Protein 7JLU (pdb70)

Radius of gyration: 33.94 Å; Cα contacts (8 Å, |Δi|>4): 2362; chains: 2; bounding box: 80×89×81 Å

Nearest PDB structures (foldseek):
  7jlu-assembly1_A  TM=1.001E+00  e=0.000E+00  Nicotiana benthamiana
  7jlv-assembly1_A  TM=9.697E-01  e=1.756E-06  Nicotiana benthamiana
  7crb-assembly1_A  TM=5.740E-01  e=4.095E-10  Arabidopsis thaliana
  7sd1-assembly2_B  TM=4.780E-01  e=6.315E-03  Homo sapiens
  6hmv-assembly1_A  TM=2.721E-01  e=1.768E+00  Homo sapiens

Structure (mmCIF, N/CA/C/O backbone):
data_7JLU
#
_entry.id   7JLU
#
_cell.length_a   1.00
_cell.length_b   1.00
_cell.length_c   1.00
_cell.angle_alpha   90.00
_cell.angle_beta   90.00
_cell.angle_gamma   90.00
#
_symmetry.space_group_name_H-M   'P 1'
#
loop_
_entity.id
_entity.type
_entity.pdbx_description
1 polymer 'Disease resistance protein Roq1'
2 polymer XopQ
3 non-polymer 'CALCIUM ION'
#
loop_
_atom_site.group_PDB
_atom_site.id
_atom_site.type_symbol
_atom_site.label_atom_id
_atom_site.label_alt_id
_atom_site.label_comp_id
_atom_site.label_asym_id
_atom_site.label_entity_id
_atom_site.label_seq_id
_atom_site.pdbx_PDB_ins_code
_atom_site.Cartn_x
_atom_site.Cartn_y
_atom_site.Cartn_z
_atom_site.occupancy
_atom_site.B_iso_or_equiv
_atom_site.auth_seq_id
_atom_site.auth_comp_id
_atom_site.auth_asym_id
_atom_site.auth_atom_id
_atom_site.pdbx_PDB_model_num
ATOM 1 N N . ILE A 1 526 ? 210.24000 232.61500 240.44200 1.000 49.05000 526 ILE A N 1
ATOM 2 C CA . ILE A 1 526 ? 210.33700 233.97000 240.96700 1.000 49.05000 526 ILE A CA 1
ATOM 3 C C . ILE A 1 526 ? 209.18400 234.23800 241.92400 1.000 49.05000 526 ILE A C 1
ATOM 4 O O . ILE A 1 526 ? 209.37600 234.83300 242.98400 1.000 49.05000 526 ILE A O 1
ATOM 9 N N . GLU A 1 527 ? 207.98400 233.80800 241.53300 1.000 49.37000 527 GLU A N 1
ATOM 10 C CA . GLU A 1 527 ? 206.77000 233.80800 242.34600 1.000 49.37000 527 GLU A CA 1
ATOM 11 C C . GLU A 1 527 ? 206.24100 235.21600 242.61600 1.000 49.37000 527 GLU A C 1
ATOM 12 O O . GLU A 1 527 ? 205.14600 235.35600 243.17100 1.000 49.37000 527 GLU A O 1
ATOM 18 N N . GLY A 1 528 ? 206.95700 236.26200 242.21300 1.000 46.38000 528 GLY A N 1
ATOM 19 C CA . GLY A 1 528 ? 206.49400 237.61600 242.44000 1.000 46.38000 528 GLY A CA 1
ATOM 20 C C . GLY A 1 528 ? 207.29200 238.65000 241.67600 1.000 46.38000 528 GLY A C 1
ATOM 21 O O . GLY A 1 528 ? 208.52600 238.63400 241.70000 1.000 46.38000 528 GLY A O 1
ATOM 22 N N . LEU A 1 529 ? 206.59900 239.56200 240.99700 1.000 43.37000 529 LEU A N 1
ATOM 23 C CA . LEU A 1 529 ? 207.24900 240.57000 240.16800 1.000 43.37000 529 LEU A CA 1
ATOM 24 C C . LEU A 1 529 ? 206.49100 241.88100 240.29400 1.000 43.37000 529 LEU A C 1
ATOM 25 O O . LEU A 1 529 ? 205.28400 241.92800 240.04100 1.000 43.37000 529 LEU A O 1
ATOM 30 N N . LEU A 1 530 ? 207.19600 242.93900 240.68900 1.000 44.26000 530 LEU A N 1
ATOM 31 C CA . LEU A 1 530 ? 206.62800 244.27900 240.79400 1.000 44.26000 530 LEU A CA 1
ATOM 32 C C . LEU A 1 530 ? 207.53300 245.22500 240.01700 1.000 44.26000 530 LEU A C 1
ATOM 33 O O . LEU A 1 530 ? 208.63100 245.55200 240.47800 1.000 44.26000 530 LEU A O 1
ATOM 38 N N . LEU A 1 531 ? 207.07600 245.66700 238.84900 1.000 45.21000 531 LEU A N 1
ATOM 39 C CA . LEU A 1 531 ? 207.89800 246.49000 237.97000 1.000 45.21000 531 LEU A CA 1
ATOM 40 C C . LEU A 1 531 ? 207.89000 247.93400 238.46000 1.000 45.21000 531 LEU A C 1
ATOM 41 O O . LEU A 1 531 ? 206.83600 248.57700 238.50100 1.000 45.21000 531 LEU A O 1
ATOM 46 N N . THR A 1 532 ? 209.06500 248.44000 238.82200 1.000 58.57000 532 THR A N 1
ATOM 47 C CA . THR A 1 532 ? 209.21000 249.78100 239.36600 1.000 58.57000 532 THR A CA 1
ATOM 48 C C . THR A 1 532 ? 209.36200 250.79100 238.22900 1.000 58.57000 532 THR A C 1
ATOM 49 O O . THR A 1 532 ? 209.09000 250.49700 237.06200 1.000 58.57000 532 THR A O 1
ATOM 53 N N . GLU A 1 533 ? 209.79100 252.00300 238.57200 1.000 62.88000 533 GLU A N 1
ATOM 54 C CA . GLU A 1 533 ? 209.86900 253.07900 237.59600 1.000 62.88000 533 GLU A CA 1
ATOM 55 C C . GLU A 1 533 ? 210.88400 252.74000 236.50700 1.000 62.88000 533 GLU A C 1
ATOM 56 O O . GLU A 1 533 ? 211.91100 252.11100 236.78600 1.000 62.88000 533 GLU A O 1
ATOM 62 N N . PRO A 1 534 ? 210.63100 253.13900 235.25600 1.000 65.59000 534 PRO A N 1
ATOM 63 C CA . PRO A 1 534 ? 211.55800 252.80600 234.16700 1.000 65.59000 534 PRO A CA 1
ATOM 64 C C . PRO A 1 534 ? 212.78800 253.69300 234.09400 1.000 65.59000 534 PRO A C 1
ATOM 65 O O . PRO A 1 534 ? 213.73500 253.34200 233.37700 1.000 65.59000 534 PRO A O 1
ATOM 69 N N . GLU A 1 535 ? 212.81100 254.82000 234.79900 1.000 70.15000 535 GLU A N 1
ATOM 70 C CA . GLU A 1 535 ? 213.94700 255.74100 234.74100 1.000 70.15000 535 GLU A CA 1
ATOM 71 C C . GLU A 1 535 ? 215.05100 255.34300 235.71900 1.000 70.15000 535 GLU A C 1
ATOM 72 O O . GLU A 1 535 ? 215.66800 256.16500 236.38700 1.000 70.15000 535 GLU A O 1
ATOM 78 N N . GLN A 1 536 ? 215.35900 254.04700 235.74400 1.000 70.16000 536 GLN A N 1
ATOM 79 C CA . GLN A 1 536 ? 216.42100 253.53700 236.60500 1.000 70.16000 536 GLN A CA 1
ATOM 80 C C . GLN A 1 536 ? 217.36700 252.56500 235.92400 1.000 70.16000 536 GLN A C 1
ATOM 81 O O . GLN A 1 536 ? 218.44500 252.31200 236.47000 1.000 70.16000 536 GLN A O 1
ATOM 87 N N . PHE A 1 537 ? 217.02400 252.00900 234.76100 1.000 72.48000 537 PHE A N 1
ATOM 88 C CA . PHE A 1 537 ? 217.89700 251.07400 234.05700 1.000 72.48000 537 PHE A CA 1
ATOM 89 C C . PHE A 1 537 ? 218.62800 251.75100 232.90300 1.000 72.48000 537 PHE A C 1
ATOM 90 O O . PHE A 1 537 ? 219.86100 251.80600 232.89300 1.000 72.48000 537 PHE A O 1
ATOM 98 N N . GLU A 1 538 ? 217.87700 252.30000 231.94500 1.000 75.13000 538 GLU A N 1
ATOM 99 C CA . GLU A 1 538 ? 218.41500 252.99700 230.77500 1.000 75.13000 538 GLU A CA 1
ATOM 100 C C . GLU A 1 538 ? 219.20100 252.07400 229.84400 1.000 75.13000 538 GLU A C 1
ATOM 101 O O . GLU A 1 538 ? 220.13100 252.51800 229.16800 1.000 75.13000 538 GLU A O 1
ATOM 107 N N . GLU A 1 539 ? 218.85100 250.78400 229.79100 1.000 71.01000 539 GLU A N 1
ATOM 108 C CA . GLU A 1 539 ? 219.34100 249.90900 228.73100 1.000 71.01000 539 GLU A CA 1
ATOM 109 C C . GLU A 1 539 ? 218.26500 249.04100 228.09700 1.000 71.01000 539 GLU A C 1
ATOM 110 O O . GLU A 1 539 ? 218.52200 248.45500 227.03900 1.000 71.01000 539 GLU A O 1
ATOM 116 N N . GLY A 1 540 ? 217.08100 248.93900 228.69100 1.000 65.63000 540 GLY A N 1
ATOM 117 C CA . GLY A 1 540 ? 216.04300 248.07500 228.17700 1.000 65.63000 540 GLY A CA 1
ATOM 118 C C . GLY A 1 540 ? 215.82400 246.78700 228.93800 1.000 65.63000 540 GLY A C 1
ATOM 119 O O . GLY A 1 540 ? 215.12000 245.90600 228.43200 1.000 65.63000 540 GLY A O 1
ATOM 120 N N . GLU A 1 541 ? 216.41000 246.64100 230.13000 1.000 65.28000 541 GLU A N 1
ATOM 121 C CA . GLU A 1 541 ? 216.15000 245.45200 230.93400 1.000 65.28000 541 GLU A CA 1
ATOM 122 C C . GLU A 1 541 ? 214.67800 245.33900 231.30200 1.000 65.28000 541 GLU A C 1
ATOM 123 O O . GLU A 1 541 ? 214.15500 244.22700 231.43400 1.000 65.28000 541 GLU A O 1
ATOM 129 N N . LEU A 1 542 ? 213.99900 246.47400 231.47000 1.000 58.35000 542 LEU A N 1
ATOM 130 C CA . LEU A 1 542 ? 212.59900 246.45300 231.88100 1.000 58.35000 542 LEU A CA 1
ATOM 131 C C . LEU A 1 542 ? 211.72500 245.76400 230.84200 1.000 58.35000 542 LEU A C 1
ATOM 132 O O . LEU A 1 542 ? 210.83400 244.98200 231.19200 1.000 58.35000 542 LEU A O 1
ATOM 137 N N . GLU A 1 543 ? 211.95600 246.04700 229.56000 1.000 59.66000 543 GLU A N 1
ATOM 138 C CA . GLU A 1 543 ? 211.22700 245.34000 228.51400 1.000 59.66000 543 GLU A CA 1
ATOM 139 C C . GLU A 1 543 ? 211.62200 243.87100 228.45800 1.000 59.66000 543 GLU A C 1
ATOM 140 O O . GLU A 1 543 ? 210.80600 243.02400 228.07900 1.000 59.66000 543 GLU A O 1
ATOM 146 N N . TYR A 1 544 ? 212.86400 243.55400 228.82600 1.000 59.17000 544 TYR A N 1
ATOM 147 C CA . TYR A 1 544 ? 213.33100 242.17300 228.77400 1.000 59.17000 544 TYR A CA 1
ATOM 148 C C . TYR A 1 544 ? 212.61600 241.30000 229.79900 1.000 59.17000 544 TYR A C 1
ATOM 149 O O . TYR A 1 544 ? 212.30000 240.14000 229.51500 1.000 59.17000 544 TYR A O 1
ATOM 158 N N . MET A 1 545 ? 212.35400 241.83800 230.99300 1.000 57.93000 545 MET A N 1
ATOM 159 C CA . MET A 1 545 ? 211.78300 241.02500 232.06400 1.000 57.93000 545 MET A CA 1
ATOM 160 C C . MET A 1 545 ? 210.41000 240.48200 231.68700 1.000 57.93000 545 MET A C 1
ATOM 161 O O . MET A 1 545 ? 210.10800 239.31100 231.94200 1.000 57.93000 545 MET A O 1
ATOM 166 N N . TYR A 1 546 ? 209.56300 241.31200 231.08400 1.000 58.06000 546 TYR A N 1
ATOM 167 C CA . TYR A 1 546 ? 208.23400 240.87500 230.68000 1.000 58.06000 546 TYR A CA 1
ATOM 168 C C . TYR A 1 546 ? 208.18200 240.38100 229.23900 1.000 58.06000 546 TYR A C 1
ATOM 169 O O . TYR A 1 546 ? 207.09600 240.05200 228.75200 1.000 58.06000 546 TYR A O 1
ATOM 178 N N . SER A 1 547 ? 209.32100 240.31100 228.55500 1.000 58.92000 547 SER A N 1
ATOM 179 C CA . SER A 1 547 ? 209.35300 239.76600 227.20800 1.000 58.92000 547 SER A CA 1
ATOM 180 C C . SER A 1 547 ? 209.00200 238.28100 227.22700 1.000 58.92000 547 SER A C 1
ATOM 181 O O . SER A 1 547 ? 209.16200 237.59000 228.23500 1.000 58.92000 547 SER A O 1
ATOM 184 N N . ALA A 1 548 ? 208.52100 237.79300 226.08100 1.000 59.83000 548 ALA A N 1
ATOM 185 C CA . ALA A 1 548 ? 207.99500 236.43300 226.01600 1.000 59.83000 548 ALA A CA 1
ATOM 186 C C . ALA A 1 548 ? 209.06100 235.40000 226.36300 1.000 59.83000 548 ALA A C 1
ATOM 187 O O . ALA A 1 548 ? 208.78300 234.42800 227.07500 1.000 59.83000 548 ALA A O 1
ATOM 189 N N . GLU A 1 549 ? 210.28600 235.59300 225.87200 1.000 59.78000 549 GLU A N 1
ATOM 190 C CA . GLU A 1 549 ? 211.33600 234.60700 226.10600 1.000 59.78000 549 GLU A CA 1
ATOM 191 C C . GLU A 1 549 ? 211.74800 234.54700 227.57100 1.000 59.78000 549 GLU A C 1
ATOM 192 O O . GLU A 1 549 ? 212.25800 233.51700 228.02600 1.000 59.78000 549 GLU A O 1
ATOM 198 N N . ALA A 1 550 ? 211.54500 235.62900 228.32300 1.000 56.83000 550 ALA A N 1
ATOM 199 C CA . ALA A 1 550 ? 211.95600 235.64200 229.72200 1.000 56.83000 550 ALA A CA 1
ATOM 200 C C . ALA A 1 550 ? 211.00300 234.84700 230.60600 1.000 56.83000 550 ALA A C 1
ATOM 201 O O . ALA A 1 550 ? 211.44000 234.19300 231.55800 1.000 56.83000 550 ALA A O 1
ATOM 203 N N . LEU A 1 551 ? 209.70200 234.89500 230.31400 1.000 55.91000 551 LEU A N 1
ATOM 204 C CA . LEU A 1 551 ? 208.71600 234.22800 231.15800 1.000 55.91000 551 LEU A CA 1
ATOM 205 C C . LEU A 1 551 ? 208.74900 232.70900 231.03500 1.000 55.91000 551 LEU A C 1
ATOM 206 O O . LEU A 1 551 ? 208.08700 232.03100 231.82700 1.000 55.91000 551 LEU A O 1
ATOM 211 N N . LYS A 1 552 ? 209.48700 232.15900 230.06700 1.000 58.87000 552 LYS A N 1
ATOM 212 C CA . LYS A 1 552 ? 209.61400 230.70700 229.97100 1.000 58.87000 552 LYS A CA 1
ATOM 213 C C . LYS A 1 552 ? 210.28800 230.13000 231.20800 1.000 58.87000 552 LYS A C 1
ATOM 214 O O . LYS A 1 552 ? 209.87200 229.08700 231.72400 1.000 58.87000 552 LYS A O 1
ATOM 220 N N . LYS A 1 553 ? 211.33200 230.80000 231.70100 1.000 58.03000 553 LYS A N 1
ATOM 221 C CA . LYS A 1 553 ? 212.07300 230.31100 232.85700 1.000 58.03000 553 LYS A CA 1
ATOM 222 C C . LYS A 1 553 ? 211.23900 230.33700 234.13300 1.000 58.03000 553 LYS A C 1
ATOM 223 O O . LYS A 1 553 ? 211.60200 229.67700 235.11300 1.000 58.03000 553 LYS A O 1
ATOM 229 N N . THR A 1 554 ? 210.12500 231.06900 234.13800 1.000 57.65000 554 THR A N 1
ATOM 230 C CA . THR A 1 554 ? 209.33300 231.25800 235.34700 1.000 57.65000 554 THR A CA 1
ATOM 231 C C . THR A 1 554 ? 208.79800 229.93900 235.89000 1.000 57.65000 554 THR A C 1
ATOM 232 O O . THR A 1 554 ? 209.17400 229.51900 236.98900 1.000 57.65000 554 THR A O 1
ATOM 236 N N . ARG A 1 555 ? 207.89500 229.30200 235.13900 1.000 58.42000 555 ARG A N 1
ATOM 237 C CA . ARG A 1 555 ? 207.31300 228.00500 235.47700 1.000 58.42000 555 ARG A CA 1
ATOM 238 C C . ARG A 1 555 ? 206.44100 228.09600 236.72800 1.000 58.42000 555 ARG A C 1
ATOM 239 O O . ARG A 1 555 ? 205.76600 227.12900 237.09600 1.000 58.42000 555 ARG A O 1
ATOM 247 N N . ARG A 1 556 ? 206.42900 229.26000 237.37500 1.000 56.93000 556 ARG A N 1
ATOM 248 C CA . ARG A 1 556 ? 205.57000 229.50600 238.53100 1.000 56.93000 556 ARG A CA 1
ATOM 249 C C . ARG A 1 556 ? 205.49400 231.00800 238.74400 1.000 56.93000 556 ARG A C 1
ATOM 250 O O . ARG A 1 556 ? 206.52100 231.64700 238.99200 1.000 56.93000 556 ARG A O 1
ATOM 258 N N . LEU A 1 557 ? 204.29200 231.56900 238.65000 1.000 47.52000 557 LEU A N 1
ATOM 259 C CA . LEU A 1 557 ? 204.11000 233.00300 238.81600 1.000 47.52000 557 LEU A CA 1
ATOM 260 C C . LEU A 1 557 ? 202.67500 233.26400 239.24800 1.000 47.52000 557 LEU A C 1
ATOM 261 O O . LEU A 1 557 ? 201.74600 232.66600 238.70400 1.000 47.52000 557 LEU A O 1
ATOM 266 N N . ARG A 1 558 ? 202.50200 234.15000 240.22300 1.000 44.69000 558 ARG A N 1
ATOM 267 C CA . ARG A 1 558 ? 201.18100 234.42800 240.77700 1.000 44.69000 558 ARG A CA 1
ATOM 268 C C . ARG A 1 558 ? 200.76000 235.88400 240.66000 1.000 44.69000 558 ARG A C 1
ATOM 269 O O . ARG A 1 558 ? 199.60300 236.16200 240.31800 1.000 44.69000 558 ARG A O 1
ATOM 277 N N . ILE A 1 559 ? 201.66600 236.82100 240.93000 1.000 36.68000 559 ILE A N 1
ATOM 278 C CA . ILE A 1 559 ? 201.36300 238.24700 240.94500 1.000 36.68000 559 ILE A CA 1
ATOM 279 C C . ILE A 1 559 ? 202.16400 238.91800 239.84000 1.000 36.68000 559 ILE A C 1
ATOM 280 O O . ILE A 1 559 ? 203.35500 238.63400 239.67100 1.000 36.68000 559 ILE A O 1
ATOM 285 N N . LEU A 1 560 ? 201.50900 239.79700 239.08400 1.000 33.88000 560 LEU A N 1
ATOM 286 C CA . LEU A 1 560 ? 202.18300 240.60700 238.07200 1.000 33.88000 560 LEU A CA 1
ATOM 287 C C . LEU A 1 560 ? 201.49800 241.96800 238.03700 1.000 33.88000 560 LEU A C 1
ATOM 288 O O . LEU A 1 560 ? 200.34400 242.08100 237.60800 1.000 33.88000 560 LEU A O 1
ATOM 293 N N . VAL A 1 561 ? 202.20800 242.99700 238.48700 1.000 36.80000 561 VAL A N 1
ATOM 294 C CA . VAL A 1 561 ? 201.68600 244.35500 238.53700 1.000 36.80000 561 VAL A CA 1
ATOM 295 C C . VAL A 1 561 ? 202.58200 245.25400 237.69900 1.000 36.80000 561 VAL A C 1
ATOM 296 O O . VAL A 1 561 ? 203.81000 245.11000 237.70800 1.000 36.80000 561 VAL A O 1
ATOM 300 N N . LYS A 1 562 ? 201.96500 246.15900 236.94500 1.000 39.47000 562 LYS A N 1
ATOM 301 C CA . LYS A 1 562 ? 202.69300 247.19400 236.21600 1.000 39.47000 562 LYS A CA 1
ATOM 302 C C . LYS A 1 562 ? 202.13700 248.53700 236.67800 1.000 39.47000 562 LYS A C 1
ATOM 303 O O . LYS A 1 562 ? 201.23200 249.09600 236.05400 1.000 39.47000 562 LYS A O 1
ATOM 309 N N . GLU A 1 563 ? 202.68700 249.05700 237.77400 1.000 46.38000 563 GLU A N 1
ATOM 310 C CA . GLU A 1 563 ? 202.18100 250.28400 238.37600 1.000 46.38000 563 GLU A CA 1
ATOM 311 C C . GLU A 1 563 ? 202.75500 251.54400 237.74400 1.000 46.38000 563 GLU A C 1
ATOM 312 O O . GLU A 1 563 ? 202.34000 252.64600 238.12000 1.000 46.38000 563 GLU A O 1
ATOM 318 N N . TYR A 1 564 ? 203.68200 251.41800 236.80200 1.000 49.40000 564 TYR A N 1
ATOM 319 C CA . TYR A 1 564 ? 204.28800 252.56600 236.14400 1.000 49.40000 564 TYR A CA 1
ATOM 320 C C . TYR A 1 564 ? 203.60400 252.78800 234.80200 1.000 49.40000 564 TYR A C 1
ATOM 321 O O . TYR A 1 564 ? 203.36700 251.83300 234.05500 1.000 49.40000 564 TYR A O 1
ATOM 330 N N . TYR A 1 565 ? 203.25700 254.03800 234.51600 1.000 50.32000 565 TYR A N 1
ATOM 331 C CA . TYR A 1 565 ? 202.74300 254.37600 233.19900 1.000 50.32000 565 TYR A CA 1
ATOM 332 C C . TYR A 1 565 ? 203.88000 254.41000 232.18700 1.000 50.32000 565 TYR A C 1
ATOM 333 O O . TYR A 1 565 ? 205.01300 254.78200 232.50200 1.000 50.32000 565 TYR A O 1
ATOM 342 N N . ASN A 1 566 ? 203.56800 254.01500 230.95800 1.000 51.81000 566 ASN A N 1
ATOM 343 C CA . ASN A 1 566 ? 204.57300 253.99800 229.90500 1.000 51.81000 566 ASN A CA 1
ATOM 344 C C . ASN A 1 566 ? 204.97200 255.42000 229.53300 1.000 51.81000 566 ASN A C 1
ATOM 345 O O . ASN A 1 566 ? 204.11400 256.28700 229.34300 1.000 51.81000 566 ASN A O 1
ATOM 350 N N . ARG A 1 567 ? 206.27800 255.66400 229.43000 1.000 54.71000 567 ARG A N 1
ATOM 351 C CA . ARG A 1 567 ? 206.75100 257.00500 229.11400 1.000 54.71000 567 ARG A CA 1
ATOM 352 C C . ARG A 1 567 ? 206.47000 257.35700 227.66000 1.000 54.71000 567 ARG A C 1
ATOM 353 O O . ARG A 1 567 ? 205.65900 258.24500 227.37800 1.000 54.71000 567 ARG A O 1
ATOM 361 N N . GLY A 1 568 ? 207.13100 256.67400 226.73100 1.000 55.46000 568 GLY A N 1
ATOM 362 C CA . GLY A 1 568 ? 206.88400 256.91100 225.32300 1.000 55.46000 568 GLY A CA 1
ATOM 363 C C . GLY A 1 568 ? 206.80700 255.65700 224.48100 1.000 55.46000 568 GLY A C 1
ATOM 364 O O . GLY A 1 568 ? 206.39800 255.70700 223.31800 1.000 55.46000 568 GLY A O 1
ATOM 365 N N . PHE A 1 569 ? 207.19300 254.52100 225.05600 1.000 59.86000 569 PHE A N 1
ATOM 366 C CA . PHE A 1 569 ? 207.38500 253.30000 224.29000 1.000 59.86000 569 PHE A CA 1
ATOM 367 C C . PHE A 1 569 ? 206.78700 252.11500 225.03200 1.000 59.86000 569 PHE A C 1
ATOM 368 O O . PHE A 1 569 ? 206.65200 252.13000 226.25800 1.000 59.86000 569 PHE A O 1
ATOM 376 N N . ASP A 1 570 ? 206.43100 251.08500 224.26800 1.000 57.57000 570 ASP A N 1
ATOM 377 C CA . ASP A 1 570 ? 205.88300 249.86400 224.83500 1.000 57.57000 570 ASP A CA 1
ATOM 378 C C . ASP A 1 570 ? 206.28100 248.69300 223.95200 1.000 57.57000 570 ASP A C 1
ATOM 379 O O . ASP A 1 570 ? 206.59000 248.85700 222.77000 1.000 57.57000 570 ASP A O 1
ATOM 384 N N . GLU A 1 571 ? 206.27000 247.50300 224.54400 1.000 60.53000 571 GLU A N 1
ATOM 385 C CA . GLU A 1 571 ? 206.50600 246.26600 223.81300 1.000 60.53000 571 GLU A CA 1
ATOM 386 C C . GLU A 1 571 ? 205.31300 245.34700 224.02800 1.000 60.53000 571 GLU A C 1
ATOM 387 O O . GLU A 1 571 ? 204.98900 245.02600 225.18500 1.000 60.53000 571 GLU A O 1
ATOM 393 N N . PRO A 1 572 ? 204.62300 244.91700 222.97300 1.000 60.63000 572 PRO A N 1
ATOM 394 C CA . PRO A 1 572 ? 203.46100 244.04000 223.16300 1.000 60.63000 572 PRO A CA 1
ATOM 395 C C . PRO A 1 572 ? 203.84900 242.73400 223.83800 1.000 60.63000 572 PRO A C 1
ATOM 396 O O . PRO A 1 572 ? 204.91200 242.16700 223.57600 1.000 60.63000 572 PRO A O 1
ATOM 400 N N . VAL A 1 573 ? 202.97000 242.25800 224.71500 1.000 57.94000 573 VAL A N 1
ATOM 401 C CA . VAL A 1 573 ? 203.17400 241.01300 225.44500 1.000 57.94000 573 VAL A CA 1
ATOM 402 C C . VAL A 1 573 ? 202.36200 239.92100 224.76200 1.000 57.94000 573 VAL A C 1
ATOM 403 O O . VAL A 1 573 ? 201.20100 240.13800 224.39400 1.000 57.94000 573 VAL A O 1
ATOM 407 N N . ALA A 1 574 ? 202.97900 238.75300 224.56500 1.000 59.03000 574 ALA A N 1
ATOM 408 C CA . ALA A 1 574 ? 202.36200 237.69800 223.77700 1.000 59.03000 574 ALA A CA 1
ATOM 409 C C . ALA A 1 574 ? 202.37000 236.32200 224.43000 1.000 59.03000 574 ALA A C 1
ATOM 410 O O . ALA A 1 574 ? 201.91400 235.36300 223.79800 1.000 59.03000 574 ALA A O 1
ATOM 412 N N . TYR A 1 575 ? 202.86800 236.18200 225.66000 1.000 57.95000 575 TYR A N 1
ATOM 413 C CA . TYR A 1 575 ? 202.87000 234.88200 226.32600 1.000 57.95000 575 TYR A CA 1
ATOM 414 C C . TYR A 1 575 ? 201.71700 234.75000 227.31600 1.000 57.95000 575 TYR A C 1
ATOM 415 O O . TYR A 1 575 ? 200.84800 233.89200 227.13900 1.000 57.95000 575 TYR A O 1
ATOM 424 N N . LEU A 1 576 ? 201.68300 235.60400 228.34400 1.000 59.92000 576 LEU A N 1
ATOM 425 C CA . LEU A 1 576 ? 200.69900 235.50000 229.41800 1.000 59.92000 576 LEU A CA 1
ATOM 426 C C . LEU A 1 576 ? 200.67700 234.08700 229.99400 1.000 59.92000 576 LEU A C 1
ATOM 427 O O . LEU A 1 576 ? 199.76900 233.30900 229.67900 1.000 59.92000 576 LEU A O 1
ATOM 432 N N . PRO A 1 577 ? 201.66500 233.70800 230.80600 1.000 53.71000 577 PRO A N 1
ATOM 433 C CA . PRO A 1 577 ? 201.70900 232.33400 231.32400 1.000 53.71000 577 PRO A CA 1
ATOM 434 C C . PRO A 1 577 ? 200.45000 231.98500 232.10400 1.000 53.71000 577 PRO A C 1
ATOM 435 O O . PRO A 1 577 ? 199.89300 232.81200 232.82600 1.000 53.71000 577 PRO A O 1
ATOM 439 N N . ASN A 1 578 ? 200.00600 230.73700 231.95200 1.000 51.39000 578 ASN A N 1
ATOM 440 C CA . ASN A 1 578 ? 198.73000 230.30400 232.50800 1.000 51.39000 578 ASN A CA 1
ATOM 441 C C . ASN A 1 578 ? 198.85200 229.91100 233.97400 1.000 51.39000 578 ASN A C 1
ATOM 442 O O . ASN A 1 578 ? 198.48000 228.79600 234.35200 1.000 51.39000 578 ASN A O 1
ATOM 447 N N . SER A 1 579 ? 199.37100 230.81000 234.80900 1.000 44.33000 579 SER A N 1
ATOM 448 C CA . SER A 1 579 ? 199.47700 230.52900 236.23200 1.000 44.33000 579 SER A CA 1
ATOM 449 C C . SER A 1 579 ? 199.16300 231.72000 237.12700 1.000 44.33000 579 SER A C 1
ATOM 450 O O . SER A 1 579 ? 199.25500 231.58200 238.35000 1.000 44.33000 579 SER A O 1
ATOM 453 N N . LEU A 1 580 ? 198.78000 232.86700 236.57200 1.000 40.26000 580 LEU A N 1
ATOM 454 C CA . LEU A 1 580 ? 198.60100 234.06900 237.37300 1.000 40.26000 580 LEU A CA 1
ATOM 455 C C . LEU A 1 580 ? 197.35600 233.97400 238.25100 1.000 40.26000 580 LEU A C 1
ATOM 456 O O . LEU A 1 580 ? 196.44600 233.17800 238.01300 1.000 40.26000 580 LEU A O 1
ATOM 461 N N . LEU A 1 581 ? 197.34100 234.80000 239.29800 1.000 37.67000 581 LEU A N 1
ATOM 462 C CA . LEU A 1 581 ? 196.17800 234.96000 240.16300 1.000 37.67000 581 LEU A CA 1
ATOM 463 C C . LEU A 1 581 ? 195.84400 236.44000 240.31700 1.000 37.67000 581 LEU A C 1
ATOM 464 O O . LEU A 1 581 ? 194.68000 236.81100 240.52400 1.000 37.67000 581 LEU A O 1
ATOM 469 N N . TRP A 1 582 ? 196.86600 237.28900 240.21500 1.000 33.56000 582 TRP A N 1
ATOM 470 C CA . TRP A 1 582 ? 196.74900 238.71100 240.51000 1.000 33.56000 582 TRP A CA 1
ATOM 471 C C . TRP A 1 582 ? 197.44900 239.47100 239.39300 1.000 33.56000 582 TRP A C 1
ATOM 472 O O . TRP A 1 582 ? 198.65200 239.28800 239.18600 1.000 33.56000 582 TRP A O 1
ATOM 483 N N . LEU A 1 583 ? 196.70800 240.30500 238.66100 1.000 31.50000 583 LEU A N 1
ATOM 484 C CA . LEU A 1 583 ? 197.26000 240.93500 237.46300 1.000 31.50000 583 LEU A CA 1
ATOM 485 C C . LEU A 1 583 ? 196.75000 242.36400 237.34100 1.000 31.50000 583 LEU A C 1
ATOM 486 O O . LEU A 1 583 ? 195.53500 242.59300 237.31800 1.000 31.50000 583 LEU A O 1
ATOM 491 N N . GLU A 1 584 ? 197.68000 243.31900 237.25700 1.000 34.43000 584 GLU A N 1
ATOM 492 C CA . GLU A 1 584 ? 197.35200 244.71600 236.98400 1.000 34.43000 584 GLU A CA 1
ATOM 493 C C . GLU A 1 584 ? 198.17800 245.20500 235.80600 1.000 34.43000 584 GLU A C 1
ATOM 494 O O . GLU A 1 584 ? 199.41300 245.17300 235.85700 1.000 34.43000 584 GLU A O 1
ATOM 500 N N . TRP A 1 585 ? 197.50000 245.69400 234.77000 1.000 39.75000 585 TRP A N 1
ATOM 501 C CA . TRP A 1 585 ? 198.16600 246.21800 233.58700 1.000 39.75000 585 TRP A CA 1
ATOM 502 C C . TRP A 1 585 ? 197.67500 247.62400 233.27100 1.000 39.75000 585 TRP A C 1
ATOM 503 O O . TRP A 1 585 ? 196.49900 247.95500 233.46300 1.000 39.75000 585 TRP A O 1
ATOM 514 N N . ARG A 1 586 ? 198.59700 248.42700 232.75500 1.000 41.34000 586 ARG A N 1
ATOM 515 C CA . ARG A 1 586 ? 198.32200 249.79300 232.35600 1.000 41.34000 586 ARG A CA 1
ATOM 516 C C . ARG A 1 586 ? 198.81400 249.96100 230.92700 1.000 41.34000 586 ARG A C 1
ATOM 517 O O . ARG A 1 586 ? 199.88700 249.47000 230.57600 1.000 41.34000 586 ARG A O 1
ATOM 525 N N . ASN A 1 587 ? 198.01200 250.63200 230.10800 1.000 46.24000 587 ASN A N 1
ATOM 526 C CA . ASN A 1 587 ? 198.33600 250.89700 228.70700 1.000 46.24000 587 ASN A CA 1
ATOM 527 C C . ASN A 1 587 ? 198.73000 249.60700 227.98600 1.000 46.24000 587 ASN A C 1
ATOM 528 O O . ASN A 1 587 ? 199.85700 249.43000 227.52300 1.000 46.24000 587 ASN A O 1
ATOM 533 N N . TYR A 1 588 ? 197.76400 248.69900 227.90400 1.000 46.66000 588 TYR A N 1
ATOM 534 C CA . TYR A 1 588 ? 197.99700 247.40400 227.29200 1.000 46.66000 588 TYR A CA 1
ATOM 535 C C . TYR A 1 588 ? 198.16200 247.56600 225.78100 1.000 46.66000 588 TYR A C 1
ATOM 536 O O . TYR A 1 588 ? 197.74500 248.56000 225.18100 1.000 46.66000 588 TYR A O 1
ATOM 545 N N . SER A 1 589 ? 198.78700 246.56700 225.17100 1.000 52.94000 589 SER A N 1
ATOM 546 C CA . SER A 1 589 ? 199.03600 246.53700 223.73700 1.000 52.94000 589 SER A CA 1
ATOM 547 C C . SER A 1 589 ? 197.73500 246.23500 222.99400 1.000 52.94000 589 SER A C 1
ATOM 548 O O . SER A 1 589 ? 196.63100 246.37200 223.52700 1.000 52.94000 589 SER A O 1
ATOM 551 N N . SER A 1 590 ? 197.87100 245.84300 221.72700 1.000 58.54000 590 SER A N 1
ATOM 552 C CA . SER A 1 590 ? 196.76500 245.77600 220.78200 1.000 58.54000 590 SER A CA 1
ATOM 553 C C . SER A 1 590 ? 195.61800 244.90400 221.29800 1.000 58.54000 590 SER A C 1
ATOM 554 O O . SER A 1 590 ? 195.73300 244.17200 222.28500 1.000 58.54000 590 SER A O 1
ATOM 557 N N . ASN A 1 591 ? 194.50700 244.97500 220.56100 1.000 58.76000 591 ASN A N 1
ATOM 558 C CA . ASN A 1 591 ? 193.17200 244.64000 221.04400 1.000 58.76000 591 ASN A CA 1
ATOM 559 C C . ASN A 1 591 ? 193.07800 243.36300 221.87800 1.000 58.76000 591 ASN A C 1
ATOM 560 O O . ASN A 1 591 ? 192.74400 243.41000 223.06700 1.000 58.76000 591 ASN A O 1
ATOM 565 N N . SER A 1 592 ? 193.37300 242.21600 221.28000 1.000 60.05000 592 SER A N 1
ATOM 566 C CA . SER A 1 592 ? 192.98100 240.94800 221.87500 1.000 60.05000 592 SER A CA 1
ATOM 567 C C . SER A 1 592 ? 194.06800 240.37400 222.77500 1.000 60.05000 592 SER A C 1
ATOM 568 O O . SER A 1 592 ? 195.26200 240.62400 222.58800 1.000 60.05000 592 SER A O 1
ATOM 571 N N . PHE A 1 593 ? 193.62900 239.59600 223.76200 1.000 56.93000 593 PHE A N 1
ATOM 572 C CA . PHE A 1 593 ? 194.52800 238.77600 224.55100 1.000 56.93000 593 PHE A CA 1
ATOM 573 C C . PHE A 1 593 ? 195.09700 237.65600 223.68500 1.000 56.93000 593 PHE A C 1
ATOM 574 O O . PHE A 1 593 ? 194.53100 237.31900 222.64200 1.000 56.93000 593 PHE A O 1
ATOM 582 N N . PRO A 1 594 ? 196.22700 237.07300 224.08500 1.000 60.38000 594 PRO A N 1
ATOM 583 C CA . PRO A 1 594 ? 196.72700 235.89100 223.37500 1.000 60.38000 594 PRO A CA 1
ATOM 584 C C . PRO A 1 594 ? 195.69000 234.77700 223.37400 1.000 60.38000 594 PRO A C 1
ATOM 585 O O . PRO A 1 594 ? 195.02800 234.51700 224.38000 1.000 60.38000 594 PRO A O 1
ATOM 589 N N . SER A 1 595 ? 195.55800 234.11500 222.22400 1.000 64.22000 595 SER A N 1
ATOM 590 C CA . SER A 1 595 ? 194.53700 233.08900 222.05200 1.000 64.22000 595 SER A CA 1
ATOM 591 C C . SER A 1 595 ? 194.80100 231.83900 222.87900 1.000 64.22000 595 SER A C 1
ATOM 592 O O . SER A 1 595 ? 193.89900 231.00400 223.00900 1.000 64.22000 595 SER A O 1
ATOM 595 N N . ASN A 1 596 ? 196.00100 231.68500 223.43400 1.000 65.93000 596 ASN A N 1
ATOM 596 C CA . ASN A 1 596 ? 196.34100 230.53600 224.26000 1.000 65.93000 596 ASN A CA 1
ATOM 597 C C . ASN A 1 596 ? 196.29900 230.84900 225.75000 1.000 65.93000 596 ASN A C 1
ATOM 598 O O . ASN A 1 596 ? 196.78900 230.05100 226.55500 1.000 65.93000 596 ASN A O 1
ATOM 603 N N . PHE A 1 597 ? 195.73000 231.98800 226.13600 1.000 61.75000 597 PHE A N 1
ATOM 604 C CA . PHE A 1 597 ? 195.62100 232.36200 227.54400 1.000 61.75000 597 PHE A CA 1
ATOM 605 C C . PHE A 1 597 ? 194.35500 231.74200 228.12100 1.000 61.75000 597 PHE A C 1
ATOM 606 O O . PHE A 1 597 ? 193.26100 232.29600 227.99400 1.000 61.75000 597 PHE A O 1
ATOM 614 N N . GLU A 1 598 ? 194.50800 230.58400 228.76000 1.000 63.23000 598 GLU A N 1
ATOM 615 C CA . GLU A 1 598 ? 193.43600 229.93400 229.51200 1.000 63.23000 598 GLU A CA 1
ATOM 616 C C . GLU A 1 598 ? 193.98300 229.63400 230.89900 1.000 63.23000 598 GLU A C 1
ATOM 617 O O . GLU A 1 598 ? 194.33800 228.48800 231.20600 1.000 63.23000 598 GLU A O 1
ATOM 623 N N . PRO A 1 599 ? 194.07800 230.64900 231.76100 1.000 54.36000 599 PRO A N 1
ATOM 624 C CA . PRO A 1 599 ? 194.66300 230.42500 233.09200 1.000 54.36000 599 PRO A CA 1
ATOM 625 C C . PRO A 1 599 ? 193.90500 229.40900 233.92200 1.000 54.36000 599 PRO A C 1
ATOM 626 O O . PRO A 1 599 ? 194.51400 228.74100 234.76800 1.000 54.36000 599 PRO A O 1
ATOM 630 N N . SER A 1 600 ? 192.58900 229.29700 233.72800 1.000 51.97000 600 SER A N 1
ATOM 631 C CA . SER A 1 600 ? 191.74200 228.34600 234.44200 1.000 51.97000 600 SER A CA 1
ATOM 632 C C . SER A 1 600 ? 191.72700 228.62600 235.94100 1.000 51.97000 600 SER A C 1
ATOM 633 O O . SER A 1 600 ? 191.12000 227.87600 236.71100 1.000 51.97000 600 SER A O 1
ATOM 636 N N . LYS A 1 601 ? 192.38900 229.70300 236.36000 1.000 44.43000 601 LYS A N 1
ATOM 637 C CA . LYS A 1 601 ? 192.41300 230.10400 237.76000 1.000 44.43000 601 LYS A CA 1
ATOM 638 C C . LYS A 1 601 ? 192.90600 231.53900 237.83300 1.000 44.43000 601 LYS A C 1
ATOM 639 O O . LYS A 1 601 ? 193.97800 231.85500 237.31000 1.000 44.43000 601 LYS A O 1
ATOM 645 N N . LEU A 1 602 ? 192.11800 232.40100 238.46900 1.000 39.52000 602 LEU A N 1
ATOM 646 C CA . LEU A 1 602 ? 192.44200 233.81500 238.59400 1.000 39.52000 602 LEU A CA 1
ATOM 647 C C . LEU A 1 602 ? 191.66200 234.37000 239.77500 1.000 39.52000 602 LEU A C 1
ATOM 648 O O . LEU A 1 602 ? 190.70200 233.75700 240.24500 1.000 39.52000 602 LEU A O 1
ATOM 653 N N . VAL A 1 603 ? 192.10300 235.52200 240.27200 1.000 36.69000 603 VAL A N 1
ATOM 654 C CA . VAL A 1 603 ? 191.39500 236.17900 241.36500 1.000 36.69000 603 VAL A CA 1
ATOM 655 C C . VAL A 1 603 ? 191.10800 237.63400 241.01800 1.000 36.69000 603 VAL A C 1
ATOM 656 O O . VAL A 1 603 ? 189.96100 238.09500 241.10700 1.000 36.69000 603 VAL A O 1
ATOM 660 N N . TYR A 1 604 ? 192.14700 238.36800 240.62500 1.000 34.64000 604 TYR A N 1
ATOM 661 C CA . TYR A 1 604 ? 192.07900 239.82300 240.56200 1.000 34.64000 604 TYR A CA 1
ATOM 662 C C . TYR A 1 604 ? 192.63900 240.29700 239.23000 1.000 34.64000 604 TYR A C 1
ATOM 663 O O . TYR A 1 604 ? 193.79400 240.00200 238.90200 1.000 34.64000 604 TYR A O 1
ATOM 672 N N . LEU A 1 605 ? 191.83000 241.03700 238.46900 1.000 30.50000 605 LEU A N 1
ATOM 673 C CA . LEU A 1 605 ? 192.24400 241.55700 237.17100 1.000 30.50000 605 LEU A CA 1
ATOM 674 C C . LEU A 1 605 ? 191.90900 243.04000 237.10500 1.000 30.50000 605 LEU A C 1
ATOM 675 O O . LEU A 1 605 ? 190.74900 243.42700 237.29600 1.000 30.50000 605 LEU A O 1
ATOM 680 N N . THR A 1 606 ? 192.92100 243.86500 236.83300 1.000 31.86000 606 THR A N 1
ATOM 681 C CA . THR A 1 606 ? 192.73700 245.30300 236.67900 1.000 31.86000 606 THR A CA 1
ATOM 682 C C . THR A 1 606 ? 193.41100 245.78300 235.40300 1.000 31.86000 606 THR A C 1
ATOM 683 O O . THR A 1 606 ? 194.58000 245.46700 235.15100 1.000 31.86000 606 THR A O 1
ATOM 687 N N . MET A 1 607 ? 192.67000 246.55000 234.60800 1.000 36.22000 607 MET A N 1
ATOM 688 C CA . MET A 1 607 ? 193.18800 247.14300 233.38200 1.000 36.22000 607 MET A CA 1
ATOM 689 C C . MET A 1 607 ? 192.89200 248.63400 233.38000 1.000 36.22000 607 MET A C 1
ATOM 690 O O . MET A 1 607 ? 191.72500 249.04400 233.45500 1.000 36.22000 607 MET A O 1
ATOM 695 N N . LYS A 1 608 ? 193.94900 249.43800 233.28700 1.000 37.23000 608 LYS A N 1
ATOM 696 C CA . LYS A 1 608 ? 193.82700 250.87700 233.10900 1.000 37.23000 608 LYS A CA 1
ATOM 697 C C . LYS A 1 608 ? 194.15600 251.29800 231.68400 1.000 37.23000 608 LYS A C 1
ATOM 698 O O . LYS A 1 608 ? 194.28800 252.49600 231.41200 1.000 37.23000 608 LYS A O 1
ATOM 704 N N . GLY A 1 609 ? 194.29200 250.33800 230.77100 1.000 41.06000 609 GLY A N 1
ATOM 705 C CA . GLY A 1 609 ? 194.75500 250.60600 229.42800 1.000 41.06000 609 GLY A CA 1
ATOM 706 C C . GLY A 1 609 ? 193.62600 250.83800 228.44500 1.000 41.06000 609 GLY A C 1
ATOM 707 O O . GLY A 1 609 ? 192.44800 250.91100 228.79700 1.000 41.06000 609 GLY A O 1
ATOM 708 N N . SER A 1 610 ? 194.01200 250.95100 227.17700 1.000 46.31000 610 SER A N 1
ATOM 709 C CA . SER A 1 610 ? 193.09200 251.25800 226.09600 1.000 46.31000 610 SER A CA 1
ATOM 710 C C . SER A 1 610 ? 193.32500 250.29600 224.94000 1.000 46.31000 610 SER A C 1
ATOM 711 O O . SER A 1 610 ? 194.37200 249.65100 224.84200 1.000 46.31000 610 SER A O 1
ATOM 714 N N . SER A 1 611 ? 192.32200 250.20800 224.06400 1.000 48.70000 611 SER A N 1
ATOM 715 C CA . SER A 1 611 ? 192.34300 249.33100 222.89300 1.000 48.70000 611 SER A CA 1
ATOM 716 C C . SER A 1 611 ? 192.49900 247.86800 223.31300 1.000 48.70000 611 SER A C 1
ATOM 717 O O . SER A 1 611 ? 193.44200 247.17400 222.93100 1.000 48.70000 611 SER A O 1
ATOM 720 N N . ILE A 1 612 ? 191.54600 247.41600 224.12600 1.000 48.93000 612 ILE A N 1
ATOM 721 C CA . ILE A 1 612 ? 191.52300 246.04600 224.62700 1.000 48.93000 612 ILE A CA 1
ATOM 722 C C . ILE A 1 612 ? 190.21400 245.37100 224.22800 1.000 48.93000 612 ILE A C 1
ATOM 723 O O . ILE A 1 612 ? 189.74700 244.44300 224.90000 1.000 48.93000 612 ILE A O 1
ATOM 728 N N . ILE A 1 613 ? 189.63800 245.80600 223.10300 1.000 50.89000 613 ILE A N 1
ATOM 729 C CA . ILE A 1 613 ? 188.35200 245.27600 222.66100 1.000 50.89000 613 ILE A CA 1
ATOM 730 C C . ILE A 1 613 ? 188.42000 243.76400 222.51600 1.000 50.89000 613 ILE A C 1
ATOM 731 O O . ILE A 1 613 ? 189.45000 243.19900 222.12500 1.000 50.89000 613 ILE A O 1
ATOM 736 N N . GLU A 1 614 ? 187.30700 243.10100 222.83800 1.000 57.94000 614 GLU A N 1
ATOM 737 C CA . GLU A 1 614 ? 187.17500 241.64700 222.74300 1.000 57.94000 614 GLU A CA 1
ATOM 738 C C . GLU A 1 614 ? 188.22900 240.94900 223.60900 1.000 57.94000 614 GLU A C 1
ATOM 739 O O . GLU A 1 614 ? 189.14800 240.28700 223.12200 1.000 57.94000 614 GLU A O 1
ATOM 745 N N . LEU A 1 615 ? 188.07900 241.15900 224.92100 1.000 50.66000 615 LEU A N 1
ATOM 746 C CA . LEU A 1 615 ? 188.93700 240.51700 225.91400 1.000 50.66000 615 LEU A CA 1
ATOM 747 C C . LEU A 1 615 ? 189.14900 239.03800 225.61800 1.000 50.66000 615 LEU A C 1
ATOM 748 O O . LEU A 1 615 ? 190.27300 238.53000 225.68500 1.000 50.66000 615 LEU A O 1
ATOM 753 N N . TRP A 1 616 ? 188.07200 238.33100 225.28900 1.000 51.45000 616 TRP A N 1
ATOM 754 C CA . TRP A 1 616 ? 188.14300 236.91600 224.96800 1.000 51.45000 616 TRP A CA 1
ATOM 755 C C . TRP A 1 616 ? 187.22800 236.62500 223.78800 1.000 51.45000 616 TRP A C 1
ATOM 756 O O . TRP A 1 616 ? 186.30500 237.38600 223.48900 1.000 51.45000 616 TRP A O 1
ATOM 767 N N . ASN A 1 617 ? 187.50400 235.50900 223.11000 1.000 55.87000 617 ASN A N 1
ATOM 768 C CA . ASN A 1 617 ? 186.65600 235.09700 221.99700 1.000 55.87000 617 ASN A CA 1
ATOM 769 C C . ASN A 1 617 ? 185.25400 234.72800 222.46600 1.000 55.87000 617 ASN A C 1
ATOM 770 O O . ASN A 1 617 ? 184.28900 234.88900 221.71100 1.000 55.87000 617 ASN A O 1
ATOM 775 N N . GLY A 1 618 ? 185.12100 234.24100 223.68600 1.000 54.00000 618 GLY A N 1
ATOM 776 C CA . GLY A 1 618 ? 183.82700 233.92400 224.26000 1.000 54.00000 618 GLY A CA 1
ATOM 777 C C . GLY A 1 618 ? 183.84000 232.58200 224.96500 1.000 54.00000 618 GLY A C 1
ATOM 778 O O . GLY A 1 618 ? 184.67500 231.71600 224.70400 1.000 54.00000 618 GLY A O 1
ATOM 779 N N . ALA A 1 619 ? 182.88600 232.41400 225.88500 1.000 53.02000 619 ALA A N 1
ATOM 780 C CA . ALA A 1 619 ? 182.68400 231.16100 226.61600 1.000 53.02000 619 ALA A CA 1
ATOM 781 C C . ALA A 1 619 ? 183.94500 230.72900 227.35900 1.000 53.02000 619 ALA A C 1
ATOM 782 O O . ALA A 1 619 ? 184.28200 229.54500 227.41100 1.000 53.02000 619 ALA A O 1
ATOM 784 N N . LYS A 1 620 ? 184.64900 231.69500 227.94400 1.000 52.97000 620 LYS A N 1
ATOM 785 C CA . LYS A 1 620 ? 185.86700 231.39600 228.68400 1.000 52.97000 620 LYS A CA 1
ATOM 786 C C . LYS A 1 620 ? 185.52300 230.90400 230.08300 1.000 52.97000 620 LYS A C 1
ATOM 787 O O . LYS A 1 620 ? 184.68700 231.49600 230.77300 1.000 52.97000 620 LYS A O 1
ATOM 793 N N . ARG A 1 621 ? 186.17000 229.81800 230.49900 1.000 55.36000 621 ARG A N 1
ATOM 794 C CA . ARG A 1 621 ? 185.89600 229.18800 231.78900 1.000 55.36000 621 ARG A CA 1
ATOM 795 C C . ARG A 1 621 ? 186.86200 229.74900 232.82500 1.000 55.36000 621 ARG A C 1
ATOM 796 O O . ARG A 1 621 ? 188.00600 229.30100 232.93100 1.000 55.36000 621 ARG A O 1
ATOM 804 N N . LEU A 1 622 ? 186.40300 230.73300 233.59200 1.000 49.95000 622 LEU A N 1
ATOM 805 C CA . LEU A 1 622 ? 187.15700 231.28600 234.71100 1.000 49.95000 622 LEU A CA 1
ATOM 806 C C . LEU A 1 622 ? 186.41600 230.91700 235.98900 1.000 49.95000 622 LEU A C 1
ATOM 807 O O . LEU A 1 622 ? 185.30000 231.38900 236.22400 1.000 49.95000 622 LEU A O 1
ATOM 812 N N . ALA A 1 623 ? 187.03800 230.07600 236.81200 1.000 47.32000 623 ALA A N 1
ATOM 813 C CA . ALA A 1 623 ? 186.35800 229.50800 237.96800 1.000 47.32000 623 ALA A CA 1
ATOM 814 C C . ALA A 1 623 ? 186.45800 230.39600 239.20400 1.000 47.32000 623 ALA A C 1
ATOM 815 O O . ALA A 1 623 ? 185.43900 230.71800 239.82200 1.000 47.32000 623 ALA A O 1
ATOM 817 N N . PHE A 1 624 ? 187.67000 230.79600 239.57900 1.000 44.38000 624 PHE A N 1
ATOM 818 C CA . PHE A 1 624 ? 187.89900 231.49600 240.83600 1.000 44.38000 624 PHE A CA 1
ATOM 819 C C . PHE A 1 624 ? 187.90400 233.01300 240.70000 1.000 44.38000 624 PHE A C 1
ATOM 820 O O . PHE A 1 624 ? 188.14400 233.69900 241.69700 1.000 44.38000 624 PHE A O 1
ATOM 828 N N . LEU A 1 625 ? 187.66100 233.55600 239.50900 1.000 39.19000 625 LEU A N 1
ATOM 829 C CA . LEU A 1 625 ? 187.84300 234.98700 239.29900 1.000 39.19000 625 LEU A CA 1
ATOM 830 C C . LEU A 1 625 ? 186.78400 235.77900 240.05700 1.000 39.19000 625 LEU A C 1
ATOM 831 O O . LEU A 1 625 ? 185.58600 235.50500 239.94000 1.000 39.19000 625 LEU A O 1
ATOM 836 N N . THR A 1 626 ? 187.23000 236.76400 240.84000 1.000 36.16000 626 THR A N 1
ATOM 837 C CA . THR A 1 626 ? 186.32600 237.58400 241.63800 1.000 36.16000 626 THR A CA 1
ATOM 838 C C . THR A 1 626 ? 186.31900 239.04200 241.19800 1.000 36.16000 626 THR A C 1
ATOM 839 O O . THR A 1 626 ? 185.25100 239.57100 240.87400 1.000 36.16000 626 THR A O 1
ATOM 843 N N . THR A 1 627 ? 187.46800 239.71300 241.16900 1.000 34.35000 627 THR A N 1
ATOM 844 C CA . THR A 1 627 ? 187.50300 241.16100 241.00000 1.000 34.35000 627 THR A CA 1
ATOM 845 C C . THR A 1 627 ? 187.88100 241.52700 239.57200 1.000 34.35000 627 THR A C 1
ATOM 846 O O . THR A 1 627 ? 188.93400 241.10500 239.07600 1.000 34.35000 627 THR A O 1
ATOM 850 N N . LEU A 1 628 ? 187.03400 242.33100 238.92300 1.000 32.44000 628 LEU A N 1
ATOM 851 C CA . LEU A 1 628 ? 187.26000 242.76000 237.54600 1.000 32.44000 628 LEU A CA 1
ATOM 852 C C . LEU A 1 628 ? 187.11500 244.27600 237.48400 1.000 32.44000 628 LEU A C 1
ATOM 853 O O . LEU A 1 628 ? 186.01700 244.80900 237.69600 1.000 32.44000 628 LEU A O 1
ATOM 858 N N . ASP A 1 629 ? 188.21500 244.97000 237.19000 1.000 37.05000 629 ASP A N 1
ATOM 859 C CA . ASP A 1 629 ? 188.22200 246.42900 237.14900 1.000 37.05000 629 ASP A CA 1
ATOM 860 C C . ASP A 1 629 ? 188.75300 246.85600 235.79000 1.000 37.05000 629 ASP A C 1
ATOM 861 O O . ASP A 1 629 ? 189.86000 246.46500 235.40400 1.000 37.05000 629 ASP A O 1
ATOM 866 N N . LEU A 1 630 ? 187.96900 247.65600 235.06600 1.000 35.28000 630 LEU A N 1
ATOM 867 C CA . LEU A 1 630 ? 188.41100 248.26500 233.81600 1.000 35.28000 630 LEU A CA 1
ATOM 868 C C . LEU A 1 630 ? 188.12200 249.75900 233.89500 1.000 35.28000 630 LEU A C 1
ATOM 869 O O . LEU A 1 630 ? 186.95600 250.18400 233.93000 1.000 35.28000 630 LEU A O 1
ATOM 874 N N . SER A 1 631 ? 189.18600 250.55300 233.93400 1.000 38.27000 631 SER A N 1
ATOM 875 C CA . SER A 1 631 ? 189.06700 251.98500 234.15200 1.000 38.27000 631 SER A CA 1
ATOM 876 C C . SER A 1 631 ? 189.61300 252.73500 232.94700 1.000 38.27000 631 SER A C 1
ATOM 877 O O . SER A 1 631 ? 190.73900 252.47900 232.50800 1.000 38.27000 631 SER A O 1
ATOM 880 N N . TYR A 1 632 ? 188.80500 253.65500 232.42100 1.000 44.86000 632 TYR A N 1
ATOM 881 C CA . TYR A 1 632 ? 189.19100 254.53100 231.31600 1.000 44.86000 632 TYR A CA 1
ATOM 882 C C . TYR A 1 632 ? 189.59500 253.74400 230.07300 1.000 44.86000 632 TYR A C 1
ATOM 883 O O . TYR A 1 632 ? 190.41000 254.20700 229.27300 1.000 44.86000 632 TYR A O 1
ATOM 892 N N . CYS A 1 633 ? 189.03000 252.55300 229.89700 1.000 44.12000 633 CYS A N 1
ATOM 893 C CA . CYS A 1 633 ? 189.15100 251.83200 228.63300 1.000 44.12000 633 CYS A CA 1
ATOM 894 C C . CYS A 1 633 ? 188.29300 252.56100 227.61000 1.000 44.12000 633 CYS A C 1
ATOM 895 O O . CYS A 1 633 ? 187.07100 252.41000 227.58200 1.000 44.12000 633 CYS A O 1
ATOM 898 N N . HIS A 1 634 ? 188.93300 253.36000 226.76300 1.000 46.95000 634 HIS A N 1
ATOM 899 C CA . HIS A 1 634 ? 188.24000 254.37700 225.98600 1.000 46.95000 634 HIS A CA 1
ATOM 900 C C . HIS A 1 634 ? 187.63200 253.85200 224.69300 1.000 46.95000 634 HIS A C 1
ATOM 901 O O . HIS A 1 634 ? 186.99400 254.62600 223.97200 1.000 46.95000 634 HIS A O 1
ATOM 908 N N . LYS A 1 635 ? 187.80900 252.57000 224.37000 1.000 44.14000 635 LYS A N 1
ATOM 909 C CA . LYS A 1 635 ? 187.19700 252.04000 223.15900 1.000 44.14000 635 LYS A CA 1
ATOM 910 C C . LYS A 1 635 ? 186.62300 250.63700 223.32700 1.000 44.14000 635 LYS A C 1
ATOM 911 O O . LYS A 1 635 ? 186.24700 250.02400 222.32200 1.000 44.14000 635 LYS A O 1
ATOM 917 N N . LEU A 1 636 ? 186.52400 250.11900 224.55200 1.000 47.12000 636 LEU A N 1
ATOM 918 C CA . LEU A 1 636 ? 185.94400 248.80100 224.78900 1.000 47.12000 636 LEU A CA 1
ATOM 919 C C . LEU A 1 636 ? 184.52900 248.69000 224.24100 1.000 47.12000 636 LEU A C 1
ATOM 920 O O . LEU A 1 636 ? 183.61200 249.33200 224.76000 1.000 47.12000 636 LEU A O 1
ATOM 925 N N . ILE A 1 637 ? 184.33000 247.85000 223.22600 1.000 49.90000 637 ILE A N 1
ATOM 926 C CA . ILE A 1 637 ? 183.03100 247.78300 222.56700 1.000 49.90000 637 ILE A CA 1
ATOM 927 C C . ILE A 1 637 ? 182.07700 246.76900 223.19500 1.000 49.90000 637 ILE A C 1
ATOM 928 O O . ILE A 1 637 ? 180.85500 246.91600 223.04700 1.000 49.90000 637 ILE A O 1
ATOM 933 N N . GLN A 1 638 ? 182.58600 245.75900 223.89900 1.000 55.30000 638 GLN A N 1
ATOM 934 C CA . GLN A 1 638 ? 181.71100 244.73600 224.45700 1.000 55.30000 638 GLN A CA 1
ATOM 935 C C . GLN A 1 638 ? 182.44600 243.96100 225.54100 1.000 55.30000 638 GLN A C 1
ATOM 936 O O . GLN A 1 638 ? 183.62800 243.64300 225.39300 1.000 55.30000 638 GLN A O 1
ATOM 942 N N . THR A 1 639 ? 181.73300 243.66200 226.62300 1.000 53.51000 639 THR A N 1
ATOM 943 C CA . THR A 1 639 ? 182.24700 242.82300 227.69200 1.000 53.51000 639 THR A CA 1
ATOM 944 C C . THR A 1 639 ? 182.20100 241.35200 227.28300 1.000 53.51000 639 THR A C 1
ATOM 945 O O . THR A 1 639 ? 181.42900 240.96700 226.40100 1.000 53.51000 639 THR A O 1
ATOM 949 N N . PRO A 1 640 ? 183.02500 240.49900 227.91100 1.000 53.15000 640 PRO A N 1
ATOM 950 C CA . PRO A 1 640 ? 182.99700 239.06800 227.57200 1.000 53.15000 640 PRO A CA 1
ATOM 951 C C . PRO A 1 640 ? 181.72400 238.37900 228.03800 1.000 53.15000 640 PRO A C 1
ATOM 952 O O . PRO A 1 640 ? 180.81500 239.02700 228.56400 1.000 53.15000 640 PRO A O 1
ATOM 956 N N . ASP A 1 641 ? 181.64300 237.06600 227.84200 1.000 54.11000 641 ASP A N 1
ATOM 957 C CA . ASP A 1 641 ? 180.47700 236.29700 228.24900 1.000 54.11000 641 ASP A CA 1
ATOM 958 C C . ASP A 1 641 ? 180.61900 235.85500 229.70100 1.000 54.11000 641 ASP A C 1
ATOM 959 O O . ASP A 1 641 ? 181.72200 235.60100 230.19000 1.000 54.11000 641 ASP A O 1
ATOM 964 N N . PHE A 1 642 ? 179.48000 235.76700 230.38900 1.000 51.15000 642 PHE A N 1
ATOM 965 C CA . PHE A 1 642 ? 179.43900 235.41300 231.80300 1.000 51.15000 642 PHE A CA 1
ATOM 966 C C . PHE A 1 642 ? 178.63300 234.13900 232.03700 1.000 51.15000 642 PHE A C 1
ATOM 967 O O . PHE A 1 642 ? 178.01300 233.97700 233.09000 1.000 51.15000 642 PHE A O 1
ATOM 975 N N . ARG A 1 643 ? 178.62800 233.22600 231.06300 1.000 55.99000 643 ARG A N 1
ATOM 976 C CA . ARG A 1 643 ? 177.77700 232.04500 231.17100 1.000 55.99000 643 ARG A CA 1
ATOM 977 C C . ARG A 1 643 ? 178.26200 231.10100 232.26500 1.000 55.99000 643 ARG A C 1
ATOM 978 O O . ARG A 1 643 ? 177.44600 230.44400 232.92000 1.000 55.99000 643 ARG A O 1
ATOM 986 N N . MET A 1 644 ? 179.57400 231.02700 232.48500 1.000 56.34000 644 MET A N 1
ATOM 987 C CA . MET A 1 644 ? 180.15700 230.14900 233.49100 1.000 56.34000 644 MET A CA 1
ATOM 988 C C . MET A 1 644 ? 180.64500 230.92400 234.70500 1.000 56.34000 644 MET A C 1
ATOM 989 O O . MET A 1 644 ? 180.24500 230.62400 235.83200 1.000 56.34000 644 MET A O 1
ATOM 994 N N . ILE A 1 645 ? 181.46500 231.95600 234.48700 1.000 49.50000 645 ILE A N 1
ATOM 995 C CA . ILE A 1 645 ? 182.08800 232.68100 235.58800 1.000 49.50000 645 ILE A CA 1
ATOM 996 C C . ILE A 1 645 ? 181.03300 233.21100 236.54800 1.000 49.50000 645 ILE A C 1
ATOM 997 O O . ILE A 1 645 ? 180.05200 233.84600 236.14200 1.000 49.50000 645 ILE A O 1
ATOM 1002 N N . THR A 1 646 ? 181.22600 232.92900 237.83500 1.000 46.07000 646 THR A N 1
ATOM 1003 C CA . THR A 1 646 ? 180.35300 233.40600 238.90000 1.000 46.07000 646 THR A CA 1
ATOM 1004 C C . THR A 1 646 ? 181.23400 233.91300 240.03600 1.000 46.07000 646 THR A C 1
ATOM 1005 O O . THR A 1 646 ? 182.44700 234.08000 239.87900 1.000 46.07000 646 THR A O 1
ATOM 1009 N N . ASN A 1 647 ? 180.61000 234.16400 241.18900 1.000 42.40000 647 ASN A N 1
ATOM 1010 C CA . ASN A 1 647 ? 181.30000 234.66200 242.38100 1.000 42.40000 647 ASN A CA 1
ATOM 1011 C C . ASN A 1 647 ? 182.00200 235.99000 242.11800 1.000 42.40000 647 ASN A C 1
ATOM 1012 O O . ASN A 1 647 ? 182.97300 236.33600 242.79500 1.000 42.40000 647 ASN A O 1
ATOM 1017 N N . LEU A 1 648 ? 181.51500 236.74800 241.13900 1.000 39.29000 648 LEU A N 1
ATOM 1018 C CA . LEU A 1 648 ? 182.12700 238.01900 240.76900 1.000 39.29000 648 LEU A CA 1
ATOM 1019 C C . LEU A 1 648 ? 181.63400 239.08900 241.73800 1.000 39.29000 648 LEU A C 1
ATOM 1020 O O . LEU A 1 648 ? 180.45300 239.44800 241.73200 1.000 39.29000 648 LEU A O 1
ATOM 1025 N N . GLU A 1 649 ? 182.54400 239.61000 242.55900 1.000 39.96000 649 GLU A N 1
ATOM 1026 C CA . GLU A 1 649 ? 182.18200 240.46100 243.68600 1.000 39.96000 649 GLU A CA 1
ATOM 1027 C C . GLU A 1 649 ? 182.26000 241.95100 243.35800 1.000 39.96000 649 GLU A C 1
ATOM 1028 O O . GLU A 1 649 ? 181.35300 242.71100 243.72400 1.000 39.96000 649 GLU A O 1
ATOM 1034 N N . ARG A 1 650 ? 183.31400 242.38700 242.67300 1.000 39.96000 650 ARG A N 1
ATOM 1035 C CA . ARG A 1 650 ? 183.42000 243.75800 242.18900 1.000 39.96000 650 ARG A CA 1
ATOM 1036 C C . ARG A 1 650 ? 183.53800 243.74900 240.67400 1.000 39.96000 650 ARG A C 1
ATOM 1037 O O . ARG A 1 650 ? 184.43900 243.10500 240.12100 1.000 39.96000 650 ARG A O 1
ATOM 1045 N N . LEU A 1 651 ? 182.63200 244.46500 240.01000 1.000 35.83000 651 LEU A N 1
ATOM 1046 C CA . LEU A 1 651 ? 182.71000 244.73500 238.57900 1.000 35.83000 651 LEU A CA 1
ATOM 1047 C C . LEU A 1 651 ? 182.68900 246.24800 238.40400 1.000 35.83000 651 LEU A C 1
ATOM 1048 O O . LEU A 1 651 ? 181.66600 246.89800 238.66900 1.000 35.83000 651 LEU A O 1
ATOM 1053 N N . ILE A 1 652 ? 183.81500 246.81000 237.97200 1.000 37.36000 652 ILE A N 1
ATOM 1054 C CA . ILE A 1 652 ? 183.97100 248.25600 237.86500 1.000 37.36000 652 ILE A CA 1
ATOM 1055 C C . ILE A 1 652 ? 184.24600 248.60800 236.41200 1.000 37.36000 652 ILE A C 1
ATOM 1056 O O . ILE A 1 652 ? 185.19300 248.08300 235.81300 1.000 37.36000 652 ILE A O 1
ATOM 1061 N N . LEU A 1 653 ? 183.42400 249.49400 235.84600 1.000 40.84000 653 LEU A N 1
ATOM 1062 C CA . LEU A 1 653 ? 183.62900 250.02200 234.50200 1.000 40.84000 653 LEU A CA 1
ATOM 1063 C C . LEU A 1 653 ? 183.56200 251.54100 234.56300 1.000 40.84000 653 LEU A C 1
ATOM 1064 O O . LEU A 1 653 ? 182.51500 252.11500 234.90700 1.000 40.84000 653 LEU A O 1
ATOM 1069 N N . SER A 1 654 ? 184.67400 252.19100 234.23000 1.000 43.89000 654 SER A N 1
ATOM 1070 C CA . SER A 1 654 ? 184.72400 253.64500 234.29300 1.000 43.89000 654 SER A CA 1
ATOM 1071 C C . SER A 1 654 ? 185.19700 254.22600 232.97000 1.000 43.89000 654 SER A C 1
ATOM 1072 O O . SER A 1 654 ? 186.11500 253.69400 232.33900 1.000 43.89000 654 SER A O 1
ATOM 1075 N N . SER A 1 655 ? 184.55400 255.32100 232.55700 1.000 46.04000 655 SER A N 1
ATOM 1076 C CA . SER A 1 655 ? 184.97200 256.10800 231.39600 1.000 46.04000 655 SER A CA 1
ATOM 1077 C C . SER A 1 655 ? 185.02700 255.26800 230.12200 1.000 46.04000 655 SER A C 1
ATOM 1078 O O . SER A 1 655 ? 185.90000 255.45400 229.27200 1.000 46.04000 655 SER A O 1
ATOM 1081 N N . CYS A 1 656 ? 184.08500 254.34100 229.98000 1.000 47.84000 656 CYS A N 1
ATOM 1082 C CA . CYS A 1 656 ? 183.96200 253.55800 228.75300 1.000 47.84000 656 CYS A CA 1
ATOM 1083 C C . CYS A 1 656 ? 183.14600 254.37400 227.76000 1.000 47.84000 656 CYS A C 1
ATOM 1084 O O . CYS A 1 656 ? 181.91700 254.42800 227.84200 1.000 47.84000 656 CYS A O 1
ATOM 1087 N N . ASP A 1 657 ? 183.83400 255.01400 226.81200 1.000 51.61000 657 ASP A N 1
ATOM 1088 C CA . ASP A 1 657 ? 183.18400 255.98600 225.93900 1.000 51.61000 657 ASP A CA 1
ATOM 1089 C C . ASP A 1 657 ? 182.32100 255.34000 224.86300 1.000 51.61000 657 ASP A C 1
ATOM 1090 O O . ASP A 1 657 ? 181.29200 255.91000 224.48400 1.000 51.61000 657 ASP A O 1
ATOM 1095 N N . ALA A 1 658 ? 182.71100 254.17600 224.35000 1.000 47.93000 658 ALA A N 1
ATOM 1096 C CA . ALA A 1 658 ? 181.96000 253.50300 223.29200 1.000 47.93000 658 ALA A CA 1
ATOM 1097 C C . ALA A 1 658 ? 181.54000 252.13100 223.80200 1.000 47.93000 658 ALA A C 1
ATOM 1098 O O . ALA A 1 658 ? 182.18300 251.12300 223.51100 1.000 47.93000 658 ALA A O 1
ATOM 1100 N N . LEU A 1 659 ? 180.43000 252.09500 224.53300 1.000 51.53000 659 LEU A N 1
ATOM 1101 C CA . LEU A 1 659 ? 179.91300 250.85700 225.10600 1.000 51.53000 659 LEU A CA 1
ATOM 1102 C C . LEU A 1 659 ? 178.39600 250.93500 225.10600 1.000 51.53000 659 LEU A C 1
ATOM 1103 O O . LEU A 1 659 ? 177.82200 251.77700 225.80200 1.000 51.53000 659 LEU A O 1
ATOM 1108 N N . VAL A 1 660 ? 177.75000 250.06400 224.33500 1.000 52.36000 660 VAL A N 1
ATOM 1109 C CA . VAL A 1 660 ? 176.31200 250.14200 224.12200 1.000 52.36000 660 VAL A CA 1
ATOM 1110 C C . VAL A 1 660 ? 175.60600 248.85200 224.53800 1.000 52.36000 660 VAL A C 1
ATOM 1111 O O . VAL A 1 660 ? 174.45200 248.63800 224.18300 1.000 52.36000 660 VAL A O 1
ATOM 1115 N N . GLU A 1 661 ? 176.28200 247.98800 225.29200 1.000 56.93000 661 GLU A N 1
ATOM 1116 C CA . GLU A 1 661 ? 175.71100 246.69700 225.64600 1.000 56.93000 661 GLU A CA 1
ATOM 1117 C C . GLU A 1 661 ? 176.49800 246.12600 226.81600 1.000 56.93000 661 GLU A C 1
ATOM 1118 O O . GLU A 1 661 ? 177.71900 246.28300 226.87800 1.000 56.93000 661 GLU A O 1
ATOM 1124 N N . VAL A 1 662 ? 175.79600 245.46900 227.74200 1.000 51.34000 662 VAL A N 1
ATOM 1125 C CA . VAL A 1 662 ? 176.39200 245.02200 228.99300 1.000 51.34000 662 VAL A CA 1
ATOM 1126 C C . VAL A 1 662 ? 176.26400 243.50600 229.17300 1.000 51.34000 662 VAL A C 1
ATOM 1127 O O . VAL A 1 662 ? 176.55700 242.98200 230.24700 1.000 51.34000 662 VAL A O 1
ATOM 1131 N N . HIS A 1 663 ? 175.88800 242.77900 228.11300 1.000 53.18000 663 HIS A N 1
ATOM 1132 C CA . HIS A 1 663 ? 175.79000 241.32000 228.15800 1.000 53.18000 663 HIS A CA 1
ATOM 1133 C C . HIS A 1 663 ? 174.88100 240.84600 229.28700 1.000 53.18000 663 HIS A C 1
ATOM 1134 O O . HIS A 1 663 ? 175.37400 240.41300 230.33700 1.000 53.18000 663 HIS A O 1
ATOM 1141 N N . PRO A 1 664 ? 173.55000 240.91200 229.10700 1.000 54.20000 664 PRO A N 1
ATOM 1142 C CA . PRO A 1 664 ? 172.61300 240.74100 230.23100 1.000 54.20000 664 PRO A CA 1
ATOM 1143 C C . PRO A 1 664 ? 172.82000 239.49200 231.07700 1.000 54.20000 664 PRO A C 1
ATOM 1144 O O . PRO A 1 664 ? 172.17300 239.34100 232.11800 1.000 54.20000 664 PRO A O 1
ATOM 1148 N N . SER A 1 665 ? 173.70800 238.58900 230.65300 1.000 51.46000 665 SER A N 1
ATOM 1149 C CA . SER A 1 665 ? 174.07100 237.46400 231.50500 1.000 51.46000 665 SER A CA 1
ATOM 1150 C C . SER A 1 665 ? 174.75800 237.91900 232.78600 1.000 51.46000 665 SER A C 1
ATOM 1151 O O . SER A 1 665 ? 174.87400 237.12900 233.72900 1.000 51.46000 665 SER A O 1
ATOM 1154 N N . VAL A 1 666 ? 175.22200 239.17100 232.83600 1.000 52.20000 666 VAL A N 1
ATOM 1155 C CA . VAL A 1 666 ? 175.81200 239.71200 234.05600 1.000 52.20000 666 VAL A CA 1
ATOM 1156 C C . VAL A 1 666 ? 174.77500 239.79300 235.16800 1.000 52.20000 666 VAL A C 1
ATOM 1157 O O . VAL A 1 666 ? 175.11200 239.68800 236.35400 1.000 52.20000 666 VAL A O 1
ATOM 1161 N N . GLY A 1 667 ? 173.50200 239.96400 234.81500 1.000 54.74000 667 GLY A N 1
ATOM 1162 C CA . GLY A 1 667 ? 172.46400 240.06500 235.82400 1.000 54.74000 667 GLY A CA 1
ATOM 1163 C C . GLY A 1 667 ? 172.09200 238.75400 236.48200 1.000 54.74000 667 GLY A C 1
ATOM 1164 O O . GLY A 1 667 ? 171.32100 238.76500 237.44700 1.000 54.74000 667 GLY A O 1
ATOM 1165 N N . PHE A 1 668 ? 172.61600 237.63400 235.99100 1.000 52.92000 668 PHE A N 1
ATOM 1166 C CA . PHE A 1 668 ? 172.28400 236.32000 236.52100 1.000 52.92000 668 PHE A CA 1
ATOM 1167 C C . PHE A 1 668 ? 173.23000 235.85700 237.62200 1.000 52.92000 668 PHE A C 1
ATOM 1168 O O . PHE A 1 668 ? 173.03200 234.76600 238.16500 1.000 52.92000 668 PHE A O 1
ATOM 1176 N N . LEU A 1 669 ? 174.24700 236.64500 237.96200 1.000 53.67000 669 LEU A N 1
ATOM 1177 C CA . LEU A 1 669 ? 175.15300 236.26200 239.03700 1.000 53.67000 669 LEU A CA 1
ATOM 1178 C C . LEU A 1 669 ? 174.44500 236.37500 240.38000 1.000 53.67000 669 LEU A C 1
ATOM 1179 O O . LEU A 1 669 ? 173.80900 237.39000 240.67600 1.000 53.67000 669 LEU A O 1
ATOM 1184 N N . LYS A 1 670 ? 174.55900 235.32800 241.19600 1.000 56.03000 670 LYS A N 1
ATOM 1185 C CA . LYS A 1 670 ? 173.87400 235.29000 242.48000 1.000 56.03000 670 LYS A CA 1
ATOM 1186 C C . LYS A 1 670 ? 174.60900 236.05100 243.57500 1.000 56.03000 670 LYS A C 1
ATOM 1187 O O . LYS A 1 670 ? 174.03300 236.26800 244.64600 1.000 56.03000 670 LYS A O 1
ATOM 1193 N N . ASN A 1 671 ? 175.85600 236.46300 243.34000 1.000 53.60000 671 ASN A N 1
ATOM 1194 C CA . ASN A 1 671 ? 176.64500 237.18000 244.34600 1.000 53.60000 671 ASN A CA 1
ATOM 1195 C C . ASN A 1 671 ? 177.39700 238.31100 243.64700 1.000 53.60000 671 ASN A C 1
ATOM 1196 O O . ASN A 1 671 ? 178.50500 238.11500 243.14400 1.000 53.60000 671 ASN A O 1
ATOM 1201 N N . LEU A 1 672 ? 176.78500 239.49300 243.61900 1.000 49.48000 672 LEU A N 1
ATOM 1202 C CA . LEU A 1 672 ? 177.39900 240.69400 243.06900 1.000 49.48000 672 LEU A CA 1
ATOM 1203 C C . LEU A 1 672 ? 177.29100 241.78800 244.11900 1.000 49.48000 672 LEU A C 1
ATOM 1204 O O . LEU A 1 672 ? 176.20100 242.04300 244.64000 1.000 49.48000 672 LEU A O 1
ATOM 1209 N N . ILE A 1 673 ? 178.41100 242.43600 244.42400 1.000 45.25000 673 ILE A N 1
ATOM 1210 C CA . ILE A 1 673 ? 178.51500 243.35000 245.55500 1.000 45.25000 673 ILE A CA 1
ATOM 1211 C C . ILE A 1 673 ? 178.66400 244.79900 245.09800 1.000 45.25000 673 ILE A C 1
ATOM 1212 O O . ILE A 1 673 ? 177.89900 245.67300 245.51700 1.000 45.25000 673 ILE A O 1
ATOM 1217 N N . LEU A 1 674 ? 179.64700 245.07400 244.24000 1.000 45.29000 674 LEU A N 1
ATOM 1218 C CA . LEU A 1 674 ? 179.92800 246.43600 243.78500 1.000 45.29000 674 LEU A CA 1
ATOM 1219 C C . LEU A 1 674 ? 179.84500 246.49600 242.26400 1.000 45.29000 674 LEU A C 1
ATOM 1220 O O . LEU A 1 674 ? 180.78200 246.08700 241.57000 1.000 45.29000 674 LEU A O 1
ATOM 1225 N N . LEU A 1 675 ? 178.74000 247.03400 241.74900 1.000 44.72000 675 LEU A N 1
ATOM 1226 C CA . LEU A 1 675 ? 178.57900 247.30300 240.32400 1.000 44.72000 675 LEU A CA 1
ATOM 1227 C C . LEU A 1 675 ? 178.77200 248.79900 240.09900 1.000 44.72000 675 LEU A C 1
ATOM 1228 O O . LEU A 1 675 ? 177.93200 249.61000 240.51300 1.000 44.72000 675 LEU A O 1
ATOM 1233 N N . ASN A 1 676 ? 179.87300 249.15900 239.44400 1.000 45.17000 676 ASN A N 1
ATOM 1234 C CA . ASN A 1 676 ? 180.21000 250.55300 239.18900 1.000 45.17000 676 ASN A CA 1
ATOM 1235 C C . ASN A 1 676 ? 180.14000 250.82900 237.69500 1.000 45.17000 676 ASN A C 1
ATOM 1236 O O . ASN A 1 676 ? 180.79300 250.13900 236.90700 1.000 45.17000 676 ASN A O 1
ATOM 1241 N N . MET A 1 677 ? 179.37300 251.85200 237.31300 1.000 50.00000 677 MET A N 1
ATOM 1242 C CA . MET A 1 677 ? 179.22300 252.24500 235.91300 1.000 50.00000 677 MET A CA 1
ATOM 1243 C C . MET A 1 677 ? 179.29600 253.77000 235.89700 1.000 50.00000 677 MET A C 1
ATOM 1244 O O . MET A 1 677 ? 178.29500 254.45700 236.16300 1.000 50.00000 677 MET A O 1
ATOM 1249 N N . ASP A 1 678 ? 180.48200 254.29900 235.60800 1.000 51.29000 678 ASP A N 1
ATOM 1250 C CA . ASP A 1 678 ? 180.71200 255.72900 235.76200 1.000 51.29000 678 ASP A CA 1
ATOM 1251 C C . ASP A 1 678 ? 181.11800 256.36700 234.44200 1.000 51.29000 678 ASP A C 1
ATOM 1252 O O . ASP A 1 678 ? 181.93000 255.81200 233.69600 1.000 51.29000 678 ASP A O 1
ATOM 1257 N N . HIS A 1 679 ? 180.54400 257.54300 234.17400 1.000 51.90000 679 HIS A N 1
ATOM 1258 C CA . HIS A 1 679 ? 180.87700 258.35200 232.99900 1.000 51.90000 679 HIS A CA 1
ATOM 1259 C C . HIS A 1 679 ? 180.75400 257.54400 231.71100 1.000 51.90000 679 HIS A C 1
ATOM 1260 O O . HIS A 1 679 ? 181.58100 257.64500 230.80400 1.000 51.90000 679 HIS A O 1
ATOM 1267 N N . CYS A 1 680 ? 179.70200 256.73800 231.63300 1.000 48.94000 680 CYS A N 1
ATOM 1268 C CA . CYS A 1 680 ? 179.44100 255.90300 230.46500 1.000 48.94000 680 CYS A CA 1
ATOM 1269 C C . CYS A 1 680 ? 178.68500 256.74900 229.45000 1.000 48.94000 680 CYS A C 1
ATOM 1270 O O . CYS A 1 680 ? 177.46500 256.90900 229.53900 1.000 48.94000 680 CYS A O 1
ATOM 1273 N N . ILE A 1 681 ? 179.41900 257.30300 228.48500 1.000 51.71000 681 ILE A N 1
ATOM 1274 C CA . ILE A 1 681 ? 178.82700 258.24100 227.53700 1.000 51.71000 681 ILE A CA 1
ATOM 1275 C C . ILE A 1 681 ? 177.81200 257.54100 226.64200 1.000 51.71000 681 ILE A C 1
ATOM 1276 O O . ILE A 1 681 ? 176.71900 258.06300 226.39500 1.000 51.71000 681 ILE A O 1
ATOM 1281 N N . SER A 1 682 ? 178.14900 256.35200 226.14600 1.000 48.59000 682 SER A N 1
ATOM 1282 C CA . SER A 1 682 ? 177.33800 255.67300 225.14600 1.000 48.59000 682 SER A CA 1
ATOM 1283 C C . SER A 1 682 ? 176.50600 254.53100 225.71400 1.000 48.59000 682 SER A C 1
ATOM 1284 O O . SER A 1 682 ? 175.92300 253.76600 224.93900 1.000 48.59000 682 SER A O 1
ATOM 1287 N N . LEU A 1 683 ? 176.43800 254.39000 227.03600 1.000 50.73000 683 LEU A N 1
ATOM 1288 C CA . LEU A 1 683 ? 175.67900 253.29400 227.62600 1.000 50.73000 683 LEU A CA 1
ATOM 1289 C C . LEU A 1 683 ? 174.20100 253.41900 227.27800 1.000 50.73000 683 LEU A C 1
ATOM 1290 O O . LEU A 1 683 ? 173.61000 254.49600 227.40000 1.000 50.73000 683 LEU A O 1
ATOM 1295 N N . GLU A 1 684 ? 173.60500 252.31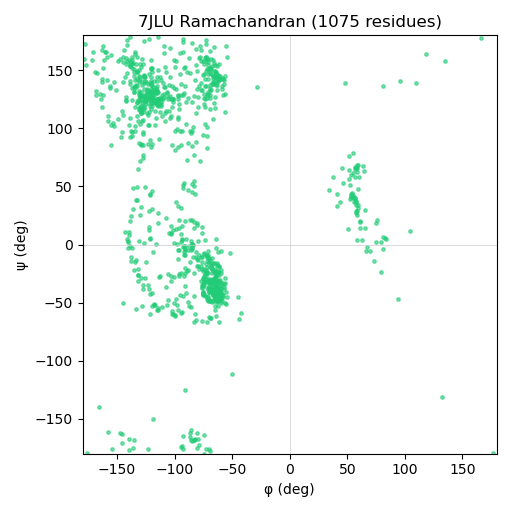100 226.84300 1.000 52.96000 684 GLU A N 1
ATOM 1296 C CA . GLU A 1 684 ? 172.21500 252.30200 226.40600 1.000 52.96000 684 GLU A CA 1
ATOM 1297 C C . GLU A 1 684 ? 171.32800 251.40300 227.25100 1.000 52.96000 684 GLU A C 1
ATOM 1298 O O . GLU A 1 684 ? 170.27700 251.85000 227.72500 1.000 52.96000 684 GLU A O 1
ATOM 1304 N N . ARG A 1 685 ? 171.70700 250.14000 227.44300 1.000 53.59000 685 ARG A N 1
ATOM 1305 C CA . ARG A 1 685 ? 170.86500 249.17000 228.13000 1.000 53.59000 685 ARG A CA 1
ATOM 1306 C C . ARG A 1 685 ? 171.67700 248.37000 229.13700 1.000 53.59000 685 ARG A C 1
ATOM 1307 O O . ARG A 1 685 ? 172.79000 247.92700 228.84000 1.000 53.59000 685 ARG A O 1
ATOM 1315 N N . LEU A 1 686 ? 171.11000 248.18600 230.32800 1.000 53.10000 686 LEU A N 1
ATOM 1316 C CA . LEU A 1 686 ? 171.65700 247.27900 231.32900 1.000 53.10000 686 LEU A CA 1
ATOM 1317 C C . LEU A 1 686 ? 170.99600 245.91700 231.15100 1.000 53.10000 686 LEU A C 1
ATOM 1318 O O . LEU A 1 686 ? 170.12700 245.77000 230.28300 1.000 53.10000 686 LEU A O 1
ATOM 1323 N N . PRO A 1 687 ? 171.37900 244.89600 231.92000 1.000 55.28000 687 PRO A N 1
ATOM 1324 C CA . PRO A 1 687 ? 170.57100 243.67200 231.94900 1.000 55.28000 687 PRO A CA 1
ATOM 1325 C C . PRO A 1 687 ? 169.15300 243.97100 232.41100 1.000 55.28000 687 PRO A C 1
ATOM 1326 O O . PRO A 1 687 ? 168.92700 244.82200 233.27200 1.000 55.28000 687 PRO A O 1
ATOM 1330 N N . ALA A 1 688 ? 168.19000 243.26300 231.81900 1.000 53.94000 688 ALA A N 1
ATOM 1331 C CA . ALA A 1 688 ? 166.79000 243.51300 232.14300 1.000 53.94000 688 ALA A CA 1
ATOM 1332 C C . ALA A 1 688 ? 166.44000 243.05500 233.55300 1.000 53.94000 688 ALA A C 1
ATOM 1333 O O . ALA A 1 688 ? 165.59200 243.67000 234.20900 1.000 53.94000 688 ALA A O 1
ATOM 1335 N N . ILE A 1 689 ? 167.07200 241.98800 234.03600 1.000 55.07000 689 ILE A N 1
ATOM 1336 C CA . ILE A 1 689 ? 166.76700 241.40700 235.33800 1.000 55.07000 689 ILE A CA 1
ATOM 1337 C C . ILE A 1 689 ? 168.04400 241.36400 236.16400 1.000 55.07000 689 ILE A C 1
ATOM 1338 O O . ILE A 1 689 ? 169.09300 240.93300 235.67200 1.000 55.07000 689 ILE A O 1
ATOM 1343 N N . ILE A 1 690 ? 167.95400 241.81000 237.41200 1.000 58.90000 690 ILE A N 1
ATOM 1344 C CA . ILE A 1 690 ? 169.04700 241.71500 238.37100 1.000 58.90000 690 ILE A CA 1
ATOM 1345 C C . ILE A 1 690 ? 168.65600 240.65800 239.39400 1.000 58.90000 690 ILE A C 1
ATOM 1346 O O . ILE A 1 690 ? 167.71200 240.85100 240.17100 1.000 58.90000 690 ILE A O 1
ATOM 1351 N N . GLN A 1 691 ? 169.37800 239.54100 239.39800 1.000 58.04000 691 GLN A N 1
ATOM 1352 C CA . GLN A 1 691 ? 169.06300 238.40600 240.25300 1.000 58.04000 691 GLN A CA 1
ATOM 1353 C C . GLN A 1 691 ? 169.87200 238.38900 241.54300 1.000 58.04000 691 GLN A C 1
ATOM 1354 O O . GLN A 1 691 ? 169.63200 237.52900 242.39600 1.000 58.04000 691 GLN A O 1
ATOM 1360 N N . SER A 1 692 ? 170.81400 239.31500 241.71100 1.000 56.67000 692 SER A N 1
ATOM 1361 C CA . SER A 1 692 ? 171.66000 239.31100 242.89800 1.000 56.67000 692 SER A CA 1
ATOM 1362 C C . SER A 1 692 ? 170.83100 239.54300 244.15400 1.000 56.67000 692 SER A C 1
ATOM 1363 O O . SER A 1 692 ? 169.91200 240.36600 244.17000 1.000 56.67000 692 SER A O 1
ATOM 1366 N N . GLU A 1 693 ? 171.16400 238.80900 245.21300 1.000 58.25000 693 GLU A N 1
ATOM 1367 C CA . GLU A 1 693 ? 170.43800 238.89400 246.47300 1.000 58.25000 693 GLU A CA 1
ATOM 1368 C C . GLU A 1 693 ? 171.08900 239.82300 247.48400 1.000 58.25000 693 GLU A C 1
ATOM 1369 O O . GLU A 1 693 ? 170.38900 240.37500 248.33800 1.000 58.25000 693 GLU A O 1
ATOM 1375 N N . CYS A 1 694 ? 172.40600 240.01000 247.41400 1.000 57.01000 694 CYS A N 1
ATOM 1376 C CA . CYS A 1 694 ? 173.13200 240.89600 248.32400 1.000 57.01000 694 CYS A CA 1
ATOM 1377 C C . CYS A 1 694 ? 173.98400 241.83600 247.47800 1.000 57.01000 694 CYS A C 1
ATOM 1378 O O . CYS A 1 694 ? 175.15700 241.56100 247.21600 1.000 57.01000 694 CYS A O 1
ATOM 1381 N N . LEU A 1 695 ? 173.38700 242.94600 247.05400 1.000 53.21000 695 LEU A N 1
ATOM 1382 C CA . LEU A 1 695 ? 174.06900 243.97700 246.28400 1.000 53.21000 695 LEU A CA 1
ATOM 1383 C C . LEU A 1 695 ? 174.18800 245.21300 247.16400 1.000 53.21000 695 LEU A C 1
ATOM 1384 O O . LEU A 1 695 ? 173.17700 245.73700 247.64200 1.000 53.21000 695 LEU A O 1
ATOM 1389 N N . GLU A 1 696 ? 175.41700 245.67800 247.37100 1.000 53.64000 696 GLU A N 1
ATOM 1390 C CA . GLU A 1 696 ? 175.68600 246.79700 248.26600 1.000 53.64000 696 GLU A CA 1
ATOM 1391 C C . GLU A 1 696 ? 175.83300 248.12500 247.53400 1.000 53.64000 696 GLU A C 1
ATOM 1392 O O . GLU A 1 696 ? 175.17000 249.10400 247.89500 1.000 53.64000 696 GLU A O 1
ATOM 1398 N N . VAL A 1 697 ? 176.68600 248.19100 246.51400 1.000 53.50000 697 VAL A N 1
ATOM 1399 C CA . VAL A 1 697 ? 176.94000 249.43700 245.80200 1.000 53.50000 697 VAL A CA 1
ATOM 1400 C C . VAL A 1 697 ? 176.51700 249.25700 244.35300 1.000 53.50000 697 VAL A C 1
ATOM 1401 O O . VAL A 1 697 ? 177.00300 248.35000 243.66600 1.000 53.50000 697 VAL A O 1
ATOM 1405 N N . LEU A 1 698 ? 175.61100 250.11700 243.89200 1.000 52.49000 698 LEU A N 1
ATOM 1406 C CA . LEU A 1 698 ? 175.18600 250.15100 242.49600 1.000 52.49000 698 LEU A CA 1
ATOM 1407 C C . LEU A 1 698 ? 175.24200 251.60400 242.04700 1.000 52.49000 698 LEU A C 1
ATOM 1408 O O . LEU A 1 698 ? 174.39700 252.41300 242.44400 1.000 52.49000 698 LEU A O 1
ATOM 1413 N N . ASP A 1 699 ? 176.24200 251.94200 241.23700 1.000 55.15000 699 ASP A N 1
ATOM 1414 C CA . ASP A 1 699 ? 176.46700 253.32300 240.83000 1.000 55.15000 699 ASP A CA 1
ATOM 1415 C C . ASP A 1 699 ? 176.25600 253.43500 239.32800 1.000 55.15000 699 ASP A C 1
ATOM 1416 O O . ASP A 1 699 ? 176.89900 252.71800 238.55500 1.000 55.15000 699 ASP A O 1
ATOM 1421 N N . LEU A 1 700 ? 175.36200 254.34000 238.92600 1.000 56.34000 700 LEU A N 1
ATOM 1422 C CA . LEU A 1 700 ? 175.09800 254.68800 237.53200 1.000 56.34000 700 LEU A CA 1
ATOM 1423 C C . LEU A 1 700 ? 175.23400 256.20600 237.45800 1.000 56.34000 700 LEU A C 1
ATOM 1424 O O . LEU A 1 700 ? 174.29100 256.93900 237.79100 1.000 56.34000 700 LEU A O 1
ATOM 1429 N N . ASN A 1 701 ? 176.40400 256.68800 237.04300 1.000 57.37000 701 ASN A N 1
ATOM 1430 C CA . ASN A 1 701 ? 176.68900 258.11500 237.13700 1.000 57.37000 701 ASN A CA 1
ATOM 1431 C C . ASN A 1 701 ? 176.89200 258.73000 235.76200 1.000 57.37000 701 ASN A C 1
ATOM 1432 O O . ASN A 1 701 ? 177.67500 258.21900 234.95500 1.000 57.37000 701 ASN A O 1
ATOM 1437 N N . TYR A 1 702 ? 176.18100 259.83200 235.50900 1.000 55.23000 702 TYR A N 1
ATOM 1438 C CA . TYR A 1 702 ? 176.40100 260.68500 234.34100 1.000 55.23000 702 TYR A CA 1
ATOM 1439 C C . TYR A 1 702 ? 176.23200 259.92300 233.03000 1.000 55.23000 702 TYR A C 1
ATOM 1440 O O . TYR A 1 702 ? 176.89000 260.23000 232.03400 1.000 55.23000 702 TYR A O 1
ATOM 1449 N N . CYS A 1 703 ? 175.35700 258.91800 233.01700 1.000 52.80000 703 CYS A N 1
ATOM 1450 C CA . CYS A 1 703 ? 175.13100 258.15800 231.79200 1.000 52.80000 703 CYS A CA 1
ATOM 1451 C C . CYS A 1 703 ? 174.37200 258.98600 230.76100 1.000 52.80000 703 CYS A C 1
ATOM 1452 O O . CYS A 1 703 ? 174.74100 259.01500 229.58200 1.000 52.80000 703 CYS A O 1
ATOM 1455 N N . PHE A 1 704 ? 173.27900 259.62500 231.18300 1.000 55.12000 704 PHE A N 1
ATOM 1456 C CA . PHE A 1 704 ? 172.45800 260.54200 230.39100 1.000 55.12000 704 PHE A CA 1
ATOM 1457 C C . PHE A 1 704 ? 172.03700 259.97400 229.03800 1.000 55.12000 704 PHE A C 1
ATOM 1458 O O . PHE A 1 704 ? 171.52800 260.70900 228.18600 1.000 55.12000 704 PHE A O 1
ATOM 1466 N N . ASN A 1 705 ? 172.20000 258.66500 228.83900 1.000 52.84000 705 ASN A N 1
ATOM 1467 C CA . ASN A 1 705 ? 171.78400 258.05100 227.58500 1.000 52.84000 705 ASN A CA 1
ATOM 1468 C C . ASN A 1 705 ? 171.11000 256.70400 227.81200 1.000 52.84000 705 ASN A C 1
ATOM 1469 O O . ASN A 1 705 ? 171.03200 255.89500 226.88100 1.000 52.84000 705 ASN A O 1
ATOM 1474 N N . LEU A 1 706 ? 170.62000 256.44800 229.02100 1.000 51.30000 706 LEU A N 1
ATOM 1475 C CA . LEU A 1 706 ? 169.98600 255.18100 229.33400 1.000 51.30000 706 LEU A CA 1
ATOM 1476 C C . LEU A 1 706 ? 168.56300 255.14800 228.78400 1.000 51.30000 706 LEU A C 1
ATOM 1477 O O . LEU A 1 706 ? 168.02000 256.15400 228.32300 1.000 51.30000 706 LEU A O 1
ATOM 1482 N N . LYS A 1 707 ? 167.95500 253.96900 228.84100 1.000 50.96000 707 LYS A N 1
ATOM 1483 C CA . LYS A 1 707 ? 166.59400 253.77600 228.35700 1.000 50.96000 707 LYS A CA 1
ATOM 1484 C C . LYS A 1 707 ? 165.63000 253.29900 229.42900 1.000 50.96000 707 LYS A C 1
ATOM 1485 O O . LYS A 1 707 ? 164.49700 253.78300 229.48600 1.000 50.96000 707 LYS A O 1
ATOM 1491 N N . MET A 1 708 ? 166.04000 252.36300 230.28300 1.000 56.91000 708 MET A N 1
ATOM 1492 C CA . MET A 1 708 ? 165.12300 251.80200 231.26700 1.000 56.91000 708 MET A CA 1
ATOM 1493 C C . MET A 1 708 ? 165.91400 251.23700 232.43600 1.000 56.91000 708 MET A C 1
ATOM 1494 O O . MET A 1 708 ? 166.91300 250.54200 232.23300 1.000 56.91000 708 MET A O 1
ATOM 1499 N N . PHE A 1 709 ? 165.46200 251.53700 233.64800 1.000 57.97000 709 PHE A N 1
ATOM 1500 C CA . PHE A 1 709 ? 166.05200 250.93300 234.83100 1.000 57.97000 709 PHE A CA 1
ATOM 1501 C C . PHE A 1 709 ? 165.63200 249.46800 234.92900 1.000 57.97000 709 PHE A C 1
ATOM 1502 O O . PHE A 1 709 ? 164.46100 249.14100 234.71000 1.000 57.97000 709 PHE A O 1
ATOM 1510 N N . PRO A 1 710 ? 166.55700 248.56500 235.24300 1.000 56.65000 710 PRO A N 1
ATOM 1511 C CA . PRO A 1 710 ? 166.19800 247.14600 235.33700 1.000 56.65000 710 PRO A CA 1
ATOM 1512 C C . PRO A 1 710 ? 165.22400 246.88200 236.47400 1.000 56.65000 710 PRO A C 1
ATOM 1513 O O . PRO A 1 710 ? 165.22500 247.56600 237.50000 1.000 56.65000 710 PRO A O 1
ATOM 1517 N N . GLU A 1 711 ? 164.38600 245.86900 236.27700 1.000 59.41000 711 GLU A N 1
ATOM 1518 C CA . GLU A 1 711 ? 163.40100 245.46000 237.26800 1.000 59.41000 711 GLU A CA 1
ATOM 1519 C C . GLU A 1 711 ? 163.97600 244.33400 238.11600 1.000 59.41000 711 GLU A C 1
ATOM 1520 O O . GLU A 1 711 ? 164.47300 243.33800 237.58100 1.000 59.41000 711 GLU A O 1
ATOM 1526 N N . VAL A 1 712 ? 163.90700 244.49500 239.43100 1.000 60.56000 712 VAL A N 1
ATOM 1527 C CA . VAL A 1 712 ? 164.46500 243.53100 240.36000 1.000 60.56000 712 VAL A CA 1
ATOM 1528 C C . VAL A 1 712 ? 163.34700 242.63600 240.87400 1.000 60.56000 712 VAL A C 1
ATOM 1529 O O . VAL A 1 712 ? 162.16500 242.98700 240.84400 1.000 60.56000 712 VAL A O 1
ATOM 1533 N N . GLU A 1 713 ? 163.72500 241.45000 241.35100 1.000 62.15000 713 GLU A N 1
ATOM 1534 C CA . GLU A 1 713 ? 162.75700 240.45300 241.79700 1.000 62.15000 713 GLU A CA 1
ATOM 1535 C C . GLU A 1 713 ? 162.63600 240.38700 243.31600 1.000 62.15000 713 GLU A C 1
ATOM 1536 O O . GLU A 1 713 ? 161.54200 240.55700 243.86000 1.000 62.15000 713 GLU A O 1
ATOM 1542 N N . ARG A 1 714 ? 163.74200 240.14100 244.01200 1.000 60.11000 714 ARG A N 1
ATOM 1543 C CA . ARG A 1 714 ? 163.70600 239.86500 245.44100 1.000 60.11000 714 ARG A CA 1
ATOM 1544 C C . ARG A 1 714 ? 163.94900 241.14600 246.24000 1.000 60.11000 714 ARG A C 1
ATOM 1545 O O . ARG A 1 714 ? 164.03500 242.24600 245.68800 1.000 60.11000 714 ARG A O 1
ATOM 1553 N N . ASN A 1 715 ? 164.05900 241.00800 247.56000 1.000 61.82000 715 ASN A N 1
ATOM 1554 C CA . ASN A 1 715 ? 164.33000 242.12100 248.46100 1.000 61.82000 715 ASN A CA 1
ATOM 1555 C C . ASN A 1 715 ? 165.82000 242.16500 248.77000 1.000 61.82000 715 ASN A C 1
ATOM 1556 O O . ASN A 1 715 ? 166.39100 241.16900 249.22900 1.000 61.82000 715 ASN A O 1
ATOM 1561 N N . MET A 1 716 ? 166.44500 243.31500 248.52700 1.000 59.49000 716 MET A N 1
ATOM 1562 C CA . MET A 1 716 ? 167.84300 243.52500 248.89800 1.000 59.49000 716 MET A CA 1
ATOM 1563 C C . MET A 1 716 ? 167.88000 244.18900 250.26700 1.000 59.49000 716 MET A C 1
ATOM 1564 O O . MET A 1 716 ? 167.94500 245.41200 250.39000 1.000 59.49000 716 MET A O 1
ATOM 1569 N N . THR A 1 717 ? 167.82700 243.36100 251.31300 1.000 62.43000 717 THR A N 1
ATOM 1570 C CA . THR A 1 717 ? 167.97200 243.87600 252.67000 1.000 62.43000 717 THR A CA 1
ATOM 1571 C C . THR A 1 717 ? 169.35100 244.48700 252.87500 1.000 62.43000 717 THR A C 1
ATOM 1572 O O . THR A 1 717 ? 169.48700 245.53200 253.52100 1.000 62.43000 717 THR A O 1
ATOM 1576 N N . HIS A 1 718 ? 170.38400 243.84700 252.33400 1.000 60.45000 718 HIS A N 1
ATOM 1577 C CA . HIS A 1 718 ? 171.75000 244.36100 252.40400 1.000 60.45000 718 HIS A CA 1
ATOM 1578 C C . HIS A 1 718 ? 171.99800 245.23600 251.18200 1.000 60.45000 718 HIS A C 1
ATOM 1579 O O . HIS A 1 718 ? 172.20700 244.73400 250.07600 1.000 60.45000 718 HIS A O 1
ATOM 1586 N N . LEU A 1 719 ? 171.97100 246.55100 251.38300 1.000 55.70000 719 LEU A N 1
ATOM 1587 C CA . LEU A 1 719 ? 172.33800 247.49500 250.33800 1.000 55.70000 719 LEU A CA 1
ATOM 1588 C C . LEU A 1 719 ? 172.71500 248.80900 251.00300 1.000 55.70000 719 LEU A C 1
ATOM 1589 O O . LEU A 1 719 ? 172.09000 249.21200 251.98700 1.000 55.70000 719 LEU A O 1
ATOM 1594 N N . LYS A 1 720 ? 173.73700 249.46700 250.46200 1.000 55.69000 720 LYS A N 1
ATOM 1595 C CA . LYS A 1 720 ? 174.25900 250.69300 251.04800 1.000 55.69000 720 LYS A CA 1
ATOM 1596 C C . LYS A 1 720 ? 174.12000 251.89600 250.13000 1.000 55.69000 720 LYS A C 1
ATOM 1597 O O . LYS A 1 720 ? 173.58800 252.92900 250.55300 1.000 55.69000 720 LYS A O 1
ATOM 1603 N N . LYS A 1 721 ? 174.58400 251.80500 248.88500 1.000 57.23000 721 LYS A N 1
ATOM 1604 C CA . LYS A 1 721 ? 174.59300 252.95900 247.99700 1.000 57.23000 721 LYS A CA 1
ATOM 1605 C C . LYS A 1 721 ? 173.92500 252.61700 246.67600 1.000 57.23000 721 LYS A C 1
ATOM 1606 O O . LYS A 1 721 ? 174.30500 251.64800 246.01000 1.000 57.23000 721 LYS A O 1
ATOM 1612 N N . LEU A 1 722 ? 172.93100 253.41900 246.30500 1.000 58.16000 722 LEU A N 1
ATOM 1613 C CA . LEU A 1 722 ? 172.32000 253.39400 244.98000 1.000 58.16000 722 LEU A CA 1
ATOM 1614 C C . LEU A 1 722 ? 172.48400 254.80000 244.41600 1.000 58.16000 722 LEU A C 1
ATOM 1615 O O . LEU A 1 722 ? 171.76200 255.72300 244.80700 1.000 58.16000 722 LEU A O 1
ATOM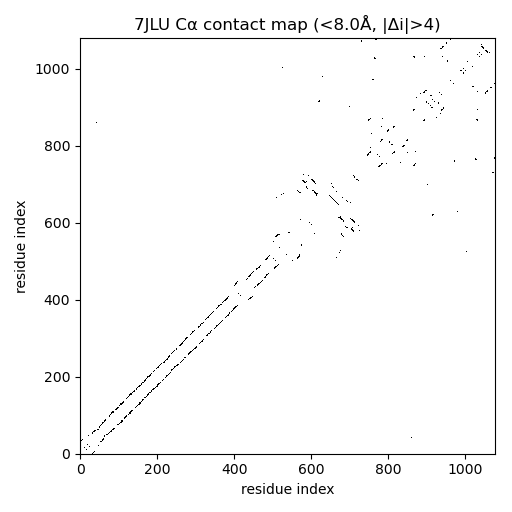 1620 N N . ASP A 1 723 ? 173.43500 254.96800 243.50700 1.000 62.46000 723 ASP A N 1
ATOM 1621 C CA . ASP A 1 723 ? 173.66800 256.25300 242.86800 1.000 62.46000 723 ASP A CA 1
ATOM 1622 C C . ASP A 1 723 ? 173.05100 256.22800 241.48000 1.000 62.46000 723 ASP A C 1
ATOM 1623 O O . ASP A 1 723 ? 173.34500 255.33300 240.68500 1.000 62.46000 723 ASP A O 1
ATOM 1628 N N . LEU A 1 724 ? 172.18900 257.20000 241.20000 1.000 63.06000 724 LEU A N 1
ATOM 1629 C CA . LEU A 1 724 ? 171.56400 257.34200 239.88600 1.000 63.06000 724 LEU A CA 1
ATOM 1630 C C . LEU A 1 724 ? 171.61500 258.82800 239.55400 1.000 63.06000 724 LEU A C 1
ATOM 1631 O O . LEU A 1 724 ? 170.72200 259.58500 239.94600 1.000 63.06000 724 LEU A O 1
ATOM 1636 N N . THR A 1 725 ? 172.66100 259.25300 238.84800 1.000 65.05000 725 THR A N 1
ATOM 1637 C CA . THR A 1 725 ? 172.91000 260.68300 238.69500 1.000 65.05000 725 THR A CA 1
ATOM 1638 C C . THR A 1 725 ? 172.98600 261.06400 237.22500 1.000 65.05000 725 THR A C 1
ATOM 1639 O O . THR A 1 725 ? 173.72600 260.44300 236.45600 1.000 65.05000 725 THR A O 1
ATOM 1643 N N . SER A 1 726 ? 172.22800 262.09600 236.85000 1.000 58.01000 726 SER A N 1
ATOM 1644 C CA . SER A 1 726 ? 172.25200 262.65300 235.49800 1.000 58.01000 726 SER A CA 1
ATOM 1645 C C . SER A 1 726 ? 172.00800 261.57300 234.44900 1.000 58.01000 726 SER A C 1
ATOM 1646 O O . SER A 1 726 ? 172.68900 261.50400 233.42500 1.000 58.01000 726 SER A O 1
ATOM 1649 N N . THR A 1 727 ? 171.02400 260.72100 234.71000 1.000 59.52000 727 THR A N 1
ATOM 1650 C CA . THR A 1 727 ? 170.69500 259.60700 233.83500 1.000 59.52000 727 THR A CA 1
ATOM 1651 C C . THR A 1 727 ? 169.45600 259.93500 233.01400 1.000 59.52000 727 THR A C 1
ATOM 1652 O O . THR A 1 727 ? 168.47500 260.47000 233.53800 1.000 59.52000 727 THR A O 1
ATOM 1656 N N . GLY A 1 728 ? 169.50900 259.61400 231.72500 1.000 57.32000 728 GLY A N 1
ATOM 1657 C CA . GLY A 1 728 ? 168.38900 259.87400 230.84300 1.000 57.32000 728 GLY A CA 1
ATOM 1658 C C . GLY A 1 728 ? 167.34100 258.78200 230.87300 1.000 57.32000 728 GLY A C 1
ATOM 1659 O O . GLY A 1 728 ? 166.94500 258.26400 229.82600 1.000 57.32000 728 GLY A O 1
ATOM 1660 N N . ILE A 1 729 ? 166.87800 258.42900 232.07100 1.000 57.81000 729 ILE A N 1
ATOM 1661 C CA . ILE A 1 729 ? 165.86400 257.39300 232.21000 1.000 57.81000 729 ILE A CA 1
ATOM 1662 C C . ILE A 1 729 ? 164.50800 257.93100 231.76500 1.000 57.81000 729 ILE A C 1
ATOM 1663 O O . ILE A 1 729 ? 164.27900 259.14000 231.68800 1.000 57.81000 729 ILE A O 1
ATOM 1668 N N . ARG A 1 730 ? 163.59600 257.00800 231.46300 1.000 63.40000 730 ARG A N 1
ATOM 1669 C CA . ARG A 1 730 ? 162.24600 257.35100 231.03000 1.000 63.40000 730 ARG A CA 1
ATOM 1670 C C . ARG A 1 730 ? 161.23400 257.27400 232.16700 1.000 63.40000 730 ARG A C 1
ATOM 1671 O O . ARG A 1 730 ? 160.42000 258.18500 232.33100 1.000 63.40000 730 ARG A O 1
ATOM 1679 N N . GLU A 1 731 ? 161.26700 256.19800 232.95100 1.000 64.00000 731 GLU A N 1
ATOM 1680 C CA . GLU A 1 731 ? 160.47600 256.08300 234.16900 1.000 64.00000 731 GLU A CA 1
ATOM 1681 C C . GLU A 1 731 ? 160.96300 254.87000 234.94300 1.000 64.00000 731 GLU A C 1
ATOM 1682 O O . GLU A 1 731 ? 161.43200 253.89300 234.35400 1.000 64.00000 731 GLU A O 1
ATOM 1688 N N . LEU A 1 732 ? 160.86300 254.95000 236.26500 1.000 62.60000 732 LEU A N 1
ATOM 1689 C CA . LEU A 1 732 ? 161.20700 253.80800 237.09300 1.000 62.60000 732 LEU A CA 1
ATOM 1690 C C . LEU A 1 732 ? 160.15300 252.71300 236.93900 1.000 62.60000 732 LEU A C 1
ATOM 1691 O O . LEU A 1 732 ? 158.97000 253.00100 236.74800 1.000 62.60000 732 LEU A O 1
ATOM 1696 N N . PRO A 1 733 ? 160.55900 251.44800 237.01500 1.000 62.17000 733 PRO A N 1
ATOM 1697 C CA . PRO A 1 733 ? 159.57400 250.36000 236.98200 1.000 62.17000 733 PRO A CA 1
ATOM 1698 C C . PRO A 1 733 ? 158.81800 250.24600 238.29500 1.000 62.17000 733 PRO A C 1
ATOM 1699 O O . PRO A 1 733 ? 159.06500 251.01400 239.22900 1.000 62.17000 733 PRO A O 1
ATOM 1703 N N . ALA A 1 734 ? 157.89700 249.29100 238.38100 1.000 61.49000 734 ALA A N 1
ATOM 1704 C CA . ALA A 1 734 ? 157.09700 249.11900 239.58500 1.000 61.49000 734 ALA A CA 1
ATOM 1705 C C . ALA A 1 734 ? 157.79100 248.27300 240.64400 1.000 61.49000 734 ALA A C 1
ATOM 1706 O O . ALA A 1 734 ? 157.20800 248.04700 241.70900 1.000 61.49000 734 ALA A O 1
ATOM 1708 N N . SER A 1 735 ? 159.00900 247.80600 240.38400 1.000 62.20000 735 SER A N 1
ATOM 1709 C CA . SER A 1 735 ? 159.74600 246.96800 241.31900 1.000 62.20000 735 SER A CA 1
ATOM 1710 C C . SER A 1 735 ? 160.60700 247.77300 242.28400 1.000 62.20000 735 SER A C 1
ATOM 1711 O O . SER A 1 735 ? 161.35300 247.18100 243.07000 1.000 62.20000 735 SER A O 1
ATOM 1714 N N . ILE A 1 736 ? 160.52000 249.10400 242.24300 1.000 62.01000 736 ILE A N 1
ATOM 1715 C CA . ILE A 1 736 ? 161.33800 249.95000 243.10500 1.000 62.01000 736 ILE A CA 1
ATOM 1716 C C . ILE A 1 736 ? 160.99200 249.79500 244.57900 1.000 62.01000 736 ILE A C 1
ATOM 1717 O O . ILE A 1 736 ? 161.79300 250.18300 245.43700 1.000 62.01000 736 ILE A O 1
ATOM 1722 N N . GLU A 1 737 ? 159.83400 249.20800 244.89900 1.000 63.56000 737 GLU A N 1
ATOM 1723 C CA . GLU A 1 737 ? 159.46200 249.02000 246.29800 1.000 63.56000 737 GLU A CA 1
ATOM 1724 C C . GLU A 1 737 ? 160.52000 248.23400 247.06000 1.000 63.56000 737 GLU A C 1
ATOM 1725 O O . GLU A 1 737 ? 160.72300 248.46700 248.25700 1.000 63.56000 737 GLU A O 1
ATOM 1731 N N . HIS A 1 738 ? 161.19900 247.30500 246.38700 1.000 61.25000 738 HIS A N 1
ATOM 1732 C CA . HIS A 1 738 ? 162.27300 246.55300 247.02600 1.000 61.25000 738 HIS A CA 1
ATOM 1733 C C . HIS A 1 738 ? 163.38600 247.49400 247.47200 1.000 61.25000 738 HIS A C 1
ATOM 1734 O O . HIS A 1 738 ? 163.84600 247.44700 248.62300 1.000 61.25000 738 HIS A O 1
ATOM 1741 N N . LEU A 1 739 ? 163.77900 248.41000 246.58900 1.000 58.85000 739 LEU A N 1
ATOM 1742 C CA . LEU A 1 739 ? 164.80400 249.39900 246.89000 1.000 58.85000 739 LEU A CA 1
ATOM 1743 C C . LEU A 1 739 ? 164.33900 250.32000 248.01000 1.000 58.85000 739 LEU A C 1
ATOM 1744 O O . LEU A 1 739 ? 165.09000 251.19200 248.45900 1.000 58.85000 739 LEU A O 1
ATOM 1749 N N . SER A 1 740 ? 163.10100 250.12500 248.47200 1.000 58.81000 740 SER A N 1
ATOM 1750 C CA . SER A 1 740 ? 162.62600 250.77400 249.68600 1.000 58.81000 740 SER A CA 1
ATOM 1751 C C . SER A 1 740 ? 163.45500 250.39900 250.90400 1.000 58.81000 740 SER A C 1
ATOM 1752 O O . SER A 1 740 ? 163.22800 250.95800 251.98200 1.000 58.81000 740 SER A O 1
ATOM 1755 N N . SER A 1 741 ? 164.40300 249.46800 250.76600 1.000 58.51000 741 SER A N 1
ATOM 1756 C CA . SER A 1 741 ? 165.37300 249.25500 251.83400 1.000 58.51000 741 SER A CA 1
ATOM 1757 C C . SER A 1 741 ? 166.36900 250.40600 251.96900 1.000 58.51000 741 SER A C 1
ATOM 1758 O O . SER A 1 741 ? 167.18700 250.38200 252.89400 1.000 58.51000 741 SER A O 1
ATOM 1761 N N . LEU A 1 742 ? 166.33000 251.39500 251.07400 1.000 57.53000 742 LEU A N 1
ATOM 1762 C CA . LEU A 1 742 ? 167.23200 252.54100 251.11900 1.000 57.53000 742 LEU A CA 1
ATOM 1763 C C . LEU A 1 742 ? 166.62800 253.75900 251.81000 1.000 57.53000 742 LEU A C 1
ATOM 1764 O O . LEU A 1 742 ? 167.37300 254.59400 252.33300 1.000 57.53000 742 LEU A O 1
ATOM 1769 N N . GLU A 1 743 ? 165.29900 253.87300 251.82800 1.000 61.05000 743 GLU A N 1
ATOM 1770 C CA . GLU A 1 743 ? 164.55800 254.93100 252.51700 1.000 61.05000 743 GLU A CA 1
ATOM 1771 C C . GLU A 1 743 ? 164.91200 256.34800 252.06900 1.000 61.05000 743 GLU A C 1
ATOM 1772 O O . GLU A 1 743 ? 164.38300 257.32000 252.62000 1.000 61.05000 743 GLU A O 1
ATOM 1778 N N . ASN A 1 744 ? 165.77000 256.49600 251.06200 1.000 58.99000 744 ASN A N 1
ATOM 1779 C CA . ASN A 1 744 ? 166.02100 257.81000 250.48900 1.000 58.99000 744 ASN A CA 1
ATOM 1780 C C . ASN A 1 744 ? 166.05900 257.71000 248.97000 1.000 58.99000 744 ASN A C 1
ATOM 1781 O O . ASN A 1 744 ? 166.35800 256.65500 248.40500 1.000 58.99000 744 ASN A O 1
ATOM 1786 N N . LEU A 1 745 ? 165.70100 258.81100 248.31500 1.000 57.66000 745 LEU A N 1
ATOM 1787 C CA . LEU A 1 745 ? 165.68500 258.85700 246.85600 1.000 57.66000 745 LEU A CA 1
ATOM 1788 C C . LEU A 1 745 ? 165.99000 260.28200 246.41900 1.000 57.66000 745 LEU A C 1
ATOM 1789 O O . LEU A 1 745 ? 165.15000 261.17600 246.57000 1.000 57.66000 745 LEU A O 1
ATOM 1794 N N . GLN A 1 746 ? 167.18500 260.48500 245.87500 1.000 57.79000 746 GLN A N 1
ATOM 1795 C CA . GLN A 1 746 ? 167.62000 261.78000 245.37300 1.000 57.79000 746 GLN A CA 1
ATOM 1796 C C . GLN A 1 746 ? 167.73400 261.69800 243.85800 1.000 57.79000 746 GLN A C 1
ATOM 1797 O O . GLN A 1 746 ? 168.43200 260.82500 243.33100 1.000 57.79000 746 GLN A O 1
ATOM 1803 N N . MET A 1 747 ? 167.04500 262.59900 243.16600 1.000 56.52000 747 MET A N 1
ATOM 1804 C CA . MET A 1 747 ? 167.07900 262.67700 241.71300 1.000 56.52000 747 MET A CA 1
ATOM 1805 C C . MET A 1 747 ? 167.47900 264.09100 241.32500 1.000 56.52000 747 MET A C 1
ATOM 1806 O O . MET A 1 747 ? 166.84100 265.05800 241.75500 1.000 56.52000 747 MET A O 1
ATOM 1811 N N . HIS A 1 748 ? 168.53600 264.20900 240.52500 1.000 56.93000 748 HIS A N 1
ATOM 1812 C CA . HIS A 1 748 ? 169.07600 265.50600 240.14700 1.000 56.93000 748 HIS A CA 1
ATOM 1813 C C . HIS A 1 748 ? 169.37200 265.52100 238.65700 1.000 56.93000 748 HIS A C 1
ATOM 1814 O O . HIS A 1 748 ? 170.00100 264.59500 238.13700 1.000 56.93000 748 HIS A O 1
ATOM 1821 N N . SER A 1 749 ? 168.90800 266.56800 237.97800 1.000 56.24000 749 SER A N 1
ATOM 1822 C CA . SER A 1 749 ? 169.19600 266.81800 236.56800 1.000 56.24000 749 SER A CA 1
ATOM 1823 C C . SER A 1 749 ? 168.70100 265.69900 235.65600 1.000 56.24000 749 SER A C 1
ATOM 1824 O O . SER A 1 749 ? 169.17600 265.56600 234.52400 1.000 56.24000 749 SER A O 1
ATOM 1827 N N . CYS A 1 750 ? 167.75400 264.88900 236.11900 1.000 58.40000 750 CYS A N 1
ATOM 1828 C CA . CYS A 1 750 ? 167.14200 263.86900 235.27000 1.000 58.40000 750 CYS A CA 1
ATOM 1829 C C . CYS A 1 750 ? 166.21700 264.56800 234.28400 1.000 58.40000 750 CYS A C 1
ATOM 1830 O O . CYS A 1 750 ? 165.11400 264.99000 234.63700 1.000 58.40000 750 CYS A O 1
ATOM 1833 N N . ASN A 1 751 ? 166.66600 264.69700 233.03600 1.000 58.27000 751 ASN A N 1
ATOM 1834 C CA . ASN A 1 751 ? 166.00500 265.54200 232.04900 1.000 58.27000 751 ASN A CA 1
ATOM 1835 C C . ASN A 1 751 ? 165.26100 264.74100 230.98600 1.000 58.27000 751 ASN A C 1
ATOM 1836 O O . ASN A 1 751 ? 165.01800 265.25500 229.89000 1.000 58.27000 751 ASN A O 1
ATOM 1841 N N . GLN A 1 752 ? 164.89600 263.49500 231.28000 1.000 60.15000 752 GLN A N 1
ATOM 1842 C CA . GLN A 1 752 ? 164.21900 262.68200 230.27900 1.000 60.15000 752 GLN A CA 1
ATOM 1843 C C . GLN A 1 752 ? 162.97500 261.99500 230.82400 1.000 60.15000 752 GLN A C 1
ATOM 1844 O O . GLN A 1 752 ? 162.05100 261.69400 230.06200 1.000 60.15000 752 GLN A O 1
ATOM 1850 N N . LEU A 1 753 ? 162.93200 261.74000 232.12800 1.000 59.60000 753 LEU A N 1
ATOM 1851 C CA . LEU A 1 753 ? 161.80900 261.00200 232.68700 1.000 59.60000 753 LEU A CA 1
ATOM 1852 C C . LEU A 1 753 ? 160.55700 261.86900 232.71100 1.000 59.60000 753 LEU A C 1
ATOM 1853 O O . LEU A 1 753 ? 160.62400 263.09200 232.84700 1.000 59.60000 753 LEU A O 1
ATOM 1858 N N . VAL A 1 754 ? 159.40500 261.22000 232.57200 1.000 61.35000 754 VAL A N 1
ATOM 1859 C CA . VAL A 1 754 ? 158.12900 261.92200 232.56700 1.000 61.35000 754 VAL A CA 1
ATOM 1860 C C . VAL A 1 754 ? 157.14900 261.38900 233.60200 1.000 61.35000 754 VAL A C 1
ATOM 1861 O O . VAL A 1 754 ? 156.15000 262.06700 233.88900 1.000 61.35000 754 VAL A O 1
ATOM 1865 N N . SER A 1 755 ? 157.37800 260.21100 234.17600 1.000 61.96000 755 SER A N 1
ATOM 1866 C CA . SER A 1 755 ? 156.44800 259.65200 235.14400 1.000 61.96000 755 SER A CA 1
ATOM 1867 C C . SER A 1 755 ? 157.21800 258.84100 236.17300 1.000 61.96000 755 SER A C 1
ATOM 1868 O O . SER A 1 755 ? 158.35000 258.41200 235.93600 1.000 61.96000 755 SER A O 1
ATOM 1871 N N . LEU A 1 756 ? 156.58800 258.63800 237.32400 1.000 60.44000 756 LEU A N 1
ATOM 1872 C CA . LEU A 1 756 ? 157.15900 257.85400 238.40400 1.000 60.44000 756 LEU A CA 1
ATOM 1873 C C . LEU A 1 756 ? 156.12600 256.86600 238.92200 1.000 60.44000 756 LEU A C 1
ATOM 1874 O O . LEU A 1 756 ? 154.92400 257.14400 238.89000 1.000 60.44000 756 LEU A O 1
ATOM 1879 N N . PRO A 1 757 ? 156.56300 255.70300 239.39100 1.000 58.55000 757 PRO A N 1
ATOM 1880 C CA . PRO A 1 757 ? 155.62500 254.73500 239.96200 1.000 58.55000 757 PRO A CA 1
ATOM 1881 C C . PRO A 1 757 ? 155.21200 255.12000 241.37300 1.000 58.55000 757 PRO A C 1
ATOM 1882 O O . PRO A 1 757 ? 155.87000 255.90600 242.05500 1.000 58.55000 757 PRO A O 1
ATOM 1886 N N . SER A 1 758 ? 154.09100 254.54000 241.80600 1.000 60.65000 758 SER A N 1
ATOM 1887 C CA . SER A 1 758 ? 153.61500 254.76900 243.16500 1.000 60.65000 758 SER A CA 1
ATOM 1888 C C . SER A 1 758 ? 154.54300 254.16400 244.20800 1.000 60.65000 758 SER A C 1
ATOM 1889 O O . SER A 1 758 ? 154.51200 254.58900 245.36800 1.000 60.65000 758 SER A O 1
ATOM 1892 N N . SER A 1 759 ? 155.37200 253.19300 243.81700 1.000 62.79000 759 SER A N 1
ATOM 1893 C CA . SER A 1 759 ? 156.25900 252.54000 244.77300 1.000 62.79000 759 SER A CA 1
ATOM 1894 C C . SER A 1 759 ? 157.23300 253.52500 245.40500 1.000 62.79000 759 SER A C 1
ATOM 1895 O O . SER A 1 759 ? 157.68400 253.31000 246.53700 1.000 62.79000 759 SER A O 1
ATOM 1898 N N . ILE A 1 760 ? 157.55600 254.61600 244.70400 1.000 60.25000 760 ILE A N 1
ATOM 1899 C CA . ILE A 1 760 ? 158.46000 255.61800 245.25600 1.000 60.25000 760 ILE A CA 1
ATOM 1900 C C . ILE A 1 760 ? 157.89700 256.23000 246.52700 1.000 60.25000 760 ILE A C 1
ATOM 1901 O O . ILE A 1 760 ? 158.64600 256.81300 247.31700 1.000 60.25000 760 ILE A O 1
ATOM 1906 N N . TRP A 1 761 ? 156.58800 256.10700 246.75300 1.000 62.21000 761 TRP A N 1
ATOM 1907 C CA . TRP A 1 761 ? 155.99800 256.63600 247.97300 1.000 62.21000 761 TRP A CA 1
ATOM 1908 C C . TRP A 1 761 ? 156.39500 255.83700 249.20400 1.000 62.21000 761 TRP A C 1
ATOM 1909 O O . TRP A 1 761 ? 156.11400 256.27700 250.32300 1.000 62.21000 761 TRP A O 1
ATOM 1920 N N . ARG A 1 762 ? 157.04300 254.68500 249.02900 1.000 63.46000 762 ARG A N 1
ATOM 1921 C CA . ARG A 1 762 ? 157.54000 253.89000 250.14100 1.000 63.46000 762 ARG A CA 1
ATOM 1922 C C . ARG A 1 762 ? 158.91900 254.34200 250.61200 1.000 63.46000 762 ARG A C 1
ATOM 1923 O O . ARG A 1 762 ? 159.63200 253.56100 251.25100 1.000 63.46000 762 ARG A O 1
ATOM 1931 N N . PHE A 1 763 ? 159.30600 255.57900 250.31400 1.000 60.85000 763 PHE A N 1
ATOM 1932 C CA . PHE A 1 763 ? 160.61200 256.10900 250.67500 1.000 60.85000 763 PHE A CA 1
ATOM 1933 C C . PHE A 1 763 ? 160.45700 257.20100 251.72700 1.000 60.85000 763 PHE A C 1
ATOM 1934 O O . PHE A 1 763 ? 159.51100 257.99200 251.68100 1.000 60.85000 763 PHE A O 1
ATOM 1942 N N . ARG A 1 764 ? 161.39100 257.23300 252.67900 1.000 61.32000 764 ARG A N 1
ATOM 1943 C CA . ARG A 1 764 ? 161.30500 258.16100 253.80200 1.000 61.32000 764 ARG A CA 1
ATOM 1944 C C . ARG A 1 764 ? 161.66300 259.58500 253.37900 1.000 61.32000 764 ARG A C 1
ATOM 1945 O O . ARG A 1 764 ? 161.01800 260.55700 253.80900 1.000 61.32000 764 ARG A O 1
ATOM 1953 N N . ASN A 1 765 ? 162.69300 259.72000 252.54400 1.000 59.35000 765 ASN A N 1
ATOM 1954 C CA . ASN A 1 765 ? 163.13900 261.00500 252.02200 1.000 59.35000 765 ASN A CA 1
ATOM 1955 C C . ASN A 1 765 ? 163.08500 260.98300 250.50200 1.000 59.35000 765 ASN A C 1
ATOM 1956 O O . ASN A 1 765 ? 163.58100 260.04100 249.87500 1.000 59.35000 765 ASN A O 1
ATOM 1961 N N . LEU A 1 766 ? 162.49700 262.02100 249.91000 1.000 57.66000 766 LEU A N 1
ATOM 1962 C CA . LEU A 1 766 ? 162.49200 262.19600 248.46400 1.000 57.66000 766 LEU A CA 1
ATOM 1963 C C . LEU A 1 766 ? 162.91900 263.61700 248.13500 1.000 57.66000 766 LEU A C 1
ATOM 1964 O O . LEU A 1 766 ? 162.36400 264.58100 248.67800 1.000 57.66000 766 LEU A O 1
ATOM 1969 N N . LYS A 1 767 ? 163.89900 263.74300 247.24200 1.000 53.45000 767 LYS A N 1
ATOM 1970 C CA . LYS A 1 767 ? 164.41600 265.04100 246.81200 1.000 53.45000 767 LYS A CA 1
ATOM 1971 C C . LYS A 1 767 ? 164.54800 265.02000 245.29400 1.000 53.45000 767 LYS A C 1
ATOM 1972 O O . LYS A 1 767 ? 165.50600 264.45400 244.76000 1.000 53.45000 767 LYS A O 1
ATOM 1978 N N . ILE A 1 768 ? 163.60100 265.64700 244.60100 1.000 52.22000 768 ILE A N 1
ATOM 1979 C CA . ILE A 1 768 ? 163.59000 265.69700 243.14300 1.000 52.22000 768 ILE A CA 1
ATOM 1980 C C . ILE A 1 768 ? 163.92200 267.11900 242.71500 1.000 52.22000 768 ILE A C 1
ATOM 1981 O O . ILE A 1 768 ? 163.27700 268.07400 243.16500 1.000 52.22000 768 ILE A O 1
ATOM 1986 N N . SER A 1 769 ? 164.92500 267.26200 241.85000 1.000 55.23000 769 SER A N 1
ATOM 1987 C CA . SER A 1 769 ? 165.37500 268.58200 241.43400 1.000 55.23000 769 SER A CA 1
ATOM 1988 C C . SER A 1 769 ? 165.77200 268.57100 239.96700 1.000 55.23000 769 SER A C 1
ATOM 1989 O O . SER A 1 769 ? 166.32500 267.58600 239.47000 1.000 55.23000 769 SER A O 1
ATOM 1992 N N . GLU A 1 770 ? 165.48200 269.68000 239.28500 1.000 60.37000 770 GLU A N 1
ATOM 1993 C CA . GLU A 1 770 ? 165.91700 269.92900 237.91100 1.000 60.37000 770 GLU A CA 1
ATOM 1994 C C . GLU A 1 770 ? 165.41800 268.84300 236.95500 1.000 60.37000 770 GLU A C 1
ATOM 1995 O O . GLU A 1 770 ? 166.19300 268.11000 236.33700 1.000 60.37000 770 GLU A O 1
ATOM 2001 N N . CYS A 1 771 ? 164.09700 268.75400 236.84300 1.000 64.31000 771 CYS A N 1
ATOM 2002 C CA . CYS A 1 771 ? 163.43700 267.91400 235.84600 1.000 64.31000 771 CYS A CA 1
ATOM 2003 C C . CYS A 1 771 ? 162.64800 268.84900 234.93700 1.000 64.31000 771 CYS A C 1
ATOM 2004 O O . CYS A 1 771 ? 161.57500 269.33100 235.31300 1.000 64.31000 771 CYS A O 1
ATOM 2007 N N . GLU A 1 772 ? 163.18400 269.10800 233.74200 1.000 68.70000 772 GLU A N 1
ATOM 2008 C CA . GLU A 1 772 ? 162.57700 270.08700 232.84800 1.000 68.70000 772 GLU A CA 1
ATOM 2009 C C . GLU A 1 772 ? 161.19300 269.66900 232.37100 1.000 68.70000 772 GLU A C 1
ATOM 2010 O O . GLU A 1 772 ? 160.39600 270.53600 231.99700 1.000 68.70000 772 GLU A O 1
ATOM 2016 N N . LYS A 1 773 ? 160.88600 268.37300 232.37600 1.000 62.49000 773 LYS A N 1
ATOM 2017 C CA . LYS A 1 773 ? 159.60300 267.89800 231.86000 1.000 62.49000 773 LYS A CA 1
ATOM 2018 C C . LYS A 1 773 ? 159.15900 266.69300 232.68900 1.000 62.49000 773 LYS A C 1
ATOM 2019 O O . LYS A 1 773 ? 159.59700 265.56600 232.44600 1.000 62.49000 773 LYS A O 1
ATOM 2025 N N . LEU A 1 774 ? 158.29600 266.94200 233.67200 1.000 61.20000 774 LEU A N 1
ATOM 2026 C CA . LEU A 1 774 ? 157.65900 265.87800 234.43400 1.000 61.20000 774 LEU A CA 1
ATOM 2027 C C . LEU A 1 774 ? 156.15400 265.85000 234.19700 1.000 61.20000 774 LEU A C 1
ATOM 2028 O O . LEU A 1 774 ? 155.60500 264.81700 233.80700 1.000 61.20000 774 LEU A O 1
ATOM 2033 N N . GLY A 1 775 ? 155.46900 266.97200 234.41800 1.000 62.48000 775 GLY A N 1
ATOM 2034 C CA . GLY A 1 775 ? 154.06700 267.10200 234.08900 1.000 62.48000 775 GLY A CA 1
ATOM 2035 C C . GLY A 1 775 ? 153.09500 266.48600 235.07100 1.000 62.48000 775 GLY A C 1
ATOM 2036 O O . GLY A 1 775 ? 151.93400 266.91000 235.11300 1.000 62.48000 775 GLY A O 1
ATOM 2037 N N . SER A 1 776 ? 153.51800 265.50400 235.86200 1.000 64.26000 776 SER A N 1
ATOM 2038 C CA . SER A 1 776 ? 152.59900 264.81800 236.76000 1.000 64.26000 776 SER A CA 1
ATOM 2039 C C . SER A 1 776 ? 153.38800 264.14400 237.87100 1.000 64.26000 776 SER A C 1
ATOM 2040 O O . SER A 1 776 ? 154.61000 263.99200 237.79500 1.000 64.26000 776 SER A O 1
ATOM 2043 N N . LEU A 1 777 ? 152.66400 263.74000 238.90900 1.000 61.00000 777 LEU A N 1
ATOM 2044 C CA . LEU A 1 777 ? 153.18800 263.00300 240.04400 1.000 61.00000 777 LEU A CA 1
ATOM 2045 C C . LEU A 1 777 ? 152.35100 261.74600 240.23000 1.000 61.00000 777 LEU A C 1
ATOM 2046 O O . LEU A 1 777 ? 151.14500 261.76200 239.96700 1.000 61.00000 777 LEU A O 1
ATOM 2051 N N . PRO A 1 778 ? 152.96100 260.64000 240.65900 1.000 62.37000 778 PRO A N 1
ATOM 2052 C CA . PRO A 1 778 ? 152.20100 259.39000 240.78700 1.000 62.37000 778 PRO A CA 1
ATOM 2053 C C . PRO A 1 778 ? 151.06000 259.51400 241.78400 1.000 62.37000 778 PRO A C 1
ATOM 2054 O O . PRO A 1 778 ? 151.18900 260.14700 242.83400 1.000 62.37000 778 PRO A O 1
ATOM 2058 N N . GLU A 1 779 ? 149.93500 258.89100 241.44200 1.000 66.77000 779 GLU A N 1
ATOM 2059 C CA . GLU A 1 779 ? 148.79900 258.83400 242.34700 1.000 66.77000 779 GLU A CA 1
ATOM 2060 C C . GLU A 1 779 ? 149.14100 257.98900 243.56900 1.000 66.77000 779 GLU A C 1
ATOM 2061 O O . GLU A 1 779 ? 149.87000 256.99900 243.48400 1.000 66.77000 779 GLU A O 1
ATOM 2067 N N . ILE A 1 780 ? 148.60500 258.39200 244.71400 1.000 67.97000 780 ILE A N 1
ATOM 2068 C CA . ILE A 1 780 ? 148.88800 257.70900 245.97100 1.000 67.97000 780 ILE A CA 1
ATOM 2069 C C . ILE A 1 780 ? 147.93400 256.52700 246.09800 1.000 67.97000 780 ILE A C 1
ATOM 2070 O O . ILE A 1 780 ? 146.71100 256.69500 246.05500 1.000 67.97000 780 ILE A O 1
ATOM 2075 N N . HIS A 1 781 ? 148.49200 255.32800 246.24300 1.000 71.06000 781 HIS A N 1
ATOM 2076 C CA . HIS A 1 781 ? 147.71000 254.10100 246.25000 1.000 71.06000 781 HIS A CA 1
ATOM 2077 C C . HIS A 1 781 ? 147.37700 253.60200 247.65000 1.000 71.06000 781 HIS A C 1
ATOM 2078 O O . HIS A 1 781 ? 146.64800 252.61400 247.78200 1.000 71.06000 781 HIS A O 1
ATOM 2085 N N . GLY A 1 782 ? 147.88600 254.25200 248.69200 1.000 73.11000 782 GLY A N 1
ATOM 2086 C CA . GLY A 1 782 ? 147.64800 253.80500 250.04700 1.000 73.11000 782 GLY A CA 1
ATOM 2087 C C . GLY A 1 782 ? 148.50200 252.64100 250.49500 1.000 73.11000 782 GLY A C 1
ATOM 2088 O O . GLY A 1 782 ? 148.33000 252.16900 251.62600 1.000 73.11000 782 GLY A O 1
ATOM 2089 N N . ASN A 1 783 ? 149.41300 252.15800 249.64700 1.000 73.53000 783 ASN A N 1
ATOM 2090 C CA . ASN A 1 783 ? 150.29400 251.06600 250.04700 1.000 73.53000 783 ASN A CA 1
ATOM 2091 C C . ASN A 1 783 ? 151.37100 251.52600 251.02200 1.000 73.53000 783 ASN A C 1
ATOM 2092 O O . ASN A 1 783 ? 151.80200 250.74700 251.88000 1.000 73.53000 783 ASN A O 1
ATOM 2097 N N . SER A 1 784 ? 151.81500 252.77500 250.90900 1.000 71.77000 784 SER A N 1
ATOM 2098 C CA . SER A 1 784 ? 152.86400 253.32400 251.75500 1.000 71.77000 784 SER A CA 1
ATOM 2099 C C . SER A 1 784 ? 152.26600 254.33400 252.72100 1.000 71.77000 784 SER A C 1
ATOM 2100 O O . SER A 1 784 ? 151.44500 255.16800 252.32600 1.000 71.77000 784 SER A O 1
ATOM 2103 N N . ASN A 1 785 ? 152.67800 254.25500 253.98500 1.000 77.49000 785 ASN A N 1
ATOM 2104 C CA . ASN A 1 785 ? 152.23700 255.19400 255.00700 1.000 77.49000 785 ASN A CA 1
ATOM 2105 C C . ASN A 1 785 ? 153.39700 255.93100 255.66400 1.000 77.49000 785 ASN A C 1
ATOM 2106 O O . ASN A 1 785 ? 153.17300 256.68700 256.61600 1.000 77.49000 785 ASN A O 1
ATOM 2111 N N . CYS A 1 786 ? 154.62600 255.73800 255.18800 1.000 70.04000 786 CYS A N 1
ATOM 2112 C CA . CYS A 1 786 ? 155.80500 256.34900 255.79200 1.000 70.04000 786 CYS A CA 1
ATOM 2113 C C . CYS A 1 786 ? 156.54100 257.19000 254.75600 1.000 70.04000 786 CYS A C 1
ATOM 2114 O O . CYS A 1 786 ? 157.04000 256.66400 253.75600 1.000 70.04000 786 CYS A O 1
ATOM 2117 N N . THR A 1 787 ? 156.56500 258.50400 254.98400 1.000 64.23000 787 THR A N 1
ATOM 2118 C CA . THR A 1 787 ? 157.33700 259.46400 254.20200 1.000 64.23000 787 THR A CA 1
ATOM 2119 C C . THR A 1 787 ? 157.33500 260.79800 254.93400 1.000 64.23000 787 THR A C 1
ATOM 2120 O O . THR A 1 787 ? 156.26600 261.29600 255.29900 1.000 64.23000 787 THR A O 1
ATOM 2124 N N . ARG A 1 788 ? 158.50500 261.39500 255.15600 1.000 65.32000 788 ARG A N 1
ATOM 2125 C CA . ARG A 1 788 ? 158.53700 262.64700 255.90200 1.000 65.32000 788 ARG A CA 1
ATOM 2126 C C . ARG A 1 788 ? 159.25600 263.77000 255.16800 1.000 65.32000 788 ARG A C 1
ATOM 2127 O O . ARG A 1 788 ? 158.93400 264.94700 255.37900 1.000 65.32000 788 ARG A O 1
ATOM 2135 N N . GLU A 1 789 ? 160.22100 263.43900 254.31200 1.000 61.55000 789 GLU A N 1
ATOM 2136 C CA . GLU A 1 789 ? 160.99300 264.45600 253.60900 1.000 61.55000 789 GLU A CA 1
ATOM 2137 C C . GLU A 1 789 ? 160.49100 264.56700 252.17500 1.000 61.55000 789 GLU A C 1
ATOM 2138 O O . GLU A 1 789 ? 160.58800 263.60100 251.41100 1.000 61.55000 789 GLU A O 1
ATOM 2144 N N . LEU A 1 790 ? 159.98200 265.74300 251.79900 1.000 56.31000 790 LEU A N 1
ATOM 2145 C CA . LEU A 1 790 ? 159.58800 266.00600 250.41600 1.000 56.31000 790 LEU A CA 1
ATOM 2146 C C . LEU A 1 790 ? 160.21900 267.31600 249.96500 1.000 56.31000 790 LEU A C 1
ATOM 2147 O O . LEU A 1 790 ? 159.89900 268.38200 250.50400 1.000 56.31000 790 LEU A O 1
ATOM 2152 N N . ILE A 1 791 ? 161.11500 267.23800 248.98200 1.000 51.32000 791 ILE A N 1
ATOM 2153 C CA . ILE A 1 791 ? 161.75200 268.41600 248.40700 1.000 51.32000 791 ILE A CA 1
ATOM 2154 C C . ILE A 1 791 ? 161.56200 268.38000 246.89800 1.000 51.32000 791 ILE A C 1
ATOM 2155 O O . ILE A 1 791 ? 161.89900 267.38200 246.25000 1.000 51.32000 791 ILE A O 1
ATOM 2160 N N . LEU A 1 792 ? 161.03200 269.46800 246.34100 1.000 53.44000 792 LEU A N 1
ATOM 2161 C CA . LEU A 1 792 ? 160.79600 269.57500 244.90700 1.000 53.44000 792 LEU A CA 1
ATOM 2162 C C . LEU A 1 792 ? 161.38900 270.88200 244.40500 1.000 53.44000 792 LEU A C 1
ATOM 2163 O O . LEU A 1 792 ? 161.09200 271.95000 244.95300 1.000 53.44000 792 LEU A O 1
ATOM 2168 N N . LYS A 1 793 ? 162.23400 270.79600 243.37800 1.000 54.54000 793 LYS A N 1
ATOM 2169 C CA . LYS A 1 793 ? 162.88300 271.96900 242.80800 1.000 54.54000 793 LYS A CA 1
ATOM 2170 C C . LYS A 1 793 ? 162.89900 271.87000 241.29000 1.000 54.54000 793 LYS A C 1
ATOM 2171 O O . LYS A 1 793 ? 163.11700 270.79000 240.73700 1.000 54.54000 793 LYS A O 1
ATOM 2177 N N . LEU A 1 794 ? 162.67100 273.00700 240.62800 1.000 61.23000 794 LEU A N 1
ATOM 2178 C CA . LEU A 1 794 ? 162.81700 273.12800 239.17400 1.000 61.23000 794 LEU A CA 1
ATOM 2179 C C . LEU A 1 794 ? 162.01500 272.06100 238.43400 1.000 61.23000 794 LEU A C 1
ATOM 2180 O O . LEU A 1 794 ? 162.49000 271.44800 237.47600 1.000 61.23000 794 LEU A O 1
ATOM 2185 N N . VAL A 1 795 ? 160.78400 271.84200 238.87800 1.000 60.81000 795 VAL A N 1
ATOM 2186 C CA . VAL A 1 795 ? 159.94200 270.78500 238.33700 1.000 60.81000 795 VAL A CA 1
ATOM 2187 C C . VAL A 1 795 ? 158.67300 271.40400 237.77000 1.000 60.81000 795 VAL A C 1
ATOM 2188 O O . VAL A 1 795 ? 158.22400 272.46700 238.21000 1.000 60.81000 795 VAL A O 1
ATOM 2192 N N . SER A 1 796 ? 158.11100 270.74100 236.76300 1.000 62.11000 796 SER A N 1
ATOM 2193 C CA . SER A 1 796 ? 156.84900 271.15400 236.15200 1.000 62.11000 796 SER A CA 1
ATOM 2194 C C . SER A 1 796 ? 155.75200 270.24500 236.69600 1.000 62.11000 796 SER A C 1
ATOM 2195 O O . SER A 1 796 ? 155.40500 269.23000 236.09400 1.000 62.11000 796 SER A O 1
ATOM 2198 N N . ILE A 1 797 ? 155.20600 270.61500 237.85100 1.000 62.53000 797 ILE A N 1
ATOM 2199 C CA . ILE A 1 797 ? 154.12700 269.87300 238.49300 1.000 62.53000 797 ILE A CA 1
ATOM 2200 C C . ILE A 1 797 ? 152.90800 270.78100 238.55500 1.000 62.53000 797 ILE A C 1
ATOM 2201 O O . ILE A 1 797 ? 152.92500 271.80300 239.25200 1.000 62.53000 797 ILE A O 1
ATOM 2206 N N . LYS A 1 798 ? 151.84800 270.40200 237.83900 1.000 66.41000 798 LYS A N 1
ATOM 2207 C CA . LYS A 1 798 ? 150.66100 271.24800 237.76800 1.000 66.41000 798 LYS A CA 1
ATOM 2208 C C . LYS A 1 798 ? 149.93700 271.29100 239.11000 1.000 66.41000 798 LYS A C 1
ATOM 2209 O O . LYS A 1 798 ? 149.83100 272.35000 239.73900 1.000 66.41000 798 LYS A O 1
ATOM 2215 N N . GLU A 1 799 ? 149.43100 270.14700 239.56900 1.000 64.91000 799 GLU A N 1
ATOM 2216 C CA . GLU A 1 799 ? 148.88200 270.02000 240.91100 1.000 64.91000 799 GLU A CA 1
ATOM 2217 C C . GLU A 1 799 ? 149.40400 268.74600 241.56000 1.000 64.91000 799 GLU A C 1
ATOM 2218 O O . GLU A 1 799 ? 149.92300 267.84700 240.89400 1.000 64.91000 799 GLU A O 1
ATOM 2224 N N . LEU A 1 800 ? 149.25700 268.68600 242.88100 1.000 66.37000 800 LEU A N 1
ATOM 2225 C CA . LEU A 1 800 ? 149.55500 267.47500 243.62400 1.000 66.37000 800 LEU A CA 1
ATOM 2226 C C . LEU A 1 800 ? 148.47200 266.42600 243.36900 1.000 66.37000 800 LEU A C 1
ATOM 2227 O O . LEU A 1 800 ? 147.37400 266.75300 242.91300 1.000 66.37000 800 LEU A O 1
ATOM 2232 N N . PRO A 1 801 ? 148.76200 265.14500 243.64700 1.000 67.81000 801 PRO A N 1
ATOM 2233 C CA . PRO A 1 801 ? 147.80400 264.07500 243.31800 1.000 67.81000 801 PRO A CA 1
ATOM 2234 C C . PRO A 1 801 ? 146.47500 264.12700 244.06300 1.000 67.81000 801 PRO A C 1
ATOM 2235 O O . PRO A 1 801 ? 145.65800 263.21300 243.91500 1.000 67.81000 801 PRO A O 1
ATOM 2239 N N . THR A 1 802 ? 146.24900 265.16400 244.86900 1.000 72.80000 802 THR A N 1
ATOM 2240 C CA . THR A 1 802 ? 144.99700 265.40900 245.58400 1.000 72.80000 802 THR A CA 1
ATOM 2241 C C . THR A 1 802 ? 144.63100 264.29500 246.55800 1.000 72.80000 802 THR A C 1
ATOM 2242 O O . THR A 1 802 ? 143.49000 264.24400 247.03000 1.000 72.80000 802 THR A O 1
ATOM 2246 N N . SER A 1 803 ? 145.56200 263.40100 246.87300 1.000 73.06000 803 SER A N 1
ATOM 2247 C CA . SER A 1 803 ? 145.34400 262.33700 247.84400 1.000 73.06000 803 SER A CA 1
ATOM 2248 C C . SER A 1 803 ? 146.52200 262.24600 248.79900 1.000 73.06000 803 SER A C 1
ATOM 2249 O O . SER A 1 803 ? 146.94300 261.15900 249.19900 1.000 73.06000 803 SER A O 1
ATOM 2252 N N . ILE A 1 804 ? 147.07500 263.40100 249.17600 1.000 72.50000 804 ILE A N 1
ATOM 2253 C CA . ILE A 1 804 ? 148.27900 263.42400 249.99500 1.000 72.50000 804 ILE A CA 1
ATOM 2254 C C . ILE A 1 804 ? 147.99600 262.99400 251.42900 1.000 72.50000 804 ILE A C 1
ATOM 2255 O O . ILE A 1 804 ? 148.92200 262.60300 252.14900 1.000 72.50000 804 ILE A O 1
ATOM 2260 N N . GLY A 1 805 ? 146.73400 263.03800 251.85900 1.000 72.77000 805 GLY A N 1
ATOM 2261 C CA . GLY A 1 805 ? 146.42000 262.76200 253.25100 1.000 72.77000 805 GLY A CA 1
ATOM 2262 C C . GLY A 1 805 ? 146.74200 261.34600 253.68500 1.000 72.77000 805 GLY A C 1
ATOM 2263 O O . GLY A 1 805 ? 147.00900 261.10300 254.86500 1.000 72.77000 805 GLY A O 1
ATOM 2264 N N . ASN A 1 806 ? 146.72200 260.39400 252.74900 1.000 76.84000 806 ASN A N 1
ATOM 2265 C CA . ASN A 1 806 ? 146.95600 258.99900 253.10800 1.000 76.84000 806 ASN A CA 1
ATOM 2266 C C . ASN A 1 806 ? 148.36600 258.75300 253.63000 1.000 76.84000 806 ASN A C 1
ATOM 2267 O O . ASN A 1 806 ? 148.57900 257.77800 254.36000 1.000 76.84000 806 ASN A O 1
ATOM 2272 N N . LEU A 1 807 ? 149.33500 259.59900 253.27100 1.000 74.49000 807 LEU A N 1
ATOM 2273 C CA . LEU A 1 807 ? 150.69000 259.42200 253.78900 1.000 74.49000 807 LEU A CA 1
ATOM 2274 C C . LEU A 1 807 ? 150.75100 259.67000 255.29000 1.000 74.49000 807 LEU A C 1
ATOM 2275 O O . LEU A 1 807 ? 151.44600 258.94400 256.01100 1.000 74.49000 807 LEU A O 1
ATOM 2280 N N . THR A 1 808 ? 150.05400 260.70600 255.76900 1.000 75.88000 808 THR A N 1
ATOM 2281 C CA . THR A 1 808 ? 149.88900 261.05500 257.18300 1.000 75.88000 808 THR A CA 1
ATOM 2282 C C . THR A 1 808 ? 151.17000 260.89400 257.99700 1.000 75.88000 808 THR A C 1
ATOM 2283 O O . THR A 1 808 ? 151.12000 260.55400 259.18300 1.000 75.88000 808 THR A O 1
ATOM 2287 N N . SER A 1 809 ? 152.32300 261.14400 257.37500 1.000 68.79000 809 SER A N 1
ATOM 2288 C CA . SER A 1 809 ? 153.59400 261.05100 258.07600 1.000 68.79000 809 SER A CA 1
ATOM 2289 C C . SER A 1 809 ? 154.58900 262.13600 257.68900 1.000 68.79000 809 SER A C 1
ATOM 2290 O O . SER A 1 809 ? 155.73000 262.08900 258.15600 1.000 68.79000 809 SER A O 1
ATOM 2293 N N . LEU A 1 810 ? 154.20400 263.09900 256.85700 1.000 66.56000 810 LEU A N 1
ATOM 2294 C CA . LEU A 1 810 ? 155.13700 264.11800 256.40100 1.000 66.56000 810 LEU A CA 1
ATOM 2295 C C . LEU A 1 810 ? 155.53400 265.04900 257.54100 1.000 66.56000 810 LEU A C 1
ATOM 2296 O O . LEU A 1 810 ? 154.75300 265.32100 258.45700 1.000 66.56000 810 LEU A O 1
ATOM 2301 N N . ASN A 1 811 ? 156.77000 265.52900 257.48000 1.000 66.21000 811 ASN A N 1
ATOM 2302 C CA . ASN A 1 811 ? 157.28700 266.53100 258.40600 1.000 66.21000 811 ASN A CA 1
ATOM 2303 C C . ASN A 1 811 ? 157.78900 267.78200 257.70600 1.000 66.21000 811 ASN A C 1
ATOM 2304 O O . ASN A 1 811 ? 157.58700 268.89500 258.21500 1.000 66.21000 811 ASN A O 1
ATOM 2309 N N . PHE A 1 812 ? 158.43600 267.63200 256.54900 1.000 60.71000 812 PHE A N 1
ATOM 2310 C CA . PHE A 1 812 ? 159.05500 268.74500 255.84100 1.000 60.71000 812 PHE A CA 1
ATOM 2311 C C . PHE A 1 812 ? 158.61200 268.70100 254.38800 1.000 60.71000 812 PHE A C 1
ATOM 2312 O O . PHE A 1 812 ? 158.81100 267.68500 253.70800 1.000 60.71000 812 PHE A O 1
ATOM 2320 N N . LEU A 1 813 ? 158.01100 269.79600 253.91600 1.000 58.75000 813 LEU A N 1
ATOM 2321 C CA . LEU A 1 813 ? 157.57000 269.91700 252.53200 1.000 58.75000 813 LEU A CA 1
ATOM 2322 C C . LEU A 1 813 ? 158.10500 271.22700 251.97400 1.000 58.75000 813 LEU A C 1
ATOM 2323 O O . LEU A 1 813 ? 157.75000 272.30600 252.46700 1.000 58.75000 813 LEU A O 1
ATOM 2328 N N . GLU A 1 814 ? 158.94900 271.13300 250.94800 1.000 60.40000 814 GLU A N 1
ATOM 2329 C CA . GLU A 1 814 ? 159.51300 272.31200 250.30600 1.000 60.40000 814 GLU A CA 1
ATOM 2330 C C . GLU A 1 814 ? 159.26100 272.25000 248.80900 1.000 60.40000 814 GLU A C 1
ATOM 2331 O O . GLU A 1 814 ? 159.57400 271.24500 248.16100 1.000 60.40000 814 GLU A O 1
ATOM 2337 N N . ILE A 1 815 ? 158.69200 273.32500 248.27100 1.000 56.77000 815 ILE A N 1
ATOM 2338 C CA . ILE A 1 815 ? 158.51600 273.51200 246.83700 1.000 56.77000 815 ILE A CA 1
ATOM 2339 C C . ILE A 1 815 ? 159.24700 274.79200 246.46200 1.000 56.77000 815 ILE A C 1
ATOM 2340 O O . ILE A 1 815 ? 158.91100 275.87200 246.96600 1.000 56.77000 815 ILE A O 1
ATOM 2345 N N . CYS A 1 816 ? 160.24300 274.67600 245.58500 1.000 57.73000 816 CYS A N 1
ATOM 2346 C CA . CYS A 1 816 ? 161.14600 275.78500 245.29300 1.000 57.73000 816 CYS A CA 1
ATOM 2347 C C . CYS A 1 816 ? 161.20400 276.02800 243.79100 1.000 57.73000 816 CYS A C 1
ATOM 2348 O O . CYS A 1 816 ? 161.69000 275.17900 243.03800 1.000 57.73000 816 CYS A O 1
ATOM 2351 N N . ASN A 1 817 ? 160.71000 277.19300 243.36900 1.000 60.97000 817 ASN A N 1
ATOM 2352 C CA . ASN A 1 817 ? 160.92300 277.74700 242.03200 1.000 60.97000 817 ASN A CA 1
ATOM 2353 C C . ASN A 1 817 ? 160.40500 276.76700 240.97100 1.000 60.97000 817 ASN A C 1
ATOM 2354 O O . ASN A 1 817 ? 161.15200 276.09700 240.25600 1.000 60.97000 817 ASN A O 1
ATOM 2359 N N . CYS A 1 818 ? 159.08300 276.63700 240.95700 1.000 65.41000 818 CYS A N 1
ATOM 2360 C CA . CYS A 1 818 ? 158.37100 275.92100 239.90800 1.000 65.41000 818 CYS A CA 1
ATOM 2361 C C . CYS A 1 818 ? 157.55600 276.91700 239.09500 1.000 65.41000 818 CYS A C 1
ATOM 2362 O O . CYS A 1 818 ? 156.75900 277.67700 239.65500 1.000 65.41000 818 CYS A O 1
ATOM 2365 N N . LYS A 1 819 ? 157.76200 276.91000 237.77600 1.000 67.77000 819 LYS A N 1
ATOM 2366 C CA . LYS A 1 819 ? 157.14600 277.92200 236.92400 1.000 67.77000 819 LYS A CA 1
ATOM 2367 C C . LYS A 1 819 ? 155.64900 277.70000 236.75500 1.000 67.77000 819 LYS A C 1
ATOM 2368 O O . LYS A 1 819 ? 154.91000 278.65800 236.50700 1.000 67.77000 819 LYS A O 1
ATOM 2374 N N . THR A 1 820 ? 155.18200 276.45700 236.87400 1.000 66.85000 820 THR A N 1
ATOM 2375 C CA . THR A 1 820 ? 153.76900 276.12300 236.68200 1.000 66.85000 820 THR A CA 1
ATOM 2376 C C . THR A 1 820 ? 153.29700 275.31800 237.88900 1.000 66.85000 820 THR A C 1
ATOM 2377 O O . THR A 1 820 ? 153.30300 274.08600 237.86200 1.000 66.85000 820 THR A O 1
ATOM 2381 N N . ILE A 1 821 ? 152.88800 276.01900 238.94400 1.000 65.79000 821 ILE A N 1
ATOM 2382 C CA . ILE A 1 821 ? 152.37700 275.38700 240.15500 1.000 65.79000 821 ILE A CA 1
ATOM 2383 C C . ILE A 1 821 ? 151.04600 276.05600 240.49100 1.000 65.79000 821 ILE A C 1
ATOM 2384 O O . ILE A 1 821 ? 150.67700 276.19700 241.66300 1.000 65.79000 821 ILE A O 1
ATOM 2389 N N . SER A 1 822 ? 150.32400 276.48300 239.44900 1.000 65.76000 822 SER A N 1
ATOM 2390 C CA . SER A 1 822 ? 149.11800 277.29700 239.58300 1.000 65.76000 822 SER A CA 1
ATOM 2391 C C . SER A 1 822 ? 148.19900 276.83900 240.71300 1.000 65.76000 822 SER A C 1
ATOM 2392 O O . SER A 1 822 ? 147.90400 277.60300 241.63800 1.000 65.76000 822 SER A O 1
ATOM 2395 N N . SER A 1 823 ? 147.74100 275.59400 240.65600 1.000 66.23000 823 SER A N 1
ATOM 2396 C CA . SER A 1 823 ? 146.88400 275.03200 241.69100 1.000 66.23000 823 SER A CA 1
ATOM 2397 C C . SER A 1 823 ? 147.70200 274.08500 242.55700 1.000 66.23000 823 SER A C 1
ATOM 2398 O O . SER A 1 823 ? 148.36900 273.18500 242.03700 1.000 66.23000 823 SER A O 1
ATOM 2401 N N . LEU A 1 824 ? 147.65000 274.28700 243.87300 1.000 69.89000 824 LEU A N 1
ATOM 2402 C CA . LEU A 1 824 ? 148.51400 273.51500 244.75800 1.000 69.89000 824 LEU A CA 1
ATOM 2403 C C . LEU A 1 824 ? 147.92200 272.13600 245.04000 1.000 69.89000 824 LEU A C 1
ATOM 2404 O O . LEU A 1 824 ? 148.48400 271.11600 244.62500 1.000 69.89000 824 LEU A O 1
ATOM 2409 N N . SER A 1 825 ? 146.76800 272.08900 245.70900 1.000 76.85000 825 SER A N 1
ATOM 2410 C CA . SER A 1 825 ? 146.07100 270.83500 245.98700 1.000 76.85000 825 SER A CA 1
ATOM 2411 C C . SER A 1 825 ? 144.74700 271.10700 246.68800 1.000 76.85000 825 SER A C 1
ATOM 2412 O O . SER A 1 825 ? 144.39400 272.26500 246.93700 1.000 76.85000 825 SER A O 1
ATOM 2415 N N . SER A 1 826 ? 144.01000 270.04800 247.00800 1.000 81.39000 826 SER A N 1
ATOM 2416 C CA . SER A 1 826 ? 142.77100 270.14600 247.76400 1.000 81.39000 826 SER A CA 1
ATOM 2417 C C . SER A 1 826 ? 142.90500 269.36900 249.06600 1.000 81.39000 826 SER A C 1
ATOM 2418 O O . SER A 1 826 ? 143.40800 268.24000 249.07600 1.000 81.39000 826 SER A O 1
ATOM 2421 N N . SER A 1 827 ? 142.45000 269.98300 250.16000 1.000 78.88000 827 SER A N 1
ATOM 2422 C CA . SER A 1 827 ? 142.47200 269.36400 251.48800 1.000 78.88000 827 SER A CA 1
ATOM 2423 C C . SER A 1 827 ? 143.87800 268.90800 251.87500 1.000 78.88000 827 SER A C 1
ATOM 2424 O O . SER A 1 827 ? 144.07300 267.81600 252.41200 1.000 78.88000 827 SER A O 1
ATOM 2427 N N . ILE A 1 828 ? 144.87200 269.75600 251.59700 1.000 75.46000 828 ILE A N 1
ATOM 2428 C CA . ILE A 1 828 ? 146.23600 269.46800 252.01900 1.000 75.46000 828 ILE A CA 1
ATOM 2429 C C . ILE A 1 828 ? 146.37600 269.57300 253.53100 1.000 75.46000 828 ILE A C 1
ATOM 2430 O O . ILE A 1 828 ? 147.34800 269.07000 254.10200 1.000 75.46000 828 ILE A O 1
ATOM 2435 N N . TRP A 1 829 ? 145.41200 270.19400 254.20200 1.000 76.56000 829 TRP A N 1
ATOM 2436 C CA . TRP A 1 829 ? 145.50500 270.45000 255.63100 1.000 76.56000 829 TRP A CA 1
ATOM 2437 C C . TRP A 1 829 ? 145.13600 269.24000 256.48000 1.000 76.56000 829 TRP A C 1
ATOM 2438 O O . TRP A 1 829 ? 144.83500 269.39800 257.66900 1.000 76.56000 829 TRP A O 1
ATOM 2449 N N . GLY A 1 830 ? 145.14700 268.04200 255.90100 1.000 75.62000 830 GLY A N 1
ATOM 2450 C CA . GLY A 1 830 ? 144.87700 266.83600 256.65600 1.000 75.62000 830 GLY A CA 1
ATOM 2451 C C . GLY A 1 830 ? 146.07600 265.91500 256.75300 1.000 75.62000 830 GLY A C 1
ATOM 2452 O O . GLY A 1 830 ? 145.91900 264.69900 256.89600 1.000 75.62000 830 GLY A O 1
ATOM 2453 N N . LEU A 1 831 ? 147.28200 266.48000 256.68100 1.000 74.41000 831 LEU A N 1
ATOM 2454 C CA . LEU A 1 831 ? 148.51000 265.69600 256.73000 1.000 74.41000 831 LEU A CA 1
ATOM 2455 C C . LEU A 1 831 ? 148.94500 265.35400 258.14500 1.000 74.41000 831 LEU A C 1
ATOM 2456 O O . LEU A 1 831 ? 150.11900 265.02100 258.35000 1.000 74.41000 831 LEU A O 1
ATOM 2461 N N . THR A 1 832 ? 148.03400 265.43400 259.11600 1.000 78.43000 832 THR A N 1
ATOM 2462 C CA . THR A 1 832 ? 148.30500 265.07700 260.50700 1.000 78.43000 832 THR A CA 1
ATOM 2463 C C . THR A 1 832 ? 149.48400 265.89300 261.05000 1.000 78.43000 832 THR A C 1
ATOM 2464 O O . THR A 1 832 ? 150.55900 265.38000 261.36500 1.000 78.43000 832 THR A O 1
ATOM 2468 N N . SER A 1 833 ? 149.24400 267.20300 261.12300 1.000 77.30000 833 SER A N 1
ATOM 2469 C CA . SER A 1 833 ? 150.13500 268.16900 261.76800 1.000 77.30000 833 SER A CA 1
ATOM 2470 C C . SER A 1 833 ? 151.52900 268.16400 261.12800 1.000 77.30000 833 SER A C 1
ATOM 2471 O O . SER A 1 833 ? 152.52600 267.74100 261.71700 1.000 77.30000 833 SER A O 1
ATOM 2474 N N . LEU A 1 834 ? 151.55900 268.63400 259.88200 1.000 71.84000 834 LEU A N 1
ATOM 2475 C CA . LEU A 1 834 ? 152.81600 268.99000 259.23900 1.000 71.84000 834 LEU A CA 1
ATOM 2476 C C . LEU A 1 834 ? 153.58400 269.99500 260.09700 1.000 71.84000 834 LEU A C 1
ATOM 2477 O O . LEU A 1 834 ? 153.02500 270.65400 260.97700 1.000 71.84000 834 LEU A O 1
ATOM 2482 N N . THR A 1 835 ? 154.88500 270.11100 259.83200 1.000 69.34000 835 THR A N 1
ATOM 2483 C CA . THR A 1 835 ? 155.76600 270.95000 260.63600 1.000 69.34000 835 THR A CA 1
ATOM 2484 C C . THR A 1 835 ? 156.40500 272.08200 259.84700 1.000 69.34000 835 THR A C 1
ATOM 2485 O O . THR A 1 835 ? 156.35400 273.24700 260.28200 1.000 69.34000 835 THR A O 1
ATOM 2489 N N . THR A 1 836 ? 157.01800 271.77500 258.70300 1.000 64.19000 836 THR A N 1
ATOM 2490 C CA . THR A 1 836 ? 157.73400 272.76200 257.90300 1.000 64.19000 836 THR A CA 1
ATOM 2491 C C . THR A 1 836 ? 157.09800 272.85100 256.52400 1.000 64.19000 836 THR A C 1
ATOM 2492 O O . THR A 1 836 ? 157.03300 271.84700 255.80300 1.000 64.19000 836 THR A O 1
ATOM 2496 N N . LEU A 1 837 ? 156.65200 274.05300 256.15400 1.000 62.38000 837 LEU A N 1
ATOM 2497 C CA . LEU A 1 837 ? 156.04600 274.30700 254.85400 1.000 62.38000 837 LEU A CA 1
ATOM 2498 C C . LEU A 1 837 ? 156.78700 275.46900 254.20300 1.000 62.38000 837 LEU A C 1
ATOM 2499 O O . LEU A 1 837 ? 156.76600 276.59300 254.72500 1.000 62.38000 837 LEU A O 1
ATOM 2504 N N . LYS A 1 838 ? 157.44100 275.19800 253.07100 1.000 62.08000 838 LYS A N 1
ATOM 2505 C CA . LYS A 1 838 ? 158.22600 276.20600 252.36500 1.000 62.08000 838 LYS A CA 1
ATOM 2506 C C . LYS A 1 838 ? 157.75900 276.29600 250.92100 1.000 62.08000 838 LYS A C 1
ATOM 2507 O O . LYS A 1 838 ? 157.75900 275.29100 250.20300 1.000 62.08000 838 LYS A O 1
ATOM 2513 N N . LEU A 1 839 ? 157.37800 277.50300 250.49600 1.000 61.87000 839 LEU A N 1
ATOM 2514 C CA . LEU A 1 839 ? 156.94500 277.79200 249.12900 1.000 61.87000 839 LEU A CA 1
ATOM 2515 C C . LEU A 1 839 ? 157.77600 278.96700 248.62100 1.000 61.87000 839 LEU A C 1
ATOM 2516 O O . LEU A 1 839 ? 157.56100 280.11100 249.03800 1.000 61.87000 839 LEU A O 1
ATOM 2521 N N . LEU A 1 840 ? 158.71800 278.69600 247.72000 1.000 60.95000 840 LEU A N 1
ATOM 2522 C CA . LEU A 1 840 ? 159.60800 279.72400 247.20100 1.000 60.95000 840 LEU A CA 1
ATOM 2523 C C . LEU A 1 840 ? 159.44300 279.85600 245.69400 1.000 60.95000 840 LEU A C 1
ATOM 2524 O O . LEU A 1 840 ? 159.34000 278.85300 244.98200 1.000 60.95000 840 LEU A O 1
ATOM 2529 N N . ASP A 1 841 ? 159.41800 281.10400 245.22300 1.000 64.17000 841 ASP A N 1
ATOM 2530 C CA . ASP A 1 841 ? 159.35900 281.42000 243.79400 1.000 64.17000 841 ASP A CA 1
ATOM 2531 C C . ASP A 1 841 ? 158.17900 280.73500 243.11300 1.000 64.17000 841 ASP A C 1
ATOM 2532 O O . ASP A 1 841 ? 158.28000 280.24500 241.98700 1.000 64.17000 841 ASP A O 1
ATOM 2537 N N . CYS A 1 842 ? 157.04200 280.70000 243.80600 1.000 65.48000 842 CYS A N 1
ATOM 2538 C CA . CYS A 1 842 ? 155.79900 280.19300 243.22900 1.000 65.48000 842 CYS A CA 1
ATOM 2539 C C . CYS A 1 842 ? 155.16000 281.32800 242.43600 1.000 65.48000 842 CYS A C 1
ATOM 2540 O O . CYS A 1 842 ? 154.20000 281.97400 242.86200 1.000 65.48000 842 CYS A O 1
ATOM 2543 N N . ARG A 1 843 ? 155.71800 281.56700 241.24700 1.000 65.95000 843 ARG A N 1
ATOM 2544 C CA . ARG A 1 843 ? 155.35500 282.74000 240.46000 1.000 65.95000 843 ARG A CA 1
ATOM 2545 C C . ARG A 1 843 ? 153.90600 282.71900 239.99400 1.000 65.95000 843 ARG A C 1
ATOM 2546 O O . ARG A 1 843 ? 153.33800 283.78600 239.73800 1.000 65.95000 843 ARG A O 1
ATOM 2554 N N . LYS A 1 844 ? 153.29300 281.54200 239.87100 1.000 64.04000 844 LYS A N 1
ATOM 2555 C CA . LYS A 1 844 ? 151.93200 281.43900 239.35900 1.000 64.04000 844 LYS A CA 1
ATOM 2556 C C . LYS A 1 844 ? 150.96800 280.78200 240.33900 1.000 64.04000 844 LYS A C 1
ATOM 2557 O O . LYS A 1 844 ? 149.80100 280.57000 239.99100 1.000 64.04000 844 LYS A O 1
ATOM 2563 N N . LEU A 1 845 ? 151.41200 280.46300 241.55200 1.000 62.84000 845 LEU A N 1
ATOM 2564 C CA . LEU A 1 845 ? 150.53800 279.80300 242.51100 1.000 62.84000 845 LEU A CA 1
ATOM 2565 C C . LEU A 1 845 ? 149.52200 280.80800 243.04300 1.000 62.84000 845 LEU A C 1
ATOM 2566 O O . LEU A 1 845 ? 149.89100 281.87100 243.55000 1.000 62.84000 845 LEU A O 1
ATOM 2571 N N . LYS A 1 846 ? 148.24100 280.47200 242.92200 1.000 65.52000 846 LYS A N 1
ATOM 2572 C CA . LYS A 1 846 ? 147.15800 281.40400 243.19900 1.000 65.52000 846 LYS A CA 1
ATOM 2573 C C . LYS A 1 846 ? 146.68300 281.27400 244.64600 1.000 65.52000 846 LYS A C 1
ATOM 2574 O O . LYS A 1 846 ? 147.35900 280.69700 245.50000 1.000 65.52000 846 LYS A O 1
ATOM 2580 N N . ASN A 1 847 ? 145.51200 281.83900 244.93200 1.000 69.66000 847 ASN A N 1
ATOM 2581 C CA . ASN A 1 847 ? 144.98400 281.87600 246.29100 1.000 69.66000 847 ASN A CA 1
ATOM 2582 C C . ASN A 1 847 ? 144.82700 280.47200 246.86600 1.000 69.66000 847 ASN A C 1
ATOM 2583 O O . ASN A 1 847 ? 144.35800 279.55200 246.19100 1.000 69.66000 847 ASN A O 1
ATOM 2588 N N . LEU A 1 848 ? 145.22900 280.31600 248.12700 1.000 69.47000 848 LEU A N 1
ATOM 2589 C CA . LEU A 1 848 ? 145.22400 279.01300 248.77400 1.000 69.47000 848 LEU A CA 1
ATOM 2590 C C . LEU A 1 848 ? 143.79500 278.55700 249.07500 1.000 69.47000 848 LEU A C 1
ATOM 2591 O O . LEU A 1 848 ? 142.90300 279.38100 249.28800 1.000 69.47000 848 LEU A O 1
ATOM 2596 N N . PRO A 1 849 ? 143.55600 277.24100 249.10100 1.000 73.58000 849 PRO A N 1
ATOM 2597 C CA . PRO A 1 849 ? 142.18200 276.75300 249.32600 1.000 73.58000 849 PRO A CA 1
ATOM 2598 C C . PRO A 1 849 ? 141.57200 277.20400 250.64300 1.000 73.58000 849 PRO A C 1
ATOM 2599 O O . PRO A 1 849 ? 140.37200 277.50000 250.69100 1.000 73.58000 849 PRO A O 1
ATOM 2603 N N . GLY A 1 850 ? 142.35400 277.26700 251.70800 1.000 77.03000 850 GLY A N 1
ATOM 2604 C CA . GLY A 1 850 ? 141.83000 277.67100 253.00200 1.000 77.03000 850 GLY A CA 1
ATOM 2605 C C . GLY A 1 850 ? 141.78200 276.50200 253.97100 1.000 77.03000 850 GLY A C 1
ATOM 2606 O O . GLY A 1 850 ? 141.41700 275.37800 253.60600 1.000 77.03000 850 GLY A O 1
ATOM 2607 N N . ILE A 1 851 ? 142.15000 276.77000 255.21700 1.000 78.37000 851 ILE A N 1
ATOM 2608 C CA . ILE A 1 851 ? 142.21900 275.72200 256.23700 1.000 78.37000 851 ILE A CA 1
ATOM 2609 C C . ILE A 1 851 ? 140.80300 275.39300 256.70200 1.000 78.37000 851 ILE A C 1
ATOM 2610 O O . ILE A 1 851 ? 140.02500 276.31800 256.98700 1.000 78.37000 851 ILE A O 1
ATOM 2615 N N . PRO A 1 852 ? 140.42700 274.10700 256.79200 1.000 76.22000 852 PRO A N 1
ATOM 2616 C CA . PRO A 1 852 ? 139.10100 273.71200 257.27800 1.000 76.22000 852 PRO A CA 1
ATOM 2617 C C . PRO A 1 852 ? 138.90200 274.02500 258.75800 1.000 76.22000 852 PRO A C 1
ATOM 2618 O O . PRO A 1 852 ? 137.75700 274.15400 259.19200 1.000 76.22000 852 PRO A O 1
ATOM 2622 N N . LEU A 1 878 ? 145.54000 270.88800 262.06400 1.000 76.38000 878 LEU A N 1
ATOM 2623 C CA . LEU A 1 878 ? 146.97900 270.84900 262.28700 1.000 76.38000 878 LEU A CA 1
ATOM 2624 C C . LEU A 1 878 ? 147.33300 271.57600 263.57800 1.000 76.38000 878 LEU A C 1
ATOM 2625 O O . LEU A 1 878 ? 146.74900 272.61000 263.90000 1.000 76.38000 878 LEU A O 1
ATOM 2630 N N . ASP A 1 879 ? 148.28800 271.02800 264.32500 1.000 78.43000 879 ASP A N 1
ATOM 2631 C CA . ASP A 1 879 ? 148.68500 271.63000 265.58700 1.000 78.43000 879 ASP A CA 1
ATOM 2632 C C . ASP A 1 879 ? 150.18600 271.62100 265.83000 1.000 78.43000 879 ASP A C 1
ATOM 2633 O O . ASP A 1 879 ? 150.62100 272.12200 266.87300 1.000 78.43000 879 ASP A O 1
ATOM 2638 N N . LEU A 1 880 ? 150.98800 271.07300 264.92200 1.000 74.62000 880 LEU A N 1
ATOM 2639 C CA . LEU A 1 880 ? 152.44000 271.05500 265.06000 1.000 74.62000 880 LEU A CA 1
ATOM 2640 C C . LEU A 1 880 ? 153.12100 271.74600 263.88000 1.000 74.62000 880 LEU A C 1
ATOM 2641 O O . LEU A 1 880 ? 154.13400 271.27600 263.36200 1.000 74.62000 880 LEU A O 1
ATOM 2646 N N . LEU A 1 881 ? 152.58400 272.89200 263.46400 1.000 69.93000 881 LEU A N 1
ATOM 2647 C CA . LEU A 1 881 ? 153.17400 273.71100 262.40600 1.000 69.93000 881 LEU A CA 1
ATOM 2648 C C . LEU A 1 881 ? 154.02200 274.82600 263.01800 1.000 69.93000 881 LEU A C 1
ATOM 2649 O O . LEU A 1 881 ? 153.48600 275.79300 263.56400 1.000 69.93000 881 LEU A O 1
ATOM 2654 N N . ARG A 1 882 ? 155.34500 274.70200 262.90300 1.000 70.76000 882 ARG A N 1
ATOM 2655 C CA . ARG A 1 882 ? 156.30600 275.74900 263.25300 1.000 70.76000 882 ARG A CA 1
ATOM 2656 C C . ARG A 1 882 ? 156.66300 276.68800 262.10500 1.000 70.76000 882 ARG A C 1
ATOM 2657 O O . ARG A 1 882 ? 156.76400 277.91200 262.31400 1.000 70.76000 882 ARG A O 1
ATOM 2665 N N . ILE A 1 883 ? 156.86500 276.15400 260.90100 1.000 68.27000 883 ILE A N 1
ATOM 2666 C CA . ILE A 1 883 ? 157.52200 276.89500 259.83200 1.000 68.27000 883 ILE A CA 1
ATOM 2667 C C . ILE A 1 883 ? 156.51700 277.13700 258.71500 1.000 68.27000 883 ILE A C 1
ATOM 2668 O O . ILE A 1 883 ? 156.03700 276.17700 258.09500 1.000 68.27000 883 ILE A O 1
ATOM 2673 N N . ILE A 1 884 ? 156.24500 278.40800 258.41100 1.000 67.39000 884 ILE A N 1
ATOM 2674 C CA . ILE A 1 884 ? 155.51400 278.77600 257.20400 1.000 67.39000 884 ILE A CA 1
ATOM 2675 C C . ILE A 1 884 ? 156.32900 279.84900 256.49500 1.000 67.39000 884 ILE A C 1
ATOM 2676 O O . ILE A 1 884 ? 156.48400 280.96800 257.01000 1.000 67.39000 884 ILE A O 1
ATOM 2681 N N . ASP A 1 885 ? 156.85800 279.50800 255.32200 1.000 68.68000 885 ASP A N 1
ATOM 2682 C CA . ASP A 1 885 ? 157.63100 280.44200 254.51800 1.000 68.68000 885 ASP A CA 1
ATOM 2683 C C . ASP A 1 885 ? 156.99600 280.53800 253.14200 1.000 68.68000 885 ASP A C 1
ATOM 2684 O O . ASP A 1 885 ? 156.79200 279.51400 252.48300 1.000 68.68000 885 ASP A O 1
ATOM 2689 N N . MET A 1 886 ? 156.67600 281.75500 252.71000 1.000 68.32000 886 MET A N 1
ATOM 2690 C CA . MET A 1 886 ? 156.26800 282.00100 251.33600 1.000 68.32000 886 MET A CA 1
ATOM 2691 C C . MET A 1 886 ? 157.06500 283.18500 250.80900 1.000 68.32000 886 MET A C 1
ATOM 2692 O O . MET A 1 886 ? 157.07900 284.25900 251.42200 1.000 68.32000 886 MET A O 1
ATOM 2697 N N . SER A 1 887 ? 157.76300 282.97100 249.69900 1.000 64.12000 887 SER A N 1
ATOM 2698 C CA . SER A 1 887 ? 158.67900 283.96900 249.17200 1.000 64.12000 887 SER A CA 1
ATOM 2699 C C . SER A 1 887 ? 158.48300 284.13400 247.67500 1.000 64.12000 887 SER A C 1
ATOM 2700 O O . SER A 1 887 ? 158.38400 283.14900 246.93800 1.000 64.12000 887 SER A O 1
ATOM 2703 N N . TRP A 1 888 ? 158.43000 285.39200 247.24000 1.000 68.56000 888 TRP A N 1
ATOM 2704 C CA . TRP A 1 888 ? 158.37200 285.75100 245.82400 1.000 68.56000 888 TRP A CA 1
ATOM 2705 C C . TRP A 1 888 ? 157.17800 285.11800 245.11700 1.000 68.56000 888 TRP A C 1
ATOM 2706 O O . TRP A 1 888 ? 157.25600 284.76300 243.93900 1.000 68.56000 888 TRP A O 1
ATOM 2717 N N . CYS A 1 889 ? 156.06400 284.97300 245.82900 1.000 69.19000 889 CYS A N 1
ATOM 2718 C CA . CYS A 1 889 ? 154.81200 284.52000 245.23000 1.000 69.19000 889 CYS A CA 1
ATOM 2719 C C . CYS A 1 889 ? 154.09700 285.75200 244.69300 1.000 69.19000 889 CYS A C 1
ATOM 2720 O O . CYS A 1 889 ? 153.43700 286.47800 245.43800 1.000 69.19000 889 CYS A O 1
ATOM 2723 N N . SER A 1 890 ? 154.24900 286.00500 243.39300 1.000 70.90000 890 SER A N 1
ATOM 2724 C CA . SER A 1 890 ? 153.68600 287.21800 242.81200 1.000 70.90000 890 SER A CA 1
ATOM 2725 C C . SER A 1 890 ? 152.17400 287.11700 242.65000 1.000 70.90000 890 SER A C 1
ATOM 2726 O O . SER A 1 890 ? 151.44800 288.07000 242.95500 1.000 70.90000 890 SER A O 1
ATOM 2729 N N . CYS A 1 891 ? 151.67700 285.97100 242.18500 1.000 71.50000 891 CYS A N 1
ATOM 2730 C CA . CYS A 1 891 ? 150.28100 285.87500 241.77700 1.000 71.50000 891 CYS A CA 1
ATOM 2731 C C . CYS A 1 891 ? 149.30700 285.78300 242.94500 1.000 71.50000 891 CYS A C 1
ATOM 2732 O O . CYS A 1 891 ? 148.10500 285.98500 242.74000 1.000 71.50000 891 CYS A O 1
ATOM 2735 N N . ILE A 1 892 ? 149.78100 285.48600 244.15500 1.000 71.82000 892 ILE A N 1
ATOM 2736 C CA . ILE A 1 892 ? 148.87400 285.35300 245.28900 1.000 71.82000 892 ILE A CA 1
ATOM 2737 C C . ILE A 1 892 ? 148.30000 286.71900 245.63900 1.000 71.82000 892 ILE A C 1
ATOM 2738 O O . ILE A 1 892 ? 149.02200 287.72300 245.68800 1.000 71.82000 892 ILE A O 1
ATOM 2743 N N . SER A 1 893 ? 146.98700 286.76700 245.86400 1.000 75.85000 893 SER A N 1
ATOM 2744 C CA . SER A 1 893 ? 146.29200 288.01600 246.14100 1.000 75.85000 893 SER A CA 1
ATOM 2745 C C . SER A 1 893 ? 145.88600 288.18500 247.59400 1.000 75.85000 893 SER A C 1
ATOM 2746 O O . SER A 1 893 ? 145.73900 289.32100 248.04900 1.000 75.85000 893 SER A O 1
ATOM 2749 N N . SER A 1 894 ? 145.70000 287.09400 248.33200 1.000 78.31000 894 SER A N 1
ATOM 2750 C CA . SER A 1 894 ? 145.29000 287.18400 249.72600 1.000 78.31000 894 SER A CA 1
ATOM 2751 C C . SER A 1 894 ? 145.62700 285.87600 250.42600 1.000 78.31000 894 SER A C 1
ATOM 2752 O O . SER A 1 894 ? 145.91000 284.85800 249.79000 1.000 78.31000 894 SER A O 1
ATOM 2755 N N . LEU A 1 895 ? 145.59300 285.92200 251.75200 1.000 84.55000 895 LEU A N 1
ATOM 2756 C CA . LEU A 1 895 ? 145.78400 284.76500 252.60300 1.000 84.55000 895 LEU A CA 1
ATOM 2757 C C . LEU A 1 895 ? 144.44000 284.30000 253.15600 1.000 84.55000 895 LEU A C 1
ATOM 2758 O O . LEU A 1 895 ? 143.56000 285.12300 253.42400 1.000 84.55000 895 LEU A O 1
ATOM 2763 N N . PRO A 1 896 ? 144.24000 282.99200 253.32000 1.000 87.51000 896 PRO A N 1
ATOM 2764 C CA . PRO A 1 896 ? 142.99800 282.51700 253.94100 1.000 87.51000 896 PRO A CA 1
ATOM 2765 C C . PRO A 1 896 ? 142.85500 283.05700 255.35700 1.000 87.51000 896 PRO A C 1
ATOM 2766 O O . PRO A 1 896 ? 143.83000 283.17300 256.10000 1.000 87.51000 896 PRO A O 1
ATOM 2770 N N . HIS A 1 897 ? 141.62000 283.39700 255.72500 1.000 94.17000 897 HIS A N 1
ATOM 2771 C CA . HIS A 1 897 ? 141.39000 284.01800 257.02400 1.000 94.17000 897 HIS A CA 1
ATOM 2772 C C . HIS A 1 897 ? 141.49500 283.00600 258.15900 1.000 94.17000 897 HIS A C 1
ATOM 2773 O O . HIS A 1 897 ? 142.02000 283.32500 259.23400 1.000 94.17000 897 HIS A O 1
ATOM 2780 N N . ASN A 1 898 ? 141.05900 281.76800 257.91900 1.000 92.59000 898 ASN A N 1
ATOM 2781 C CA . ASN A 1 898 ? 140.88700 280.80800 259.00100 1.000 92.59000 898 ASN A CA 1
ATOM 2782 C C . ASN A 1 898 ? 142.20000 280.48600 259.70700 1.000 92.59000 898 ASN A C 1
ATOM 2783 O O . ASN A 1 898 ? 142.18100 279.80200 260.73700 1.000 92.59000 898 ASN A O 1
ATOM 2788 N N . ILE A 1 899 ? 143.33200 280.98200 259.19800 1.000 89.76000 899 ILE A N 1
ATOM 2789 C CA . ILE A 1 899 ? 144.60300 280.78300 259.88800 1.000 89.76000 899 ILE A CA 1
ATOM 2790 C C . ILE A 1 899 ? 144.57800 281.42400 261.26800 1.000 89.76000 899 ILE A C 1
ATOM 2791 O O . ILE A 1 899 ? 145.33100 281.01400 262.15900 1.000 89.76000 899 ILE A O 1
ATOM 2796 N N . TRP A 1 900 ? 143.72100 282.42800 261.48300 1.000 93.28000 900 TRP A N 1
ATOM 2797 C CA . TRP A 1 900 ? 143.70600 283.00200 262.82400 1.000 93.28000 900 TRP A CA 1
ATOM 2798 C C . TRP A 1 900 ? 143.08700 282.05100 263.84400 1.000 93.28000 900 TRP A C 1
ATOM 2799 O O . TRP A 1 900 ? 143.21300 282.29700 265.04800 1.000 93.28000 900 TRP A O 1
ATOM 2810 N N . MET A 1 901 ? 142.43300 280.97200 263.39500 1.000 92.62000 901 MET A N 1
ATOM 2811 C CA . MET A 1 901 ? 142.19400 279.83300 264.27800 1.000 92.62000 901 MET A CA 1
ATOM 2812 C C . MET A 1 901 ? 143.48600 279.07700 264.56200 1.000 92.62000 901 MET A C 1
ATOM 2813 O O . MET A 1 901 ? 143.74900 278.69300 265.70800 1.000 92.62000 901 MET A O 1
ATOM 2818 N N . LEU A 1 902 ? 144.29500 278.84600 263.53100 1.000 84.38000 902 LEU A N 1
ATOM 2819 C CA . LEU A 1 902 ? 145.52100 278.07600 263.68400 1.000 84.38000 902 LEU A CA 1
ATOM 2820 C C . LEU A 1 902 ? 146.50800 278.82900 264.56900 1.000 84.38000 902 LEU A C 1
ATOM 2821 O O . LEU A 1 902 ? 146.65400 280.05000 264.46500 1.000 84.38000 902 LEU A O 1
ATOM 2826 N N . LYS A 1 903 ? 147.18400 278.09500 265.44700 1.000 77.55000 903 LYS A N 1
ATOM 2827 C CA . LYS A 1 903 ? 148.15000 278.68400 266.36500 1.000 77.55000 903 LYS A CA 1
ATOM 2828 C C . LYS A 1 903 ? 149.28700 277.68900 266.58700 1.000 77.55000 903 LYS A C 1
ATOM 2829 O O . LYS A 1 903 ? 149.38400 276.66900 265.89800 1.000 77.55000 903 LYS A O 1
ATOM 2835 N N . PHE A 1 904 ? 150.15700 277.99800 267.55300 1.000 72.63000 904 PHE A N 1
ATOM 2836 C CA . PHE A 1 904 ? 151.44600 277.31600 267.72300 1.000 72.63000 904 PHE A CA 1
ATOM 2837 C C . PHE A 1 904 ? 152.30300 277.41600 266.46200 1.000 72.63000 904 PHE A C 1
ATOM 2838 O O . PHE A 1 904 ? 153.02900 276.48200 266.11600 1.000 72.63000 904 PHE A O 1
ATOM 2846 N N . LEU A 1 905 ? 152.23400 278.55700 265.77100 1.000 72.59000 905 LEU A N 1
ATOM 2847 C CA . LEU A 1 905 ? 152.96100 278.70100 264.50800 1.000 72.59000 905 LEU A CA 1
ATOM 2848 C C . LEU A 1 905 ? 154.42000 279.10000 264.72700 1.000 72.59000 905 LEU A C 1
ATOM 2849 O O . LEU A 1 905 ? 155.33500 278.32500 264.44700 1.000 72.59000 905 LEU A O 1
ATOM 2854 N N . ARG A 1 906 ? 154.64300 280.30900 265.24000 1.000 73.70000 906 ARG A N 1
ATOM 2855 C CA . ARG A 1 906 ? 155.94100 280.86500 265.63000 1.000 73.70000 906 ARG A CA 1
ATOM 2856 C C . ARG A 1 906 ? 156.87600 281.26300 264.48500 1.000 73.70000 906 ARG A C 1
ATOM 2857 O O . ARG A 1 906 ? 157.80000 282.05500 264.71900 1.000 73.70000 906 ARG A O 1
ATOM 2865 N N . ILE A 1 907 ? 156.62300 280.84100 263.24100 1.000 70.36000 907 ILE A N 1
ATOM 2866 C CA . ILE A 1 907 ? 157.47900 281.28000 262.14000 1.000 70.36000 907 ILE A CA 1
ATOM 2867 C C . ILE A 1 907 ? 156.59800 281.60200 260.94000 1.000 70.36000 907 ILE A C 1
ATOM 2868 O O . ILE A 1 907 ? 156.06300 280.68600 260.30000 1.000 70.36000 907 ILE A O 1
ATOM 2873 N N . LEU A 1 908 ? 156.46900 282.89100 260.61300 1.000 66.44000 908 LEU A N 1
ATOM 2874 C CA . LEU A 1 908 ? 155.67900 283.33500 259.47000 1.000 66.44000 908 LEU A CA 1
ATOM 2875 C C . LEU A 1 908 ? 156.50900 284.29600 258.63000 1.000 66.44000 908 LEU A C 1
ATOM 2876 O O . LEU A 1 908 ? 156.90500 285.36900 259.10900 1.000 66.44000 908 LEU A O 1
ATOM 2881 N N . CYS A 1 909 ? 156.75900 283.92300 257.37500 1.000 68.53000 909 CYS A N 1
ATOM 2882 C CA . CYS A 1 909 ? 157.52000 284.77300 256.46600 1.000 68.53000 909 CYS A CA 1
ATOM 2883 C C . CYS A 1 909 ? 156.72500 285.00800 255.19200 1.000 68.53000 909 CYS A C 1
ATOM 2884 O O . CYS A 1 909 ? 156.37300 284.05100 254.49300 1.000 68.53000 909 CYS A O 1
ATOM 2887 N N . ILE A 1 910 ? 156.44400 286.27600 254.89700 1.000 67.74000 910 ILE A N 1
ATOM 2888 C CA . ILE A 1 910 ? 155.89100 286.70700 253.62100 1.000 67.74000 910 ILE A CA 1
ATOM 2889 C C . ILE A 1 910 ? 156.94100 287.60300 252.97800 1.000 67.74000 910 ILE A C 1
ATOM 2890 O O . ILE A 1 910 ? 157.17900 288.73000 253.43700 1.000 67.74000 910 ILE A O 1
ATOM 2895 N N . SER A 1 911 ? 157.57800 287.11400 251.91900 1.000 69.74000 911 SER A N 1
ATOM 2896 C CA . SER A 1 911 ? 158.71700 287.80200 251.32700 1.000 69.74000 911 SER A CA 1
ATOM 2897 C C . SER A 1 911 ? 158.41900 288.14100 249.87600 1.000 69.74000 911 SER A C 1
ATOM 2898 O O . SER A 1 911 ? 158.13600 287.24800 249.07000 1.000 69.74000 911 SER A O 1
ATOM 2901 N N . TYR A 1 912 ? 158.48500 289.43300 249.55500 1.000 70.95000 912 TYR A N 1
ATOM 2902 C CA . TYR A 1 912 ? 158.44800 289.92100 248.17700 1.000 70.95000 912 TYR A CA 1
ATOM 2903 C C . TYR A 1 912 ? 157.19500 289.45500 247.44100 1.000 70.95000 912 TYR A C 1
ATOM 2904 O O . TYR A 1 912 ? 157.24200 289.08500 246.26700 1.000 70.95000 912 TYR A O 1
ATOM 2913 N N . CYS A 1 913 ? 156.06500 289.47300 248.13900 1.000 73.54000 913 CYS A N 1
ATOM 2914 C CA . CYS A 1 913 ? 154.75900 289.22900 247.53400 1.000 73.54000 913 CYS A CA 1
ATOM 2915 C C . CYS A 1 913 ? 154.13200 290.59000 247.25600 1.000 73.54000 913 CYS A C 1
ATOM 2916 O O . CYS A 1 913 ? 153.57400 291.22500 248.15400 1.000 73.54000 913 CYS A O 1
ATOM 2919 N N . SER A 1 914 ? 154.23200 291.03800 246.00400 1.000 75.94000 914 SER A N 1
ATOM 2920 C CA . SER A 1 914 ? 153.82600 292.39400 245.65600 1.000 75.94000 914 SER A CA 1
ATOM 2921 C C . SER A 1 914 ? 152.31300 292.56200 245.61200 1.000 75.94000 914 SER A C 1
ATOM 2922 O O . SER A 1 914 ? 151.80600 293.64100 245.93700 1.000 75.94000 914 SER A O 1
ATOM 2925 N N . ARG A 1 915 ? 151.57700 291.52100 245.22000 1.000 77.34000 915 ARG A N 1
ATOM 2926 C CA . ARG A 1 915 ? 150.14100 291.61600 244.99600 1.000 77.34000 915 ARG A CA 1
ATOM 2927 C C . ARG A 1 915 ? 149.32700 291.14800 246.19800 1.000 77.34000 915 ARG A C 1
ATOM 2928 O O . ARG A 1 915 ? 148.23200 290.60200 246.03000 1.000 77.34000 915 ARG A O 1
ATOM 2936 N N . LEU A 1 916 ? 149.83800 291.35700 247.40900 1.000 78.03000 916 LEU A N 1
ATOM 2937 C CA . LEU A 1 916 ? 149.13400 291.00800 248.64000 1.000 78.03000 916 LEU A CA 1
ATOM 2938 C C . LEU A 1 916 ? 149.01700 292.26200 249.49700 1.000 78.03000 916 LEU A C 1
ATOM 2939 O O . LEU A 1 916 ? 150.02700 292.78300 249.98000 1.000 78.03000 916 LEU A O 1
ATOM 2944 N N . GLU A 1 917 ? 147.78900 292.74600 249.68400 1.000 82.41000 917 GLU A N 1
ATOM 2945 C CA . GLU A 1 917 ? 147.54900 293.94600 250.48000 1.000 82.41000 917 GLU A CA 1
ATOM 2946 C C . GLU A 1 917 ? 146.75200 293.64700 251.74100 1.000 82.41000 917 GLU A C 1
ATOM 2947 O O . GLU A 1 917 ? 147.21300 293.95700 252.84400 1.000 82.41000 917 GLU A O 1
ATOM 2953 N N . TYR A 1 918 ? 145.56700 293.04900 251.61700 1.000 87.09000 918 TYR A N 1
ATOM 2954 C CA . TYR A 1 918 ? 144.67900 292.85300 252.76100 1.000 87.09000 918 TYR A CA 1
ATOM 2955 C C . TYR A 1 918 ? 145.08500 291.57200 253.48400 1.000 87.09000 918 TYR A C 1
ATOM 2956 O O . TYR A 1 918 ? 144.54700 290.48600 253.25800 1.000 87.09000 918 TYR A O 1
ATOM 2965 N N . LEU A 1 919 ? 146.06800 291.70900 254.36800 1.000 89.18000 919 LEU A N 1
ATOM 2966 C CA . LEU A 1 919 ? 146.47100 290.60100 255.21400 1.000 89.18000 919 LEU A CA 1
ATOM 2967 C C . LEU A 1 919 ? 145.41000 290.36300 256.28700 1.000 89.18000 919 LEU A C 1
ATOM 2968 O O . LEU A 1 919 ? 144.57900 291.23500 256.55100 1.000 89.18000 919 LEU A O 1
ATOM 2973 N N . PRO A 1 920 ? 145.40200 289.18000 256.90400 1.000 89.70000 920 PRO A N 1
ATOM 2974 C CA . PRO A 1 920 ? 144.43800 288.92800 257.98300 1.000 89.70000 920 PRO A CA 1
ATOM 2975 C C . PRO A 1 920 ? 144.57400 289.96000 259.09200 1.000 89.70000 920 PRO A C 1
ATOM 2976 O O . PRO A 1 920 ? 145.67600 290.39100 259.43600 1.000 89.70000 920 PRO A O 1
ATOM 2980 N N . GLU A 1 921 ? 143.43300 290.36400 259.64200 1.000 92.11000 921 GLU A N 1
ATOM 2981 C CA . GLU A 1 921 ? 143.36300 291.47600 260.58200 1.000 92.11000 921 GLU A CA 1
ATOM 2982 C C . GLU A 1 921 ? 143.10900 291.05100 262.01900 1.000 92.11000 921 GLU A C 1
ATOM 2983 O O . GLU A 1 921 ? 143.66600 291.65400 262.94000 1.000 92.11000 921 GLU A O 1
ATOM 2989 N N . ASN A 1 922 ? 142.29600 290.01700 262.24000 1.000 92.64000 922 ASN A N 1
ATOM 2990 C CA . ASN A 1 922 ? 141.90200 289.66500 263.60100 1.000 92.64000 922 ASN A CA 1
ATOM 2991 C C . ASN A 1 922 ? 143.08700 289.13400 264.40000 1.000 92.64000 922 ASN A C 1
ATOM 2992 O O . ASN A 1 922 ? 143.50600 289.74600 265.39000 1.000 92.64000 922 ASN A O 1
ATOM 2997 N N . LEU A 1 923 ? 143.65000 288.00100 263.97400 1.000 91.50000 923 LEU A N 1
ATOM 2998 C CA . LEU A 1 923 ? 144.79900 287.38200 264.64400 1.000 91.50000 923 LEU A CA 1
ATOM 2999 C C . LEU A 1 923 ? 144.52900 287.17200 266.13300 1.000 91.50000 923 LEU A C 1
ATOM 3000 O O . LEU A 1 923 ? 145.39600 287.39000 266.98200 1.000 91.50000 923 LEU A O 1
ATOM 3005 N N . GLY A 1 924 ? 143.31000 286.74200 266.45200 1.000 93.63000 924 GLY A N 1
ATOM 3006 C CA . GLY A 1 924 ? 142.93400 286.54300 267.84200 1.000 93.63000 924 GLY A CA 1
ATOM 3007 C C . GLY A 1 924 ? 143.52200 285.25900 268.40600 1.000 93.63000 924 GLY A C 1
ATOM 3008 O O . GLY A 1 924 ? 143.55400 284.21900 267.74900 1.000 93.63000 924 GLY A O 1
ATOM 3009 N N . HIS A 1 925 ? 143.99700 285.35200 269.65000 1.000 92.77000 925 HIS A N 1
ATOM 3010 C CA . HIS A 1 925 ? 144.58900 284.22600 270.37400 1.000 92.77000 925 HIS A CA 1
ATOM 3011 C C . HIS A 1 925 ? 145.77700 283.63800 269.61300 1.000 92.77000 925 HIS A C 1
ATOM 3012 O O . HIS A 1 925 ? 146.09400 282.45400 269.74400 1.000 92.77000 925 HIS A O 1
ATOM 3019 N N . LEU A 1 926 ? 146.44300 284.45600 268.80500 1.000 85.72000 926 LEU A N 1
ATOM 3020 C CA . LEU A 1 926 ? 147.67200 284.03700 268.13400 1.000 85.72000 926 LEU A CA 1
ATOM 3021 C C . LEU A 1 926 ? 148.89100 284.40700 268.97500 1.000 85.72000 926 LEU A C 1
ATOM 3022 O O . LEU A 1 926 ? 149.83100 285.05600 268.51800 1.000 85.72000 926 LEU A O 1
ATOM 3027 N N . GLU A 1 927 ? 148.86700 283.99300 270.23800 1.000 83.33000 927 GLU A N 1
ATOM 3028 C CA . GLU A 1 927 ? 149.91200 284.35000 271.19600 1.000 83.33000 927 GLU A CA 1
ATOM 3029 C C . GLU A 1 927 ? 151.01500 283.29900 271.24800 1.000 83.33000 927 GLU A C 1
ATOM 3030 O O . GLU A 1 927 ? 151.38600 282.81200 272.31500 1.000 83.33000 927 GLU A O 1
ATOM 3036 N N . HIS A 1 928 ? 151.54400 282.93200 270.08200 1.000 74.80000 928 HIS A N 1
ATOM 3037 C CA . HIS A 1 928 ? 152.71400 282.06900 270.03100 1.000 74.80000 928 HIS A CA 1
ATOM 3038 C C . HIS A 1 928 ? 153.71500 282.46000 268.95500 1.000 74.80000 928 HIS A C 1
ATOM 3039 O O . HIS A 1 928 ? 154.77600 281.83600 268.87700 1.000 74.80000 928 HIS A O 1
ATOM 3046 N N . LEU A 1 929 ? 153.42900 283.47100 268.14100 1.000 71.84000 929 LEU A N 1
ATOM 3047 C CA . LEU A 1 929 ? 154.33500 283.86100 267.07200 1.000 71.84000 929 LEU A CA 1
ATOM 3048 C C . LEU A 1 929 ? 155.63400 284.42700 267.63700 1.000 71.84000 929 LEU A C 1
ATOM 3049 O O . LEU A 1 929 ? 155.65100 285.08100 268.68300 1.000 71.84000 929 LEU A O 1
ATOM 3054 N N . GLU A 1 930 ? 156.73100 284.16000 266.93700 1.000 72.08000 930 GLU A N 1
ATOM 3055 C CA . GLU A 1 930 ? 158.03800 284.67800 267.33000 1.000 72.08000 930 GLU A CA 1
ATOM 3056 C C . GLU A 1 930 ? 158.75800 285.40700 266.20500 1.000 72.08000 930 GLU A C 1
ATOM 3057 O O . GLU A 1 930 ? 159.41900 286.42600 266.46100 1.000 72.08000 930 GLU A O 1
ATOM 3063 N N . GLU A 1 931 ? 158.64900 284.92200 264.96800 1.000 71.88000 931 GLU A N 1
ATOM 3064 C CA . GLU A 1 931 ? 159.29800 285.56400 263.83100 1.000 71.88000 931 GLU A CA 1
ATOM 3065 C C . GLU A 1 931 ? 158.24800 285.93800 262.79700 1.000 71.88000 931 GLU A C 1
ATOM 3066 O O . GLU A 1 931 ? 157.48700 285.07500 262.33800 1.000 71.88000 931 GLU A O 1
ATOM 3072 N N . LEU A 1 932 ? 158.21900 287.21800 262.42500 1.000 68.36000 932 LEU A N 1
ATOM 3073 C CA . LEU A 1 932 ? 157.28800 287.74100 261.43300 1.000 68.36000 932 LEU A CA 1
ATOM 3074 C C . LEU A 1 932 ? 158.07900 288.57000 260.43200 1.000 68.36000 932 LEU A C 1
ATOM 3075 O O . LEU A 1 932 ? 158.66000 289.60600 260.79100 1.000 68.36000 932 LEU A O 1
ATOM 3080 N N . LEU A 1 933 ? 158.10000 288.11700 259.18300 1.000 67.55000 933 LEU A N 1
ATOM 3081 C CA . LEU A 1 933 ? 158.81100 288.81200 258.11900 1.000 67.55000 933 LEU A CA 1
ATOM 3082 C C . LEU A 1 933 ? 157.81900 289.31300 257.08000 1.000 67.55000 933 LEU A C 1
ATOM 3083 O O . LEU A 1 933 ? 156.96900 288.54700 256.61600 1.000 67.55000 933 LEU A O 1
ATOM 3088 N N . ALA A 1 934 ? 157.94100 290.58800 256.70600 1.000 66.89000 934 ALA A N 1
ATOM 3089 C CA . ALA A 1 934 ? 157.12600 291.20300 255.66000 1.000 66.89000 934 ALA A CA 1
ATOM 3090 C C . ALA A 1 934 ? 158.06500 292.00600 254.76400 1.000 66.89000 934 ALA A C 1
ATOM 3091 O O . ALA A 1 934 ? 158.43300 293.14500 255.08400 1.000 66.89000 934 ALA A O 1
ATOM 3093 N N . ASP A 1 935 ? 158.45500 291.40400 253.64200 1.000 69.48000 935 ASP A N 1
ATOM 3094 C CA . ASP A 1 935 ? 159.39800 292.04200 252.73300 1.000 69.48000 935 ASP A CA 1
ATOM 3095 C C . ASP A 1 935 ? 158.73600 292.68100 251.52300 1.000 69.48000 935 ASP A C 1
ATOM 3096 O O . ASP A 1 935 ? 159.27500 293.64800 250.97400 1.000 69.48000 935 ASP A O 1
ATOM 3101 N N . GLY A 1 936 ? 157.58500 292.17100 251.09500 1.000 74.66000 936 GLY A N 1
ATOM 3102 C CA . GLY A 1 936 ? 156.93100 292.69500 249.91800 1.000 74.66000 936 GLY A CA 1
ATOM 3103 C C . GLY A 1 936 ? 156.05800 293.89700 250.20800 1.000 74.66000 936 GLY A C 1
ATOM 3104 O O . GLY A 1 936 ? 155.82900 294.28600 251.35300 1.000 74.66000 936 GLY A O 1
ATOM 3105 N N . THR A 1 937 ? 155.55900 294.49100 249.13000 1.000 81.31000 937 THR A N 1
ATOM 3106 C CA . THR A 1 937 ? 154.69100 295.65600 249.21900 1.000 81.31000 937 THR A CA 1
ATOM 3107 C C . THR A 1 937 ? 153.25600 295.20200 249.47500 1.000 81.31000 937 THR A C 1
ATOM 3108 O O . THR A 1 937 ? 152.99000 294.04000 249.79500 1.000 81.31000 937 THR A O 1
ATOM 3112 N N . GLY A 1 938 ? 152.31600 296.11700 249.33700 1.000 82.02000 938 GLY A N 1
ATOM 3113 C CA . GLY A 1 938 ? 150.90300 295.80800 249.52100 1.000 82.02000 938 GLY A CA 1
ATOM 3114 C C . GLY A 1 938 ? 150.34200 296.05900 250.90200 1.000 82.02000 938 GLY A C 1
ATOM 3115 O O . GLY A 1 938 ? 149.27700 296.65900 251.03900 1.000 82.02000 938 GLY A O 1
ATOM 3116 N N . ILE A 1 939 ? 151.05000 295.61600 251.93800 1.000 84.28000 939 ILE A N 1
ATOM 3117 C CA . ILE A 1 939 ? 150.57600 295.80000 253.30400 1.000 84.28000 939 ILE A CA 1
ATOM 3118 C C . ILE A 1 939 ? 150.93700 297.21100 253.74500 1.000 84.28000 939 ILE A C 1
ATOM 3119 O O . ILE A 1 939 ? 152.00300 297.44300 254.32500 1.000 84.28000 939 ILE A O 1
ATOM 3124 N N . LEU A 1 940 ? 150.04900 298.16500 253.46100 1.000 87.28000 940 LEU A N 1
ATOM 3125 C CA . LEU A 1 940 ? 150.31400 299.55500 253.81400 1.000 87.28000 940 LEU A CA 1
ATOM 3126 C C . LEU A 1 940 ? 150.22100 299.77100 255.31900 1.000 87.28000 940 LEU A C 1
ATOM 3127 O O . LEU A 1 940 ? 151.10400 300.39000 255.92400 1.000 87.28000 940 LEU A O 1
ATOM 3132 N N . ARG A 1 941 ? 149.16200 299.26200 255.94000 1.000 86.67000 941 ARG A N 1
ATOM 3133 C CA . ARG A 1 941 ? 148.90400 299.46800 257.35800 1.000 86.67000 941 ARG A CA 1
ATOM 3134 C C . ARG A 1 941 ? 148.95100 298.13000 258.07700 1.000 86.67000 941 ARG A C 1
ATOM 3135 O O . ARG A 1 941 ? 148.35900 297.15000 257.61100 1.000 86.67000 941 ARG A O 1
ATOM 3143 N N . LEU A 1 942 ? 149.65700 298.09100 259.20000 1.000 88.22000 942 LEU A N 1
ATOM 3144 C CA . LEU A 1 942 ? 149.69400 296.87900 260.00100 1.000 88.22000 942 LEU A CA 1
ATOM 3145 C C . LEU A 1 942 ? 148.29400 296.57100 260.52700 1.000 88.22000 942 LEU A C 1
ATOM 3146 O O . LEU A 1 942 ? 147.53700 297.49300 260.85400 1.000 88.22000 942 LEU A O 1
ATOM 3151 N N . PRO A 1 943 ? 147.91200 295.29800 260.60700 1.000 89.07000 943 PRO A N 1
ATOM 3152 C CA . PRO A 1 943 ? 146.56100 294.96400 261.06800 1.000 89.07000 943 PRO A CA 1
ATOM 3153 C C . PRO A 1 943 ? 146.34000 295.39400 262.50900 1.000 89.07000 943 PRO A C 1
ATOM 3154 O O . PRO A 1 943 ? 147.25800 295.39000 263.33200 1.000 89.07000 943 PRO A O 1
ATOM 3158 N N . SER A 1 944 ? 145.09900 295.76900 262.80600 1.000 92.15000 944 SER A N 1
ATOM 3159 C CA . SER A 1 944 ? 144.74200 296.18500 264.15000 1.000 92.15000 944 SER A CA 1
ATOM 3160 C C . SER A 1 944 ? 144.78500 294.99200 265.10300 1.000 92.15000 944 SER A C 1
ATOM 3161 O O . SER A 1 944 ? 144.86200 293.83000 264.69200 1.000 92.15000 944 SER A O 1
ATOM 3164 N N . SER A 1 945 ? 144.75100 295.30000 266.40000 1.000 92.08000 945 SER A N 1
ATOM 3165 C CA . SER A 1 945 ? 144.81700 294.31200 267.47400 1.000 92.08000 945 SER A CA 1
ATOM 3166 C C . SER A 1 945 ? 146.11300 293.50700 267.44200 1.000 92.08000 945 SER A C 1
ATOM 3167 O O . SER A 1 945 ? 146.18800 292.42400 268.03100 1.000 92.08000 945 SER A O 1
ATOM 3170 N N . VAL A 1 946 ? 147.14100 294.01900 266.76000 1.000 85.73000 946 VAL A N 1
ATOM 3171 C CA . VAL A 1 946 ? 148.43000 293.34100 266.73200 1.000 85.73000 946 VAL A CA 1
ATOM 3172 C C . VAL A 1 946 ? 149.09400 293.36000 268.10100 1.000 85.73000 946 VAL A C 1
ATOM 3173 O O . VAL A 1 946 ? 149.96100 292.52400 268.38000 1.000 85.73000 946 VAL A O 1
ATOM 3177 N N . ALA A 1 947 ? 148.70000 294.29100 268.97200 1.000 87.63000 947 ALA A N 1
ATOM 3178 C CA . ALA A 1 947 ? 149.25400 294.36000 270.31600 1.000 87.63000 947 ALA A CA 1
ATOM 3179 C C . ALA A 1 947 ? 148.81100 293.20300 271.19900 1.000 87.63000 947 ALA A C 1
ATOM 3180 O O . ALA A 1 947 ? 149.36600 293.03500 272.29000 1.000 87.63000 947 ALA A O 1
ATOM 3182 N N . ARG A 1 948 ? 147.82500 292.41400 270.76500 1.000 87.73000 948 ARG A N 1
ATOM 3183 C CA . ARG A 1 948 ? 147.38100 291.28000 271.56900 1.000 87.73000 948 ARG A CA 1
ATOM 3184 C C . ARG A 1 948 ? 148.50100 290.26600 271.75900 1.000 87.73000 948 ARG A C 1
ATOM 3185 O O . ARG A 1 948 ? 148.69900 289.74800 272.86400 1.000 87.73000 948 ARG A O 1
ATOM 3193 N N . LEU A 1 949 ? 149.24500 289.97200 270.69700 1.000 83.66000 949 LEU A N 1
ATOM 3194 C CA . LEU A 1 949 ? 150.37100 289.05900 270.81200 1.000 83.66000 949 LEU A CA 1
ATOM 3195 C C . LEU A 1 949 ? 151.53300 289.74200 271.52500 1.000 83.66000 949 LEU A C 1
ATOM 3196 O O . LEU A 1 949 ? 151.78600 290.93500 271.33700 1.000 83.66000 949 LEU A O 1
ATOM 3201 N N . ASN A 1 950 ? 152.23300 288.97500 272.36400 1.000 79.47000 950 ASN A N 1
ATOM 3202 C CA . ASN A 1 950 ? 153.33800 289.51100 273.14900 1.000 79.47000 950 ASN A CA 1
ATOM 3203 C C . ASN A 1 950 ? 154.52500 288.55300 273.19100 1.000 79.47000 950 ASN A C 1
ATOM 3204 O O . ASN A 1 950 ? 155.33500 288.60100 274.12300 1.000 79.47000 950 ASN A O 1
ATOM 3209 N N . LYS A 1 951 ? 154.64600 287.68300 272.19000 1.000 75.56000 951 LYS A N 1
ATOM 3210 C CA . LYS A 1 951 ? 155.76500 286.75800 272.10100 1.000 75.56000 951 LYS A CA 1
ATOM 3211 C C . LYS A 1 951 ? 156.64300 287.00200 270.88200 1.000 75.56000 951 LYS A C 1
ATOM 3212 O O . LYS A 1 951 ? 157.62400 286.27500 270.69000 1.000 75.56000 951 LYS A O 1
ATOM 3218 N N . LEU A 1 952 ? 156.32100 287.99600 270.05900 1.000 71.34000 952 LEU A N 1
ATOM 3219 C CA . LEU A 1 952 ? 157.11000 288.28000 268.87000 1.000 71.34000 952 LEU A CA 1
ATOM 3220 C C . LEU A 1 952 ? 158.49300 288.78500 269.26200 1.000 71.34000 952 LEU A C 1
ATOM 3221 O O . LEU A 1 952 ? 158.63900 289.59400 270.18100 1.000 71.34000 952 LEU A O 1
ATOM 3226 N N . GLU A 1 953 ? 159.51400 288.30300 268.55300 1.000 71.73000 953 GLU A N 1
ATOM 3227 C CA . GLU A 1 953 ? 160.89300 288.71400 268.77900 1.000 71.73000 953 GLU A CA 1
ATOM 3228 C C . GLU A 1 953 ? 161.57200 289.29400 267.54700 1.000 71.73000 953 GLU A C 1
ATOM 3229 O O . GLU A 1 953 ? 162.40000 290.20800 267.68500 1.000 71.73000 953 GLU A O 1
ATOM 3235 N N . VAL A 1 954 ? 161.25600 288.79400 266.35500 1.000 70.17000 954 VAL A N 1
ATOM 3236 C CA . VAL A 1 954 ? 161.83400 289.30400 265.11700 1.000 70.17000 954 VAL A CA 1
ATOM 3237 C C . VAL A 1 954 ? 160.70800 289.88100 264.27600 1.000 70.17000 954 VAL A C 1
ATOM 3238 O O . VAL A 1 954 ? 159.75200 289.16900 263.94200 1.000 70.17000 954 VAL A O 1
ATOM 3242 N N . LEU A 1 955 ? 160.81400 291.16500 263.93500 1.000 67.13000 955 LEU A N 1
ATOM 3243 C CA . LEU A 1 955 ? 159.82700 291.82500 263.08800 1.000 67.13000 955 LEU A CA 1
ATOM 3244 C C . LEU A 1 955 ? 160.56900 292.54500 261.97500 1.000 67.13000 955 LEU A C 1
ATOM 3245 O O . LEU A 1 955 ? 161.34700 293.47300 262.23900 1.000 67.13000 955 LEU A O 1
ATOM 3250 N N . SER A 1 956 ? 160.32700 292.12000 260.73800 1.000 70.17000 956 SER A N 1
ATOM 3251 C CA . SER A 1 956 ? 160.94400 292.73700 259.57100 1.000 70.17000 956 SER A CA 1
ATOM 3252 C C . SER A 1 956 ? 159.86500 293.38400 258.71700 1.000 70.17000 956 SER A C 1
ATOM 3253 O O . SER A 1 956 ? 158.86200 292.74000 258.39800 1.000 70.17000 956 SER A O 1
ATOM 3256 N N . PHE A 1 957 ? 160.08000 294.64600 258.33500 1.000 70.88000 957 PHE A N 1
ATOM 3257 C CA . PHE A 1 957 ? 159.13100 295.39100 257.50700 1.000 70.88000 957 PHE A CA 1
ATOM 3258 C C . PHE A 1 957 ? 159.93500 296.19900 256.49200 1.000 70.88000 957 PHE A C 1
ATOM 3259 O O . PHE A 1 957 ? 160.51700 297.24100 256.82600 1.000 70.88000 957 PHE A O 1
ATOM 3267 N N . ARG A 1 958 ? 159.96300 295.71900 255.25200 1.000 70.15000 958 ARG A N 1
ATOM 3268 C CA . ARG A 1 958 ? 160.71700 296.37300 254.19200 1.000 70.15000 958 ARG A CA 1
ATOM 3269 C C . ARG A 1 958 ? 159.79900 296.77700 253.04800 1.000 70.15000 958 ARG A C 1
ATOM 3270 O O . ARG A 1 958 ? 158.89700 296.02500 252.66600 1.000 70.15000 958 ARG A O 1
ATOM 3278 N N . LYS A 1 959 ? 160.04100 297.96700 252.50500 1.000 67.89000 959 LYS A N 1
ATOM 3279 C CA . LYS A 1 959 ? 159.34500 298.46800 251.33300 1.000 67.89000 959 LYS A CA 1
ATOM 3280 C C . LYS A 1 959 ? 160.35400 298.76000 250.23100 1.000 67.89000 959 LYS A C 1
ATOM 3281 O O . LYS A 1 959 ? 161.51900 299.06700 250.49800 1.000 67.89000 959 LYS A O 1
ATOM 3287 N N . LYS A 1 960 ? 159.89400 298.66500 248.98900 1.000 68.80000 960 LYS A N 1
ATOM 3288 C CA . LYS A 1 960 ? 160.74000 298.84200 247.81900 1.000 68.80000 960 LYS A CA 1
ATOM 3289 C C . LYS A 1 960 ? 160.43900 300.18700 247.17400 1.000 68.80000 960 LYS A C 1
ATOM 3290 O O . LYS A 1 960 ? 159.27200 300.52300 246.94500 1.000 68.80000 960 LYS A O 1
ATOM 3296 N N . PHE A 1 961 ? 161.48600 300.95000 246.88800 1.000 74.26000 961 PHE A N 1
ATOM 3297 C CA . PHE A 1 961 ? 161.37000 302.26300 246.26900 1.000 74.26000 961 PHE A CA 1
ATOM 3298 C C . PHE A 1 961 ? 162.17400 302.29900 244.97300 1.000 74.26000 961 PHE A C 1
ATOM 3299 O O . PHE A 1 961 ? 162.74500 301.29600 244.53800 1.000 74.26000 961 PHE A O 1
ATOM 3307 N N . ALA A 1 962 ? 162.21200 303.47600 244.35600 1.000 75.22000 962 ALA A N 1
ATOM 3308 C CA . ALA A 1 962 ? 162.94600 303.70200 243.11900 1.000 75.22000 962 ALA A CA 1
ATOM 3309 C C . ALA A 1 962 ? 164.13600 304.60800 243.40100 1.000 75.22000 962 ALA A C 1
ATOM 3310 O O . ALA A 1 962 ? 163.97900 305.67800 244.00000 1.000 75.22000 962 ALA A O 1
ATOM 3312 N N . ILE A 1 963 ? 165.31700 304.18100 242.96900 1.000 75.87000 963 ILE A N 1
ATOM 3313 C CA . ILE A 1 963 ? 166.54400 304.92000 243.24000 1.000 75.87000 963 ILE A CA 1
ATOM 3314 C C . ILE A 1 963 ? 166.71100 306.02400 242.20500 1.000 75.87000 963 ILE A C 1
ATOM 3315 O O . ILE A 1 963 ? 166.65400 305.77600 240.99500 1.000 75.87000 963 ILE A O 1
ATOM 3320 N N . GLY A 1 964 ? 166.91500 307.24900 242.68400 1.000 82.65000 964 GLY A N 1
ATOM 3321 C CA . GLY A 1 964 ? 167.14000 308.38700 241.82800 1.000 82.65000 964 GLY A CA 1
ATOM 3322 C C . GLY A 1 964 ? 167.84800 309.50200 242.57100 1.000 82.65000 964 GLY A C 1
ATOM 3323 O O . GLY A 1 964 ? 168.47600 309.28100 243.61100 1.000 82.65000 964 GLY A O 1
ATOM 3324 N N . PRO A 1 965 ? 167.77400 310.72500 242.04100 1.000 87.01000 965 PRO A N 1
ATOM 3325 C CA . PRO A 1 965 ? 168.37000 311.86500 242.75900 1.000 87.01000 965 PRO A CA 1
ATOM 3326 C C . PRO A 1 965 ? 167.77600 312.07300 244.13900 1.000 87.01000 965 PRO A C 1
ATOM 3327 O O . PRO A 1 965 ? 168.48400 312.51200 245.05400 1.000 87.01000 965 PRO A O 1
ATOM 3331 N N . LYS A 1 966 ? 166.49300 311.77100 244.31300 1.000 88.07000 966 LYS A N 1
ATOM 3332 C CA . LYS A 1 966 ? 165.82700 311.87600 245.60300 1.000 88.07000 966 LYS A CA 1
ATOM 3333 C C . LYS A 1 966 ? 164.72000 310.83600 245.63200 1.000 88.07000 966 LYS A C 1
ATOM 3334 O O . LYS A 1 966 ? 163.95400 310.72500 244.67000 1.000 88.07000 966 LYS A O 1
ATOM 3340 N N . VAL A 1 967 ? 164.63600 310.07500 246.72300 1.000 88.75000 967 VAL A N 1
ATOM 3341 C CA . VAL A 1 967 ? 163.62500 309.03100 246.81000 1.000 88.75000 967 VAL A CA 1
ATOM 3342 C C . VAL A 1 967 ? 162.25600 309.66000 247.03500 1.000 88.75000 967 VAL A C 1
ATOM 3343 O O . VAL A 1 967 ? 162.10300 310.61100 247.81400 1.000 88.75000 967 VAL A O 1
ATOM 3347 N N . GLN A 1 968 ? 161.25800 309.15300 246.31800 1.000 92.29000 968 GLN A N 1
ATOM 3348 C CA . GLN A 1 968 ? 159.88500 309.62200 246.43400 1.000 92.29000 968 GLN A CA 1
ATOM 3349 C C . GLN A 1 968 ? 158.99500 308.45800 246.83700 1.000 92.29000 968 GLN A C 1
ATOM 3350 O O . GLN A 1 968 ? 159.00700 307.40700 246.18800 1.000 92.29000 968 GLN A O 1
ATOM 3356 N N . TYR A 1 969 ? 158.22800 308.65000 247.90400 1.000 92.76000 969 TYR A N 1
ATOM 3357 C CA . TYR A 1 969 ? 157.35500 307.60500 248.40600 1.000 92.76000 969 TYR A CA 1
ATOM 3358 C C . TYR A 1 969 ? 156.10400 307.48200 247.53900 1.000 92.76000 969 TYR A C 1
ATOM 3359 O O . TYR A 1 969 ? 155.79900 308.34100 246.70700 1.000 92.76000 969 TYR A O 1
ATOM 3368 N N . SER A 1 970 ? 155.37300 306.38700 247.74500 1.000 95.61000 970 SER A N 1
ATOM 3369 C CA . SER A 1 970 ? 154.16000 306.12900 246.98200 1.000 95.61000 970 SER A CA 1
ATOM 3370 C C . SER A 1 970 ? 153.05600 307.08000 247.42000 1.000 95.61000 970 SER A C 1
ATOM 3371 O O . SER A 1 970 ? 152.33400 306.80100 248.38500 1.000 95.61000 970 SER A O 1
ATOM 3374 N N . SER A 1 971 ? 152.92800 308.20600 246.71700 1.000 97.32000 971 SER A N 1
ATOM 3375 C CA . SER A 1 971 ? 151.95800 309.24800 247.05400 1.000 97.32000 971 SER A CA 1
ATOM 3376 C C . SER A 1 971 ? 152.08900 309.66000 248.51800 1.000 97.32000 971 SER A C 1
ATOM 3377 O O . SER A 1 971 ? 151.09600 309.91300 249.20500 1.000 97.32000 971 SER A O 1
ATOM 3380 N N . SER A 1 972 ? 153.33400 309.73200 248.99300 1.000 95.62000 972 SER A N 1
ATOM 3381 C CA . SER A 1 972 ? 153.63700 310.03400 250.39100 1.000 95.62000 972 SER A CA 1
ATOM 3382 C C . SER A 1 972 ? 152.86100 309.10700 251.32400 1.000 95.62000 972 SER A C 1
ATOM 3383 O O . SER A 1 972 ? 152.17000 309.54700 252.24700 1.000 95.62000 972 SER A O 1
ATOM 3386 N N . MET A 1 973 ? 152.96400 307.80100 251.05300 1.000 95.26000 973 MET A N 1
ATOM 3387 C CA . MET A 1 973 ? 152.23700 306.77900 251.81000 1.000 95.26000 973 MET A CA 1
ATOM 3388 C C . MET A 1 973 ? 150.73700 307.05500 251.80700 1.000 95.26000 973 MET A C 1
ATOM 3389 O O . MET A 1 973 ? 150.04200 306.80800 252.79400 1.000 95.26000 973 MET A O 1
ATOM 3394 N N . LEU A 1 974 ? 150.23900 307.56600 250.68000 1.000 96.54000 974 LEU A N 1
ATOM 3395 C CA . LEU A 1 974 ? 148.82900 307.92700 250.53500 1.000 96.54000 974 LEU A CA 1
ATOM 3396 C C . LEU A 1 974 ? 148.40300 308.88600 251.64300 1.000 96.54000 974 LEU A C 1
ATOM 3397 O O . LEU A 1 974 ? 147.30200 308.78200 252.18900 1.000 96.54000 974 LEU A O 1
ATOM 3402 N N . ASN A 1 975 ? 149.28100 309.84100 251.95100 1.000 97.44000 975 ASN A N 1
ATOM 3403 C CA . ASN A 1 975 ? 149.15300 310.75300 253.09300 1.000 97.44000 975 ASN A CA 1
ATOM 3404 C C . ASN A 1 975 ? 148.56800 310.03400 254.30800 1.000 97.44000 975 ASN A C 1
ATOM 3405 O O . ASN A 1 975 ? 147.53200 310.40700 254.85900 1.000 97.44000 975 ASN A O 1
ATOM 3410 N N . LEU A 1 976 ? 149.26400 308.97500 254.71400 1.000 97.13000 976 LEU A N 1
ATOM 3411 C CA . LEU A 1 976 ? 148.82700 308.17200 255.84100 1.000 97.13000 976 LEU A CA 1
ATOM 3412 C C . LEU A 1 976 ? 148.94800 308.96400 257.14200 1.000 97.13000 976 LEU A C 1
ATOM 3413 O O . LEU A 1 976 ? 149.84700 309.79500 257.29200 1.000 97.13000 976 LEU A O 1
ATOM 3418 N N . PRO A 1 977 ? 148.05000 308.72800 258.09800 1.000 99.98000 977 PRO A N 1
ATOM 3419 C CA . PRO A 1 977 ? 148.17300 309.39300 259.40200 1.000 99.98000 977 PRO A CA 1
ATOM 3420 C C . PRO A 1 977 ? 149.32700 308.83500 260.21800 1.000 99.98000 977 PRO A C 1
ATOM 3421 O O . PRO A 1 977 ? 149.13100 307.96600 261.07200 1.000 99.98000 977 PRO A O 1
ATOM 3425 N N . ASP A 1 978 ? 150.54100 309.32300 259.94900 1.000 102.30000 978 ASP A N 1
ATOM 3426 C CA . ASP A 1 978 ? 151.72600 308.81500 260.63200 1.000 102.30000 978 ASP A CA 1
ATOM 3427 C C . ASP A 1 978 ? 151.69600 309.07400 262.13300 1.000 102.30000 978 ASP A C 1
ATOM 3428 O O . ASP A 1 978 ? 152.37800 308.36800 262.88400 1.000 102.30000 978 ASP A O 1
ATOM 3433 N N . ASP A 1 979 ? 150.92800 310.06800 262.58400 1.000 103.85000 979 ASP A N 1
ATOM 3434 C CA . ASP A 1 979 ? 150.90900 310.40600 264.00400 1.000 103.85000 979 ASP A CA 1
ATOM 3435 C C . ASP A 1 979 ? 150.34800 309.26500 264.84500 1.000 103.85000 979 ASP A C 1
ATOM 3436 O O . ASP A 1 979 ? 150.86400 308.97200 265.92900 1.000 103.85000 979 ASP A O 1
ATOM 3441 N N . VAL A 1 980 ? 149.28900 308.60600 264.36000 1.000 100.34000 980 VAL A N 1
ATOM 3442 C CA . VAL A 1 980 ? 148.61800 307.57000 265.14400 1.000 100.34000 980 VAL A CA 1
ATOM 3443 C C . VAL A 1 980 ? 149.34600 306.23700 265.12300 1.000 100.34000 980 VAL A C 1
ATOM 3444 O O . VAL A 1 980 ? 148.84400 305.26300 265.70000 1.000 100.34000 980 VAL A O 1
ATOM 3448 N N . PHE A 1 981 ? 150.50800 306.15600 264.47800 1.000 94.93000 981 PHE A N 1
ATOM 3449 C CA . PHE A 1 981 ? 151.26600 304.91000 264.42000 1.000 94.93000 981 PHE A CA 1
ATOM 3450 C C . PHE A 1 981 ? 151.76600 304.55700 265.81600 1.000 94.93000 981 PHE A C 1
ATOM 3451 O O . PHE A 1 981 ? 152.68100 305.20200 266.33800 1.000 94.93000 981 PHE A O 1
ATOM 3459 N N . GLY A 1 982 ? 151.17000 303.53300 266.42000 1.000 91.68000 982 GLY A N 1
ATOM 3460 C CA . GLY A 1 982 ? 151.57900 303.09000 267.73700 1.000 91.68000 982 GLY A CA 1
ATOM 3461 C C . GLY A 1 982 ? 151.51900 301.58500 267.89800 1.000 91.68000 982 GLY A C 1
ATOM 3462 O O . GLY A 1 982 ? 151.63400 301.06800 269.01300 1.000 91.68000 982 GLY A O 1
ATOM 3463 N N . SER A 1 983 ? 151.33200 300.87300 266.78300 1.000 91.85000 983 SER A N 1
ATOM 3464 C CA . SER A 1 983 ? 151.22100 299.41900 266.84100 1.000 91.85000 983 SER A CA 1
ATOM 3465 C C . SER A 1 983 ? 152.50900 298.78300 267.34900 1.000 91.85000 983 SER A C 1
ATOM 3466 O O . SER A 1 983 ? 152.47400 297.88400 268.19700 1.000 91.85000 983 SER A O 1
ATOM 3469 N N . LEU A 1 984 ? 153.65800 299.23700 266.84500 1.000 89.08000 984 LEU A N 1
ATOM 3470 C CA . LEU A 1 984 ? 154.92900 298.69400 267.31300 1.000 89.08000 984 LEU A CA 1
ATOM 3471 C C . LEU A 1 984 ? 155.27500 299.20000 268.70800 1.000 89.08000 984 LEU A C 1
ATOM 3472 O O . LEU A 1 984 ? 156.01400 298.53300 269.44100 1.000 89.08000 984 LEU A O 1
ATOM 3477 N N . GLY A 1 985 ? 154.76000 300.37000 269.08900 1.000 88.38000 985 GLY A N 1
ATOM 3478 C CA . GLY A 1 985 ? 155.00400 300.86800 270.43300 1.000 88.38000 985 GLY A CA 1
ATOM 3479 C C . GLY A 1 985 ? 154.33200 300.02500 271.50000 1.000 88.38000 985 GLY A C 1
ATOM 3480 O O . GLY A 1 985 ? 154.89600 299.80300 272.57500 1.000 88.38000 985 GLY A O 1
ATOM 3481 N N . SER A 1 986 ? 153.12300 299.53800 271.21700 1.000 88.24000 986 SER A N 1
ATOM 3482 C CA . SER A 1 986 ? 152.38100 298.73200 272.18000 1.000 88.24000 986 SER A CA 1
ATOM 3483 C C . SER A 1 986 ? 152.94900 297.32900 272.34300 1.000 88.24000 986 SER A C 1
ATOM 3484 O O . SER A 1 986 ? 152.51600 296.60800 273.24800 1.000 88.24000 986 SER A O 1
ATOM 3487 N N . LEU A 1 987 ? 153.89700 296.92600 271.50100 1.000 82.94000 987 LEU A N 1
ATOM 3488 C CA . LEU A 1 987 ? 154.46500 295.59100 271.58300 1.000 82.94000 987 LEU A CA 1
ATOM 3489 C C . LEU A 1 987 ? 155.38600 295.48000 272.79800 1.000 82.94000 987 LEU A C 1
ATOM 3490 O O . LEU A 1 987 ? 155.52300 296.40600 273.60300 1.000 82.94000 987 LEU A O 1
ATOM 3495 N N . GLY A 1 988 ? 156.02600 294.32300 272.93000 1.000 73.66000 988 GLY A N 1
ATOM 3496 C CA . GLY A 1 988 ? 156.93900 294.09000 274.03100 1.000 73.66000 988 GLY A CA 1
ATOM 3497 C C . GLY A 1 988 ? 157.84000 292.91400 273.74300 1.000 73.66000 988 GLY A C 1
ATOM 3498 O O . GLY A 1 988 ? 157.47100 291.99300 273.00700 1.000 73.66000 988 GLY A O 1
ATOM 3499 N N . SER A 1 989 ? 159.03600 292.94900 274.33200 1.000 70.62000 989 SER A N 1
ATOM 3500 C CA . SER A 1 989 ? 160.03200 291.88700 274.19300 1.000 70.62000 989 SER A CA 1
ATOM 3501 C C . SER A 1 989 ? 160.37200 291.63600 272.72200 1.000 70.62000 989 SER A C 1
ATOM 3502 O O . SER A 1 989 ? 160.23200 290.53000 272.20000 1.000 70.62000 989 SER A O 1
ATOM 3505 N N . VAL A 1 990 ? 160.83400 292.69400 272.06100 1.000 70.04000 990 VAL A N 1
ATOM 3506 C CA . VAL A 1 990 ? 161.23100 292.65000 270.65800 1.000 70.04000 990 VAL A CA 1
ATOM 3507 C C . VAL A 1 990 ? 162.74600 292.77200 270.58900 1.000 70.04000 990 VAL A C 1
ATOM 3508 O O . VAL A 1 990 ? 163.33000 293.67900 271.19400 1.000 70.04000 990 VAL A O 1
ATOM 3512 N N . VAL A 1 991 ? 163.38000 291.86100 269.85900 1.000 71.39000 991 VAL A N 1
ATOM 3513 C CA . VAL A 1 991 ? 164.83500 291.80500 269.76200 1.000 71.39000 991 VAL A CA 1
ATOM 3514 C C . VAL A 1 991 ? 165.33600 292.42700 268.46600 1.000 71.39000 991 VAL A C 1
ATOM 3515 O O . VAL A 1 991 ? 166.23200 293.27700 268.47800 1.000 71.39000 991 VAL A O 1
ATOM 3519 N N . LYS A 1 992 ? 164.76900 292.01300 267.33400 1.000 68.33000 992 LYS A N 1
ATOM 3520 C CA . LYS A 1 992 ? 165.16600 292.53500 266.03200 1.000 68.33000 992 LYS A CA 1
ATOM 3521 C C . LYS A 1 992 ? 163.99600 293.30000 265.43400 1.000 68.33000 992 LYS A C 1
ATOM 3522 O O . LYS A 1 992 ? 162.90400 292.74100 265.27300 1.000 68.33000 992 LYS A O 1
ATOM 3528 N N . LEU A 1 993 ? 164.22300 294.57000 265.10000 1.000 68.43000 993 LEU A N 1
ATOM 3529 C CA . LEU A 1 993 ? 163.18100 295.41900 264.53200 1.000 68.43000 993 LEU A CA 1
ATOM 3530 C C . LEU A 1 993 ? 163.76100 296.12700 263.31400 1.000 68.43000 993 LEU A C 1
ATOM 3531 O O . LEU A 1 993 ? 164.64000 296.99200 263.44600 1.000 68.43000 993 LEU A O 1
ATOM 3536 N N . ASN A 1 994 ? 163.27700 295.75200 262.13200 1.000 71.66000 994 ASN A N 1
ATOM 3537 C CA . ASN A 1 994 ? 163.76700 296.30400 260.87800 1.000 71.66000 994 ASN A CA 1
ATOM 3538 C C . ASN A 1 994 ? 162.64900 297.07600 260.19500 1.000 71.66000 994 ASN A C 1
ATOM 3539 O O . ASN A 1 994 ? 161.57000 296.52400 259.96000 1.000 71.66000 994 ASN A O 1
ATOM 3544 N N . LEU A 1 995 ? 162.91000 298.34300 259.86800 1.000 72.55000 995 LEU A N 1
ATOM 3545 C CA . LEU A 1 995 ? 161.99900 299.16100 259.08100 1.000 72.55000 995 LEU A CA 1
ATOM 3546 C C . LEU A 1 995 ? 162.77900 299.81100 257.95000 1.000 72.55000 995 LEU A C 1
ATOM 3547 O O . LEU A 1 995 ? 163.82200 300.43700 258.18500 1.000 72.55000 995 LEU A O 1
ATOM 3552 N N . SER A 1 996 ? 162.28400 299.66000 256.72700 1.000 75.39000 996 SER A N 1
ATOM 3553 C CA . SER A 1 996 ? 162.93300 300.33900 255.61600 1.000 75.39000 996 SER A CA 1
ATOM 3554 C C . SER A 1 996 ? 161.90000 300.78100 254.59400 1.000 75.39000 996 SER A C 1
ATOM 3555 O O . SER A 1 996 ? 160.96200 300.04000 254.29000 1.000 75.39000 996 SER A O 1
ATOM 3558 N N . GLY A 1 997 ? 162.09400 301.98300 254.05600 1.000 79.22000 997 GLY A N 1
ATOM 3559 C CA . GLY A 1 997 ? 161.22700 302.48900 253.01200 1.000 79.22000 997 GLY A CA 1
ATOM 3560 C C . GLY A 1 997 ? 159.86600 302.94500 253.47800 1.000 79.22000 997 GLY A C 1
ATOM 3561 O O . GLY A 1 997 ? 158.95400 303.07600 252.65800 1.000 79.22000 997 GLY A O 1
ATOM 3562 N N . ASN A 1 998 ? 159.70100 303.19700 254.77200 1.000 85.31000 998 ASN A N 1
ATOM 3563 C CA . ASN A 1 998 ? 158.42700 303.62400 255.33100 1.000 85.31000 998 ASN A CA 1
ATOM 3564 C C . ASN A 1 998 ? 158.45200 305.12800 255.56500 1.000 85.31000 998 ASN A C 1
ATOM 3565 O O . ASN A 1 998 ? 159.35100 305.64200 256.23900 1.000 85.31000 998 ASN A O 1
ATOM 3570 N N . GLY A 1 999 ? 157.47100 305.82700 255.00200 1.000 90.12000 999 GLY A N 1
ATOM 3571 C CA . GLY A 1 999 ? 157.40500 307.27000 255.11300 1.000 90.12000 999 GLY A CA 1
ATOM 3572 C C . GLY A 1 999 ? 156.63600 307.76600 256.31900 1.000 90.12000 999 GLY A C 1
ATOM 3573 O O . GLY A 1 999 ? 155.52100 308.27600 256.18100 1.000 90.12000 999 GLY A O 1
ATOM 3574 N N . PHE A 1 1000 ? 157.21700 307.62500 257.50700 1.000 91.80000 1000 PHE A N 1
ATOM 3575 C CA . PHE A 1 1000 ? 156.60500 308.09600 258.74000 1.000 91.80000 1000 PHE A CA 1
ATOM 3576 C C . PHE A 1 1000 ? 157.46300 309.20100 259.33900 1.000 91.80000 1000 PHE A C 1
ATOM 3577 O O . PHE A 1 1000 ? 158.69200 309.09000 259.38500 1.000 91.80000 1000 PHE A O 1
ATOM 3585 N N . CYS A 1 1001 ? 156.80900 310.26700 259.79600 1.000 95.12000 1001 CYS A N 1
ATOM 3586 C CA . CYS A 1 1001 ? 157.51300 311.40700 260.36900 1.000 95.12000 1001 CYS A CA 1
ATOM 3587 C C . CYS A 1 1001 ? 157.70500 311.27600 261.87500 1.000 95.12000 1001 CYS A C 1
ATOM 3588 O O . CYS A 1 1001 ? 158.74200 311.69000 262.40300 1.000 95.12000 1001 CYS A O 1
ATOM 3591 N N . ASN A 1 1002 ? 156.73400 310.70600 262.57800 1.000 98.00000 1002 ASN A N 1
ATOM 3592 C CA . ASN A 1 1002 ? 156.78400 310.59000 264.02600 1.000 98.00000 1002 ASN A CA 1
ATOM 3593 C C . ASN A 1 1002 ? 157.00000 309.14100 264.44200 1.000 98.00000 1002 ASN A C 1
ATOM 3594 O O . ASN A 1 1002 ? 156.84700 308.20900 263.64800 1.000 98.00000 1002 ASN A O 1
ATOM 3599 N N . LEU A 1 1003 ? 157.36600 308.96800 265.70300 1.000 94.29000 1003 LEU A N 1
ATOM 3600 C CA . LEU A 1 1003 ? 157.61700 307.67500 266.31700 1.000 94.29000 1003 LEU A CA 1
ATOM 3601 C C . LEU A 1 1003 ? 156.80300 307.55700 267.59400 1.000 94.29000 1003 LEU A C 1
ATOM 3602 O O . LEU A 1 1003 ? 156.43200 308.56800 268.20000 1.000 94.29000 1003 LEU A O 1
ATOM 3607 N N . PRO A 1 1004 ? 156.49100 306.33300 268.02300 1.000 91.14000 1004 PRO A N 1
ATOM 3608 C CA . PRO A 1 1004 ? 155.79100 306.16200 269.30000 1.000 91.14000 1004 PRO A CA 1
ATOM 3609 C C . PRO A 1 1004 ? 156.62800 306.67300 270.46200 1.000 91.14000 1004 PRO A C 1
ATOM 3610 O O . PRO A 1 1004 ? 157.85700 306.58300 270.46000 1.000 91.14000 1004 PRO A O 1
ATOM 3614 N N . GLU A 1 1005 ? 155.94200 307.22000 271.46100 1.000 93.48000 1005 GLU A N 1
ATOM 3615 C CA . GLU A 1 1005 ? 156.59300 307.80300 272.62500 1.000 93.48000 1005 GLU A CA 1
ATOM 3616 C C . GLU A 1 1005 ? 156.78700 306.80800 273.76200 1.000 93.48000 1005 GLU A C 1
ATOM 3617 O O . GLU A 1 1005 ? 157.40500 307.15800 274.77200 1.000 93.48000 1005 GLU A O 1
ATOM 3623 N N . THR A 1 1006 ? 156.28400 305.58200 273.62300 1.000 90.86000 1006 THR A N 1
ATOM 3624 C CA . THR A 1 1006 ? 156.40700 304.56000 274.65200 1.000 90.86000 1006 THR A CA 1
ATOM 3625 C C . THR A 1 1006 ? 157.58000 303.61700 274.40000 1.000 90.86000 1006 THR A C 1
ATOM 3626 O O . THR A 1 1006 ? 157.60900 302.51000 274.94800 1.000 90.86000 1006 THR A O 1
ATOM 3630 N N . MET A 1 1007 ? 158.55800 304.04500 273.59500 1.000 85.23000 1007 MET A N 1
ATOM 3631 C CA . MET A 1 1007 ? 159.68700 303.18100 273.26700 1.000 85.23000 1007 MET A CA 1
ATOM 3632 C C . MET A 1 1007 ? 160.50400 302.81900 274.50000 1.000 85.23000 1007 MET A C 1
ATOM 3633 O O . MET A 1 1007 ? 161.17800 301.78200 274.51200 1.000 85.23000 1007 MET A O 1
ATOM 3638 N N . ASN A 1 1008 ? 160.46500 303.65500 275.54100 1.000 87.25000 1008 ASN A N 1
ATOM 3639 C CA . ASN A 1 1008 ? 161.18700 303.33700 276.76900 1.000 87.25000 1008 ASN A CA 1
ATOM 3640 C C . ASN A 1 1008 ? 160.63500 302.07700 277.42300 1.000 87.25000 1008 ASN A C 1
ATOM 3641 O O . ASN A 1 1008 ? 161.39200 301.28300 277.99400 1.000 87.25000 1008 ASN A O 1
ATOM 3646 N N . GLN A 1 1009 ? 159.31600 301.88300 277.35700 1.000 84.98000 1009 GLN A N 1
ATOM 3647 C CA . GLN A 1 1009 ? 158.71400 300.67400 277.91000 1.000 84.98000 1009 GLN A CA 1
ATOM 3648 C C . GLN A 1 1009 ? 159.23200 299.43600 277.18900 1.000 84.98000 1009 GLN A C 1
ATOM 3649 O O . GLN A 1 1009 ? 159.55800 298.42700 277.82700 1.000 84.98000 1009 GLN A O 1
ATOM 3655 N N . LEU A 1 1010 ? 159.33000 299.50000 275.86300 1.000 81.24000 1010 LEU A N 1
ATOM 3656 C CA . LEU A 1 1010 ? 159.87000 298.38600 275.09600 1.000 81.24000 1010 LEU A CA 1
ATOM 3657 C C . LEU A 1 1010 ? 161.32200 298.14500 275.49300 1.000 81.24000 1010 LEU A C 1
ATOM 3658 O O . LEU A 1 1010 ? 162.08600 299.08800 275.71900 1.000 81.24000 1010 LEU A O 1
ATOM 3663 N N . PHE A 1 1011 ? 161.70200 296.87300 275.58100 1.000 77.78000 1011 PHE A N 1
ATOM 3664 C CA . PHE A 1 1011 ? 163.00000 296.48600 276.11000 1.000 77.78000 1011 PHE A CA 1
ATOM 3665 C C . PHE A 1 1011 ? 163.73200 295.59100 275.12000 1.000 77.78000 1011 PHE A C 1
ATOM 3666 O O . PHE A 1 1011 ? 163.19700 295.20500 274.07700 1.000 77.78000 1011 PHE A O 1
ATOM 3674 N N . CYS A 1 1012 ? 164.98100 295.27700 275.47500 1.000 77.05000 1012 CYS A N 1
ATOM 3675 C CA . CYS A 1 1012 ? 165.86600 294.34800 274.77300 1.000 77.05000 1012 CYS A CA 1
ATOM 3676 C C . CYS A 1 1012 ? 165.79700 294.46400 273.25500 1.000 77.05000 1012 CYS A C 1
ATOM 3677 O O . CYS A 1 1012 ? 165.77700 293.44800 272.55400 1.000 77.05000 1012 CYS A O 1
ATOM 3680 N N . LEU A 1 1013 ? 165.77200 295.68900 272.73400 1.000 71.95000 1013 LEU A N 1
ATOM 3681 C CA . LEU A 1 1013 ? 165.74000 295.90600 271.28900 1.000 71.95000 1013 LEU A CA 1
ATOM 3682 C C . LEU A 1 1013 ? 167.19400 295.93900 270.83200 1.000 71.95000 1013 LEU A C 1
ATOM 3683 O O . LEU A 1 1013 ? 167.82400 296.99500 270.75900 1.000 71.95000 1013 LEU A O 1
ATOM 3688 N N . GLU A 1 1014 ? 167.74100 294.75700 270.54000 1.000 75.98000 1014 GLU A N 1
ATOM 3689 C CA . GLU A 1 1014 ? 169.17000 294.64600 270.26000 1.000 75.98000 1014 GLU A CA 1
ATOM 3690 C C . GLU A 1 1014 ? 169.52400 295.17900 268.87500 1.000 75.98000 1014 GLU A C 1
ATOM 3691 O O . GLU A 1 1014 ? 170.53700 295.88000 268.71000 1.000 75.98000 1014 GLU A O 1
ATOM 3697 N N . TYR A 1 1015 ? 168.71300 294.85700 267.86800 1.000 71.63000 1015 TYR A N 1
ATOM 3698 C CA . TYR A 1 1015 ? 168.99400 295.24600 266.49100 1.000 71.63000 1015 TYR A CA 1
ATOM 3699 C C . TYR A 1 1015 ? 167.91300 296.20700 266.02300 1.000 71.63000 1015 TYR A 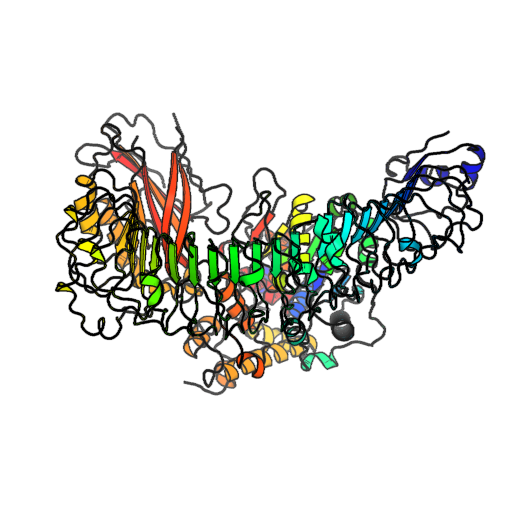C 1
ATOM 3700 O O . TYR A 1 1015 ? 166.72900 295.84800 266.00100 1.000 71.63000 1015 TYR A O 1
ATOM 3709 N N . LEU A 1 1016 ? 168.31700 297.42100 265.64600 1.000 68.59000 1016 LEU A N 1
ATOM 3710 C CA . LEU A 1 1016 ? 167.38200 298.44600 265.19700 1.000 68.59000 1016 LEU A CA 1
ATOM 3711 C C . LEU A 1 1016 ? 167.82900 298.93500 263.82800 1.000 68.59000 1016 LEU A C 1
ATOM 3712 O O . LEU A 1 1016 ? 168.96800 299.39600 263.66900 1.000 68.59000 1016 LEU A O 1
ATOM 3717 N N . ASP A 1 1017 ? 166.93400 298.84500 262.84700 1.000 71.04000 1017 ASP A N 1
ATOM 3718 C CA . ASP A 1 1017 ? 167.23500 299.27800 261.48900 1.000 71.04000 1017 ASP A CA 1
ATOM 3719 C C . ASP A 1 1017 ? 166.16500 300.27200 261.05900 1.000 71.04000 1017 ASP A C 1
ATOM 3720 O O . ASP A 1 1017 ? 164.97400 299.94800 261.09100 1.000 71.04000 1017 ASP A O 1
ATOM 3725 N N . ILE A 1 1018 ? 166.58800 301.47200 260.65000 1.000 71.88000 1018 ILE A N 1
ATOM 3726 C CA . ILE A 1 1018 ? 165.72300 302.43200 259.95900 1.000 71.88000 1018 ILE A CA 1
ATOM 3727 C C . ILE A 1 1018 ? 166.47400 302.82700 258.69000 1.000 71.88000 1018 ILE A C 1
ATOM 3728 O O . ILE A 1 1018 ? 167.32100 303.72500 258.70600 1.000 71.88000 1018 ILE A O 1
ATOM 3733 N N . THR A 1 1019 ? 166.16400 302.16400 257.58000 1.000 79.79000 1019 THR A N 1
ATOM 3734 C CA . THR A 1 1019 ? 166.96000 302.28400 256.36300 1.000 79.79000 1019 THR A CA 1
ATOM 3735 C C . THR A 1 1019 ? 166.17900 303.03400 255.29000 1.000 79.79000 1019 THR A C 1
ATOM 3736 O O . THR A 1 1019 ? 165.06700 302.63100 254.93100 1.000 79.79000 1019 THR A O 1
ATOM 3740 N N . PHE A 1 1020 ? 166.77400 304.11000 254.77000 1.000 78.81000 1020 PHE A N 1
ATOM 3741 C CA . PHE A 1 1020 ? 166.12300 305.03800 253.83900 1.000 78.81000 1020 PHE A CA 1
ATOM 3742 C C . PHE A 1 1020 ? 164.71600 305.40900 254.30600 1.000 78.81000 1020 PHE A C 1
ATOM 3743 O O . PHE A 1 1020 ? 163.70900 305.07400 253.68000 1.000 78.81000 1020 PHE A O 1
ATOM 3751 N N . CYS A 1 1021 ? 164.66200 306.11500 255.43100 1.000 87.37000 1021 CYS A N 1
ATOM 3752 C CA . CYS A 1 1021 ? 163.41900 306.66700 255.96100 1.000 87.37000 1021 CYS A CA 1
ATOM 3753 C C . CYS A 1 1021 ? 163.60500 308.17800 256.06700 1.000 87.37000 1021 CYS A C 1
ATOM 3754 O O . CYS A 1 1021 ? 164.06900 308.69100 257.08800 1.000 87.37000 1021 CYS A O 1
ATOM 3757 N N . GLN A 1 1022 ? 163.25800 308.88800 254.99800 1.000 89.71000 1022 GLN A N 1
ATOM 3758 C CA . GLN A 1 1022 ? 163.33500 310.34000 254.98400 1.000 89.71000 1022 GLN A CA 1
ATOM 3759 C C . GLN A 1 1022 ? 162.04500 310.92100 255.56000 1.000 89.71000 1022 GLN A C 1
ATOM 3760 O O . GLN A 1 1022 ? 161.23000 310.20900 256.15300 1.000 89.71000 1022 GLN A O 1
ATOM 3766 N N . ARG A 1 1023 ? 161.85600 312.23200 255.39700 1.000 92.70000 1023 ARG A N 1
ATOM 3767 C CA . ARG A 1 1023 ? 160.70000 312.94400 255.94100 1.000 92.70000 1023 ARG A CA 1
ATOM 3768 C C . ARG A 1 1023 ? 160.60000 312.77400 257.45400 1.000 92.70000 1023 ARG A C 1
ATOM 3769 O O . ARG A 1 1023 ? 159.50800 312.80500 258.02600 1.000 92.70000 1023 ARG A O 1
ATOM 3777 N N . LEU A 1 1024 ? 161.74300 312.59200 258.11000 1.000 90.74000 1024 LEU A N 1
ATOM 3778 C CA . LEU A 1 1024 ? 161.81400 312.38100 259.54800 1.000 90.74000 1024 LEU A CA 1
ATOM 3779 C C . LEU A 1 1024 ? 162.66100 313.49300 260.15000 1.000 90.74000 1024 LEU A C 1
ATOM 3780 O O . LEU A 1 1024 ? 163.75800 313.77700 259.65800 1.000 90.74000 1024 LEU A O 1
ATOM 3785 N N . GLU A 1 1025 ? 162.15400 314.11900 261.21200 1.000 94.40000 1025 GLU A N 1
ATOM 3786 C CA . GLU A 1 1025 ? 162.83400 315.26700 261.80000 1.000 94.40000 1025 GLU A CA 1
ATOM 3787 C C . GLU A 1 1025 ? 163.78200 314.88600 262.93300 1.000 94.40000 1025 GLU A C 1
ATOM 3788 O O . GLU A 1 1025 ? 164.90900 315.39100 262.98200 1.000 94.40000 1025 GLU A O 1
ATOM 3794 N N . ALA A 1 1026 ? 163.36400 314.01000 263.84500 1.000 92.44000 1026 ALA A N 1
ATOM 3795 C CA . ALA A 1 1026 ? 164.21700 313.63000 264.96300 1.000 92.44000 1026 ALA A CA 1
ATOM 3796 C C . ALA A 1 1026 ? 163.71800 312.32400 265.56000 1.000 92.44000 1026 ALA A C 1
ATOM 3797 O O . ALA A 1 1026 ? 162.55900 311.94100 265.38400 1.000 92.44000 1026 ALA A O 1
ATOM 3799 N N . LEU A 1 1027 ? 164.61600 311.64600 266.27700 1.000 91.85000 1027 LEU A N 1
ATOM 3800 C CA . LEU A 1 1027 ? 164.26700 310.43400 267.00500 1.000 91.85000 1027 LEU A CA 1
ATOM 3801 C C . LEU A 1 1027 ? 163.96300 310.79100 268.44900 1.000 91.85000 1027 LEU A C 1
ATOM 3802 O O . LEU A 1 1027 ? 164.85900 311.28000 269.15600 1.000 91.85000 1027 LEU A O 1
ATOM 3807 N N . PRO A 1 1028 ? 162.73500 310.57500 268.92800 1.000 93.64000 1028 PRO A N 1
ATOM 3808 C CA . PRO A 1 1028 ? 162.35100 311.08300 270.25400 1.000 93.64000 1028 PRO A CA 1
ATOM 3809 C C . PRO A 1 1028 ? 163.11600 310.45800 271.41200 1.000 93.64000 1028 PRO A C 1
ATOM 3810 O O . PRO A 1 1028 ? 163.75000 311.17000 272.19600 1.000 93.64000 1028 PRO A O 1
ATOM 3814 N N . GLU A 1 1029 ? 163.06900 309.13400 271.52800 1.000 86.15000 1029 GLU A N 1
ATOM 3815 C CA . GLU A 1 1029 ? 163.67500 308.44700 272.65800 1.000 86.15000 1029 GLU A CA 1
ATOM 3816 C C . GLU A 1 1029 ? 164.05900 307.04400 272.22000 1.000 86.15000 1029 GLU A C 1
ATOM 3817 O O . GLU A 1 1029 ? 163.31300 306.39100 271.48700 1.000 86.15000 1029 GLU A O 1
ATOM 3823 N N . LEU A 1 1030 ? 165.22300 306.58400 272.67400 1.000 83.19000 1030 LEU A N 1
ATOM 3824 C CA . LEU A 1 1030 ? 165.73300 305.30600 272.21800 1.000 83.19000 1030 LEU A CA 1
ATOM 3825 C C . LEU A 1 1030 ? 165.91100 304.36400 273.40500 1.000 83.19000 1030 LEU A C 1
ATOM 3826 O O . LEU A 1 1030 ? 166.27400 304.80500 274.50000 1.000 83.19000 1030 LEU A O 1
ATOM 3831 N N . PRO A 1 1031 ? 165.65500 303.06600 273.22400 1.000 83.15000 1031 PRO A N 1
ATOM 3832 C CA . PRO A 1 1031 ? 165.82500 302.12800 274.33400 1.000 83.15000 1031 PRO A CA 1
ATOM 3833 C C . PRO A 1 1031 ? 167.28800 301.99500 274.71500 1.000 83.15000 1031 PRO A C 1
ATOM 3834 O O . PRO A 1 1031 ? 168.18500 302.22200 273.88500 1.000 83.15000 1031 PRO A O 1
ATOM 3838 N N . PRO A 1 1032 ? 167.58100 301.64000 275.96600 1.000 83.81000 1032 PRO A N 1
ATOM 3839 C CA . PRO A 1 1032 ? 168.97000 301.61600 276.44000 1.000 83.81000 1032 PRO A CA 1
ATOM 3840 C C . PRO A 1 1032 ? 169.74300 300.34800 276.11100 1.000 83.81000 1032 PRO A C 1
ATOM 3841 O O . PRO A 1 1032 ? 170.80800 300.13600 276.69900 1.000 83.81000 1032 PRO A O 1
ATOM 3845 N N . SER A 1 1033 ? 169.26100 299.49600 275.21000 1.000 77.42000 1033 SER A N 1
ATOM 3846 C CA . SER A 1 1033 ? 169.89600 298.20300 274.96000 1.000 77.42000 1033 SER A CA 1
ATOM 3847 C C . SER A 1 1033 ? 169.99100 297.92100 273.46300 1.000 77.42000 1033 SER A C 1
ATOM 3848 O O . SER A 1 1033 ? 169.63200 296.84400 272.98700 1.000 77.42000 1033 SER A O 1
ATOM 3851 N N . ILE A 1 1034 ? 170.48300 298.89000 272.69900 1.000 73.80000 1034 ILE A N 1
ATOM 3852 C CA . ILE A 1 1034 ? 170.61200 298.75500 271.25200 1.000 73.80000 1034 ILE A CA 1
ATOM 3853 C C . ILE A 1 1034 ? 172.07700 298.50000 270.92500 1.000 73.80000 1034 ILE A C 1
ATOM 3854 O O . ILE A 1 1034 ? 172.91100 299.40500 271.02600 1.000 73.80000 1034 ILE A O 1
ATOM 3859 N N . LYS A 1 1035 ? 172.39300 297.27500 270.50600 1.000 74.93000 1035 LYS A N 1
ATOM 3860 C CA . LYS A 1 1035 ? 173.76700 296.95700 270.13200 1.000 74.93000 1035 LYS A CA 1
ATOM 3861 C C . LYS A 1 1035 ? 174.06800 297.37100 268.69600 1.000 74.93000 1035 LYS A C 1
ATOM 3862 O O . LYS A 1 1035 ? 175.12800 297.96000 268.42300 1.000 74.93000 1035 LYS A O 1
ATOM 3868 N N . GLU A 1 1036 ? 173.15600 297.08300 267.76900 1.000 72.94000 1036 GLU A N 1
ATOM 3869 C CA . GLU A 1 1036 ? 173.35100 297.42300 266.36600 1.000 72.94000 1036 GLU A CA 1
ATOM 3870 C C . GLU A 1 1036 ? 172.32800 298.46700 265.94500 1.000 72.94000 1036 GLU A C 1
ATOM 3871 O O . GLU A 1 1036 ? 171.11800 298.25800 266.11000 1.000 72.94000 1036 GLU A O 1
ATOM 3877 N N . LEU A 1 1037 ? 172.81400 299.58500 265.40200 1.000 67.77000 1037 LEU A N 1
ATOM 3878 C CA . LEU A 1 1037 ? 171.94900 300.66000 264.93400 1.000 67.77000 1037 LEU A CA 1
ATOM 3879 C C . LEU A 1 1037 ? 172.27800 300.98000 263.48500 1.000 67.77000 1037 LEU A C 1
ATOM 3880 O O . LEU A 1 1037 ? 173.44500 301.20700 263.14700 1.000 67.77000 1037 LEU A O 1
ATOM 3885 N N . TYR A 1 1038 ? 171.25400 300.99300 262.63200 1.000 70.56000 1038 TYR A N 1
ATOM 3886 C CA . TYR A 1 1038 ? 171.40600 301.38300 261.23400 1.000 70.56000 1038 TYR A CA 1
ATOM 3887 C C . TYR A 1 1038 ? 170.52400 302.59500 260.97500 1.000 70.56000 1038 TYR A C 1
ATOM 3888 O O . TYR A 1 1038 ? 169.29800 302.51100 261.12000 1.000 70.56000 1038 TYR A O 1
ATOM 3897 N N . VAL A 1 1039 ? 171.14300 303.71600 260.58300 1.000 71.60000 1039 VAL A N 1
ATOM 3898 C CA . VAL A 1 1039 ? 170.45100 304.99500 260.47800 1.000 71.60000 1039 VAL A CA 1
ATOM 3899 C C . VAL A 1 1039 ? 170.89000 305.71500 259.20600 1.000 71.60000 1039 VAL A C 1
ATOM 3900 O O . VAL A 1 1039 ? 171.96100 305.45600 258.65000 1.000 71.60000 1039 VAL A O 1
ATOM 3904 N N . ASP A 1 1040 ? 170.03300 306.62100 258.74000 1.000 80.16000 1040 ASP A N 1
ATOM 3905 C CA . ASP A 1 1040 ? 170.31200 307.43000 257.56300 1.000 80.16000 1040 ASP A CA 1
ATOM 3906 C C . ASP A 1 1040 ? 171.20900 308.60000 257.96100 1.000 80.16000 1040 ASP A C 1
ATOM 3907 O O . ASP A 1 1040 ? 171.21400 309.04400 259.11200 1.000 80.16000 1040 ASP A O 1
ATOM 3912 N N . GLU A 1 1041 ? 171.97500 309.10000 256.98600 1.000 79.10000 1041 GLU A N 1
ATOM 3913 C CA . GLU A 1 1041 ? 172.93400 310.17300 257.23300 1.000 79.10000 1041 GLU A CA 1
ATOM 3914 C C . GLU A 1 1041 ? 172.26700 311.51300 257.52300 1.000 79.10000 1041 GLU A C 1
ATOM 3915 O O . GLU A 1 1041 ? 172.93200 312.41200 258.05000 1.000 79.10000 1041 GLU A O 1
ATOM 3921 N N . HIS A 1 1042 ? 170.97300 311.66000 257.22700 1.000 84.30000 1042 HIS A N 1
ATOM 3922 C CA . HIS A 1 1042 ? 170.31300 312.95000 257.41300 1.000 84.30000 1042 HIS A CA 1
ATOM 3923 C C . HIS A 1 1042 ? 170.41100 313.42300 258.85800 1.000 84.30000 1042 HIS A C 1
ATOM 3924 O O . HIS A 1 1042 ? 170.68100 314.60200 259.11600 1.000 84.30000 1042 HIS A O 1
ATOM 3931 N N . LEU A 1 1043 ? 170.19400 312.52100 259.81600 1.000 85.29000 1043 LEU A N 1
ATOM 3932 C CA . LEU A 1 1043 ? 170.40100 312.80500 261.23600 1.000 85.29000 1043 LEU A CA 1
ATOM 3933 C C . LEU A 1 1043 ? 171.24300 311.66900 261.80800 1.000 85.29000 1043 LEU A C 1
ATOM 3934 O O . LEU A 1 1043 ? 170.70700 310.68800 262.32800 1.000 85.29000 1043 LEU A O 1
ATOM 3939 N N . ALA A 1 1044 ? 172.56400 311.80900 261.71000 1.000 92.10000 1044 ALA A N 1
ATOM 3940 C CA . ALA A 1 1044 ? 173.47600 310.78100 262.19400 1.000 92.10000 1044 ALA A CA 1
ATOM 3941 C C . ALA A 1 1044 ? 174.51300 311.36300 263.14500 1.000 92.10000 1044 ALA A C 1
ATOM 3942 O O . ALA A 1 1044 ? 174.92600 310.70000 264.10100 1.000 92.10000 1044 ALA A O 1
ATOM 3944 N N . LEU A 1 1045 ? 174.94400 312.60000 262.88600 1.000 96.99000 1045 LEU A N 1
ATOM 3945 C CA . LEU A 1 1045 ? 175.97400 313.21000 263.72000 1.000 96.99000 1045 LEU A CA 1
ATOM 3946 C C . LEU A 1 1045 ? 175.47900 313.42100 265.14700 1.000 96.99000 1045 LEU A C 1
ATOM 3947 O O . LEU A 1 1045 ? 176.22200 313.19200 266.10800 1.000 96.99000 1045 LEU A O 1
ATOM 3952 N N . ARG A 1 1046 ? 174.22600 313.85200 265.30500 1.000 96.63000 1046 ARG A N 1
ATOM 3953 C CA . ARG A 1 1046 ? 173.70000 314.12600 266.63800 1.000 96.63000 1046 ARG A CA 1
ATOM 3954 C C . ARG A 1 1046 ? 173.48900 312.84300 267.43300 1.000 96.63000 1046 ARG A C 1
ATOM 3955 O O . ARG A 1 1046 ? 173.79800 312.79000 268.63000 1.000 96.63000 1046 ARG A O 1
ATOM 3963 N N . ILE A 1 1047 ? 172.97700 311.79700 266.78200 1.000 96.75000 1047 ILE A N 1
ATOM 3964 C CA . ILE A 1 1047 ? 172.48100 310.63900 267.51700 1.000 96.75000 1047 ILE A CA 1
ATOM 3965 C C . ILE A 1 1047 ? 173.61800 309.90100 268.21800 1.000 96.75000 1047 ILE A C 1
ATOM 3966 O O . ILE A 1 1047 ? 173.46900 309.46000 269.36400 1.000 96.75000 1047 ILE A O 1
ATOM 3971 N N . MET A 1 1048 ? 174.77600 309.76900 267.56500 1.000 94.64000 1048 MET A N 1
ATOM 3972 C CA . MET A 1 1048 ? 175.84900 308.98200 268.16400 1.000 94.64000 1048 MET A CA 1
ATOM 3973 C C . MET A 1 1048 ? 176.46100 309.70100 269.36200 1.000 94.64000 1048 MET A C 1
ATOM 3974 O O . MET A 1 1048 ? 176.60600 309.11300 270.44000 1.000 94.64000 1048 MET A O 1
ATOM 3979 N N . GLU A 1 1049 ? 176.79100 310.98500 269.21300 1.000 96.36000 1049 GLU A N 1
ATOM 3980 C CA . GLU A 1 1049 ? 177.35500 311.70900 270.34300 1.000 96.36000 1049 GLU A CA 1
ATOM 3981 C C . GLU A 1 1049 ? 176.31900 311.98600 271.42000 1.000 96.36000 1049 GLU A C 1
ATOM 3982 O O . GLU A 1 1049 ? 176.69400 312.34300 272.54200 1.000 96.36000 1049 GLU A O 1
ATOM 3988 N N . ASP A 1 1050 ? 175.03200 311.82700 271.11000 1.000 98.80000 1050 ASP A N 1
ATOM 3989 C CA . ASP A 1 1050 ? 173.98500 312.00500 272.10200 1.000 98.80000 1050 ASP A CA 1
ATOM 3990 C C . ASP A 1 1050 ? 173.62900 310.71900 272.83700 1.000 98.80000 1050 ASP A C 1
ATOM 3991 O O . ASP A 1 1050 ? 173.12500 310.79200 273.96300 1.000 98.80000 1050 ASP A O 1
ATOM 3996 N N . LEU A 1 1051 ? 173.86800 309.55000 272.23800 1.000 94.06000 1051 LEU A N 1
ATOM 3997 C CA . LEU A 1 1051 ? 173.44100 308.29300 272.84300 1.000 94.06000 1051 LEU A CA 1
ATOM 3998 C C . LEU A 1 1051 ? 174.57200 307.37500 273.28500 1.000 94.06000 1051 LEU A C 1
ATOM 3999 O O . LEU A 1 1051 ? 174.37100 306.59600 274.21800 1.000 94.06000 1051 LEU A O 1
ATOM 4004 N N . VAL A 1 1052 ? 175.74800 307.43000 272.65200 1.000 90.75000 1052 VAL A N 1
ATOM 4005 C CA . VAL A 1 1052 ? 176.84100 306.54900 273.06300 1.000 90.75000 1052 VAL A CA 1
ATOM 4006 C C . VAL A 1 1052 ? 177.24000 306.82800 274.50700 1.000 90.75000 1052 VAL A C 1
ATOM 4007 O O . VAL A 1 1052 ? 177.49200 305.90200 275.28700 1.000 90.75000 1052 VAL A O 1
ATOM 4011 N N . ILE A 1 1053 ? 177.29900 308.10600 274.88600 1.000 94.04000 1053 ILE A N 1
ATOM 4012 C CA . ILE A 1 1053 ? 177.64200 308.45600 276.26100 1.000 94.04000 1053 ILE A CA 1
ATOM 4013 C C . ILE A 1 1053 ? 176.56800 307.96200 277.22600 1.000 94.04000 1053 ILE A C 1
ATOM 4014 O O . ILE A 1 1053 ? 176.87200 307.54100 278.34900 1.000 94.04000 1053 ILE A O 1
ATOM 4019 N N . LYS A 1 1054 ? 175.30300 307.99300 276.80700 1.000 90.00000 1054 LYS A N 1
ATOM 4020 C CA . LYS A 1 1054 ? 174.20900 307.54800 277.66200 1.000 90.00000 1054 LYS A CA 1
ATOM 4021 C C . LYS A 1 1054 ? 173.98200 306.04300 277.57400 1.000 90.00000 1054 LYS A C 1
ATOM 4022 O O . LYS A 1 1054 ? 173.96500 305.35700 278.60100 1.000 90.00000 1054 LYS A O 1
ATOM 4028 N N . CYS A 1 1055 ? 173.80300 305.51500 276.36600 1.000 87.97000 1055 CYS A N 1
ATOM 4029 C CA . CYS A 1 1055 ? 173.57000 304.08500 276.20900 1.000 87.97000 1055 CYS A CA 1
ATOM 4030 C C . CYS A 1 1055 ? 174.83700 303.31100 276.54800 1.000 87.97000 1055 CYS A C 1
ATOM 4031 O O . CYS A 1 1055 ? 175.90800 303.57900 275.99600 1.000 87.97000 1055 CYS A O 1
ATOM 4034 N N . LYS A 1 1056 ? 174.71100 302.34500 277.46000 1.000 87.71000 1056 LYS A N 1
ATOM 4035 C CA . LYS A 1 1056 ? 175.87800 301.60300 277.92300 1.000 87.71000 1056 LYS A CA 1
ATOM 4036 C C . LYS A 1 1056 ? 176.36800 300.59300 276.89300 1.000 87.71000 1056 LYS A C 1
ATOM 4037 O O . LYS A 1 1056 ? 177.57900 300.37600 276.77700 1.000 87.71000 1056 LYS A O 1
ATOM 4043 N N . GLU A 1 1057 ? 175.46100 299.97900 276.13800 1.000 81.55000 1057 GLU A N 1
ATOM 4044 C CA . GLU A 1 1057 ? 175.79600 298.93900 275.16700 1.000 81.55000 1057 GLU A CA 1
ATOM 4045 C C . GLU A 1 1057 ? 175.35300 299.41000 273.78600 1.000 81.55000 1057 GLU A C 1
ATOM 4046 O O . GLU A 1 1057 ? 174.24500 299.10300 273.34300 1.000 81.55000 1057 GLU A O 1
ATOM 4052 N N . LEU A 1 1058 ? 176.22200 300.15700 273.11100 1.000 76.20000 1058 LEU A N 1
ATOM 4053 C CA . LEU A 1 1058 ? 176.01100 300.57500 271.72600 1.000 76.20000 1058 LEU A CA 1
ATOM 4054 C C . LEU A 1 1058 ? 177.28900 300.23100 270.97000 1.000 76.20000 1058 LEU A C 1
ATOM 4055 O O . LEU A 1 1058 ? 178.29900 300.93000 271.09100 1.000 76.20000 1058 LEU A O 1
ATOM 4060 N N . ASN A 1 1059 ? 177.24000 299.15100 270.19300 1.000 69.32000 1059 ASN A N 1
ATOM 4061 C CA . ASN A 1 1059 ? 178.44200 298.57300 269.60500 1.000 69.32000 1059 ASN A CA 1
ATOM 4062 C C . ASN A 1 1059 ? 178.70800 299.11400 268.20300 1.000 69.32000 1059 ASN A C 1
ATOM 4063 O O . ASN A 1 1059 ? 179.77400 299.69100 267.94300 1.000 69.32000 1059 ASN A O 1
ATOM 4068 N N . LEU A 1 1060 ? 177.75000 298.93200 267.29200 1.000 67.25000 1060 LEU A N 1
ATOM 4069 C CA . LEU A 1 1060 ? 177.96200 299.24800 265.88600 1.000 67.25000 1060 LEU A CA 1
ATOM 4070 C C . LEU A 1 1060 ? 176.93700 300.27500 265.42800 1.000 67.25000 1060 LEU A C 1
ATOM 4071 O O . LEU A 1 1060 ? 175.73200 300.11600 265.67200 1.000 67.25000 1060 LEU A O 1
ATOM 4076 N N . ILE A 1 1061 ? 177.42700 301.31900 264.76200 1.000 64.20000 1061 ILE A N 1
ATOM 4077 C CA . ILE A 1 1061 ? 176.59200 302.35100 264.15800 1.000 64.20000 1061 ILE A CA 1
ATOM 4078 C C . ILE A 1 1061 ? 176.89200 302.38100 262.66600 1.000 64.20000 1061 ILE A C 1
ATOM 4079 O O . ILE A 1 1061 ? 178.05400 302.52900 262.26100 1.000 64.20000 1061 ILE A O 1
ATOM 4084 N N . ALA A 1 1062 ? 175.85000 302.24400 261.85100 1.000 68.77000 1062 ALA A N 1
ATOM 4085 C CA . ALA A 1 1062 ? 175.97000 302.30100 260.40200 1.000 68.77000 1062 ALA A CA 1
ATOM 4086 C C . ALA A 1 1062 ? 175.21900 303.52100 259.89000 1.000 68.77000 1062 ALA A C 1
ATOM 4087 O O . ALA A 1 1062 ? 174.06400 303.74700 260.26800 1.000 68.77000 1062 ALA A O 1
ATOM 4089 N N . VAL A 1 1063 ? 175.87800 304.30200 259.03700 1.000 69.86000 1063 VAL A N 1
ATOM 4090 C CA . VAL A 1 1063 ? 175.32100 305.53500 258.49200 1.000 69.86000 1063 VAL A CA 1
ATOM 4091 C C . VAL A 1 1063 ? 175.16000 305.35300 256.99000 1.000 69.86000 1063 VAL A C 1
ATOM 4092 O O . VAL A 1 1063 ? 176.12700 305.02000 256.29400 1.000 69.86000 1063 VAL A O 1
ATOM 4096 N N . THR A 1 1064 ? 173.94600 305.57400 256.49100 1.000 73.80000 1064 THR A N 1
ATOM 4097 C CA . THR A 1 1064 ? 173.62800 305.35200 255.08600 1.000 73.80000 1064 THR A CA 1
ATOM 4098 C C . THR A 1 1064 ? 173.17800 306.65600 254.44000 1.000 73.80000 1064 THR A C 1
ATOM 4099 O O . THR A 1 1064 ? 172.34500 307.37500 255.00000 1.000 73.80000 1064 THR A O 1
ATOM 4103 N N . LYS A 1 1065 ? 173.72700 306.95300 253.26300 1.000 76.67000 1065 LYS A N 1
ATOM 4104 C CA . LYS A 1 1065 ? 173.37600 308.14000 252.49500 1.000 76.67000 1065 LYS A CA 1
ATOM 4105 C C . LYS A 1 1065 ? 172.88400 307.72100 251.11700 1.000 76.67000 1065 LYS A C 1
ATOM 4106 O O . LYS A 1 1065 ? 173.52200 306.90100 250.44800 1.000 76.67000 1065 LYS A O 1
ATOM 4112 N N . ILE A 1 1066 ? 171.75100 308.28700 250.69700 1.000 76.42000 1066 ILE A N 1
ATOM 4113 C CA . ILE A 1 1066 ? 171.15200 307.90900 249.42000 1.000 76.42000 1066 ILE A CA 1
ATOM 4114 C C . ILE A 1 1066 ? 171.98500 308.42300 248.24900 1.000 76.42000 1066 ILE A C 1
ATOM 4115 O O . ILE A 1 1066 ? 172.11200 307.74600 247.22200 1.000 76.42000 1066 ILE A O 1
ATOM 4120 N N . GLU A 1 1067 ? 172.55400 309.62600 248.37300 1.000 77.78000 1067 GLU A N 1
ATOM 4121 C CA . GLU A 1 1067 ? 173.31300 310.19900 247.26300 1.000 77.78000 1067 GLU A CA 1
ATOM 4122 C C . GLU A 1 1067 ? 174.51600 309.33500 246.90900 1.000 77.78000 1067 GLU A C 1
ATOM 4123 O O . GLU A 1 1067 ? 174.78000 309.07400 245.72800 1.000 77.78000 1067 GLU A O 1
ATOM 4129 N N . TYR A 1 1068 ? 175.25700 308.87700 247.91600 1.000 73.40000 1068 TYR A N 1
ATOM 4130 C CA . TYR A 1 1068 ? 176.34800 307.95200 247.63900 1.000 73.40000 1068 TYR A CA 1
ATOM 4131 C C . TYR A 1 1068 ? 175.82000 306.63200 247.09900 1.000 73.40000 1068 TYR A C 1
ATOM 4132 O O . TYR A 1 1068 ? 176.51400 305.95200 246.33600 1.000 73.40000 1068 TYR A O 1
ATOM 4141 N N . GLN A 1 1069 ? 174.59600 306.25800 247.47900 1.000 74.51000 1069 GLN A N 1
ATOM 4142 C CA . GLN A 1 1069 ? 173.99800 305.03200 246.96400 1.000 74.51000 1069 GLN A CA 1
ATOM 4143 C C . GLN A 1 1069 ? 173.63800 305.17200 245.49000 1.000 74.51000 1069 GLN A C 1
ATOM 4144 O O . GLN A 1 1069 ? 173.94700 304.29100 244.68000 1.000 74.51000 1069 GLN A O 1
ATOM 4150 N N . ASN A 1 1070 ? 172.98900 306.27800 245.11900 1.000 75.78000 1070 ASN A N 1
ATOM 4151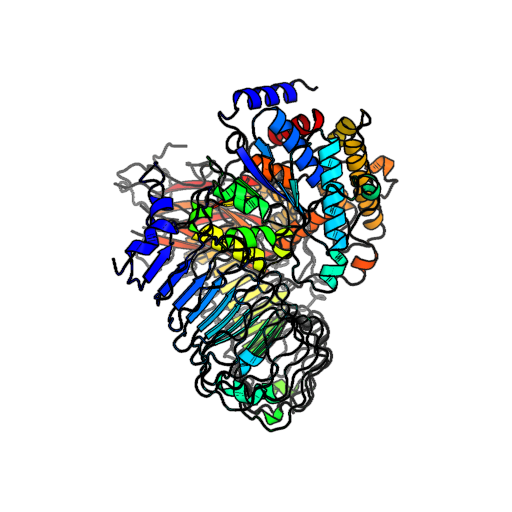 C CA . ASN A 1 1070 ? 172.51900 306.42800 243.74800 1.000 75.78000 1070 ASN A CA 1
ATOM 4152 C C . ASN A 1 1070 ? 173.59000 306.94400 242.79800 1.000 75.78000 1070 ASN A C 1
ATOM 4153 O O . ASN A 1 1070 ? 173.37200 306.92100 241.58200 1.000 75.78000 1070 ASN A O 1
ATOM 4158 N N . PHE A 1 1071 ? 174.73100 307.41400 243.30900 1.000 75.35000 1071 PHE A N 1
ATOM 4159 C CA . PHE A 1 1071 ? 175.80900 307.80400 242.40700 1.000 75.35000 1071 PHE A CA 1
ATOM 4160 C C . PHE A 1 1071 ? 176.40400 306.59500 241.69700 1.000 75.35000 1071 PHE A C 1
ATOM 4161 O O . PHE A 1 1071 ? 176.83000 306.70300 240.54100 1.000 75.35000 1071 PHE A O 1
ATOM 4169 N N . TYR A 1 1072 ? 176.43400 305.44300 242.36200 1.000 72.13000 1072 TYR A N 1
ATOM 4170 C CA . TYR A 1 1072 ? 176.94100 304.19900 241.78600 1.000 72.13000 1072 TYR A CA 1
ATOM 4171 C C . TYR A 1 1072 ? 175.81600 303.31000 241.27800 1.000 72.13000 1072 TYR A C 1
ATOM 4172 O O . TYR A 1 1072 ? 175.87600 302.08400 241.40200 1.000 72.13000 1072 TYR A O 1
ATOM 4181 N N . ARG A 1 1073 ? 174.76800 303.91400 240.71100 1.000 69.66000 1073 ARG A N 1
ATOM 4182 C CA . ARG A 1 1073 ? 173.68600 303.12900 240.12800 1.000 69.66000 1073 ARG A CA 1
ATOM 4183 C C . ARG A 1 1073 ? 174.19900 302.24700 238.99700 1.000 69.66000 1073 ARG A C 1
ATOM 4184 O O . ARG A 1 1073 ? 173.79200 301.08600 238.87100 1.000 69.66000 1073 ARG A O 1
ATOM 4192 N N . TRP A 1 1074 ? 175.09200 302.77700 238.16700 1.000 64.06000 1074 TRP A N 1
ATOM 4193 C CA . TRP A 1 1074 ? 175.76000 301.97000 237.15900 1.000 64.06000 1074 TRP A CA 1
ATOM 4194 C C . TRP A 1 1074 ? 176.91300 301.20000 237.79300 1.000 64.06000 1074 TRP A C 1
ATOM 4195 O O . TRP A 1 1074 ? 177.53700 301.65700 238.75400 1.000 64.06000 1074 TRP A O 1
ATOM 4206 N N . LEU A 1 1075 ? 177.19400 300.01500 237.24400 1.000 67.27000 1075 LEU A N 1
ATOM 4207 C CA . LEU A 1 1075 ? 178.25000 299.18200 237.81400 1.000 67.27000 1075 LEU A CA 1
ATOM 4208 C C . LEU A 1 1075 ? 179.63300 299.71700 237.46900 1.000 67.27000 1075 LEU A C 1
ATOM 4209 O O . LEU A 1 1075 ? 180.57400 299.54800 238.25200 1.000 67.27000 1075 LEU A O 1
ATOM 4214 N N . ASP A 1 1076 ? 179.77800 300.35400 236.30600 1.000 67.61000 1076 ASP A N 1
ATOM 4215 C CA . ASP A 1 1076 ? 181.08500 300.81500 235.85800 1.000 67.61000 1076 ASP A CA 1
ATOM 4216 C C . ASP A 1 1076 ? 181.62400 301.95000 236.71800 1.000 67.61000 1076 ASP A C 1
ATOM 4217 O O . ASP A 1 1076 ? 182.83500 302.19500 236.71200 1.000 67.61000 1076 ASP A O 1
ATOM 4222 N N . SER A 1 1077 ? 180.76000 302.62800 237.47400 1.000 68.60000 1077 SER A N 1
ATOM 4223 C CA . SER A 1 1077 ? 181.16500 303.82700 238.19800 1.000 68.60000 1077 SER A CA 1
ATOM 4224 C C . SER A 1 1077 ? 182.15700 303.54600 239.31900 1.000 68.60000 1077 SER A C 1
ATOM 4225 O O . SER A 1 1077 ? 182.81500 304.48000 239.78900 1.000 68.60000 1077 SER A O 1
ATOM 4228 N N . ILE A 1 1078 ? 182.28100 302.29400 239.76500 1.000 68.82000 1078 ILE A N 1
ATOM 4229 C CA . ILE A 1 1078 ? 183.16700 302.00600 240.88900 1.000 68.82000 1078 ILE A CA 1
ATOM 4230 C C . ILE A 1 1078 ? 184.63000 302.17600 240.49100 1.000 68.82000 1078 ILE A C 1
ATOM 4231 O O . ILE A 1 1078 ? 185.44600 302.65900 241.28400 1.000 68.82000 1078 ILE A O 1
ATOM 4236 N N . TRP A 1 1079 ? 184.99100 301.79500 239.26400 1.000 67.89000 1079 TRP A N 1
ATOM 4237 C CA . TRP A 1 1079 ? 186.38200 301.88000 238.83500 1.000 67.89000 1079 TRP A CA 1
ATOM 4238 C C . TRP A 1 1079 ? 186.64100 302.90100 237.73900 1.000 67.89000 1079 TRP A C 1
ATOM 4239 O O . TRP A 1 1079 ? 187.76300 303.40300 237.64400 1.000 67.89000 1079 TRP A O 1
ATOM 4250 N N . SER A 1 1080 ? 185.64700 303.21600 236.90500 1.000 72.00000 1080 SER A N 1
ATOM 4251 C CA . SER A 1 1080 ? 185.90600 304.04300 235.72900 1.000 72.00000 1080 SER A CA 1
ATOM 4252 C C . SER A 1 1080 ? 186.34700 305.44800 236.12100 1.000 72.00000 1080 SER A C 1
ATOM 4253 O O . SER A 1 1080 ? 187.40100 305.92300 235.68200 1.000 72.00000 1080 SER A O 1
ATOM 4256 N N . ASP A 1 1081 ? 185.56500 306.11900 236.96100 1.000 76.43000 1081 ASP A N 1
ATOM 4257 C CA . ASP A 1 1081 ? 185.87000 307.47800 237.39000 1.000 76.43000 1081 ASP A CA 1
ATOM 4258 C C . ASP A 1 1081 ? 184.90400 307.84800 238.50500 1.000 76.43000 1081 ASP A C 1
ATOM 4259 O O . ASP A 1 1081 ? 183.88600 307.18400 238.71700 1.000 76.43000 1081 ASP A O 1
ATOM 4264 N N . VAL A 1 1082 ? 185.23300 308.92500 239.21200 1.000 78.51000 1082 VAL A N 1
ATOM 4265 C CA . VAL A 1 1082 ? 184.44900 309.37900 240.35300 1.000 78.51000 1082 VAL A CA 1
ATOM 4266 C C . VAL A 1 1082 ? 184.33900 310.89600 240.30500 1.000 78.51000 1082 VAL A C 1
ATOM 4267 O O . VAL A 1 1082 ? 185.31200 311.59100 239.99400 1.000 78.51000 1082 VAL A O 1
ATOM 4271 N N . SER A 1 1083 ? 183.14400 311.40700 240.59300 1.000 84.90000 1083 SER A N 1
ATOM 4272 C CA . SER A 1 1083 ? 182.95000 312.84500 240.73000 1.000 84.90000 1083 SER A CA 1
ATOM 4273 C C . SER A 1 1083 ? 183.55400 313.31200 242.04900 1.000 84.90000 1083 SER A C 1
ATOM 4274 O O . SER A 1 1083 ? 183.11700 312.88900 243.12300 1.000 84.90000 1083 SER A O 1
ATOM 4277 N N . GLU A 1 1084 ? 184.55400 314.19000 241.96000 1.000 86.79000 1084 GLU A N 1
ATOM 4278 C CA . GLU A 1 1084 ? 185.36400 314.54200 243.12400 1.000 86.79000 1084 GLU A CA 1
ATOM 4279 C C . GLU A 1 1084 ? 184.52800 315.22700 244.20400 1.000 86.79000 1084 GLU A C 1
ATOM 4280 O O . GLU A 1 1084 ? 184.57000 314.83800 245.38000 1.000 86.79000 1084 GLU A O 1
ATOM 4286 N N . LEU A 1 1085 ? 183.72500 316.22200 243.81300 1.000 86.32000 1085 LEU A N 1
ATOM 4287 C CA . LEU A 1 1085 ? 183.03600 317.05200 244.79700 1.000 86.32000 1085 LEU A CA 1
ATOM 4288 C C . LEU A 1 1085 ? 182.18600 316.22100 245.74900 1.000 86.32000 1085 LEU A C 1
ATOM 4289 O O . LEU A 1 1085 ? 182.00500 316.60500 246.91200 1.000 86.32000 1085 LEU A O 1
ATOM 4294 N N . LEU A 1 1086 ? 181.68800 315.06900 245.28900 1.000 83.92000 1086 LEU A N 1
ATOM 4295 C CA . LEU A 1 1086 ? 180.81000 314.25500 246.12300 1.000 83.92000 1086 LEU A CA 1
ATOM 4296 C C . LEU A 1 1086 ? 181.49800 313.84200 247.41700 1.000 83.92000 1086 LEU A C 1
ATOM 4297 O O . LEU A 1 1086 ? 180.88700 313.89300 248.49100 1.000 83.92000 1086 LEU A O 1
ATOM 4302 N N . GLU A 1 1087 ? 182.77200 313.44300 247.34400 1.000 83.08000 1087 GLU A N 1
ATOM 4303 C CA . GLU A 1 1087 ? 183.48700 313.11900 248.57700 1.000 83.08000 1087 GLU A CA 1
ATOM 4304 C C . GLU A 1 1087 ? 183.62600 314.33900 249.47600 1.000 83.08000 1087 GLU A C 1
ATOM 4305 O O . GLU A 1 1087 ? 183.48700 314.23000 250.69900 1.000 83.08000 1087 GLU A O 1
ATOM 4311 N N . ASN A 1 1088 ? 183.86800 315.51500 248.89500 1.000 84.40000 1088 ASN A N 1
ATOM 4312 C CA . ASN A 1 1088 ? 183.89700 316.72500 249.70800 1.000 84.40000 1088 ASN A CA 1
ATOM 4313 C C . ASN A 1 1088 ? 182.54700 317.01600 250.34400 1.000 84.40000 1088 ASN A C 1
ATOM 4314 O O . ASN A 1 1088 ? 182.48000 317.78900 251.30600 1.000 84.40000 1088 ASN A O 1
ATOM 4319 N N . SER A 1 1089 ? 181.47100 316.41500 249.83100 1.000 84.39000 1089 SER A N 1
ATOM 4320 C CA . SER A 1 1089 ? 180.17600 316.54200 250.48800 1.000 84.39000 1089 SER A CA 1
ATOM 4321 C C . SER A 1 1089 ? 180.14900 315.79900 251.81700 1.000 84.39000 1089 SER A C 1
ATOM 4322 O O . SER A 1 1089 ? 179.43100 316.20600 252.73800 1.000 84.39000 1089 SER A O 1
ATOM 4325 N N . GLN A 1 1090 ? 180.91700 314.71600 251.93800 1.000 79.56000 1090 GLN A N 1
ATOM 4326 C CA . GLN A 1 1090 ? 180.90600 313.88600 253.13300 1.000 79.56000 1090 GLN A CA 1
ATOM 4327 C C . GLN A 1 1090 ? 182.28200 313.66100 253.74300 1.000 79.56000 1090 GLN A C 1
ATOM 4328 O O . GLN A 1 1090 ? 182.38400 312.94000 254.74200 1.000 79.56000 1090 GLN A O 1
ATOM 4334 N N . LYS A 1 1091 ? 183.34500 314.23200 253.17200 1.000 79.84000 1091 LYS A N 1
ATOM 4335 C CA . LYS A 1 1091 ? 184.67300 313.99300 253.72800 1.000 79.84000 1091 LYS A CA 1
ATOM 4336 C C . LYS A 1 1091 ? 184.85100 314.72100 255.05100 1.000 79.84000 1091 LYS A C 1
ATOM 4337 O O . LYS A 1 1091 ? 185.35900 314.14600 256.02000 1.000 79.84000 1091 LYS A O 1
ATOM 4343 N N . GLN A 1 1092 ? 184.43400 315.98700 255.11300 1.000 81.79000 1092 GLN A N 1
ATOM 4344 C CA . GLN A 1 1092 ? 184.42700 316.69900 256.38200 1.000 81.79000 1092 GLN A CA 1
ATOM 4345 C C . GLN A 1 1092 ? 183.37200 316.15100 257.33100 1.000 81.79000 1092 GLN A C 1
ATOM 4346 O O . GLN A 1 1092 ? 183.46800 316.37600 258.54100 1.000 81.79000 1092 GLN A O 1
ATOM 4352 N N . GLN A 1 1093 ? 182.37700 315.43000 256.80800 1.000 80.73000 1093 GLN A N 1
ATOM 4353 C CA . GLN A 1 1093 ? 181.36800 314.82100 257.66800 1.000 80.73000 1093 GLN A CA 1
ATOM 4354 C C . GLN A 1 1093 ? 181.99600 313.81200 258.61800 1.000 80.73000 1093 GLN A C 1
ATOM 4355 O O . GLN A 1 1093 ? 181.63500 313.75100 259.79900 1.000 80.73000 1093 GLN A O 1
ATOM 4361 N N . LEU A 1 1094 ? 182.93800 313.00900 258.12100 1.000 81.60000 1094 LEU A N 1
ATOM 4362 C CA . LEU A 1 1094 ? 183.61800 312.05200 258.98600 1.000 81.60000 1094 LEU A CA 1
ATOM 4363 C C . LEU A 1 1094 ? 184.55000 312.75400 259.96500 1.000 81.60000 1094 LEU A C 1
ATOM 4364 O O . LEU A 1 1094 ? 184.69600 312.31500 261.11000 1.000 81.60000 1094 LEU A O 1
ATOM 4369 N N . ASP A 1 1095 ? 185.18900 313.84500 259.53500 1.000 83.45000 1095 ASP A N 1
ATOM 4370 C CA . ASP A 1 1095 ? 186.14100 314.53400 260.40200 1.000 83.45000 1095 ASP A CA 1
ATOM 4371 C C . ASP A 1 1095 ? 185.44300 315.16600 261.60100 1.000 83.45000 1095 ASP A C 1
ATOM 4372 O O . ASP A 1 1095 ? 185.89100 315.01500 262.74400 1.000 83.45000 1095 ASP A O 1
ATOM 4377 N N . ASP A 1 1096 ? 184.34200 315.88200 261.36000 1.000 85.37000 1096 ASP A N 1
ATOM 4378 C CA . ASP A 1 1096 ? 183.59500 316.47300 262.46600 1.000 85.37000 1096 ASP A CA 1
ATOM 4379 C C . ASP A 1 1096 ? 182.99500 315.39500 263.35900 1.000 85.37000 1096 ASP A C 1
ATOM 4380 O O . ASP A 1 1096 ? 182.92900 315.55600 264.58400 1.000 85.37000 1096 ASP A O 1
ATOM 4385 N N . MET A 1 1097 ? 182.55100 314.28800 262.76000 1.000 85.52000 1097 MET A N 1
ATOM 4386 C CA . MET A 1 1097 ? 182.02100 313.17800 263.54500 1.000 85.52000 1097 MET A CA 1
ATOM 4387 C C . MET A 1 1097 ? 183.08400 312.60100 264.47100 1.000 85.52000 1097 MET A C 1
ATOM 4388 O O . MET A 1 1097 ? 182.80700 312.30700 265.64000 1.000 85.52000 1097 MET A O 1
ATOM 4393 N N . LEU A 1 1098 ? 184.30700 312.43000 263.96500 1.000 80.87000 1098 LEU A N 1
ATOM 4394 C CA . LEU A 1 1098 ? 185.39800 311.95400 264.80800 1.000 80.87000 1098 LEU A CA 1
ATOM 4395 C C . LEU A 1 1098 ? 185.73200 312.96300 265.89700 1.000 80.87000 1098 LEU A C 1
ATOM 4396 O O . LEU A 1 1098 ? 185.99500 312.58400 267.04400 1.000 80.87000 1098 LEU A O 1
ATOM 4401 N N . GLN A 1 1099 ? 185.73300 314.25200 265.55400 1.000 81.64000 1099 GLN A N 1
ATOM 4402 C CA . GLN A 1 1099 ? 186.01400 315.28000 266.54900 1.000 81.64000 1099 GLN A CA 1
ATOM 4403 C C . GLN A 1 1099 ? 184.96800 315.28600 267.65600 1.000 81.64000 1099 GLN A C 1
ATOM 4404 O O . GLN A 1 1099 ? 185.29000 315.57800 268.81300 1.000 81.64000 1099 GLN A O 1
ATOM 4410 N N . LEU A 1 1100 ? 183.71700 314.96500 267.32600 1.000 82.98000 1100 LEU A N 1
ATOM 4411 C CA . LEU A 1 1100 ? 182.63700 314.92500 268.31000 1.000 82.98000 1100 LEU A CA 1
ATOM 4412 C C . LEU A 1 1100 ? 182.39600 313.47300 268.71500 1.000 82.98000 1100 LEU A C 1
ATOM 4413 O O . LEU A 1 1100 ? 181.48600 312.80200 268.23000 1.000 82.98000 1100 LEU A O 1
ATOM 4418 N N . ILE A 1 1101 ? 183.23300 312.98900 269.62900 1.000 81.05000 1101 ILE A N 1
ATOM 4419 C CA . ILE A 1 1101 ? 183.10100 311.63800 270.17100 1.000 81.05000 1101 ILE A CA 1
ATOM 4420 C C . ILE A 1 1101 ? 183.45000 311.66300 271.65400 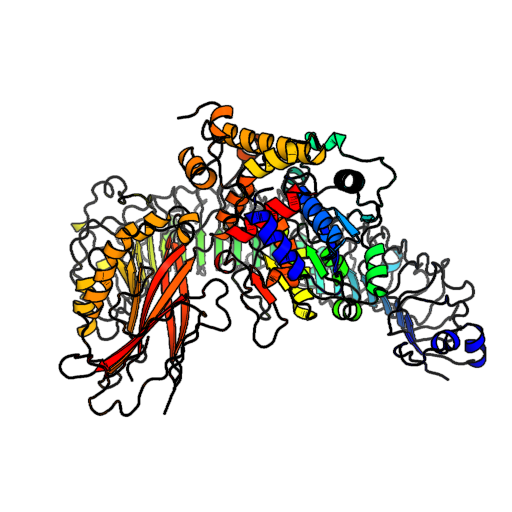1.000 81.05000 1101 ILE A C 1
ATOM 4421 O O . ILE A 1 1101 ? 184.52800 312.14800 272.02700 1.000 81.05000 1101 ILE A O 1
ATOM 4426 N N . PRO A 1 1102 ? 182.58200 311.16300 272.53300 1.000 82.94000 1102 PRO A N 1
ATOM 4427 C CA . PRO A 1 1102 ? 182.95000 311.06700 273.95100 1.000 82.94000 1102 PRO A CA 1
ATOM 4428 C C . PRO A 1 1102 ? 183.93800 309.93000 274.16300 1.000 82.94000 1102 PRO A C 1
ATOM 4429 O O . PRO A 1 1102 ? 183.68700 308.78900 273.76900 1.000 82.94000 1102 PRO A O 1
ATOM 4433 N N . PHE A 1 1103 ? 185.06800 310.24900 274.78600 1.000 73.79000 1103 PHE A N 1
ATOM 4434 C CA . PHE A 1 1103 ? 186.16900 309.30400 274.95200 1.000 73.79000 1103 PHE A CA 1
ATOM 4435 C C . PHE A 1 1103 ? 186.31800 308.98700 276.43800 1.000 73.79000 1103 PHE A C 1
ATOM 4436 O O . PHE A 1 1103 ? 187.04600 309.66500 277.16500 1.000 73.79000 1103 PHE A O 1
ATOM 4444 N N . SER A 1 1104 ? 185.61900 307.94100 276.88200 1.000 75.11000 1104 SER A N 1
ATOM 4445 C CA . SER A 1 1104 ? 185.70700 307.47600 278.26100 1.000 75.11000 1104 SER A CA 1
ATOM 4446 C C . SER A 1 1104 ? 185.80900 305.95900 278.31900 1.000 75.11000 1104 SER A C 1
ATOM 4447 O O . SER A 1 1104 ? 185.34000 305.33700 279.27900 1.000 75.11000 1104 SER A O 1
ATOM 4450 N N . TYR A 1 1105 ? 186.41500 305.34900 277.30500 1.000 75.34000 1105 TYR A N 1
ATOM 4451 C CA . TYR A 1 1105 ? 186.53600 303.90100 277.22200 1.000 75.34000 1105 TYR A CA 1
ATOM 4452 C C . TYR A 1 1105 ? 187.77400 303.37400 277.93300 1.000 75.34000 1105 TYR A C 1
ATOM 4453 O O . TYR A 1 1105 ? 187.99000 302.15900 277.95200 1.000 75.34000 1105 TYR A O 1
ATOM 4462 N N . LEU A 1 1106 ? 188.58900 304.25400 278.51400 1.000 84.52000 1106 LEU A N 1
ATOM 4463 C CA . LEU A 1 1106 ? 189.77300 303.83700 279.25200 1.000 84.52000 1106 LEU A CA 1
ATOM 4464 C C . LEU A 1 1106 ? 189.47000 303.47500 280.69900 1.000 84.52000 1106 LEU A C 1
ATOM 4465 O O . LEU A 1 1106 ? 190.39100 303.10600 281.43600 1.000 84.52000 1106 LEU A O 1
ATOM 4470 N N . SER A 1 1107 ? 188.21500 303.56700 281.12400 1.000 86.07000 1107 SER A N 1
ATOM 4471 C CA . SER A 1 1107 ? 187.83100 303.17200 282.47100 1.000 86.07000 1107 SER A CA 1
ATOM 4472 C C . SER A 1 1107 ? 187.70300 301.65000 282.52400 1.000 86.07000 1107 SER A C 1
ATOM 4473 O O . SER A 1 1107 ? 188.14500 300.93400 281.62100 1.000 86.07000 1107 SER A O 1
ATOM 4476 N N . THR A 1 1108 ? 187.10500 301.13600 283.59600 1.000 90.00000 1108 THR A N 1
ATOM 4477 C CA . THR A 1 1108 ? 186.93400 299.69700 283.73500 1.000 90.00000 1108 THR A CA 1
ATOM 4478 C C . THR A 1 1108 ? 186.07300 299.14900 282.60200 1.000 90.00000 1108 THR A C 1
ATOM 4479 O O . THR A 1 1108 ? 185.27700 299.86600 281.99000 1.000 90.00000 1108 THR A O 1
ATOM 4483 N N . ALA A 1 1109 ? 186.25600 297.86300 282.31000 1.000 85.91000 1109 ALA A N 1
ATOM 4484 C CA . ALA A 1 1109 ? 185.59100 297.24600 281.17000 1.000 85.91000 1109 ALA A CA 1
ATOM 4485 C C . ALA A 1 1109 ? 184.11600 296.98800 281.44800 1.000 85.91000 1109 ALA A C 1
ATOM 4486 O O . ALA A 1 1109 ? 183.76000 295.95500 282.02400 1.000 85.91000 1109 ALA A O 1
ATOM 4488 N N . LYS A 1 1110 ? 183.24900 297.92200 281.04700 1.000 87.49000 1110 LYS A N 1
ATOM 4489 C CA . LYS A 1 1110 ? 181.81500 297.66900 281.12900 1.000 87.49000 1110 LYS A CA 1
ATOM 4490 C C . LYS A 1 1110 ? 181.35800 296.71500 280.03600 1.000 87.49000 1110 LYS A C 1
ATOM 4491 O O . LYS A 1 1110 ? 180.37700 295.98600 280.22100 1.000 87.49000 1110 LYS A O 1
ATOM 4497 N N . ARG A 1 1111 ? 182.05200 296.70900 278.90100 1.000 80.98000 1111 ARG A N 1
ATOM 4498 C CA . ARG A 1 1111 ? 181.66200 295.93700 277.73400 1.000 80.98000 1111 ARG A CA 1
ATOM 4499 C C . ARG A 1 1111 ? 182.85300 295.14200 277.22300 1.000 80.98000 1111 ARG A C 1
ATOM 4500 O O . ARG A 1 1111 ? 184.00800 295.54800 277.38300 1.000 80.98000 1111 ARG A O 1
ATOM 4508 N N . GLU A 1 1112 ? 182.56000 293.99800 276.61300 1.000 83.91000 1112 GLU A N 1
ATOM 4509 C CA . GLU A 1 1112 ? 183.57600 293.16600 275.98500 1.000 83.91000 1112 GLU A CA 1
ATOM 4510 C C . GLU A 1 1112 ? 183.78700 293.50700 274.51700 1.000 83.91000 1112 GLU A C 1
ATOM 4511 O O . GLU A 1 1112 ? 184.65300 292.90600 273.87200 1.000 83.91000 1112 GLU A O 1
ATOM 4517 N N . GLU A 1 1113 ? 183.03600 294.46300 273.98300 1.000 77.39000 1113 GLU A N 1
ATOM 4518 C CA . GLU A 1 1113 ? 183.08700 294.82300 272.57600 1.000 77.39000 1113 GLU A CA 1
ATOM 4519 C C . GLU A 1 1113 ? 183.73100 296.19400 272.40400 1.000 77.39000 1113 GLU A C 1
ATOM 4520 O O . GLU A 1 1113 ? 183.97800 296.92100 273.36900 1.000 77.39000 1113 GLU A O 1
ATOM 4526 N N . VAL A 1 1114 ? 184.00400 296.54000 271.14600 1.000 69.15000 1114 VAL A N 1
ATOM 4527 C CA . VAL A 1 1114 ? 184.71800 297.76700 270.80600 1.000 69.15000 1114 VAL A CA 1
ATOM 4528 C C . VAL A 1 1114 ? 183.77800 298.69000 270.04400 1.000 69.15000 1114 VAL A C 1
ATOM 4529 O O . VAL A 1 1114 ? 182.62400 298.33100 269.78600 1.000 69.15000 1114 VAL A O 1
ATOM 4533 N N . LEU A 1 1115 ? 184.24800 299.88300 269.67600 1.000 64.96000 1115 LEU A N 1
ATOM 4534 C CA . LEU A 1 1115 ? 183.38800 300.84200 268.99100 1.000 64.96000 1115 LEU A CA 1
ATOM 4535 C C . LEU A 1 1115 ? 183.54200 300.68000 267.48400 1.000 64.96000 1115 LEU A C 1
ATOM 4536 O O . LEU A 1 1115 ? 184.66600 300.69600 266.96800 1.000 64.96000 1115 LEU A O 1
ATOM 4541 N N . LYS A 1 1116 ? 182.41600 300.53400 266.77800 1.000 66.44000 1116 LYS A N 1
ATOM 4542 C CA . LYS A 1 1116 ? 182.44300 300.24600 265.35000 1.000 66.44000 1116 LYS A CA 1
ATOM 4543 C C . LYS A 1 1116 ? 181.54400 301.22300 264.60500 1.000 66.44000 1116 LYS A C 1
ATOM 4544 O O . LYS A 1 1116 ? 180.36900 301.38200 264.95700 1.000 66.44000 1116 LYS A O 1
ATOM 4550 N N . ILE A 1 1117 ? 182.09100 301.86700 263.57200 1.000 60.71000 1117 ILE A N 1
ATOM 4551 C CA . ILE A 1 1117 ? 181.36400 302.84700 262.77400 1.000 60.71000 1117 ILE A CA 1
ATOM 4552 C C . ILE A 1 1117 ? 181.55300 302.50900 261.30200 1.000 60.71000 1117 ILE A C 1
ATOM 4553 O O . ILE A 1 1117 ? 182.67900 302.25700 260.85800 1.000 60.71000 1117 ILE A O 1
ATOM 4558 N N . VAL A 1 1118 ? 180.45600 302.49500 260.54800 1.000 63.33000 1118 VAL A N 1
ATOM 4559 C CA . VAL A 1 1118 ? 180.49700 302.26700 259.10700 1.000 63.33000 1118 VAL A CA 1
ATOM 4560 C C . VAL A 1 1118 ? 179.86600 303.46600 258.41500 1.000 63.33000 1118 VAL A C 1
ATOM 4561 O O . VAL A 1 1118 ? 178.76800 303.89500 258.79100 1.000 63.33000 1118 VAL A O 1
ATOM 4565 N N . ILE A 1 1119 ? 180.56000 304.01100 257.41000 1.000 65.67000 1119 ILE A N 1
ATOM 4566 C CA . ILE A 1 1119 ? 180.08600 305.17900 256.67900 1.000 65.67000 1119 ILE A CA 1
ATOM 4567 C C . ILE A 1 1119 ? 180.51800 305.02200 255.22500 1.000 65.67000 1119 ILE A C 1
ATOM 4568 O O . ILE A 1 1119 ? 181.39500 304.22100 254.90100 1.000 65.67000 1119 ILE A O 1
ATOM 4573 N N . HIS A 1 1120 ? 179.87000 305.77000 254.33600 1.000 68.27000 1120 HIS A N 1
ATOM 4574 C CA . HIS A 1 1120 ? 180.28600 305.79400 252.94300 1.000 68.27000 1120 HIS A CA 1
ATOM 4575 C C . HIS A 1 1120 ? 181.58800 306.58500 252.79900 1.000 68.27000 1120 HIS A C 1
ATOM 4576 O O . HIS A 1 1120 ? 182.10800 307.16800 253.75500 1.000 68.27000 1120 HIS A O 1
ATOM 4583 N N . GLY A 1 1121 ? 182.12100 306.60500 251.58500 1.000 70.55000 1121 GLY A N 1
ATOM 4584 C CA . GLY A 1 1121 ? 183.35800 307.30000 251.28800 1.000 70.55000 1121 GLY A CA 1
ATOM 4585 C C . GLY A 1 1121 ? 184.44100 306.35500 250.79600 1.000 70.55000 1121 GLY A C 1
ATOM 4586 O O . GLY A 1 1121 ? 184.36400 305.13600 250.94000 1.000 70.55000 1121 GLY A O 1
ATOM 4587 N N . THR A 1 1122 ? 185.47400 306.96300 250.20300 1.000 73.05000 1122 THR A N 1
ATOM 4588 C CA . THR A 1 1122 ? 186.55000 306.18800 249.59800 1.000 73.05000 1122 THR A CA 1
ATOM 4589 C C . THR A 1 1122 ? 187.93900 306.76800 249.84400 1.000 73.05000 1122 THR A C 1
ATOM 4590 O O . THR A 1 1122 ? 188.90700 306.27800 249.24800 1.000 73.05000 1122 THR A O 1
ATOM 4594 N N . ARG A 1 1123 ? 188.07800 307.78900 250.68700 1.000 74.65000 1123 ARG A N 1
ATOM 4595 C CA . ARG A 1 1123 ? 189.36900 308.41400 250.93800 1.000 74.65000 1123 ARG A CA 1
ATOM 4596 C C . ARG A 1 1123 ? 189.53100 308.66600 252.43000 1.000 74.65000 1123 ARG A C 1
ATOM 4597 O O . ARG A 1 1123 ? 188.55600 308.72300 253.18300 1.000 74.65000 1123 ARG A O 1
ATOM 4605 N N . ILE A 1 1124 ? 190.78200 308.81400 252.84400 1.000 71.63000 1124 ILE A N 1
ATOM 4606 C CA . ILE A 1 1124 ? 191.09900 309.12900 254.24300 1.000 71.63000 1124 ILE A CA 1
ATOM 4607 C C . ILE A 1 1124 ? 190.54000 310.50400 254.58800 1.000 71.63000 1124 ILE A C 1
ATOM 4608 O O . ILE A 1 1124 ? 190.65700 311.43600 253.77300 1.000 71.63000 1124 ILE A O 1
ATOM 4613 N N . PRO A 1 1125 ? 189.93100 310.68700 255.76500 1.000 74.85000 1125 PRO A N 1
ATOM 4614 C CA . PRO A 1 1125 ? 189.39900 312.01000 256.12300 1.000 74.85000 1125 PRO A CA 1
ATOM 4615 C C . PRO A 1 1125 ? 190.47800 312.99800 256.53600 1.000 74.85000 1125 PRO A C 1
ATOM 4616 O O . PRO A 1 1125 ? 190.17000 314.07700 257.05200 1.000 74.85000 1125 PRO A O 1
ATOM 4620 N N . GLU A 1 1126 ? 191.74300 312.62900 256.33700 1.000 76.69000 1126 GLU A N 1
ATOM 4621 C CA . GLU A 1 1126 ? 192.92900 313.45300 256.55300 1.000 76.69000 1126 GLU A CA 1
ATOM 4622 C C . GLU A 1 1126 ? 193.17800 313.78500 258.02000 1.000 76.69000 1126 GLU A C 1
ATOM 4623 O O . GLU A 1 1126 ? 194.18000 314.44100 258.32400 1.000 76.69000 1126 GLU A O 1
ATOM 4629 N N . TRP A 1 1127 ? 192.30900 313.36200 258.93900 1.000 72.99000 1127 TRP A N 1
ATOM 4630 C CA . TRP A 1 1127 ? 192.61100 313.51100 260.35700 1.000 72.99000 1127 TRP A CA 1
ATOM 4631 C C . TRP A 1 1127 ? 193.63700 312.47900 260.80400 1.000 72.99000 1127 TRP A C 1
ATOM 4632 O O . TRP A 1 1127 ? 194.33300 312.68600 261.80400 1.000 72.99000 1127 TRP A O 1
ATOM 4643 N N . PHE A 1 1128 ? 193.74000 311.37400 260.07000 1.000 74.04000 1128 PHE A N 1
ATOM 4644 C CA . PHE A 1 1128 ? 194.77800 310.37900 260.29400 1.000 74.04000 1128 PHE A CA 1
ATOM 4645 C C . PHE A 1 1128 ? 196.10900 310.88100 259.74700 1.000 74.04000 1128 PHE A C 1
ATOM 4646 O O . PHE A 1 1128 ? 196.17900 311.38700 258.62200 1.000 74.04000 1128 PHE A O 1
ATOM 4654 N N . ARG A 1 1129 ? 197.16300 310.74100 260.54500 1.000 72.67000 1129 ARG A N 1
ATOM 4655 C CA . ARG A 1 1129 ? 198.49600 311.20200 260.18400 1.000 72.67000 1129 ARG A CA 1
ATOM 4656 C C . ARG A 1 1129 ? 199.34900 310.11800 259.53900 1.000 72.67000 1129 ARG A C 1
ATOM 4657 O O . ARG A 1 1129 ? 200.52500 310.36600 259.25700 1.000 72.67000 1129 ARG A O 1
ATOM 4665 N N . TRP A 1 1130 ? 198.79600 308.92700 259.30300 1.000 71.31000 1130 TRP A N 1
ATOM 4666 C CA . TRP A 1 1130 ? 199.56100 307.79700 258.76700 1.000 71.31000 1130 TRP A CA 1
ATOM 4667 C C . TRP A 1 1130 ? 198.68600 307.10900 257.71900 1.000 71.31000 1130 TRP A C 1
ATOM 4668 O O . TRP A 1 1130 ? 197.82000 306.29700 258.05500 1.000 71.31000 1130 TRP A O 1
ATOM 4679 N N . GLN A 1 1131 ? 198.91300 307.44300 256.45200 1.000 71.79000 1131 GLN A N 1
ATOM 4680 C CA . GLN A 1 1131 ? 198.14500 306.89900 255.34100 1.000 71.79000 1131 GLN A CA 1
ATOM 4681 C C . GLN A 1 1131 ? 199.00900 305.96100 254.51000 1.000 71.79000 1131 GLN A C 1
ATOM 4682 O O . GLN A 1 1131 ? 200.18200 306.24800 254.24900 1.000 71.79000 1131 GLN A O 1
ATOM 4688 N N . ASP A 1 1132 ? 198.42400 304.84100 254.09200 1.000 71.59000 1132 ASP A N 1
ATOM 4689 C CA . ASP A 1 1132 ? 199.10700 303.85300 253.26600 1.000 71.59000 1132 ASP A CA 1
ATOM 4690 C C . ASP A 1 1132 ? 198.28900 303.66800 251.99500 1.000 71.59000 1132 ASP A C 1
ATOM 4691 O O . ASP A 1 1132 ? 197.09100 303.37600 252.05900 1.000 71.59000 1132 ASP A O 1
ATOM 4696 N N . ARG A 1 1133 ? 198.94100 303.83500 250.84200 1.000 73.47000 1133 ARG A N 1
ATOM 4697 C CA . ARG A 1 1133 ? 198.23400 303.78100 249.56500 1.000 73.47000 1133 ARG A CA 1
ATOM 4698 C C . ARG A 1 1133 ? 197.85900 302.35800 249.16100 1.000 73.47000 1133 ARG A C 1
ATOM 4699 O O . ARG A 1 1133 ? 196.73700 302.11600 248.70400 1.000 73.47000 1133 ARG A O 1
ATOM 4707 N N . SER A 1 1134 ? 198.77400 301.40100 249.32100 1.000 76.60000 1134 SER A N 1
ATOM 4708 C CA . SER A 1 1134 ? 198.66400 300.13800 248.60000 1.000 76.60000 1134 SER A CA 1
ATOM 4709 C C . SER A 1 1134 ? 199.19600 298.99000 249.45200 1.000 76.60000 1134 SER A C 1
ATOM 4710 O O . SER A 1 1134 ? 199.30000 299.08900 250.67600 1.000 76.60000 1134 SER A O 1
ATOM 4713 N N . ALA A 1 1135 ? 199.47400 297.86900 248.78600 1.000 78.95000 1135 ALA A N 1
ATOM 4714 C CA . ALA A 1 1135 ? 200.03700 296.62800 249.32200 1.000 78.95000 1135 ALA A CA 1
ATOM 4715 C C . ALA A 1 1135 ? 199.00500 295.82900 250.11100 1.000 78.95000 1135 ALA A C 1
ATOM 4716 O O . ALA A 1 1135 ? 199.36500 294.78600 250.67200 1.000 78.95000 1135 ALA A O 1
ATOM 4718 N N . THR A 1 1136 ? 197.75400 296.29800 250.19500 1.000 77.69000 1136 THR A N 1
ATOM 4719 C CA . THR A 1 1136 ? 196.63500 295.60500 250.85300 1.000 77.69000 1136 THR A CA 1
ATOM 4720 C C . THR A 1 1136 ? 197.03800 295.00200 252.20000 1.000 77.69000 1136 THR A C 1
ATOM 4721 O O . THR A 1 1136 ? 196.55100 293.94500 252.61000 1.000 77.69000 1136 THR A O 1
ATOM 4725 N N . THR A 1 1137 ? 197.90700 295.70700 252.91900 1.000 73.58000 1137 THR A N 1
ATOM 4726 C CA . THR A 1 1137 ? 198.35400 295.25900 254.23000 1.000 73.58000 1137 THR A CA 1
ATOM 4727 C C . THR A 1 1137 ? 198.80100 296.47100 255.03100 1.000 73.58000 1137 THR A C 1
ATOM 4728 O O . THR A 1 1137 ? 199.05200 297.54600 254.47800 1.000 73.58000 1137 THR A O 1
ATOM 4732 N N . MET A 1 1138 ? 198.89900 296.28300 256.34300 1.000 67.19000 1138 MET A N 1
ATOM 4733 C CA . MET A 1 1138 ? 199.24200 297.36000 257.25600 1.000 67.19000 1138 MET A CA 1
ATOM 4734 C C . MET A 1 1138 ? 200.39600 296.93900 258.15400 1.000 67.19000 1138 MET A C 1
ATOM 4735 O O . MET A 1 1138 ? 200.46600 295.79600 258.61400 1.000 67.19000 1138 MET A O 1
ATOM 4740 N N . SER A 1 1139 ? 201.30200 297.88400 258.40100 1.000 70.56000 1139 SER A N 1
ATOM 4741 C CA . SER A 1 1139 ? 202.44300 297.64500 259.28000 1.000 70.56000 1139 SER A CA 1
ATOM 4742 C C . SER A 1 1139 ? 202.93100 298.99900 259.77600 1.000 70.56000 1139 SER A C 1
ATOM 4743 O O . SER A 1 1139 ? 203.47300 299.78200 258.99100 1.000 70.56000 1139 SER A O 1
ATOM 4746 N N . VAL A 1 1140 ? 202.74200 299.26900 261.06500 1.000 68.14000 1140 VAL A N 1
ATOM 4747 C CA . VAL A 1 1140 ? 203.10800 300.54700 261.66100 1.000 68.14000 1140 VAL A CA 1
ATOM 4748 C C . VAL A 1 1140 ? 204.08100 300.28900 262.80100 1.000 68.14000 1140 VAL A C 1
ATOM 4749 O O . VAL A 1 1140 ? 203.78300 299.51100 263.71300 1.000 68.14000 1140 VAL A O 1
ATOM 4753 N N . ASN A 1 1141 ? 205.24200 300.94400 262.74800 1.000 70.69000 1141 ASN A N 1
ATOM 4754 C CA . ASN A 1 1141 ? 206.25600 300.82300 263.79300 1.000 70.69000 1141 ASN A CA 1
ATOM 4755 C C . ASN A 1 1141 ? 206.06100 302.02200 264.71600 1.000 70.69000 1141 ASN A C 1
ATOM 4756 O O . ASN A 1 1141 ? 206.71000 303.06000 264.59000 1.000 70.69000 1141 ASN A O 1
ATOM 4761 N N . LEU A 1 1142 ? 205.13200 301.86700 265.65300 1.000 72.37000 1142 LEU A N 1
ATOM 4762 C CA . LEU A 1 1142 ? 204.80800 302.94600 266.56700 1.000 72.37000 1142 LEU A CA 1
ATOM 4763 C C . LEU A 1 1142 ? 205.96400 303.19200 267.53400 1.000 72.37000 1142 LEU A C 1
ATOM 4764 O O . LEU A 1 1142 ? 206.72300 302.27300 267.85400 1.000 72.37000 1142 LEU A O 1
ATOM 4769 N N . PRO A 1 1143 ? 206.12600 304.43000 268.01100 1.000 78.40000 1143 PRO A N 1
ATOM 4770 C CA . PRO A 1 1143 ? 207.17100 304.70400 269.00600 1.000 78.40000 1143 PRO A CA 1
ATOM 4771 C C . PRO A 1 1143 ? 206.85400 304.07300 270.35100 1.000 78.40000 1143 PRO A C 1
ATOM 4772 O O . PRO A 1 1143 ? 205.83900 303.38600 270.49900 1.000 78.40000 1143 PRO A O 1
ATOM 4776 N N . GLU A 1 1144 ? 207.70900 304.30200 271.33900 1.000 81.06000 1144 GLU A N 1
ATOM 4777 C CA . GLU A 1 1144 ? 207.58500 303.67200 272.64500 1.000 81.06000 1144 GLU A CA 1
ATOM 4778 C C . GLU A 1 1144 ? 207.48300 304.73800 273.73400 1.000 81.06000 1144 GLU A C 1
ATOM 4779 O O . GLU A 1 1144 ? 207.57300 305.94000 273.47200 1.000 81.06000 1144 GLU A O 1
ATOM 4785 N N . TYR A 1 1145 ? 207.29400 304.27100 274.96700 1.000 84.61000 1145 TYR A N 1
ATOM 4786 C CA . TYR A 1 1145 ? 206.95300 305.11000 276.11700 1.000 84.61000 1145 TYR A CA 1
ATOM 4787 C C . TYR A 1 1145 ? 205.69900 305.93900 275.83600 1.000 84.61000 1145 TYR A C 1
ATOM 4788 O O . TYR A 1 1145 ? 205.72000 307.17100 275.82700 1.000 84.61000 1145 TYR A O 1
ATOM 4797 N N . TRP A 1 1146 ? 204.58900 305.23600 275.60000 1.000 79.60000 1146 TRP A N 1
ATOM 4798 C CA . TRP A 1 1146 ? 203.32700 305.92600 275.36600 1.000 79.60000 1146 TRP A CA 1
ATOM 4799 C C . TRP A 1 1146 ? 202.67700 306.41200 276.65300 1.000 79.60000 1146 TRP A C 1
ATOM 4800 O O . TRP A 1 1146 ? 201.84200 307.32000 276.60500 1.000 79.60000 1146 TRP A O 1
ATOM 4811 N N . TYR A 1 1147 ? 203.04200 305.83500 277.79600 1.000 83.80000 1147 TYR A N 1
ATOM 4812 C CA . TYR A 1 1147 ? 202.32800 306.05100 279.04600 1.000 83.80000 1147 TYR A CA 1
ATOM 4813 C C . TYR A 1 1147 ? 202.80500 307.28400 279.80400 1.000 83.80000 1147 TYR A C 1
ATOM 4814 O O . TYR A 1 1147 ? 202.59800 307.36700 281.02000 1.000 83.80000 1147 TYR A O 1
ATOM 4823 N N . THR A 1 1148 ? 203.44800 308.23500 279.12200 1.000 90.61000 1148 THR A N 1
ATOM 4824 C CA . THR A 1 1148 ? 203.70800 309.52600 279.75200 1.000 90.61000 1148 THR A CA 1
ATOM 4825 C C . THR A 1 1148 ? 202.39900 310.20600 280.12500 1.000 90.61000 1148 THR A C 1
ATOM 4826 O O . THR A 1 1148 ? 202.26500 310.76500 281.22000 1.000 90.61000 1148 THR A O 1
ATOM 4830 N N . GLU A 1 1149 ? 201.42600 310.16500 279.22400 1.000 90.14000 1149 GLU A N 1
ATOM 4831 C CA . GLU A 1 1149 ? 200.04100 310.48700 279.51700 1.000 90.14000 1149 GLU A CA 1
ATOM 4832 C C . GLU A 1 1149 ? 199.20100 309.25600 279.21200 1.000 90.14000 1149 GLU A C 1
ATOM 4833 O O . GLU A 1 1149 ? 199.57100 308.43300 278.36900 1.000 90.14000 1149 GLU A O 1
ATOM 4839 N N . ASN A 1 1150 ? 198.08000 309.11900 279.91800 1.000 88.36000 1150 ASN A N 1
ATOM 4840 C CA . ASN A 1 1150 ? 197.22900 307.95200 279.72900 1.000 88.36000 1150 ASN A CA 1
ATOM 4841 C C . ASN A 1 1150 ? 196.79200 307.84700 278.27400 1.000 88.36000 1150 ASN A C 1
ATOM 4842 O O . ASN A 1 1150 ? 196.29500 308.81200 277.68700 1.000 88.36000 1150 ASN A O 1
ATOM 4847 N N . PHE A 1 1151 ? 196.98600 306.66700 277.69400 1.000 78.65000 1151 PHE A N 1
ATOM 4848 C CA . PHE A 1 1151 ? 196.78100 306.43500 276.27100 1.000 78.65000 1151 PHE A CA 1
ATOM 4849 C C . PHE A 1 1151 ? 195.48200 305.66100 276.08700 1.000 78.65000 1151 PHE A C 1
ATOM 4850 O O . PHE A 1 1151 ? 195.37200 304.51200 276.52700 1.000 78.65000 1151 PHE A O 1
ATOM 4858 N N . LEU A 1 1152 ? 194.50100 306.29700 275.44300 1.000 78.28000 1152 LEU A N 1
ATOM 4859 C CA . LEU A 1 1152 ? 193.15600 305.73200 275.39300 1.000 78.28000 1152 LEU A CA 1
ATOM 4860 C C . LEU A 1 1152 ? 193.10800 304.47800 274.52700 1.000 78.28000 1152 LEU A C 1
ATOM 4861 O O . LEU A 1 1152 ? 192.56900 303.44600 274.94300 1.000 78.28000 1152 LEU A O 1
ATOM 4866 N N . GLY A 1 1153 ? 193.66100 304.54300 273.32300 1.000 73.32000 1153 GLY A N 1
ATOM 4867 C CA . GLY A 1 1153 ? 193.61600 303.39700 272.43900 1.000 73.32000 1153 GLY A CA 1
ATOM 4868 C C . GLY A 1 1153 ? 193.99100 303.77700 271.02400 1.000 73.32000 1153 GLY A C 1
ATOM 4869 O O . GLY A 1 1153 ? 194.24800 304.94300 270.70800 1.000 73.32000 1153 GLY A O 1
ATOM 4870 N N . PHE A 1 1154 ? 194.01400 302.75700 270.17200 1.000 67.47000 1154 PHE A N 1
ATOM 4871 C CA . PHE A 1 1154 ? 194.36800 302.90700 268.76800 1.000 67.47000 1154 PHE A CA 1
ATOM 4872 C C . PHE A 1 1154 ? 193.09700 303.02000 267.93900 1.000 67.47000 1154 PHE A C 1
ATOM 4873 O O . PHE A 1 1154 ? 192.19600 302.18500 268.06100 1.000 67.47000 1154 PHE A O 1
ATOM 4881 N N . ALA A 1 1155 ? 193.02800 304.04700 267.09900 1.000 63.34000 1155 ALA A N 1
ATOM 4882 C CA . ALA A 1 1155 ? 191.91500 304.23400 266.17700 1.000 63.34000 1155 ALA A CA 1
ATOM 4883 C C . ALA A 1 1155 ? 192.35700 303.78200 264.79300 1.000 63.34000 1155 ALA A C 1
ATOM 4884 O O . ALA A 1 1155 ? 193.34800 304.29300 264.26100 1.000 63.34000 1155 ALA A O 1
ATOM 4886 N N . ILE A 1 1156 ? 191.63000 302.83200 264.20800 1.000 58.40000 1156 ILE A N 1
ATOM 4887 C CA . ILE A 1 1156 ? 192.02400 302.23900 262.93800 1.000 58.40000 1156 ILE A CA 1
ATOM 4888 C C . ILE A 1 1156 ? 190.92000 302.47100 261.91700 1.000 58.40000 1156 ILE A C 1
ATOM 4889 O O . ILE A 1 1156 ? 189.72900 302.40800 262.24400 1.000 58.40000 1156 ILE A O 1
ATOM 4894 N N . CYS A 1 1157 ? 191.32200 302.77100 260.68300 1.000 56.36000 1157 CYS A N 1
ATOM 4895 C CA . CYS A 1 1157 ? 190.39800 303.00400 259.58500 1.000 56.36000 1157 CYS A CA 1
ATOM 4896 C C . CYS A 1 1157 ? 190.75700 302.09700 258.41800 1.000 56.36000 1157 CYS A C 1
ATOM 4897 O O . CYS A 1 1157 ? 191.93500 301.82700 258.17100 1.000 56.36000 1157 CYS A O 1
ATOM 4900 N N . CYS A 1 1158 ? 189.73600 301.62600 257.70900 1.000 60.24000 1158 CYS A N 1
ATOM 4901 C CA . CYS A 1 1158 ? 189.91900 300.77800 256.54300 1.000 60.24000 1158 CYS A CA 1
ATOM 4902 C C . CYS A 1 1158 ? 189.00400 301.24300 255.42100 1.000 60.24000 1158 CYS A C 1
ATOM 4903 O O . CYS A 1 1158 ? 187.92600 301.79400 255.66100 1.000 60.24000 1158 CYS A O 1
ATOM 4906 N N . SER A 1 1159 ? 189.44700 301.01600 254.18900 1.000 64.96000 1159 SER A N 1
ATOM 4907 C CA . SER A 1 1159 ? 188.65900 301.30800 252.99900 1.000 64.96000 1159 SER A CA 1
ATOM 4908 C C . SER A 1 1159 ? 188.32000 299.99600 252.31200 1.000 64.96000 1159 SER A C 1
ATOM 4909 O O . SER A 1 1159 ? 189.22400 299.25600 251.90100 1.000 64.96000 1159 SER A O 1
ATOM 4912 N N . CYS A 1 1160 ? 187.02600 299.71800 252.17400 1.000 68.90000 1160 CYS A N 1
ATOM 4913 C CA . CYS A 1 1160 ? 186.58100 298.48100 251.54800 1.000 68.90000 1160 CYS A CA 1
ATOM 4914 C C . CYS A 1 1160 ? 185.38300 298.80600 250.66900 1.000 68.90000 1160 CYS A C 1
ATOM 4915 O O . CYS A 1 1160 ? 185.08900 299.97200 250.39700 1.000 68.90000 1160 CYS A O 1
ATOM 4918 N N . CYS A 1 1161 ? 184.68400 297.76800 250.21900 1.000 68.78000 1161 CYS A N 1
ATOM 4919 C CA . CYS A 1 1161 ? 183.45900 297.96100 249.45600 1.000 68.78000 1161 CYS A CA 1
ATOM 4920 C C . CYS A 1 1161 ? 182.67500 296.65700 249.45800 1.000 68.78000 1161 CYS A C 1
ATOM 4921 O O . CYS A 1 1161 ? 183.23100 295.59500 249.16500 1.000 68.78000 1161 CYS A O 1
ATOM 4924 N N . PHE A 1 1162 ? 181.39900 296.74000 249.82200 1.000 65.04000 1162 PHE A N 1
ATOM 4925 C CA . PHE A 1 1162 ? 180.54500 295.56700 249.91900 1.000 65.04000 1162 PHE A CA 1
ATOM 4926 C C . PHE A 1 1162 ? 179.76100 295.37200 248.62900 1.000 65.04000 1162 PHE A C 1
ATOM 4927 O O . PHE A 1 1162 ? 179.38400 296.33300 247.95600 1.000 65.04000 1162 PHE A O 1
ATOM 4935 N N . TYR A 1 1163 ? 179.51200 294.11000 248.29600 1.000 65.46000 1163 TYR A N 1
ATOM 4936 C CA . TYR A 1 1163 ? 178.86000 293.74300 247.05000 1.000 65.46000 1163 TYR A CA 1
ATOM 4937 C C . TYR A 1 1163 ? 177.48500 293.15600 247.33000 1.000 65.46000 1163 TYR A C 1
ATOM 4938 O O . TYR A 1 1163 ? 177.28700 292.46200 248.33100 1.000 65.46000 1163 TYR A O 1
ATOM 4947 N N . HIS A 1 1164 ? 176.53900 293.44100 246.44200 1.000 68.08000 1164 HIS A N 1
ATOM 4948 C CA . HIS A 1 1164 ? 175.27400 292.72600 246.45600 1.000 68.08000 1164 HIS A CA 1
ATOM 4949 C C . HIS A 1 1164 ? 175.50300 291.27600 246.04400 1.000 68.08000 1164 HIS A C 1
ATOM 4950 O O . HIS A 1 1164 ? 176.43300 290.95900 245.29700 1.000 68.08000 1164 HIS A O 1
ATOM 4957 N N . SER A 1 1165 ? 174.64200 290.38800 246.53900 1.000 67.50000 1165 SER A N 1
ATOM 4958 C CA . SER A 1 1165 ? 174.79800 288.96900 246.24800 1.000 67.50000 1165 SER A CA 1
ATOM 4959 C C . SER A 1 1165 ? 174.55400 288.63400 244.78300 1.000 67.50000 1165 SER A C 1
ATOM 4960 O O . SER A 1 1165 ? 174.85700 287.51200 244.36700 1.000 67.50000 1165 SER A O 1
ATOM 4963 N N . ALA A 1 1166 ? 174.01800 289.56700 243.99800 1.000 65.75000 1166 ALA A N 1
ATOM 4964 C CA . ALA A 1 1166 ? 173.64100 289.30200 242.61700 1.000 65.75000 1166 ALA A CA 1
ATOM 4965 C C . ALA A 1 1166 ? 174.47400 290.09100 241.61300 1.000 65.75000 1166 ALA A C 1
ATOM 4966 O O . ALA A 1 1166 ? 174.06500 290.23000 240.45700 1.000 65.75000 1166 ALA A O 1
ATOM 4968 N N . ARG A 1 1167 ? 175.63700 290.60500 242.02300 1.000 65.80000 1167 ARG A N 1
ATOM 4969 C CA . ARG A 1 1167 ? 176.44400 291.39800 241.10000 1.000 65.80000 1167 ARG A CA 1
ATOM 4970 C C . ARG A 1 1167 ? 176.94700 290.57200 239.92500 1.000 65.80000 1167 ARG A C 1
ATOM 4971 O O . ARG A 1 1167 ? 177.09200 291.10000 238.81700 1.000 65.80000 1167 ARG A O 1
ATOM 4979 N N . SER A 1 1168 ? 177.22500 289.28500 240.14400 1.000 67.55000 1168 SER A N 1
ATOM 4980 C CA . SER A 1 1168 ? 177.73200 288.44700 239.06300 1.000 67.55000 1168 SER A CA 1
ATOM 4981 C C . SER A 1 1168 ? 176.73500 288.36600 237.91500 1.000 67.55000 1168 SER A C 1
ATOM 4982 O O . SER A 1 1168 ? 177.12500 288.37100 236.73900 1.000 67.55000 1168 SER A O 1
ATOM 4985 N N . TYR A 1 1169 ? 175.44100 288.29800 238.23500 1.000 68.65000 1169 TYR A N 1
ATOM 4986 C CA . TYR A 1 1169 ? 174.43400 288.19700 237.18700 1.000 68.65000 1169 TYR A CA 1
ATOM 4987 C C . TYR A 1 1169 ? 174.45100 289.42700 236.29100 1.000 68.65000 1169 TYR A C 1
ATOM 4988 O O . TYR A 1 1169 ? 174.39900 289.30300 235.06500 1.000 68.65000 1169 TYR A O 1
ATOM 4997 N N . ASP A 1 1170 ? 174.52400 290.62400 236.87900 1.000 64.63000 1170 ASP A N 1
ATOM 4998 C CA . ASP A 1 1170 ? 174.46100 291.83700 236.06800 1.000 64.63000 1170 ASP A CA 1
ATOM 4999 C C . ASP A 1 1170 ? 175.68500 291.97800 235.17200 1.000 64.63000 1170 ASP A C 1
ATOM 5000 O O . ASP A 1 1170 ? 175.55800 292.32900 233.99100 1.000 64.63000 1170 ASP A O 1
ATOM 5005 N N . VAL A 1 1171 ? 176.87800 291.71600 235.71000 1.000 63.16000 1171 VAL A N 1
ATOM 5006 C CA . VAL A 1 1171 ? 178.08000 291.85400 234.89600 1.000 63.16000 1171 VAL A CA 1
ATOM 5007 C C . VAL A 1 1171 ? 178.09700 290.80500 233.79200 1.000 63.16000 1171 VAL A C 1
ATOM 5008 O O . VAL A 1 1171 ? 178.46700 291.10000 232.65100 1.000 63.16000 1171 VAL A O 1
ATOM 5012 N N . GLU A 1 1172 ? 177.67000 289.57500 234.09600 1.000 64.50000 1172 GLU A N 1
ATOM 5013 C CA . GLU A 1 1172 ? 177.58800 288.55500 233.05400 1.000 64.50000 1172 GLU A CA 1
ATOM 5014 C C . GLU A 1 1172 ? 176.56700 288.94200 231.98800 1.000 64.50000 1172 GLU A C 1
ATOM 5015 O O . GLU A 1 1172 ? 176.81200 288.76600 230.78700 1.000 64.50000 1172 GLU A O 1
ATOM 5021 N N . PHE A 1 1173 ? 175.42100 289.48000 232.41000 1.000 65.30000 1173 PHE A N 1
ATOM 5022 C CA . PHE A 1 1173 ? 174.37600 289.87900 231.47500 1.000 65.30000 1173 PHE A CA 1
ATOM 5023 C C . PHE A 1 1173 ? 174.87600 290.96000 230.52700 1.000 65.30000 1173 PHE A C 1
ATOM 5024 O O . PHE A 1 1173 ? 174.70900 290.86100 229.30700 1.000 65.30000 1173 PHE A O 1
ATOM 5032 N N . GLU A 1 1174 ? 175.51200 291.99600 231.07000 1.000 61.88000 1174 GLU A N 1
ATOM 5033 C CA . GLU A 1 1174 ? 175.97600 293.08500 230.21700 1.000 61.88000 1174 GLU A CA 1
ATOM 5034 C C . GLU A 1 1174 ? 177.18600 292.68000 229.38100 1.000 61.88000 1174 GLU A C 1
ATOM 5035 O O . GLU A 1 1174 ? 177.35800 293.18000 228.26200 1.000 61.88000 1174 GLU A O 1
ATOM 5041 N N . GLY A 1 1175 ? 178.02000 291.76800 229.88500 1.000 60.03000 1175 GLY A N 1
ATOM 5042 C CA . GLY A 1 1175 ? 179.08600 291.22900 229.05800 1.000 60.03000 1175 GLY A CA 1
ATOM 5043 C C . GLY A 1 1175 ? 178.55500 290.45800 227.86600 1.000 60.03000 1175 GLY A C 1
ATOM 5044 O O . GLY A 1 1175 ? 179.06900 290.58700 226.75300 1.000 60.03000 1175 GLY A O 1
ATOM 5045 N N . SER A 1 1176 ? 177.52100 289.64300 228.08300 1.000 63.93000 1176 SER A N 1
ATOM 5046 C CA . SER A 1 1176 ? 176.85500 288.99800 226.95700 1.000 63.93000 1176 SER A CA 1
ATOM 5047 C C . SER A 1 1176 ? 176.21000 290.02700 226.03900 1.000 63.93000 1176 SER A C 1
ATOM 5048 O O . SER A 1 1176 ? 176.16400 289.83100 224.82000 1.000 63.93000 1176 SER A O 1
ATOM 5051 N N . MET A 1 1177 ? 175.70700 291.12400 226.60900 1.000 63.16000 1177 MET A N 1
ATOM 5052 C CA . MET A 1 1177 ? 175.14200 292.19500 225.79700 1.000 63.16000 1177 MET A CA 1
ATOM 5053 C C . MET A 1 1177 ? 176.19700 292.85600 224.92000 1.000 63.16000 1177 MET A C 1
ATOM 5054 O O . MET A 1 1177 ? 175.86900 293.37700 223.85000 1.000 63.16000 1177 MET A O 1
ATOM 5059 N N . HIS A 1 1178 ? 177.46200 292.84900 225.35400 1.000 57.71000 1178 HIS A N 1
ATOM 5060 C CA . HIS A 1 1178 ? 178.52900 293.42000 224.53600 1.000 57.71000 1178 HIS A CA 1
ATOM 5061 C C . HIS A 1 1178 ? 178.65200 292.73500 223.18200 1.000 57.71000 1178 HIS A C 1
ATOM 5062 O O . HIS A 1 1178 ? 179.15300 293.34800 222.23300 1.000 57.71000 1178 HIS A O 1
ATOM 5069 N N . HIS A 1 1179 ? 178.21400 291.48300 223.07000 1.000 58.87000 1179 HIS A N 1
ATOM 5070 C CA . HIS A 1 1179 ? 178.18700 290.76200 221.80500 1.000 58.87000 1179 HIS A CA 1
ATOM 5071 C C . HIS A 1 1179 ? 176.78000 290.63200 221.24200 1.000 58.87000 1179 HIS A C 1
ATOM 5072 O O . HIS A 1 1179 ? 176.56100 290.90500 220.06000 1.000 58.87000 1179 HIS A O 1
ATOM 5079 N N . TYR A 1 1180 ? 175.81500 290.22300 222.06800 1.000 65.66000 1180 TYR A N 1
ATOM 5080 C CA . TYR A 1 1180 ? 174.39500 290.20100 221.71400 1.000 65.66000 1180 TYR A CA 1
ATOM 5081 C C . TYR A 1 1180 ? 174.14000 289.33600 220.47400 1.000 65.66000 1180 TYR A C 1
ATOM 5082 O O . TYR A 1 1180 ? 173.74500 289.81100 219.40800 1.000 65.66000 1180 TYR A O 1
ATOM 5091 N N . ASN A 1 1181 ? 174.39000 288.04000 220.64600 1.000 70.33000 1181 ASN A N 1
ATOM 5092 C CA . ASN A 1 1181 ? 174.04500 287.04400 219.64200 1.000 70.33000 1181 ASN A CA 1
ATOM 5093 C C . ASN A 1 1181 ? 172.65100 286.45900 219.85100 1.000 70.33000 1181 ASN A C 1
ATOM 5094 O O . ASN A 1 1181 ? 172.36000 285.37300 219.33800 1.000 70.33000 1181 ASN A O 1
ATOM 5099 N N . TYR A 1 1182 ? 171.78600 287.15800 220.58200 1.000 72.15000 1182 TYR A N 1
ATOM 5100 C CA . TYR A 1 1182 ? 170.46300 286.65200 220.92600 1.000 72.15000 1182 TYR A CA 1
ATOM 5101 C C . TYR A 1 1182 ? 169.51600 286.81400 219.73800 1.000 72.15000 1182 TYR A C 1
ATOM 5102 O O . TYR A 1 1182 ? 169.91600 287.18200 218.63000 1.000 72.15000 1182 TYR A O 1
ATOM 5111 N N . ASP A 1 1183 ? 168.23300 286.53900 219.96700 1.000 76.20000 1183 ASP A N 1
ATOM 5112 C CA . ASP A 1 1183 ? 167.21000 286.65600 218.94000 1.000 76.20000 1183 ASP A CA 1
ATOM 5113 C C . ASP A 1 1183 ? 165.97600 287.31700 219.53700 1.000 76.20000 1183 ASP A C 1
ATOM 5114 O O . ASP A 1 1183 ? 165.79800 287.36100 220.75600 1.000 76.20000 1183 ASP A O 1
ATOM 5119 N N . SER A 1 1184 ? 165.12300 287.84000 218.65300 1.000 79.82000 1184 SER A N 1
ATOM 5120 C CA . SER A 1 1184 ? 163.92600 288.54300 219.10400 1.000 79.82000 1184 SER A CA 1
ATOM 5121 C C . SER A 1 1184 ? 162.97600 287.61000 219.84400 1.000 79.82000 1184 SER A C 1
ATOM 5122 O O . SER A 1 1184 ? 162.39100 287.99000 220.86500 1.000 79.82000 1184 SER A O 1
ATOM 5125 N N . SER A 1 1185 ? 162.80500 286.38400 219.34300 1.000 76.93000 1185 SER A N 1
ATOM 5126 C CA . SER A 1 1185 ? 161.90400 285.43300 219.98400 1.000 76.93000 1185 SER A CA 1
ATOM 5127 C C . SER A 1 1185 ? 162.37900 285.02300 221.37000 1.000 76.93000 1185 SER A C 1
ATOM 5128 O O . SER A 1 1185 ? 161.56200 284.58600 222.18600 1.000 76.93000 1185 SER A O 1
ATOM 5131 N N . TYR A 1 1186 ? 163.67700 285.15000 221.65000 1.000 74.42000 1186 TYR A N 1
ATOM 5132 C CA . TYR A 1 1186 ? 164.20400 284.76400 222.95500 1.000 74.42000 1186 TYR A CA 1
ATOM 5133 C C . TYR A 1 1186 ? 163.63000 285.64000 224.06200 1.000 74.42000 1186 TYR A C 1
ATOM 5134 O O . TYR A 1 1186 ? 163.32900 285.15300 225.15700 1.000 74.42000 1186 TYR A O 1
ATOM 5143 N N . TRP A 1 1187 ? 163.47000 286.93600 223.79500 1.000 73.66000 1187 TRP A N 1
ATOM 5144 C CA . TRP A 1 1187 ? 163.09000 287.88400 224.83400 1.000 73.66000 1187 TRP A CA 1
ATOM 5145 C C . TRP A 1 1187 ? 161.60400 287.85900 225.16300 1.000 73.66000 1187 TRP A C 1
ATOM 5146 O O . TRP A 1 1187 ? 161.19500 288.50100 226.13700 1.000 73.66000 1187 TRP A O 1
ATOM 5157 N N . LYS A 1 1188 ? 160.78900 287.14100 224.38800 1.000 79.80000 1188 LYS A N 1
ATOM 5158 C CA . LYS A 1 1188 ? 159.35200 287.13100 224.63300 1.000 79.80000 1188 LYS A CA 1
ATOM 5159 C C . LYS A 1 1188 ? 158.97500 286.35700 225.89000 1.000 79.80000 1188 LYS A C 1
ATOM 5160 O O . LYS A 1 1188 ? 157.90900 286.61200 226.46000 1.000 79.80000 1188 LYS A O 1
ATOM 5166 N N . GLU A 1 1189 ? 159.81600 285.42800 226.33700 1.000 80.01000 1189 GLU A N 1
ATOM 5167 C CA . GLU A 1 1189 ? 159.52600 284.59100 227.49500 1.000 80.01000 1189 GLU A CA 1
ATOM 5168 C C . GLU A 1 1189 ? 160.71800 284.53600 228.44400 1.000 80.01000 1189 GLU A C 1
ATOM 5169 O O . GLU A 1 1189 ? 161.01200 283.50300 229.05400 1.000 80.01000 1189 GLU A O 1
ATOM 5175 N N . TYR A 1 1190 ? 161.40500 285.66200 228.61000 1.000 79.62000 1190 TYR A N 1
ATOM 5176 C CA . TYR A 1 1190 ? 162.54200 285.75900 229.51700 1.000 79.62000 1190 TYR A CA 1
ATOM 5177 C C . TYR A 1 1190 ? 162.06600 286.32000 230.85200 1.000 79.62000 1190 TYR A C 1
ATOM 5178 O O . TYR A 1 1190 ? 161.52500 287.43000 230.90700 1.000 79.62000 1190 TYR A O 1
ATOM 5187 N N . GLU A 1 1191 ? 162.26200 285.55100 231.92100 1.000 83.24000 1191 GLU A N 1
ATOM 5188 C CA . GLU A 1 1191 ? 161.88900 285.95300 233.27000 1.000 83.24000 1191 GLU A CA 1
ATOM 5189 C C . GLU A 1 1191 ? 163.14100 286.31100 234.05800 1.000 83.24000 1191 GLU A C 1
ATOM 5190 O O . GLU A 1 1191 ? 164.08300 285.51500 234.13100 1.000 83.24000 1191 GLU A O 1
ATOM 5196 N N . GLU A 1 1192 ? 163.14200 287.49700 234.64600 1.000 82.21000 1192 GLU A N 1
ATOM 5197 C CA . GLU A 1 1192 ? 164.28500 287.94300 235.43200 1.000 82.21000 1192 GLU A CA 1
ATOM 5198 C C . GLU A 1 1192 ? 164.33400 287.15300 236.73700 1.000 82.21000 1192 GLU A C 1
ATOM 5199 O O . GLU A 1 1192 ? 163.33400 287.10200 237.46200 1.000 82.21000 1192 GLU A O 1
ATOM 5205 N N . PRO A 1 1193 ? 165.46100 286.51600 237.06000 1.000 77.71000 1193 PRO A N 1
ATOM 5206 C CA . PRO A 1 1193 ? 165.53400 285.67100 238.26500 1.000 77.71000 1193 PRO A CA 1
ATOM 5207 C C . PRO A 1 1193 ? 165.38800 286.50200 239.53200 1.000 77.71000 1193 PRO A C 1
ATOM 5208 O O . PRO A 1 1193 ? 166.18100 287.40900 239.78900 1.000 77.71000 1193 PRO A O 1
ATOM 5212 N N . SER A 1 1194 ? 164.38000 286.16100 240.33400 1.000 70.81000 1194 SER A N 1
ATOM 5213 C CA . SER A 1 1194 ? 164.04300 286.94600 241.51400 1.000 70.81000 1194 SER A CA 1
ATOM 5214 C C . SER A 1 1194 ? 165.22400 287.03500 242.47000 1.000 70.81000 1194 SER A C 1
ATOM 5215 O O . SER A 1 1194 ? 165.87600 286.03200 242.77000 1.000 70.81000 1194 SER A O 1
ATOM 5218 N N . TYR A 1 1195 ? 165.49500 288.24700 242.94900 1.000 70.26000 1195 TYR A N 1
ATOM 5219 C CA . TYR A 1 1195 ? 166.60800 288.49800 243.85000 1.000 70.26000 1195 TYR A CA 1
ATOM 5220 C C . TYR A 1 1195 ? 166.13200 289.39900 244.97800 1.000 70.26000 1195 TYR A C 1
ATOM 5221 O O . TYR A 1 1195 ? 165.29500 290.28000 244.76300 1.000 70.26000 1195 TYR A O 1
ATOM 5230 N N . ASP A 1 1196 ? 166.66500 289.17500 246.17500 1.000 71.38000 1196 ASP A N 1
ATOM 5231 C CA . ASP A 1 1196 ? 166.26800 289.97000 247.32900 1.000 71.38000 1196 ASP A CA 1
ATOM 5232 C C . ASP A 1 1196 ? 166.73600 291.41100 247.17500 1.000 71.38000 1196 ASP A C 1
ATOM 5233 O O . ASP A 1 1196 ? 167.85200 291.67500 246.72200 1.000 71.38000 1196 ASP A O 1
ATOM 5238 N N . PHE A 1 1197 ? 165.86900 292.35000 247.55700 1.000 69.94000 1197 PHE A N 1
ATOM 5239 C CA . PHE A 1 1197 ? 166.18000 293.76500 247.41200 1.000 69.94000 1197 PHE A CA 1
ATOM 5240 C C . PHE A 1 1197 ? 167.09100 294.28100 248.52000 1.000 69.94000 1197 PHE A C 1
ATOM 5241 O O . PHE A 1 1197 ? 167.71300 295.33400 248.35000 1.000 69.94000 1197 PHE A O 1
ATOM 5249 N N . TYR A 1 1198 ? 167.19000 293.56700 249.63900 1.000 70.75000 1198 TYR A N 1
ATOM 5250 C CA . TYR A 1 1198 ? 168.07100 293.93500 250.73900 1.000 70.75000 1198 TYR A CA 1
ATOM 5251 C C . TYR A 1 1198 ? 168.99900 292.77800 251.07200 1.000 70.75000 1198 TYR A C 1
ATOM 5252 O O . TYR A 1 1198 ? 168.58200 291.61600 251.07500 1.000 70.75000 1198 TYR A O 1
ATOM 5261 N N . GLU A 1 1199 ? 170.25900 293.10000 251.35700 1.000 70.75000 1199 GLU A N 1
ATOM 5262 C CA . GLU A 1 1199 ? 171.22600 292.11500 251.81500 1.000 70.75000 1199 GLU A CA 1
ATOM 5263 C C . GLU A 1 1199 ? 172.06500 292.71100 252.93500 1.000 70.75000 1199 GLU A C 1
ATOM 5264 O O . GLU A 1 1199 ? 172.22900 293.92800 253.04100 1.000 70.75000 1199 GLU A O 1
ATOM 5270 N N . ARG A 1 1200 ? 172.59600 291.82700 253.77300 1.000 69.91000 1200 ARG A N 1
ATOM 5271 C CA . ARG A 1 1200 ? 173.48500 292.19200 254.86900 1.000 69.91000 1200 ARG A CA 1
ATOM 5272 C C . ARG A 1 1200 ? 174.87800 291.67800 254.52800 1.000 69.91000 1200 ARG A C 1
ATOM 5273 O O . ARG A 1 1200 ? 175.11400 290.46600 254.52600 1.000 69.91000 1200 ARG A O 1
ATOM 5281 N N . ASP A 1 1201 ? 175.79700 292.59300 254.23900 1.000 70.09000 1201 ASP A N 1
ATOM 5282 C CA . ASP A 1 1201 ? 177.16300 292.23600 253.88700 1.000 70.09000 1201 ASP A CA 1
ATOM 5283 C C . ASP A 1 1201 ? 178.09600 292.53400 255.05100 1.000 70.09000 1201 ASP A C 1
ATOM 5284 O O . ASP A 1 1201 ? 177.98800 293.58200 255.69300 1.000 70.09000 1201 ASP A O 1
ATOM 5289 N N . SER A 1 1202 ? 179.01300 291.60800 255.31800 1.000 70.70000 1202 SER A N 1
ATOM 5290 C CA . SER A 1 1202 ? 179.88900 291.69100 256.47600 1.000 70.70000 1202 SER A CA 1
ATOM 5291 C C . SER A 1 1202 ? 181.33200 291.42800 256.07300 1.000 70.70000 1202 SER A C 1
ATOM 5292 O O . SER A 1 1202 ? 181.60700 290.68000 255.13100 1.000 70.70000 1202 SER A O 1
ATOM 5295 N N . ILE A 1 1203 ? 182.25600 292.05900 256.80200 1.000 70.77000 1203 ILE A N 1
ATOM 5296 C CA . ILE A 1 1203 ? 183.68300 291.80800 256.66200 1.000 70.77000 1203 ILE A CA 1
ATOM 5297 C C . ILE A 1 1203 ? 184.24600 291.52800 258.04800 1.000 70.77000 1203 ILE A C 1
ATOM 5298 O O . ILE A 1 1203 ? 183.65500 291.88500 259.06900 1.000 70.77000 1203 ILE A O 1
ATOM 5303 N N . GLU A 1 1204 ? 185.40300 290.87200 258.07500 1.000 74.33000 1204 GLU A N 1
ATOM 5304 C CA . GLU A 1 1204 ? 186.07200 290.51800 259.32000 1.000 74.33000 1204 GLU A CA 1
ATOM 5305 C C . GLU A 1 1204 ? 187.49900 291.04100 259.28300 1.000 74.33000 1204 GLU A C 1
ATOM 5306 O O . GLU A 1 1204 ? 188.19500 290.87800 258.27700 1.000 74.33000 1204 GLU A O 1
ATOM 5312 N N . ILE A 1 1205 ? 187.92800 291.68000 260.37300 1.000 72.10000 1205 ILE A N 1
ATOM 5313 C CA . ILE A 1 1205 ? 189.29200 292.17200 260.50700 1.000 72.10000 1205 ILE A CA 1
ATOM 5314 C C . ILE A 1 1205 ? 189.85100 291.70600 261.84300 1.000 72.10000 1205 ILE A C 1
ATOM 5315 O O . ILE A 1 1205 ? 189.11600 291.43700 262.79500 1.000 72.10000 1205 ILE A O 1
ATOM 5320 N N . THR A 1 1206 ? 191.17700 291.61900 261.90600 1.000 68.98000 1206 THR A N 1
ATOM 5321 C CA . THR A 1 1206 ? 191.87900 291.25600 263.12700 1.000 68.98000 1206 THR A CA 1
ATOM 5322 C C . THR A 1 1206 ? 193.02700 292.22600 263.36400 1.000 68.98000 1206 THR A C 1
ATOM 5323 O O . THR A 1 1206 ? 193.75100 292.58800 262.43200 1.000 68.98000 1206 THR A O 1
ATOM 5327 N N . ALA A 1 1207 ? 193.17700 292.66000 264.61200 1.000 67.58000 1207 ALA A N 1
ATOM 5328 C CA . ALA A 1 1207 ? 194.22800 293.58900 265.00600 1.000 67.58000 1207 ALA A CA 1
ATOM 5329 C C . ALA A 1 1207 ? 195.14900 292.89000 265.99300 1.000 67.58000 1207 ALA A C 1
ATOM 5330 O O . ALA A 1 1207 ? 194.69600 292.42700 267.04600 1.000 67.58000 1207 ALA A O 1
ATOM 5332 N N . LYS A 1 1208 ? 196.43400 292.81800 265.65800 1.000 68.31000 1208 LYS A N 1
ATOM 5333 C CA . LYS A 1 1208 ? 197.40600 292.08600 266.45300 1.000 68.31000 1208 LYS A CA 1
ATOM 5334 C C . LYS A 1 1208 ? 198.58400 292.98400 266.79300 1.000 68.31000 1208 LYS A C 1
ATOM 5335 O O . LYS A 1 1208 ? 198.99400 293.82400 265.98500 1.000 68.31000 1208 LYS A O 1
ATOM 5341 N N . LEU A 1 1209 ? 199.11700 292.80400 267.99700 1.000 60.09000 1209 LEU A N 1
ATOM 5342 C CA . LEU A 1 1209 ? 200.24300 293.59600 268.46900 1.000 60.09000 1209 LEU A CA 1
ATOM 5343 C C . LEU A 1 1209 ? 201.28500 292.67100 269.08700 1.000 60.09000 1209 LEU A C 1
ATOM 5344 O O . LEU A 1 1209 ? 202.48700 292.87600 268.92100 1.000 60.09000 1209 LEU A O 1
ATOM 5349 N N . LEU A 1 1221 ? 197.86100 289.91600 273.07800 1.000 71.43000 1221 LEU A N 1
ATOM 5350 C CA . LEU A 1 1221 ? 196.41100 290.07200 273.07300 1.000 71.43000 1221 LEU A CA 1
ATOM 5351 C C . LEU A 1 1221 ? 195.85800 289.88700 271.66500 1.000 71.43000 1221 LEU A C 1
ATOM 5352 O O . LEU A 1 1221 ? 196.44400 290.36200 270.69300 1.000 71.43000 1221 LEU A O 1
ATOM 5357 N N . LYS A 1 1222 ? 194.73000 289.18900 271.55900 1.000 70.07000 1222 LYS A N 1
ATOM 5358 C CA . LYS A 1 1222 ? 194.07100 288.94600 270.28300 1.000 70.07000 1222 LYS A CA 1
ATOM 5359 C C . LYS A 1 1222 ? 192.68200 289.56600 270.31900 1.000 70.07000 1222 LYS A C 1
ATOM 5360 O O . LYS A 1 1222 ? 191.90400 289.29700 271.24000 1.000 70.07000 1222 LYS A O 1
ATOM 5366 N N . LYS A 1 1223 ? 192.37400 290.39500 269.32400 1.000 69.62000 1223 LYS A N 1
ATOM 5367 C CA . LYS A 1 1223 ? 191.05500 291.00000 269.19300 1.000 69.62000 1223 LYS A CA 1
ATOM 5368 C C . LYS A 1 1223 ? 190.62000 290.94900 267.73700 1.000 69.62000 1223 LYS A C 1
ATOM 5369 O O . LYS A 1 1223 ? 191.33200 291.44000 266.85500 1.000 69.62000 1223 LYS A O 1
ATOM 5375 N N . VAL A 1 1224 ? 189.45800 290.34900 267.49000 1.000 70.18000 1224 VAL A N 1
ATOM 5376 C CA . VAL A 1 1224 ? 188.89300 290.21500 266.15300 1.000 70.18000 1224 VAL A CA 1
ATOM 5377 C C . VAL A 1 1224 ? 187.45100 290.70200 266.19500 1.000 70.18000 1224 VAL A C 1
ATOM 5378 O O . VAL A 1 1224 ? 186.68200 290.29700 267.07400 1.000 70.18000 1224 VAL A O 1
ATOM 5382 N N . CYS A 1 1225 ? 187.08400 291.56500 265.24900 1.000 74.11000 1225 CYS A N 1
ATOM 5383 C CA . CYS A 1 1225 ? 185.73200 292.09900 265.18100 1.000 74.11000 1225 CYS A CA 1
ATOM 5384 C C . CYS A 1 1225 ? 185.29600 292.20500 263.72600 1.000 74.11000 1225 CYS A C 1
ATOM 5385 O O . CYS A 1 1225 ? 186.12000 292.27200 262.81100 1.000 74.11000 1225 CYS A O 1
ATOM 5388 N N . SER A 1 1226 ? 183.98000 292.22600 263.52600 1.000 70.77000 1226 SER A N 1
ATOM 5389 C CA . SER A 1 1226 ? 183.38100 292.16500 262.20200 1.000 70.77000 1226 SER A CA 1
ATOM 5390 C C . SER A 1 1226 ? 182.49300 293.37700 261.95100 1.000 70.77000 1226 SER A C 1
ATOM 5391 O O . SER A 1 1226 ? 181.85400 293.90200 262.86700 1.000 70.77000 1226 SER A O 1
ATOM 5394 N N . PHE A 1 1227 ? 182.45200 293.80500 260.69400 1.000 68.09000 1227 PHE A N 1
ATOM 5395 C CA . PHE A 1 1227 ? 181.66600 294.94700 260.25200 1.000 68.09000 1227 PHE A CA 1
ATOM 5396 C C . PHE A 1 1227 ? 180.41900 294.46800 259.51600 1.000 68.09000 1227 PHE A C 1
ATOM 5397 O O . PHE A 1 1227 ? 180.28300 293.29100 259.18100 1.000 68.09000 1227 PHE A O 1
ATOM 5405 N N . SER A 1 1228 ? 179.50200 295.40000 259.26100 1.000 68.11000 1228 SER A N 1
ATOM 5406 C CA . SER A 1 1228 ? 178.28500 295.07300 258.52800 1.000 68.11000 1228 SER A CA 1
ATOM 5407 C C . SER A 1 1228 ? 177.57900 296.35500 258.11200 1.000 68.11000 1228 SER A C 1
ATOM 5408 O O . SER A 1 1228 ? 177.63100 297.36300 258.82100 1.000 68.11000 1228 SER A O 1
ATOM 5411 N N . MET A 1 1229 ? 176.91600 296.29800 256.95800 1.000 70.30000 1229 MET A N 1
ATOM 5412 C CA . MET A 1 1229 ? 176.09100 297.39900 256.47800 1.000 70.30000 1229 MET A CA 1
ATOM 5413 C C . MET A 1 1229 ? 175.16000 296.86000 255.40000 1.000 70.30000 1229 MET A C 1
ATOM 5414 O O . MET A 1 1229 ? 175.29200 295.71900 254.95300 1.000 70.30000 1229 MET A O 1
ATOM 5419 N N . ASN A 1 1230 ? 174.21200 297.69800 254.98800 1.000 69.43000 1230 ASN A N 1
ATOM 5420 C CA . ASN A 1 1230 ? 173.20100 297.30400 254.01600 1.000 69.43000 1230 ASN A CA 1
ATOM 5421 C C . ASN A 1 1230 ? 173.65100 297.61100 252.59300 1.000 69.43000 1230 ASN A C 1
ATOM 5422 O O . ASN A 1 1230 ? 174.44000 298.52700 252.35000 1.000 69.43000 1230 ASN A O 1
ATOM 5427 N N . VAL A 1 1231 ? 173.13500 296.82700 251.64900 1.000 66.15000 1231 VAL A N 1
ATOM 5428 C CA . VAL A 1 1231 ? 173.42200 296.99600 250.23000 1.000 66.15000 1231 VAL A CA 1
ATOM 5429 C C . VAL A 1 1231 ? 172.12100 296.83700 249.45600 1.000 66.15000 1231 VAL A C 1
ATOM 5430 O O . VAL A 1 1231 ? 171.34100 295.91600 249.71900 1.000 66.15000 1231 VAL A O 1
ATOM 5434 N N . LEU A 1 1232 ? 171.88300 297.73700 248.50500 1.000 67.25000 1232 LEU A N 1
ATOM 5435 C CA . LEU A 1 1232 ? 170.65400 297.71700 247.72800 1.000 67.25000 1232 LEU A CA 1
ATOM 5436 C C . LEU A 1 1232 ? 170.83200 296.91800 246.43800 1.000 67.25000 1232 LEU A C 1
ATOM 5437 O O . LEU A 1 1232 ? 171.94400 296.59400 246.01800 1.000 67.25000 1232 LEU A O 1
ATOM 5442 N N . ARG A 1 1233 ? 169.69900 296.59600 245.81000 1.000 66.49000 1233 ARG A N 1
ATOM 5443 C CA . ARG A 1 1233 ? 169.72400 295.78100 244.60000 1.000 66.49000 1233 ARG A CA 1
ATOM 5444 C C . ARG A 1 1233 ? 170.22700 296.57700 243.40100 1.000 66.49000 1233 ARG A C 1
ATOM 5445 O O . ARG A 1 1233 ? 171.04100 296.07800 242.61700 1.000 66.49000 1233 ARG A O 1
ATOM 5453 N N . ARG A 1 1234 ? 169.74700 297.81300 243.23500 1.000 68.47000 1234 ARG A N 1
ATOM 5454 C CA . ARG A 1 1234 ? 170.17500 298.62700 242.10100 1.000 68.47000 1234 ARG A CA 1
ATOM 5455 C C . ARG A 1 1234 ? 171.66100 298.95600 242.18900 1.000 68.47000 1234 ARG A C 1
ATOM 5456 O O . ARG A 1 1234 ? 172.39700 298.82400 241.20400 1.000 68.47000 1234 ARG A O 1
ATOM 5464 N N . ALA A 1 1235 ? 172.11900 299.38600 243.36300 1.000 67.68000 1235 ALA A N 1
ATOM 5465 C CA . ALA A 1 1235 ? 173.52400 299.72600 243.58400 1.000 67.68000 1235 ALA A CA 1
ATOM 5466 C C . ALA A 1 1235 ? 174.21700 298.50400 244.16900 1.000 67.68000 1235 ALA A C 1
ATOM 5467 O O . ALA A 1 1235 ? 174.15900 298.26000 245.37600 1.000 67.68000 1235 ALA A O 1
ATOM 5469 N N . THR A 1 1236 ? 174.88100 297.73300 243.30700 1.000 67.38000 1236 THR A N 1
ATOM 5470 C CA . THR A 1 1236 ? 175.44900 296.46000 243.73600 1.000 67.38000 1236 THR A CA 1
ATOM 5471 C C . THR A 1 1236 ? 176.62300 296.65900 244.68800 1.000 67.38000 1236 THR A C 1
ATOM 5472 O O . THR A 1 1236 ? 176.68900 296.02300 245.74700 1.000 67.38000 1236 THR A O 1
ATOM 5476 N N . ALA A 1 1237 ? 177.56300 297.53300 244.33200 1.000 68.40000 1237 ALA A N 1
ATOM 5477 C CA . ALA A 1 1237 ? 178.76800 297.72300 245.13100 1.000 68.40000 1237 ALA A CA 1
ATOM 5478 C C . ALA A 1 1237 ? 179.06400 299.20500 245.28900 1.000 68.40000 1237 ALA A C 1
ATOM 5479 O O . ALA A 1 1237 ? 179.06600 299.94800 244.30400 1.000 68.40000 1237 ALA A O 1
ATOM 5481 N N . VAL A 1 1238 ? 179.31500 299.62700 246.52600 1.000 67.62000 1238 VAL A N 1
ATOM 5482 C CA . VAL A 1 1238 ? 179.71100 301.00200 246.82100 1.000 67.62000 1238 VAL A CA 1
ATOM 5483 C C . VAL A 1 1238 ? 180.91900 300.97900 247.75100 1.000 67.62000 1238 VAL A C 1
ATOM 5484 O O . VAL A 1 1238 ? 181.05800 300.04900 248.56000 1.000 67.62000 1238 VAL A O 1
ATOM 5488 N N . PRO A 1 1239 ? 181.81600 301.96000 247.67300 1.000 70.52000 1239 PRO A N 1
ATOM 5489 C CA . PRO A 1 1239 ? 182.96900 301.98100 248.58000 1.000 70.52000 1239 PRO A CA 1
ATOM 5490 C C . PRO A 1 1239 ? 182.60800 302.58200 249.92900 1.000 70.52000 1239 PRO A C 1
ATOM 5491 O O . PRO A 1 1239 ? 181.83800 303.54100 250.02000 1.000 70.52000 1239 PRO A O 1
ATOM 5495 N N . ASN A 1 1240 ? 183.17000 302.00000 250.98800 1.000 68.14000 1240 ASN A N 1
ATOM 5496 C CA . ASN A 1 1240 ? 182.85500 302.39300 252.35300 1.000 68.14000 1240 ASN A CA 1
ATOM 5497 C C . ASN A 1 1240 ? 184.11500 302.58700 253.18600 1.000 68.14000 1240 ASN A C 1
ATOM 5498 O O . ASN A 1 1240 ? 185.10200 301.85000 253.04700 1.000 68.14000 1240 ASN A O 1
ATOM 5503 N N . MET A 1 1241 ? 184.05100 303.59700 254.05400 1.000 66.98000 1241 MET A N 1
ATOM 5504 C CA . MET A 1 1241 ? 185.00500 303.82100 255.12500 1.000 66.98000 1241 MET A CA 1
ATOM 5505 C C . MET A 1 1241 ? 184.51700 303.10000 256.37600 1.000 66.98000 1241 MET A C 1
ATOM 5506 O O . MET A 1 1241 ? 183.32700 303.15000 256.71600 1.000 66.98000 1241 MET A O 1
ATOM 5511 N N . CYS A 1 1242 ? 185.43700 302.42400 257.05900 1.000 59.20000 1242 CYS A N 1
ATOM 5512 C CA . CYS A 1 1242 ? 185.10000 301.64000 258.24000 1.000 59.20000 1242 CYS A CA 1
ATOM 5513 C C . CYS A 1 1242 ? 186.06800 301.98700 259.35800 1.000 59.20000 1242 CYS A C 1
ATOM 5514 O O . CYS A 1 1242 ? 187.27300 301.75600 259.22900 1.000 59.20000 1242 CYS A O 1
ATOM 5517 N N . PHE A 1 1243 ? 185.54500 302.53400 260.45200 1.000 58.94000 1243 PHE A N 1
ATOM 5518 C CA . PHE A 1 1243 ? 186.35200 302.93800 261.59300 1.000 58.94000 1243 PHE A CA 1
ATOM 5519 C C . PHE A 1 1243 ? 186.11100 301.97600 262.74800 1.000 58.94000 1243 PHE A C 1
ATOM 5520 O O . PHE A 1 1243 ? 184.96300 301.61800 263.04000 1.000 58.94000 1243 PHE A O 1
ATOM 5528 N N . ALA A 1 1244 ? 187.19500 301.56700 263.40100 1.000 60.29000 1244 ALA A N 1
ATOM 5529 C CA . ALA A 1 1244 ? 187.13000 300.74700 264.59900 1.000 60.29000 1244 ALA A CA 1
ATOM 5530 C C . ALA A 1 1244 ? 188.00700 301.36700 265.67500 1.000 60.29000 1244 ALA A C 1
ATOM 5531 O O . ALA A 1 1244 ? 189.05900 301.94700 265.37900 1.000 60.29000 1244 ALA A O 1
ATOM 5533 N N . PHE A 1 1245 ? 187.55800 301.26600 266.92300 1.000 64.30000 1245 PHE A N 1
ATOM 5534 C CA . PHE A 1 1245 ? 188.35600 301.70700 268.05900 1.000 64.30000 1245 PHE A CA 1
ATOM 5535 C C . PHE A 1 1245 ? 188.31900 300.61800 269.11900 1.000 64.30000 1245 PHE A C 1
ATOM 5536 O O . PHE A 1 1245 ? 187.23700 300.24200 269.59300 1.000 64.30000 1245 PHE A O 1
ATOM 5544 N N . PHE A 1 1246 ? 189.50600 300.12400 269.48500 1.000 66.91000 1246 PHE A N 1
ATOM 5545 C CA . PHE A 1 1246 ? 189.68000 299.10400 270.51200 1.000 66.91000 1246 PHE A CA 1
ATOM 5546 C C . PHE A 1 1246 ? 190.30200 299.73700 271.74700 1.000 66.91000 1246 PHE A C 1
ATOM 5547 O O . PHE A 1 1246 ? 191.50200 300.05300 271.73100 1.000 66.91000 1246 PHE A O 1
ATOM 5555 N N . PRO A 1 1247 ? 189.55500 299.94300 272.82700 1.000 73.74000 1247 PRO A N 1
ATOM 5556 C CA . PRO A 1 1247 ? 190.17600 300.42800 274.06300 1.000 73.74000 1247 PRO A CA 1
ATOM 5557 C C . PRO A 1 1247 ? 191.13000 299.39400 274.63800 1.000 73.74000 1247 PRO A C 1
ATOM 5558 O O . PRO A 1 1247 ? 190.94300 298.18500 274.48100 1.000 73.74000 1247 PRO A O 1
ATOM 5562 N N . PHE A 1 1248 ? 192.16700 299.88400 275.30900 1.000 73.81000 1248 PHE A N 1
ATOM 5563 C CA . PHE A 1 1248 ? 193.14800 299.00200 275.93100 1.000 73.81000 1248 PHE A CA 1
ATOM 5564 C C . PHE A 1 1248 ? 192.70700 298.58500 277.33100 1.000 73.81000 1248 PHE A C 1
ATOM 5565 O O . PHE A 1 1248 ? 191.66200 299.01500 277.81900 1.000 73.81000 1248 PHE A O 1
ATOM 5573 N N . TYR A 1 1265 ? 207.39700 296.66400 274.00400 1.000 85.03000 1265 TYR A N 1
ATOM 5574 C CA . TYR A 1 1265 ? 207.79000 296.44500 272.61700 1.000 85.03000 1265 TYR A CA 1
ATOM 5575 C C . TYR A 1 1265 ? 206.67200 295.77700 271.82600 1.000 85.03000 1265 TYR A C 1
ATOM 5576 O O . TYR A 1 1265 ? 206.04800 294.82500 272.29500 1.000 85.03000 1265 TYR A O 1
ATOM 5585 N N . GLY A 1 1266 ? 206.42200 296.28100 270.62600 1.000 74.05000 1266 GLY A N 1
ATOM 5586 C CA . GLY A 1 1266 ? 205.41200 295.69300 269.77100 1.000 74.05000 1266 GLY A CA 1
ATOM 5587 C C . GLY A 1 1266 ? 205.33900 296.43400 268.45400 1.000 74.05000 1266 GLY A C 1
ATOM 5588 O O . GLY A 1 1266 ? 205.77100 297.58500 268.33600 1.000 74.05000 1266 GLY A O 1
ATOM 5589 N N . ILE A 1 1267 ? 204.78200 295.74500 267.46300 1.000 68.52000 1267 ILE A N 1
ATOM 5590 C CA . ILE A 1 1267 ? 204.56500 296.29900 266.13200 1.000 68.52000 1267 ILE A CA 1
ATOM 5591 C C . ILE A 1 1267 ? 203.09900 296.09300 265.78300 1.000 68.52000 1267 ILE A C 1
ATOM 5592 O O . ILE A 1 1267 ? 202.62800 294.95100 265.72700 1.000 68.52000 1267 ILE A O 1
ATOM 5597 N N . PHE A 1 1268 ? 202.38100 297.18800 265.54800 1.000 65.90000 1268 PHE A N 1
ATOM 5598 C CA . PHE A 1 1268 ? 200.95800 297.09400 265.25200 1.000 65.90000 1268 PHE A CA 1
ATOM 5599 C C . PHE A 1 1268 ? 200.74700 296.51600 263.85900 1.000 65.90000 1268 PHE A C 1
ATOM 5600 O O . PHE A 1 1268 ? 201.33300 296.99000 262.88100 1.000 65.90000 1268 PHE A O 1
ATOM 5608 N N . GLU A 1 1269 ? 199.91000 295.48400 263.77100 1.000 68.79000 1269 GLU A N 1
ATOM 5609 C CA . GLU A 1 1269 ? 199.60400 294.82600 262.51000 1.000 68.79000 1269 GLU A CA 1
ATOM 5610 C C . GLU A 1 1269 ? 198.10400 294.58800 262.41200 1.000 68.79000 1269 GLU A C 1
ATOM 5611 O O . GLU A 1 1269 ? 197.42400 294.38200 263.42100 1.000 68.79000 1269 GLU A O 1
ATOM 5617 N N . THR A 1 1270 ? 197.59000 294.62300 261.18100 1.000 68.51000 1270 THR A N 1
ATOM 5618 C CA . THR A 1 1270 ? 196.16300 294.40500 260.94700 1.000 68.51000 1270 THR A CA 1
ATOM 5619 C C . THR A 1 1270 ? 195.98800 293.83700 259.54200 1.000 68.51000 1270 THR A C 1
ATOM 5620 O O . THR A 1 1270 ? 196.04900 294.57800 258.55700 1.000 68.51000 1270 THR A O 1
ATOM 5624 N N . CYS A 1 1271 ? 195.76500 292.53100 259.46100 1.000 72.89000 1271 CYS A N 1
ATOM 5625 C CA . CYS A 1 1271 ? 195.37500 291.87900 258.22200 1.000 72.89000 1271 CYS A CA 1
ATOM 5626 C C . CYS A 1 1271 ? 193.87100 291.64000 258.23200 1.000 72.89000 1271 CYS A C 1
ATOM 5627 O O . CYS A 1 1271 ? 193.23100 291.61200 259.28500 1.000 72.89000 1271 CYS A O 1
ATOM 5630 N N . LEU A 1 1272 ? 193.30600 291.46700 257.03800 1.000 74.41000 1272 LEU A N 1
ATOM 5631 C CA . LEU A 1 1272 ? 191.85400 291.33400 256.93800 1.000 74.41000 1272 LEU A CA 1
ATOM 5632 C C . LEU A 1 1272 ? 191.39600 289.94400 257.37100 1.000 74.41000 1272 LEU A C 1
ATOM 5633 O O . LEU A 1 1272 ? 190.73600 289.78900 258.40300 1.000 74.41000 1272 LEU A O 1
ATOM 5638 N N . SER A 1 1273 ? 191.77800 288.91700 256.61000 1.000 77.51000 1273 SER A N 1
ATOM 5639 C CA . SER A 1 1273 ? 191.37100 287.54000 256.86600 1.000 77.51000 1273 SER A CA 1
ATOM 5640 C C . SER A 1 1273 ? 192.03600 286.61500 255.85400 1.000 77.51000 1273 SER A C 1
ATOM 5641 O O . SER A 1 1273 ? 192.38800 287.05600 254.75300 1.000 77.51000 1273 SER A O 1
ATOM 5644 N N . PRO A 1 1274 ? 192.23700 285.33700 256.18400 1.000 78.71000 1274 PRO A N 1
ATOM 5645 C CA . PRO A 1 1274 ? 192.69900 284.39000 255.15600 1.000 78.71000 1274 PRO A CA 1
ATOM 5646 C C . PRO A 1 1274 ? 191.74000 284.26400 253.98600 1.000 78.71000 1274 PRO A C 1
ATOM 5647 O O . PRO A 1 1274 ? 192.18600 284.07800 252.84600 1.000 78.71000 1274 PRO A O 1
ATOM 5651 N N . GLY A 1 1275 ? 190.43500 284.36100 254.23000 1.000 75.92000 1275 GLY A N 1
ATOM 5652 C CA . GLY A 1 1275 ? 189.45400 284.26800 253.16700 1.000 75.92000 1275 GLY A CA 1
ATOM 5653 C C . GLY A 1 1275 ? 189.10000 285.61600 252.57600 1.000 75.92000 1275 GLY A C 1
ATOM 5654 O O . GLY A 1 1275 ? 189.98700 286.35600 252.14100 1.000 75.92000 1275 GLY A O 1
ATOM 5655 N N . ASP A 1 1276 ? 187.80500 285.94600 252.56100 1.000 79.64000 1276 ASP A N 1
ATOM 5656 C CA . ASP A 1 1276 ? 187.30300 287.21500 252.03300 1.000 79.64000 1276 ASP A CA 1
ATOM 5657 C C . ASP A 1 1276 ? 187.73300 287.40100 250.57400 1.000 79.64000 1276 ASP A C 1
ATOM 5658 O O . ASP A 1 1276 ? 188.53800 288.26800 250.22700 1.000 79.64000 1276 ASP A O 1
ATOM 5663 N N . ILE A 1 1277 ? 187.17300 286.53200 249.73000 1.000 75.31000 1277 ILE A N 1
ATOM 5664 C CA . ILE A 1 1277 ? 187.54200 286.50600 248.31700 1.000 75.31000 1277 ILE A CA 1
ATOM 5665 C C . ILE A 1 1277 ? 187.24700 287.85100 247.66100 1.000 75.31000 1277 ILE A C 1
ATOM 5666 O O . ILE A 1 1277 ? 188.07200 288.39500 246.91700 1.000 75.31000 1277 ILE A O 1
ATOM 5671 N N . ARG A 1 1278 ? 186.06800 288.41200 247.93400 1.000 72.08000 1278 ARG A N 1
ATOM 5672 C CA . ARG A 1 1278 ? 185.66200 289.64600 247.27300 1.000 72.08000 1278 ARG A CA 1
ATOM 5673 C C . ARG A 1 1278 ? 186.23600 290.88800 247.94400 1.000 72.08000 1278 ARG A C 1
ATOM 5674 O O . ARG A 1 1278 ? 186.38700 291.92500 247.29000 1.000 72.08000 1278 ARG A O 1
ATOM 5682 N N . HIS A 1 1279 ? 186.56400 290.80600 249.23000 1.000 74.18000 1279 HIS A N 1
ATOM 5683 C CA . HIS A 1 1279 ? 186.90900 291.97300 250.03200 1.000 74.18000 1279 HIS A CA 1
ATOM 5684 C C . HIS A 1 1279 ? 188.41700 292.04800 250.22800 1.000 74.18000 1279 HIS A C 1
ATOM 5685 O O . HIS A 1 1279 ? 189.03600 291.08500 250.69300 1.000 74.18000 1279 HIS A O 1
ATOM 5692 N N . ARG A 1 1280 ? 189.00500 293.18900 249.86900 1.000 70.66000 1280 ARG A N 1
ATOM 5693 C CA . ARG A 1 1280 ? 190.43700 293.40700 250.03900 1.000 70.66000 1280 ARG A CA 1
ATOM 5694 C C . ARG A 1 1280 ? 190.75900 294.58300 250.94800 1.000 70.66000 1280 ARG A C 1
ATOM 5695 O O . ARG A 1 1280 ? 191.51900 294.42400 251.91000 1.000 70.66000 1280 ARG A O 1
ATOM 5703 N N . GLY A 1 1281 ? 190.20800 295.76400 250.67100 1.000 68.70000 1281 GLY A N 1
ATOM 5704 C CA . GLY A 1 1281 ? 190.56500 296.95700 251.41700 1.000 68.70000 1281 GLY A CA 1
ATOM 5705 C C . GLY A 1 1281 ? 191.85900 297.55900 250.90800 1.000 68.70000 1281 GLY A C 1
ATOM 5706 O O . GLY A 1 1281 ? 192.81500 296.82400 250.64500 1.000 68.70000 1281 GLY A O 1
ATOM 5707 N N . LYS A 1 1282 ? 191.91700 298.88400 250.76000 1.000 68.94000 1282 LYS A N 1
ATOM 5708 C CA . LYS A 1 1282 ? 193.08400 299.47300 250.10800 1.000 68.94000 1282 LYS A CA 1
ATOM 5709 C C . LYS A 1 1282 ? 193.70000 300.64700 250.86300 1.000 68.94000 1282 LYS A C 1
ATOM 5710 O O . LYS A 1 1282 ? 194.89700 300.91400 250.71600 1.000 68.94000 1282 LYS A O 1
ATOM 5716 N N . GLN A 1 1283 ? 192.91500 301.35600 251.66700 1.000 68.33000 1283 GLN A N 1
ATOM 5717 C CA . GLN A 1 1283 ? 193.39700 302.52600 252.38900 1.000 68.33000 1283 GLN A CA 1
ATOM 5718 C C . GLN A 1 1283 ? 193.36200 302.26400 253.88800 1.000 68.33000 1283 GLN A C 1
ATOM 5719 O O . GLN A 1 1283 ? 192.46400 301.57800 254.38600 1.000 68.33000 1283 GLN A O 1
ATOM 5725 N N . TRP A 1 1284 ? 194.34500 302.80700 254.60400 1.000 64.28000 1284 TRP A N 1
ATOM 5726 C CA . TRP A 1 1284 ? 194.43800 302.62200 256.04400 1.000 64.28000 1284 TRP A CA 1
ATOM 5727 C C . TRP A 1 1284 ? 194.84300 303.92200 256.72100 1.000 64.28000 1284 TRP A C 1
ATOM 5728 O O . TRP A 1 1284 ? 195.49200 304.78100 256.12000 1.000 64.28000 1284 TRP A O 1
ATOM 5739 N N . GLY A 1 1285 ? 194.44700 304.05200 257.98600 1.000 66.07000 1285 GLY A N 1
ATOM 5740 C CA . GLY A 1 1285 ? 194.83800 305.18700 258.79400 1.000 66.07000 1285 GLY A CA 1
ATOM 5741 C C . GLY A 1 1285 ? 195.09500 304.74400 260.22000 1.000 66.07000 1285 GLY A C 1
ATOM 5742 O O . GLY A 1 1285 ? 194.63400 303.68600 260.65500 1.000 66.07000 1285 GLY A O 1
ATOM 5743 N N . PHE A 1 1286 ? 195.83800 305.57600 260.94900 1.000 66.48000 1286 PHE A N 1
ATOM 5744 C CA . PHE A 1 1286 ? 196.28300 305.19200 262.28400 1.000 66.48000 1286 PHE A CA 1
ATOM 5745 C C . PHE A 1 1286 ? 196.78500 306.39600 263.07200 1.000 66.48000 1286 PHE A C 1
ATOM 5746 O O . PHE A 1 1286 ? 197.61500 307.16500 262.57900 1.000 66.48000 1286 PHE A O 1
ATOM 5754 N N . ASN A 1 1287 ? 196.28300 306.56700 264.29500 1.000 69.40000 1287 ASN A N 1
ATOM 5755 C CA . ASN A 1 1287 ? 196.76900 307.58700 265.21400 1.000 69.40000 1287 ASN A CA 1
ATOM 5756 C C . ASN A 1 1287 ? 196.79500 307.02300 266.62500 1.000 69.40000 1287 ASN A C 1
ATOM 5757 O O . ASN A 1 1287 ? 196.30000 305.92600 266.89300 1.000 69.40000 1287 ASN A O 1
ATOM 5762 N N . LEU A 1 1288 ? 197.38800 307.79400 267.53200 1.000 75.30000 1288 LEU A N 1
ATOM 5763 C CA . LEU A 1 1288 ? 197.33100 307.53300 268.96500 1.000 75.30000 1288 LEU A CA 1
ATOM 5764 C C . LEU A 1 1288 ? 196.57600 308.67400 269.62700 1.000 75.30000 1288 LEU A C 1
ATOM 5765 O O . LEU A 1 1288 ? 196.95600 309.84100 269.48000 1.000 75.30000 1288 LEU A O 1
ATOM 5770 N N . VAL A 1 1289 ? 195.51800 308.34100 270.35300 1.000 78.76000 1289 VAL A N 1
ATOM 5771 C CA . VAL A 1 1289 ? 194.72800 309.32700 271.07800 1.000 78.76000 1289 VAL A CA 1
ATOM 5772 C C . VAL A 1 1289 ? 195.14700 309.30200 272.53900 1.000 78.76000 1289 VAL A C 1
ATOM 5773 O O . VAL A 1 1289 ? 195.62100 308.28300 273.05600 1.000 78.76000 1289 VAL A O 1
ATOM 5777 N N . TYR A 1 1290 ? 194.98100 310.43800 273.21400 1.000 83.93000 1290 TYR A N 1
ATOM 5778 C CA . TYR A 1 1290 ? 195.53600 310.62300 274.54600 1.000 83.93000 1290 TYR A CA 1
ATOM 5779 C C . TYR A 1 1290 ? 194.53100 311.35000 275.43000 1.000 83.93000 1290 TYR A C 1
ATOM 5780 O O . TYR A 1 1290 ? 193.43400 311.71900 274.99800 1.000 83.93000 1290 TYR A O 1
ATOM 5789 N N . LYS A 1 1291 ? 194.92600 311.55100 276.68600 1.000 89.61000 1291 LYS A N 1
ATOM 5790 C CA . LYS A 1 1291 ? 194.15300 312.28800 277.67800 1.000 89.61000 1291 LYS A CA 1
ATOM 5791 C C . LYS A 1 1291 ? 194.33700 313.78900 277.50200 1.000 89.61000 1291 LYS A C 1
ATOM 5792 O O . LYS A 1 1291 ? 194.77100 314.24300 276.43900 1.000 89.61000 1291 LYS A O 1
ATOM 5798 N N . ASP A 1 1292 ? 193.99200 314.56000 278.53600 1.000 93.46000 1292 ASP A N 1
ATOM 5799 C CA . ASP A 1 1292 ? 193.99200 316.02300 278.49700 1.000 93.46000 1292 ASP A CA 1
ATOM 5800 C C . ASP A 1 1292 ? 192.97500 316.53300 277.47100 1.000 93.46000 1292 ASP A C 1
ATOM 5801 O O . ASP A 1 1292 ? 193.30700 317.12800 276.44300 1.000 93.46000 1292 ASP A O 1
ATOM 5806 N N . GLU A 1 1293 ? 191.70900 316.28400 277.81200 1.000 98.39000 1293 GLU A N 1
ATOM 5807 C CA . GLU A 1 1293 ? 190.54900 316.62100 276.98200 1.000 98.39000 1293 GLU A CA 1
ATOM 5808 C C . GLU A 1 1293 ? 190.75700 316.20400 275.52800 1.000 98.39000 1293 GLU A C 1
ATOM 5809 O O . GLU A 1 1293 ? 190.59200 316.99500 274.59600 1.000 98.39000 1293 GLU A O 1
ATOM 5815 N N . THR A 1 1294 ? 191.11200 314.93300 275.34600 1.000 95.92000 1294 THR A N 1
ATOM 5816 C CA . THR A 1 1294 ? 191.25500 314.30600 274.03200 1.000 95.92000 1294 THR A CA 1
ATOM 5817 C C . THR A 1 1294 ? 192.16100 315.14600 273.12800 1.000 95.92000 1294 THR A C 1
ATOM 5818 O O . THR A 1 1294 ? 191.78600 315.58100 272.03800 1.000 95.92000 1294 THR A O 1
ATOM 5822 N N . GLY A 1 1295 ? 193.37300 315.39500 273.62700 1.000 93.06000 1295 GLY A N 1
ATOM 5823 C CA . GLY A 1 1295 ? 194.31300 316.20800 272.87400 1.000 93.06000 1295 GLY A CA 1
ATOM 5824 C C . GLY A 1 1295 ? 194.73000 315.55800 271.56900 1.000 93.06000 1295 GLY A C 1
ATOM 5825 O O . GLY A 1 1295 ? 194.74400 316.20100 270.51600 1.000 93.06000 1295 GLY A O 1
ATOM 5826 N N . GLY A 1 1296 ? 195.07000 314.27300 271.61900 1.000 89.46000 1296 GLY A N 1
ATOM 5827 C CA . GLY A 1 1296 ? 195.51700 313.58000 270.42800 1.000 89.46000 1296 GLY A CA 1
ATOM 5828 C C . GLY A 1 1296 ? 196.82100 314.08400 269.85600 1.000 89.46000 1296 GLY A C 1
ATOM 5829 O O . GLY A 1 1296 ? 197.15700 313.75200 268.71700 1.000 89.46000 1296 GLY A O 1
ATOM 5830 N N . SER A 1 1297 ? 197.57200 314.88000 270.62000 1.000 91.87000 1297 SER A N 1
ATOM 5831 C CA . SER A 1 1297 ? 198.83800 315.44900 270.15800 1.000 91.87000 1297 SER A CA 1
ATOM 5832 C C . SER A 1 1297 ? 199.92500 314.37600 270.22900 1.000 91.87000 1297 SER A C 1
ATOM 5833 O O . SER A 1 1297 ? 200.83000 314.39800 271.06600 1.000 91.87000 1297 SER A O 1
ATOM 5836 N N . VAL A 1 1298 ? 199.81800 313.41900 269.31800 1.000 86.65000 1298 VAL A N 1
ATOM 5837 C CA . VAL A 1 1298 ? 200.73300 312.28600 269.28900 1.000 86.65000 1298 VAL A CA 1
ATOM 5838 C C . VAL A 1 1298 ? 202.05000 312.71200 268.65500 1.000 86.65000 1298 VAL A C 1
ATOM 5839 O O . VAL A 1 1298 ? 202.07600 313.42800 267.64700 1.000 86.65000 1298 VAL A O 1
ATOM 5843 N N . THR A 1 1299 ? 203.15700 312.28300 269.26300 1.000 88.19000 1299 THR A N 1
ATOM 5844 C CA . THR A 1 1299 ? 204.48500 312.56400 268.73300 1.000 88.19000 1299 THR A CA 1
ATOM 5845 C C . THR A 1 1299 ? 204.87400 311.55800 267.65100 1.000 88.19000 1299 THR A C 1
ATOM 5846 O O . THR A 1 1299 ? 205.98000 311.00800 267.65400 1.000 88.19000 1299 THR A O 1
ATOM 5850 N N . HIS A 1 1300 ? 203.98600 311.36200 266.68100 1.000 85.16000 1300 HIS A N 1
ATOM 5851 C CA . HIS A 1 1300 ? 204.18700 310.41100 265.59600 1.000 85.16000 1300 HIS A CA 1
ATOM 5852 C C . HIS A 1 1300 ? 204.35800 311.19800 264.30300 1.000 85.16000 1300 HIS A C 1
ATOM 5853 O O . HIS A 1 1300 ? 203.46300 311.95500 263.91100 1.000 85.16000 1300 HIS A O 1
ATOM 5860 N N . GLU A 1 1301 ? 205.50400 311.02000 263.64600 1.000 87.82000 1301 GLU A N 1
ATOM 5861 C CA . GLU A 1 1301 ? 205.80100 311.67600 262.37000 1.000 87.82000 1301 GLU A CA 1
ATOM 5862 C C . GLU A 1 1301 ? 206.21700 310.59800 261.37400 1.000 87.82000 1301 GLU A C 1
ATOM 5863 O O . GLU A 1 1301 ? 207.40900 310.33500 261.19500 1.000 87.82000 1301 GLU A O 1
ATOM 5869 N N . MET A 1 1302 ? 205.23200 309.98400 260.72100 1.000 83.99000 1302 MET A N 1
ATOM 5870 C CA . MET A 1 1302 ? 205.47800 309.03000 259.64900 1.000 83.99000 1302 MET A CA 1
ATOM 5871 C C . MET A 1 1302 ? 204.38700 309.17700 258.60000 1.000 83.99000 1302 MET A C 1
ATOM 5872 O O . MET A 1 1302 ? 203.28500 309.65300 258.88300 1.000 83.99000 1302 MET A O 1
ATOM 5877 N N . LEU A 1 1303 ? 204.70700 308.75700 257.38000 1.000 81.59000 1303 LEU A N 1
ATOM 5878 C CA . LEU A 1 1303 ? 203.75500 308.80500 256.27500 1.000 81.59000 1303 LEU A CA 1
ATOM 5879 C C . LEU A 1 1303 ? 204.21700 307.90500 255.13400 1.000 81.59000 1303 LEU A C 1
ATOM 5880 O O . LEU A 1 1303 ? 203.40300 307.28900 254.44800 1.000 81.59000 1303 LEU A O 1
ATOM 5885 N N . LEU B 2 102 ? 201.97000 300.54400 213.72600 1.000 63.18000 89 LEU B N 1
ATOM 5886 C CA . LEU B 2 102 ? 202.43400 301.64000 212.88300 1.000 63.18000 89 LEU B CA 1
ATOM 5887 C C . LEU B 2 102 ? 202.74200 302.86700 213.73500 1.000 63.18000 89 LEU B C 1
ATOM 5888 O O . LEU B 2 102 ? 203.69700 303.59800 213.47000 1.000 63.18000 89 LEU B O 1
ATOM 5893 N N . THR B 2 103 ? 201.92200 303.08300 214.75600 1.000 68.67000 90 THR B N 1
ATOM 5894 C CA . THR B 2 103 ? 202.14200 304.19000 215.67300 1.000 68.67000 90 THR B CA 1
ATOM 5895 C C . THR B 2 103 ? 203.42600 303.94900 216.46800 1.000 68.67000 90 THR B C 1
ATOM 5896 O O . THR B 2 103 ? 203.73700 302.80500 216.80900 1.000 68.67000 90 THR B O 1
ATOM 5900 N N . PRO B 2 104 ? 204.21400 304.99400 216.74300 1.000 66.34000 91 PRO B N 1
ATOM 5901 C CA . PRO B 2 104 ? 205.48000 304.77400 217.46600 1.000 66.34000 91 PRO B CA 1
ATOM 5902 C C . PRO B 2 104 ? 205.32600 304.08900 218.81600 1.000 66.34000 91 PRO B C 1
ATOM 5903 O O . PRO B 2 104 ? 206.18200 303.27200 219.18100 1.000 66.34000 91 PRO B O 1
ATOM 5907 N N . THR B 2 105 ? 204.26600 304.38700 219.57300 1.000 65.42000 92 THR B N 1
ATOM 5908 C CA . THR B 2 105 ? 204.15400 303.81600 220.91400 1.000 65.42000 92 THR B CA 1
ATOM 5909 C C . THR B 2 105 ? 203.88500 302.31400 220.86500 1.000 65.42000 92 THR B C 1
ATOM 5910 O O . THR B 2 105 ? 204.40500 301.56000 221.69800 1.000 65.42000 92 THR B O 1
ATOM 5914 N N . GLU B 2 106 ? 203.08200 301.85600 219.90000 1.000 64.55000 93 GLU B N 1
ATOM 5915 C CA . GLU B 2 106 ? 202.83400 300.42300 219.78700 1.000 64.55000 93 GLU B CA 1
ATOM 5916 C C . GLU B 2 106 ? 204.09800 299.67900 219.36800 1.000 64.55000 93 GLU B C 1
ATOM 5917 O O . GLU B 2 106 ? 204.37400 298.58500 219.87200 1.000 64.55000 93 GLU B O 1
ATOM 5923 N N . THR B 2 107 ? 204.89900 300.27100 218.47900 1.000 64.54000 94 THR B N 1
ATOM 5924 C CA . THR B 2 107 ? 206.17800 299.66000 218.12800 1.000 64.54000 94 THR B CA 1
ATOM 5925 C C . THR B 2 107 ? 207.11400 299.62300 219.32900 1.000 64.54000 94 THR B C 1
ATOM 5926 O O . THR B 2 107 ? 207.83800 298.64100 219.53300 1.000 64.54000 94 THR B O 1
ATOM 5930 N N . ALA B 2 108 ? 207.11500 300.68700 220.13400 1.000 65.30000 95 ALA B N 1
ATOM 5931 C CA . ALA B 2 108 ? 207.96700 300.71400 221.31700 1.000 65.30000 95 ALA B CA 1
ATOM 5932 C C . ALA B 2 108 ? 207.56600 299.63300 222.31300 1.000 65.30000 95 ALA B C 1
ATOM 5933 O O . ALA B 2 108 ? 208.42500 298.92900 222.85900 1.000 65.30000 95 ALA B O 1
ATOM 5935 N N . VAL B 2 109 ? 206.26500 299.47600 222.56300 1.000 62.74000 96 VAL B N 1
ATOM 5936 C CA . VAL B 2 109 ? 205.85600 298.45800 223.52500 1.000 62.74000 96 VAL B CA 1
ATOM 5937 C C . VAL B 2 109 ? 206.08200 297.06400 222.94900 1.000 62.74000 96 VAL B C 1
ATOM 5938 O O . VAL B 2 109 ? 206.39400 296.12200 223.68900 1.000 62.74000 96 VAL B O 1
ATOM 5942 N N . LEU B 2 110 ? 205.96500 296.90800 221.62700 1.000 63.60000 97 LEU B N 1
ATOM 5943 C CA . LEU B 2 110 ? 206.25200 295.61600 221.01500 1.000 63.60000 97 LEU B CA 1
ATOM 5944 C C . LEU B 2 110 ? 207.72700 295.25500 221.14300 1.000 63.60000 97 LEU B C 1
ATOM 5945 O O . LEU B 2 110 ? 208.06600 294.09900 221.41700 1.000 63.60000 97 LEU B O 1
ATOM 5950 N N . ARG B 2 111 ? 208.62600 296.22500 220.95200 1.000 66.19000 98 ARG B N 1
ATOM 5951 C CA . ARG B 2 111 ? 210.04200 295.92000 221.13700 1.000 66.19000 98 ARG B CA 1
ATOM 5952 C C . ARG B 2 111 ? 210.37300 295.70100 222.60800 1.000 66.19000 98 ARG B C 1
ATOM 5953 O O . ARG B 2 111 ? 211.28400 294.93000 222.92900 1.000 66.19000 98 ARG B O 1
ATOM 5961 N N . GLU B 2 112 ? 209.63900 296.34900 223.51600 1.000 66.87000 99 GLU B N 1
ATOM 5962 C CA . GLU B 2 112 ? 209.79100 296.03900 224.93500 1.000 66.87000 99 GLU B CA 1
ATOM 5963 C C . GLU B 2 112 ? 209.42200 294.58500 225.20500 1.000 66.87000 99 GLU B C 1
ATOM 5964 O O . GLU B 2 112 ? 210.13600 293.86500 225.91600 1.000 66.87000 99 GLU B O 1
ATOM 5970 N N . LEU B 2 113 ? 208.30900 294.13100 224.62600 1.000 62.05000 100 LEU B N 1
ATOM 5971 C CA . LEU B 2 113 ? 207.92300 292.73100 224.76800 1.000 62.05000 100 LEU B CA 1
ATOM 5972 C C . LEU B 2 113 ? 208.96600 291.81200 224.14500 1.000 62.05000 100 LEU B C 1
ATOM 5973 O O . LEU B 2 113 ? 209.23200 290.72100 224.66400 1.000 62.05000 100 LEU B O 1
ATOM 5978 N N . ARG B 2 114 ? 209.56000 292.23500 223.02700 1.000 62.13000 101 ARG B N 1
ATOM 5979 C CA . ARG B 2 114 ? 210.67500 291.49400 222.44200 1.000 62.13000 101 ARG B CA 1
ATOM 5980 C C . ARG B 2 114 ? 211.80400 291.31800 223.44800 1.000 62.13000 101 ARG B C 1
ATOM 5981 O O . ARG B 2 114 ? 212.30100 290.20600 223.65600 1.000 62.13000 101 ARG B O 1
ATOM 5989 N N . LEU B 2 115 ? 212.22400 292.41500 224.08100 1.000 62.92000 102 LEU B N 1
ATOM 5990 C CA . LEU B 2 115 ? 213.27400 292.33100 225.09100 1.000 62.92000 102 LEU B CA 1
ATOM 5991 C C . LEU B 2 115 ? 212.85700 291.47900 226.28100 1.000 62.92000 102 LEU B C 1
ATOM 5992 O O . LEU B 2 115 ? 213.72400 290.93300 226.97100 1.000 62.92000 102 LEU B O 1
ATOM 5997 N N . HIS B 2 116 ? 211.55400 291.34600 226.53500 1.000 63.11000 103 HIS B N 1
ATOM 5998 C CA . HIS B 2 116 ? 211.06200 290.53400 227.64200 1.000 63.11000 103 HIS B CA 1
ATOM 5999 C C . HIS B 2 116 ? 210.70000 289.11200 227.22000 1.000 63.11000 103 HIS B C 1
ATOM 6000 O O . HIS B 2 116 ? 209.79000 288.50900 227.80400 1.000 63.11000 103 HIS B O 1
ATOM 6007 N N . ARG B 2 117 ? 211.38900 288.55700 226.22400 1.000 66.30000 104 ARG B N 1
ATOM 6008 C CA . ARG B 2 117 ? 211.04600 287.24500 225.70200 1.000 66.30000 104 ARG B CA 1
ATOM 6009 C C . ARG B 2 117 ? 211.46600 286.13600 226.66700 1.000 66.30000 104 ARG B C 1
ATOM 6010 O O . ARG B 2 117 ? 212.37000 286.31700 227.48600 1.000 66.30000 104 ARG B O 1
ATOM 6018 N N . PRO B 2 118 ? 210.80800 284.98100 226.59700 1.000 67.60000 105 PRO B N 1
ATOM 6019 C CA . PRO B 2 118 ? 211.23400 283.82900 227.39300 1.000 67.60000 105 PRO B CA 1
ATOM 6020 C C . PRO B 2 118 ? 212.27800 283.01500 226.65000 1.000 67.60000 105 PRO B C 1
ATOM 6021 O O . PRO B 2 118 ? 212.39900 283.12100 225.42000 1.000 67.60000 105 PRO B O 1
ATOM 6025 N N . PRO B 2 119 ? 213.05200 282.18500 227.35900 1.000 70.72000 106 PRO B N 1
ATOM 6026 C CA . PRO B 2 119 ? 214.11900 281.42500 226.69200 1.000 70.72000 106 PRO B CA 1
ATOM 6027 C C . PRO B 2 119 ? 213.61100 280.23600 225.88900 1.000 70.72000 106 PRO B C 1
ATOM 6028 O O . PRO B 2 119 ? 214.14700 279.93800 224.81700 1.000 70.72000 106 PRO B O 1
ATOM 6032 N N . LEU B 2 120 ? 212.58800 279.54800 226.39100 1.000 67.08000 107 LEU B N 1
ATOM 6033 C CA . LEU B 2 120 ? 212.04500 278.37100 225.73100 1.000 67.08000 107 LEU B CA 1
ATOM 6034 C C . LEU B 2 120 ? 210.57300 278.58600 225.40600 1.000 67.08000 107 LEU B C 1
ATOM 6035 O O . LEU B 2 120 ? 209.81600 279.06000 226.26500 1.000 67.08000 107 LEU B O 1
ATOM 6040 N N . PRO B 2 121 ? 210.13000 278.25900 224.19200 1.000 61.91000 108 PRO B N 1
ATOM 6041 C CA . PRO B 2 121 ? 208.70400 278.38400 223.87000 1.000 61.91000 108 PRO B CA 1
ATOM 6042 C C . PRO B 2 121 ? 207.86000 277.44800 224.71900 1.000 61.91000 108 PRO B C 1
ATOM 6043 O O . PRO B 2 121 ? 208.29500 276.36200 225.11000 1.000 61.91000 108 PRO B O 1
ATOM 6047 N N . LEU B 2 122 ? 206.63700 277.88300 225.00400 1.000 58.20000 109 LEU B N 1
ATOM 6048 C CA . LEU B 2 122 ? 205.69100 277.11800 225.80400 1.000 58.20000 109 LEU B CA 1
ATOM 6049 C C . LEU B 2 122 ? 204.62100 276.52400 224.89900 1.000 58.20000 109 LEU B C 1
ATOM 6050 O O . LEU B 2 122 ? 203.96500 277.25300 224.14800 1.000 58.20000 109 LEU B O 1
ATOM 6055 N N . ASP B 2 123 ? 204.44900 275.20800 224.97300 1.000 56.43000 110 ASP B N 1
ATOM 6056 C CA . ASP B 2 123 ? 203.40300 274.52300 224.22600 1.000 56.43000 110 ASP B CA 1
ATOM 6057 C C . ASP B 2 123 ? 202.12300 274.50900 225.05000 1.000 56.43000 110 ASP B C 1
ATOM 6058 O O . ASP B 2 123 ? 202.12600 274.07100 226.20500 1.000 56.43000 110 ASP B O 1
ATOM 6063 N N . THR B 2 124 ? 201.03400 274.98900 224.45700 1.000 54.19000 111 THR B N 1
ATOM 6064 C CA . THR B 2 124 ? 199.77200 275.15000 225.16000 1.000 54.19000 111 THR B CA 1
ATOM 6065 C C . THR B 2 124 ? 198.68300 274.30800 224.50900 1.000 54.19000 111 THR B C 1
ATOM 6066 O O . THR B 2 124 ? 198.69100 274.07800 223.29600 1.000 54.19000 111 THR B O 1
ATOM 6070 N N . LEU B 2 125 ? 197.74600 273.85300 225.33600 1.000 51.43000 112 LEU B N 1
ATOM 6071 C CA . LEU B 2 125 ? 196.56400 273.12900 224.88700 1.000 51.43000 112 LEU B CA 1
ATOM 6072 C C . LEU B 2 125 ? 195.35600 274.04700 225.01000 1.000 51.43000 112 LEU B C 1
ATOM 6073 O O . LEU B 2 125 ? 195.14000 274.65500 226.06300 1.000 51.43000 112 LEU B O 1
ATOM 6078 N N . LEU B 2 126 ? 194.57400 274.14200 223.93900 1.000 49.73000 113 LEU B N 1
ATOM 6079 C CA . LEU B 2 126 ? 193.53600 275.15400 223.81300 1.000 49.73000 113 LEU B CA 1
ATOM 6080 C C . LEU B 2 126 ? 192.18100 274.50400 223.57200 1.000 49.73000 113 LEU B C 1
ATOM 6081 O O . LEU B 2 126 ? 192.06900 273.54600 222.80100 1.000 49.73000 113 LEU B O 1
ATOM 6086 N N . PHE B 2 127 ? 191.15400 275.03200 224.23600 1.000 49.72000 114 PHE B N 1
ATOM 6087 C CA . PHE B 2 127 ? 189.77600 274.58100 224.06800 1.000 49.72000 114 PHE B CA 1
ATOM 6088 C C . PHE B 2 127 ? 188.91400 275.79300 223.75300 1.000 49.72000 114 PHE B C 1
ATOM 6089 O O . PHE B 2 127 ? 188.80300 276.70600 224.57800 1.000 49.72000 114 PHE B O 1
ATOM 6097 N N . THR B 2 128 ? 188.30100 275.80300 222.57200 1.000 49.77000 115 THR B N 1
ATOM 6098 C CA . THR B 2 128 ? 187.55900 276.95800 222.09000 1.000 49.77000 115 THR B CA 1
ATOM 6099 C C . THR B 2 128 ? 186.22000 276.53100 221.50600 1.000 49.77000 115 THR B C 1
ATOM 6100 O O . THR B 2 128 ? 185.97400 275.35300 221.23700 1.000 49.77000 115 THR B O 1
ATOM 6104 N N . ASP B 2 129 ? 185.35100 277.52100 221.31100 1.000 51.00000 116 ASP B N 1
ATOM 6105 C CA . ASP B 2 129 ? 184.05800 277.34800 220.65000 1.000 51.00000 116 ASP B CA 1
ATOM 6106 C C . ASP B 2 129 ? 183.91700 278.41300 219.56700 1.000 51.00000 116 ASP B C 1
ATOM 6107 O O . ASP B 2 129 ? 183.12300 279.35200 219.69000 1.000 51.00000 116 ASP B O 1
ATOM 6112 N N . PRO B 2 130 ? 184.66700 278.28200 218.47600 1.000 51.35000 117 PRO B N 1
ATOM 6113 C CA . PRO B 2 130 ? 184.74800 279.36700 217.49100 1.000 51.35000 117 PRO B CA 1
ATOM 6114 C C . PRO B 2 130 ? 183.42200 279.61300 216.78700 1.000 51.35000 117 PRO B C 1
ATOM 6115 O O . PRO B 2 130 ? 182.46000 278.85000 216.89200 1.000 51.35000 117 PRO B O 1
ATOM 6119 N N . ASN B 2 131 ? 183.40300 280.71800 216.04700 1.000 52.66000 118 ASN B N 1
ATOM 6120 C CA . ASN B 2 131 ? 182.25200 281.19200 215.28300 1.000 52.66000 118 ASN B CA 1
ATOM 6121 C C . ASN B 2 131 ? 181.03500 281.28200 216.21100 1.000 52.66000 118 ASN B C 1
ATOM 6122 O O . ASN B 2 131 ? 180.02900 280.58500 216.07300 1.000 52.66000 118 ASN B O 1
ATOM 6127 N N . LYS B 2 132 ? 181.20300 282.10200 217.24300 1.000 54.70000 119 LYS B N 1
ATOM 6128 C CA . LYS B 2 132 ? 180.09400 282.59400 218.05200 1.000 54.70000 119 LYS B CA 1
ATOM 6129 C C . LYS B 2 132 ? 180.22500 284.06400 218.40100 1.000 54.70000 119 LYS B C 1
ATOM 6130 O O . LYS B 2 132 ? 179.23800 284.66900 218.83200 1.000 54.70000 119 LYS B O 1
ATOM 6136 N N . ASP B 2 133 ? 181.39800 284.65700 218.21600 1.000 55.92000 120 ASP B N 1
ATOM 6137 C CA . ASP B 2 133 ? 181.69600 286.04100 218.54900 1.000 55.92000 120 ASP B CA 1
ATOM 6138 C C . ASP B 2 133 ? 183.08300 286.36400 217.99700 1.000 55.92000 120 ASP B C 1
ATOM 6139 O O . ASP B 2 133 ? 183.87500 285.45100 217.74900 1.000 55.92000 120 ASP B O 1
ATOM 6144 N N . PRO B 2 134 ? 183.39900 287.64600 217.79900 1.000 54.10000 121 PRO B N 1
ATOM 6145 C CA . PRO B 2 134 ? 184.68000 287.99400 217.16500 1.000 54.10000 121 PRO B CA 1
ATOM 6146 C C . PRO B 2 134 ? 185.87900 287.85400 218.08900 1.000 54.10000 121 PRO B C 1
ATOM 6147 O O . PRO B 2 134 ? 186.96100 288.36400 217.78500 1.000 54.10000 121 PRO B O 1
ATOM 6151 N N . ASP B 2 135 ? 185.70400 287.17000 219.21700 1.000 53.26000 122 ASP B N 1
ATOM 6152 C CA . ASP B 2 135 ? 186.72900 287.13000 220.25200 1.000 53.26000 122 ASP B CA 1
ATOM 6153 C C . ASP B 2 135 ? 187.71600 285.98500 220.02000 1.000 53.26000 122 ASP B C 1
ATOM 6154 O O . ASP B 2 135 ? 188.93500 286.19400 220.05800 1.000 53.26000 122 ASP B O 1
ATOM 6159 N N . ASP B 2 136 ? 187.21100 284.77100 219.78000 1.000 51.13000 123 ASP B N 1
ATOM 6160 C CA . ASP B 2 136 ? 188.10100 283.62400 219.62500 1.000 51.13000 123 ASP B CA 1
ATOM 6161 C C . ASP B 2 136 ? 188.99900 283.76400 218.40200 1.000 51.13000 123 ASP B C 1
ATOM 6162 O O . ASP B 2 136 ? 190.13400 283.27200 218.40600 1.000 51.13000 123 ASP B O 1
ATOM 6167 N N . VAL B 2 137 ? 188.52100 284.43200 217.35300 1.000 51.15000 124 VAL B N 1
ATOM 6168 C CA . VAL B 2 137 ? 189.36600 284.65600 216.18600 1.000 51.15000 124 VAL B CA 1
ATOM 6169 C C . VAL B 2 137 ? 190.49400 285.62300 216.52200 1.000 51.15000 124 VAL B C 1
ATOM 6170 O O . VAL B 2 137 ? 191.62800 285.46300 216.05200 1.000 51.15000 124 VAL B O 1
ATOM 6174 N N . VAL B 2 138 ? 190.21000 286.63600 217.34400 1.000 50.95000 125 VAL B N 1
ATOM 6175 C CA . VAL B 2 138 ? 191.27300 287.50800 217.83500 1.000 50.95000 125 VAL B CA 1
ATOM 6176 C C . VAL B 2 138 ? 192.28200 286.70100 218.64100 1.000 50.95000 125 VAL B C 1
ATOM 6177 O O . VAL B 2 138 ? 193.49800 286.90500 218.52700 1.000 50.95000 125 VAL B O 1
ATOM 6181 N N . THR B 2 139 ? 191.79400 285.77900 219.47500 1.000 46.38000 126 THR B N 1
ATOM 6182 C CA . THR B 2 139 ? 192.70500 284.94200 220.25000 1.000 46.38000 126 THR B CA 1
ATOM 6183 C C . THR B 2 139 ? 193.60200 284.11500 219.33800 1.000 46.38000 126 THR B C 1
ATOM 6184 O O . THR B 2 139 ? 194.81400 284.02700 219.56400 1.000 46.38000 126 THR B O 1
ATOM 6188 N N . TYR B 2 140 ? 193.02900 283.52300 218.28700 1.000 48.59000 127 TYR B N 1
ATOM 6189 C CA . TYR B 2 140 ? 193.83500 282.77100 217.32700 1.000 48.59000 127 TYR B CA 1
ATOM 6190 C C . TYR B 2 140 ? 194.87600 283.65700 216.65600 1.000 48.59000 127 TYR B C 1
ATOM 6191 O O . TYR B 2 140 ? 196.03600 283.25700 216.49900 1.000 48.59000 127 TYR B O 1
ATOM 6200 N N . THR B 2 141 ? 194.47700 284.86000 216.23700 1.000 46.65000 128 THR B N 1
ATOM 6201 C CA . THR B 2 141 ? 195.40200 285.74500 215.53700 1.000 46.65000 128 THR B CA 1
ATOM 6202 C C . THR B 2 141 ? 196.56800 286.14100 216.43500 1.000 46.65000 128 THR B C 1
ATOM 6203 O O . THR B 2 141 ? 197.73700 286.07500 216.02700 1.000 46.65000 128 THR B O 1
ATOM 6207 N N . ILE B 2 142 ? 196.27200 286.54500 217.67200 1.000 47.24000 129 ILE B N 1
ATOM 6208 C CA . ILE B 2 142 ? 197.34800 286.95500 218.56800 1.000 47.24000 129 ILE B CA 1
ATOM 6209 C C . ILE B 2 142 ? 198.20100 285.76000 218.97800 1.000 47.24000 129 ILE B C 1
ATOM 6210 O O . ILE B 2 142 ? 199.40900 285.90500 219.18800 1.000 47.24000 129 ILE B O 1
ATOM 6215 N N . ALA B 2 143 ? 197.61300 284.56400 219.07800 1.000 48.48000 130 ALA B N 1
ATOM 6216 C CA . ALA B 2 143 ? 198.41800 283.38000 219.36100 1.000 48.48000 130 ALA B CA 1
ATOM 6217 C C . ALA B 2 143 ? 199.38000 283.08300 218.21900 1.000 48.48000 130 ALA B C 1
ATOM 6218 O O . ALA B 2 143 ? 200.54300 282.73900 218.45500 1.000 48.48000 130 ALA B O 1
ATOM 6220 N N . LYS B 2 144 ? 198.91500 283.21800 216.97600 1.000 49.56000 131 LYS B N 1
ATOM 6221 C CA . LYS B 2 144 ? 199.79600 283.02900 215.82700 1.000 49.56000 131 LYS B CA 1
ATOM 6222 C C . LYS B 2 144 ? 200.93000 284.04600 215.85000 1.000 49.56000 131 LYS B C 1
ATOM 6223 O O . LYS B 2 144 ? 202.10200 283.69900 215.65100 1.000 49.56000 131 LYS B O 1
ATOM 6229 N N . GLN B 2 145 ? 200.59600 285.31200 216.10300 1.000 51.29000 132 GLN B N 1
ATOM 6230 C CA . GLN B 2 145 ? 201.61700 286.35400 216.07800 1.000 51.29000 132 GLN B CA 1
ATOM 6231 C C . GLN B 2 145 ? 202.62900 286.14400 217.20200 1.000 51.29000 132 GLN B C 1
ATOM 6232 O O . GLN B 2 145 ? 203.83200 286.35900 217.01400 1.000 51.29000 132 GLN B O 1
ATOM 6238 N N . LEU B 2 146 ? 202.16000 285.70800 218.37500 1.000 50.12000 133 LEU B N 1
ATOM 6239 C CA . LEU B 2 146 ? 203.07000 285.37200 219.46600 1.000 50.12000 133 LEU B CA 1
ATOM 6240 C C . LEU B 2 146 ? 203.96100 284.19000 219.10600 1.000 50.12000 133 LEU B C 1
ATOM 6241 O O . LEU B 2 146 ? 205.15400 284.18400 219.43000 1.000 50.12000 133 LEU B O 1
ATOM 6246 N N . GLN B 2 147 ? 203.39900 283.17100 218.45000 1.000 53.11000 134 GLN B N 1
ATOM 6247 C CA . GLN B 2 147 ? 204.20500 282.01500 218.07300 1.000 53.11000 134 GLN B CA 1
ATOM 6248 C C . GLN B 2 147 ? 205.30300 282.41400 217.10100 1.000 53.11000 134 GLN B C 1
ATOM 6249 O O . GLN B 2 147 ? 206.43900 281.93700 217.20500 1.000 53.11000 134 GLN B O 1
ATOM 6255 N N . ALA B 2 148 ? 204.98700 283.30000 216.15400 1.000 53.47000 135 ALA B N 1
ATOM 6256 C CA . ALA B 2 148 ? 206.01400 283.80000 215.24800 1.000 53.47000 135 ALA B CA 1
ATOM 6257 C C . ALA B 2 148 ? 207.12100 284.53700 215.98900 1.000 53.47000 135 ALA B C 1
ATOM 6258 O O . ALA B 2 148 ? 208.21300 284.71100 215.43800 1.000 53.47000 135 ALA B O 1
ATOM 6260 N N . GLU B 2 149 ? 206.86400 284.97200 217.22100 1.000 57.42000 136 GLU B N 1
ATOM 6261 C CA . GLU B 2 149 ? 207.84800 285.65800 218.04700 1.000 57.42000 136 GLU B CA 1
ATOM 6262 C C . GLU B 2 149 ? 208.53000 284.73400 219.04600 1.000 57.42000 136 GLU B C 1
ATOM 6263 O O . GLU B 2 149 ? 209.37400 285.19500 219.82000 1.000 57.42000 136 GLU B O 1
ATOM 6269 N N . GLY B 2 150 ? 208.18400 283.44800 219.05300 1.000 59.31000 137 GLY B N 1
ATOM 6270 C CA . GLY B 2 150 ? 208.80100 282.49700 219.95500 1.000 59.31000 137 GLY B CA 1
ATOM 6271 C C . GLY B 2 150 ? 208.22800 282.45600 221.35300 1.000 59.31000 137 GLY B C 1
ATOM 6272 O O . GLY B 2 150 ? 208.77400 281.74600 222.20400 1.000 59.31000 137 GLY B O 1
ATOM 6273 N N . PHE B 2 151 ? 207.14900 283.19300 221.62200 1.000 57.32000 138 PHE B N 1
ATOM 6274 C CA . PHE B 2 151 ? 206.58700 283.21200 222.96900 1.000 57.32000 138 PHE B CA 1
ATOM 6275 C C . PHE B 2 151 ? 205.84200 281.92200 223.28700 1.000 57.32000 138 PHE B C 1
ATOM 6276 O O . PHE B 2 151 ? 205.97200 281.38000 224.39000 1.000 57.32000 138 PHE B O 1
ATOM 6284 N N . LEU B 2 152 ? 205.05300 281.41700 222.34000 1.000 56.46000 139 LEU B N 1
ATOM 6285 C CA . LEU B 2 152 ? 204.23700 280.23300 222.56300 1.000 56.46000 139 LEU B CA 1
ATOM 6286 C C . LEU B 2 152 ? 204.24600 279.38100 221.30100 1.000 56.46000 139 LEU B C 1
ATOM 6287 O O . LEU B 2 152 ? 204.82500 279.75300 220.27600 1.000 56.46000 139 LEU B O 1
ATOM 6292 N N . ARG B 2 153 ? 203.59900 278.21700 221.38400 1.000 60.06000 140 ARG B N 1
ATOM 6293 C CA . ARG B 2 153 ? 203.59900 277.26300 220.27600 1.000 60.06000 140 ARG B CA 1
ATOM 6294 C C . ARG B 2 153 ? 202.34200 276.40200 220.41400 1.000 60.06000 140 ARG B C 1
ATOM 6295 O O . ARG B 2 153 ? 202.30100 275.49900 221.25300 1.000 60.06000 140 ARG B O 1
ATOM 6303 N N . LEU B 2 154 ? 201.33400 276.69300 219.59600 1.000 54.93000 141 LEU B N 1
ATOM 6304 C CA . LEU B 2 154 ? 200.06700 275.97800 219.68500 1.000 54.93000 141 LEU B CA 1
ATOM 6305 C C . LEU B 2 154 ? 200.20100 274.57700 219.10200 1.000 54.93000 141 LEU B C 1
ATOM 6306 O O . LEU B 2 154 ? 200.70100 274.40200 217.98700 1.000 54.93000 141 LEU B O 1
ATOM 6311 N N . THR B 2 155 ? 199.75400 273.57700 219.86200 1.000 52.01000 142 THR B N 1
ATOM 6312 C CA . THR B 2 155 ? 199.80500 272.18600 219.42800 1.000 52.01000 142 THR B CA 1
ATOM 6313 C C . THR B 2 155 ? 198.45000 271.67600 218.94700 1.000 52.01000 142 THR B C 1
ATOM 6314 O O . THR B 2 155 ? 198.31100 271.27400 217.78800 1.000 52.01000 142 THR B O 1
ATOM 6318 N N . ASP B 2 156 ? 197.43900 271.70500 219.81500 1.000 51.74000 143 ASP B N 1
ATOM 6319 C CA . ASP B 2 156 ? 196.14000 271.11900 219.52000 1.000 51.74000 143 ASP B CA 1
ATOM 6320 C C . ASP B 2 156 ? 195.03400 272.06300 219.97000 1.000 51.74000 143 ASP B C 1
ATOM 6321 O O . ASP B 2 156 ? 195.22500 272.90300 220.85200 1.000 51.74000 143 ASP B O 1
ATOM 6326 N N . VAL B 2 157 ? 193.86500 271.90900 219.35200 1.000 48.11000 144 VAL B N 1
ATOM 6327 C CA . VAL B 2 157 ? 192.67700 272.67200 219.70900 1.000 48.11000 144 VAL B CA 1
ATOM 6328 C C . VAL B 2 157 ? 191.49100 271.72400 219.81200 1.000 48.11000 144 VAL B C 1
ATOM 6329 O O . VAL B 2 157 ? 191.47000 270.65300 219.19800 1.000 48.11000 144 VAL B O 1
ATOM 6333 N N . VAL B 2 158 ? 190.49700 272.12800 220.60000 1.000 49.22000 145 VAL B N 1
ATOM 6334 C CA . VAL B 2 158 ? 189.30500 271.32800 220.85800 1.000 49.22000 145 VAL B CA 1
ATOM 6335 C C . VAL B 2 158 ? 188.08000 272.21800 220.70100 1.000 49.22000 145 VAL B C 1
ATOM 6336 O O . VAL B 2 158 ? 188.07500 273.36700 221.15500 1.000 49.22000 145 VAL B O 1
ATOM 6340 N N . VAL B 2 159 ? 187.04300 271.68900 220.05500 1.000 51.74000 146 VAL B N 1
ATOM 6341 C CA . VAL B 2 159 ? 185.80400 272.42100 219.82000 1.000 51.74000 146 VAL B CA 1
ATOM 6342 C C . VAL B 2 159 ? 184.71000 271.84500 220.71000 1.000 51.74000 146 VAL B C 1
ATOM 6343 O O . VAL B 2 159 ? 184.74000 270.66800 221.08500 1.000 51.74000 146 VAL B O 1
ATOM 6347 N N . THR B 2 160 ? 183.73900 272.68900 221.05100 1.000 54.47000 147 THR B N 1
ATOM 6348 C CA . THR B 2 160 ? 182.70800 272.34600 222.02600 1.000 54.47000 147 THR B CA 1
ATOM 6349 C C . THR B 2 160 ? 181.47800 273.20400 221.69800 1.000 54.47000 147 THR B C 1
ATOM 6350 O O . THR B 2 160 ? 181.46500 273.92900 220.69900 1.000 54.47000 147 THR B O 1
ATOM 6354 N N . LEU B 2 161 ? 180.43200 273.10600 222.52400 1.000 54.08000 148 LEU B N 1
ATOM 6355 C CA . LEU B 2 161 ? 179.21900 273.92000 222.41100 1.000 54.08000 148 LEU B CA 1
ATOM 6356 C C . LEU B 2 161 ? 178.46100 273.63700 221.11200 1.000 54.08000 148 LEU B C 1
ATOM 6357 O O . LEU B 2 161 ? 178.29800 274.50000 220.24800 1.000 54.08000 148 LEU B O 1
ATOM 6362 N N . GLY B 2 162 ? 177.99800 272.40000 220.99300 1.000 57.72000 149 GLY B N 1
ATOM 6363 C CA . GLY B 2 162 ? 177.13500 272.02700 219.89200 1.000 57.72000 149 GLY B CA 1
ATOM 6364 C C . GLY B 2 162 ? 176.81500 270.55000 219.94200 1.000 57.72000 149 GLY B C 1
ATOM 6365 O O . GLY B 2 162 ? 177.24600 269.82300 220.84300 1.000 57.72000 149 GLY B O 1
ATOM 6366 N N . ASP B 2 163 ? 176.03600 270.12000 218.95400 1.000 61.76000 150 ASP B N 1
ATOM 6367 C CA . ASP B 2 163 ? 175.76400 268.70300 218.75600 1.000 61.76000 150 ASP B CA 1
ATOM 6368 C C . ASP B 2 163 ? 176.89700 268.09100 217.93000 1.000 61.76000 150 ASP B C 1
ATOM 6369 O O . ASP B 2 163 ? 177.94200 268.71100 217.71600 1.000 61.76000 150 ASP B O 1
ATOM 6374 N N . ALA B 2 164 ? 176.70800 266.85500 217.46100 1.000 60.28000 151 ALA B N 1
ATOM 6375 C CA . ALA B 2 164 ? 177.75000 266.19900 216.67600 1.000 60.28000 151 ALA B CA 1
ATOM 6376 C C . ALA B 2 164 ? 178.02600 266.95900 215.38400 1.000 60.28000 151 ALA B C 1
ATOM 6377 O O . ALA B 2 164 ? 179.17500 267.31100 215.08900 1.000 60.28000 151 ALA B O 1
ATOM 6379 N N . ASP B 2 165 ? 176.97800 267.23700 214.60600 1.000 61.44000 152 ASP B N 1
ATOM 6380 C CA . ASP B 2 165 ? 177.15700 267.98500 213.36600 1.000 61.44000 152 ASP B CA 1
ATOM 6381 C C . ASP B 2 165 ? 177.58900 269.42000 213.64400 1.000 61.44000 152 ASP B C 1
ATOM 6382 O O . ASP B 2 165 ? 178.42300 269.97600 212.91900 1.000 61.44000 152 ASP B O 1
ATOM 6387 N N . MET B 2 166 ? 177.02400 270.03700 214.68400 1.000 57.94000 153 MET B N 1
ATOM 6388 C CA . MET B 2 166 ? 177.38400 271.41000 215.02200 1.000 57.94000 153 MET B CA 1
ATOM 6389 C C . MET B 2 166 ? 178.86200 271.51500 215.37700 1.000 57.94000 153 MET B C 1
ATOM 6390 O O . MET B 2 166 ? 179.57500 272.39700 214.88000 1.000 57.94000 153 MET B O 1
ATOM 6395 N N . ARG B 2 167 ? 179.34300 270.61200 216.23200 1.000 55.35000 154 ARG B N 1
ATOM 6396 C CA . ARG B 2 167 ? 180.75100 270.62600 216.60300 1.000 55.35000 154 ARG B CA 1
ATOM 6397 C C . ARG B 2 167 ? 181.64200 270.25300 215.43000 1.000 55.35000 154 ARG B C 1
ATOM 6398 O O . ARG B 2 167 ? 182.75800 270.77200 215.31400 1.000 55.35000 154 ARG B O 1
ATOM 6406 N N . SER B 2 168 ? 181.17400 269.36500 214.55200 1.000 57.20000 155 SER B N 1
ATOM 6407 C CA . SER B 2 168 ? 181.93100 269.06400 213.34200 1.000 57.20000 155 SER B CA 1
ATOM 6408 C C . SER B 2 168 ? 182.12200 270.31800 212.49900 1.000 57.20000 155 SER B C 1
ATOM 6409 O O . SER B 2 168 ? 183.23400 270.61400 212.04800 1.000 57.20000 155 SER B O 1
ATOM 6412 N N . GLN B 2 169 ? 181.04500 271.08100 212.29500 1.000 54.80000 156 GLN B N 1
ATOM 6413 C CA . GLN B 2 169 ? 181.14300 272.31500 211.52100 1.000 54.80000 156 GLN B CA 1
ATOM 6414 C C . GLN B 2 169 ? 182.05500 273.32600 212.20600 1.000 54.80000 156 GLN B C 1
ATOM 6415 O O . GLN B 2 169 ? 182.83500 274.02400 211.54300 1.000 54.80000 156 GLN B O 1
ATOM 6421 N N . ARG B 2 170 ? 181.96000 273.42700 213.53400 1.000 50.89000 157 ARG B N 1
ATOM 6422 C CA . ARG B 2 170 ? 182.82600 274.33900 214.27200 1.000 50.89000 157 ARG B CA 1
ATOM 6423 C C . ARG B 2 170 ? 184.29400 273.98100 214.07900 1.000 50.89000 157 ARG B C 1
ATOM 6424 O O . ARG B 2 170 ? 185.13200 274.85900 213.83200 1.000 50.89000 157 ARG B O 1
ATOM 6432 N N . ALA B 2 171 ? 184.62100 272.69000 214.17400 1.000 52.96000 158 ALA B N 1
ATOM 6433 C CA . ALA B 2 171 ? 185.99700 272.25300 213.96500 1.000 52.96000 158 ALA B CA 1
ATOM 6434 C C . ALA B 2 171 ? 186.44500 272.50700 212.53200 1.000 52.96000 158 ALA B C 1
ATOM 6435 O O . ALA B 2 171 ? 187.60000 272.87700 212.29100 1.000 52.96000 158 ALA B O 1
ATOM 6437 N N . GLN B 2 172 ? 185.54700 272.30500 211.56600 1.000 54.20000 159 GLN B N 1
ATOM 6438 C CA . GLN B 2 172 ? 185.88400 272.56200 210.16900 1.000 54.20000 159 GLN B CA 1
ATOM 6439 C C . GLN B 2 172 ? 186.24600 274.02700 209.96200 1.000 54.20000 159 GLN B C 1
ATOM 6440 O O . GLN B 2 172 ? 187.24800 274.35300 209.31100 1.000 54.20000 159 GLN B O 1
ATOM 6446 N N . LEU B 2 173 ? 185.44100 274.92800 210.52700 1.000 53.75000 160 LEU B N 1
ATOM 6447 C CA . LEU B 2 173 ? 185.72100 276.35300 210.39200 1.000 53.75000 160 LEU B CA 1
ATOM 6448 C C . LEU B 2 173 ? 187.01300 276.73400 211.10600 1.000 53.75000 160 LEU B C 1
ATOM 6449 O O . LEU B 2 173 ? 187.78200 277.56100 210.60300 1.000 53.75000 160 LEU B O 1
ATOM 6454 N N . ALA B 2 174 ? 187.26400 276.15400 212.28400 1.000 51.83000 161 ALA B N 1
ATOM 6455 C CA . ALA B 2 174 ? 188.50800 276.44700 212.99100 1.000 51.83000 161 ALA B CA 1
ATOM 6456 C C . ALA B 2 174 ? 189.71800 275.99600 212.18400 1.000 51.83000 161 ALA B C 1
ATOM 6457 O O . ALA B 2 174 ? 190.72200 276.71600 212.09500 1.000 51.83000 161 ALA B O 1
ATOM 6459 N N . LYS B 2 175 ? 189.63800 274.80700 211.58100 1.000 52.56000 162 LYS B N 1
ATOM 6460 C CA . LYS B 2 175 ? 190.72800 274.32500 210.74100 1.000 52.56000 162 LYS B CA 1
ATOM 6461 C C . LYS B 2 175 ? 190.93200 275.23200 209.53600 1.000 52.56000 162 LYS B C 1
ATOM 6462 O O . LYS B 2 175 ? 192.07200 275.51700 209.15300 1.000 52.56000 162 LYS B O 1
ATOM 6468 N N . GLY B 2 176 ? 189.84100 275.69400 208.92100 1.000 50.41000 163 GLY B N 1
ATOM 6469 C CA . GLY B 2 176 ? 189.97800 276.61100 207.80000 1.000 50.41000 163 GLY B CA 1
ATOM 6470 C C . GLY B 2 176 ? 190.64400 277.91700 208.19000 1.000 50.41000 163 GLY B C 1
ATOM 6471 O O . GLY B 2 176 ? 191.53500 278.40700 207.48800 1.000 50.41000 163 GLY B O 1
ATOM 6472 N N . VAL B 2 177 ? 190.22900 278.49200 209.32000 1.000 47.97000 164 VAL B N 1
ATOM 6473 C CA . VAL B 2 177 ? 190.83500 279.73600 209.78700 1.000 47.97000 164 VAL B CA 1
ATOM 6474 C C . VAL B 2 177 ? 192.31800 279.53500 210.05900 1.000 47.97000 164 VAL B C 1
ATOM 6475 O O . VAL B 2 177 ? 193.15100 280.36200 209.67000 1.000 47.97000 164 VAL B O 1
ATOM 6479 N N . PHE B 2 178 ? 192.67600 278.43200 210.72100 1.000 50.74000 165 PHE B N 1
ATOM 6480 C CA . PHE B 2 178 ? 194.08400 278.17900 211.01200 1.000 50.74000 165 PHE B CA 1
ATOM 6481 C C . PHE B 2 178 ? 194.88800 277.97000 209.73300 1.000 50.74000 165 PHE B C 1
ATOM 6482 O O . PHE B 2 178 ? 196.03000 278.43200 209.62800 1.000 50.74000 165 PHE B O 1
ATOM 6490 N N . ASP B 2 179 ? 194.31000 277.27300 208.75200 1.000 51.76000 166 ASP B N 1
ATOM 6491 C CA . ASP B 2 179 ? 195.01000 277.03800 207.49400 1.000 51.76000 166 ASP B CA 1
A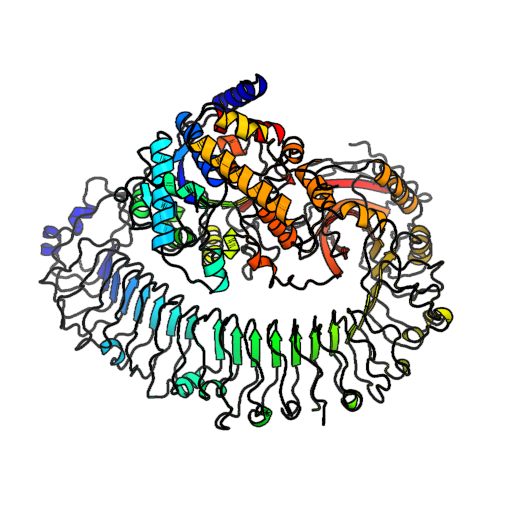TOM 6492 C C . ASP B 2 179 ? 195.24900 278.34100 206.74400 1.000 51.76000 166 ASP B C 1
ATOM 6493 O O . ASP B 2 179 ? 196.31600 278.53800 206.15100 1.000 51.76000 166 ASP B O 1
ATOM 6498 N N . ARG B 2 180 ? 194.26900 279.24300 206.75400 1.000 48.33000 167 ARG B N 1
ATOM 6499 C CA . ARG B 2 180 ? 194.43600 280.53000 206.08900 1.000 48.33000 167 ARG B CA 1
ATOM 6500 C C . ARG B 2 180 ? 195.15700 281.55600 206.95200 1.000 48.33000 167 ARG B C 1
ATOM 6501 O O . ARG B 2 180 ? 195.36300 282.68600 206.49700 1.000 48.33000 167 ARG B O 1
ATOM 6509 N N . LEU B 2 181 ? 195.53800 281.19800 208.17900 1.000 48.00000 168 LEU B N 1
ATOM 6510 C CA . LEU B 2 181 ? 196.32400 282.06200 209.04800 1.000 48.00000 168 LEU B CA 1
ATOM 6511 C C . LEU B 2 181 ? 197.79200 281.64300 209.09500 1.000 48.00000 168 LEU B C 1
ATOM 6512 O O . LEU B 2 181 ? 198.52800 282.07400 209.98900 1.000 48.00000 168 LEU B O 1
ATOM 6517 N N . ALA B 2 182 ? 198.22400 280.81000 208.14500 1.000 50.26000 169 ALA B N 1
ATOM 6518 C CA . ALA B 2 182 ? 199.59500 280.29600 208.08700 1.000 50.26000 169 ALA B CA 1
ATOM 6519 C C . ALA B 2 182 ? 199.95100 279.51900 209.35500 1.000 50.26000 169 ALA B C 1
ATOM 6520 O O . ALA B 2 182 ? 201.00900 279.71100 209.95600 1.000 50.26000 169 ALA B O 1
ATOM 6522 N N . LEU B 2 183 ? 199.04800 278.62700 209.75700 1.000 51.24000 170 LEU B N 1
ATOM 6523 C CA . LEU B 2 183 ? 199.26500 277.72900 210.89200 1.000 51.24000 170 LEU B CA 1
ATOM 6524 C C . LEU B 2 183 ? 198.91300 276.29800 210.50000 1.000 51.24000 170 LEU B C 1
ATOM 6525 O O . LEU B 2 183 ? 197.97100 275.70700 211.03400 1.000 51.24000 170 LEU B O 1
ATOM 6530 N N . PRO B 2 184 ? 199.66100 275.70000 209.55600 1.000 52.56000 171 PRO B N 1
ATOM 6531 C CA . PRO B 2 184 ? 199.34400 274.35200 209.07200 1.000 52.56000 171 PRO B CA 1
ATOM 6532 C C . PRO B 2 184 ? 200.00900 273.24500 209.88800 1.000 52.56000 171 PRO B C 1
ATOM 6533 O O . PRO B 2 184 ? 200.59200 272.30400 209.33800 1.000 52.56000 171 PRO B O 1
ATOM 6537 N N . GLU B 2 185 ? 199.92900 273.34900 211.21300 1.000 57.29000 172 GLU B N 1
ATOM 6538 C CA . GLU B 2 185 ? 200.50500 272.32100 212.07100 1.000 57.29000 172 GLU B CA 1
ATOM 6539 C C . GLU B 2 185 ? 199.52500 271.88800 213.15400 1.000 57.29000 172 GLU B C 1
ATOM 6540 O O . GLU B 2 185 ? 199.52000 270.72300 213.56900 1.000 57.29000 172 GLU B O 1
ATOM 6546 N N . VAL B 2 186 ? 198.67700 272.81400 213.60400 1.000 53.27000 173 VAL B N 1
ATOM 6547 C CA . VAL B 2 186 ? 197.78900 272.53900 214.72600 1.000 53.27000 173 VAL B CA 1
ATOM 6548 C C . VAL B 2 186 ? 196.76700 271.48100 214.33700 1.000 53.27000 173 VAL B C 1
ATOM 6549 O O . VAL B 2 186 ? 196.21400 271.49600 213.22800 1.000 53.27000 173 VAL B O 1
ATOM 6553 N N . ARG B 2 187 ? 196.51400 270.54900 215.25200 1.000 54.63000 174 ARG B N 1
ATOM 6554 C CA . ARG B 2 187 ? 195.52900 269.49800 215.04000 1.000 54.63000 174 ARG B CA 1
ATOM 6555 C C . ARG B 2 187 ? 194.17700 269.95200 215.57300 1.000 54.63000 174 ARG B C 1
ATOM 6556 O O . ARG B 2 187 ? 194.07700 270.41900 216.71200 1.000 54.63000 174 ARG B O 1
ATOM 6564 N N . VAL B 2 188 ? 193.14200 269.81200 214.75100 1.000 51.04000 175 VAL B N 1
ATOM 6565 C CA . VAL B 2 188 ? 191.77500 270.12900 215.14400 1.000 51.04000 175 VAL B CA 1
ATOM 6566 C C . VAL B 2 188 ? 191.08500 268.84000 215.56400 1.000 51.04000 175 VAL B C 1
ATOM 6567 O O . VAL B 2 188 ? 191.10000 267.84700 214.82600 1.000 51.04000 175 VAL B O 1
ATOM 6571 N N . ALA B 2 189 ? 190.49400 268.84500 216.75500 1.000 50.46000 176 ALA B N 1
ATOM 6572 C CA . ALA B 2 189 ? 189.84100 267.66600 217.30400 1.000 50.46000 176 ALA B CA 1
ATOM 6573 C C . ALA B 2 189 ? 188.45300 268.02700 217.80700 1.000 50.46000 176 ALA B C 1
ATOM 6574 O O . ALA B 2 189 ? 188.25600 269.08700 218.40900 1.000 50.46000 176 ALA B O 1
ATOM 6576 N N . ARG B 2 190 ? 187.49500 267.14100 217.55600 1.000 54.80000 177 ARG B N 1
ATOM 6577 C CA . ARG B 2 190 ? 186.13800 267.32200 218.04200 1.000 54.80000 177 ARG B CA 1
ATOM 6578 C C . ARG B 2 190 ? 186.04400 266.93300 219.51600 1.000 54.80000 177 ARG B C 1
ATOM 6579 O O . ARG B 2 190 ? 186.89400 266.22000 220.05400 1.000 54.80000 177 ARG B O 1
ATOM 6587 N N . GLY B 2 191 ? 184.99200 267.41500 220.16900 1.000 55.43000 178 GLY B N 1
ATOM 6588 C CA . GLY B 2 191 ? 184.75800 267.14600 221.57200 1.000 55.43000 178 GLY B CA 1
ATOM 6589 C C . GLY B 2 191 ? 184.02100 265.84300 221.80000 1.000 55.43000 178 GLY B C 1
ATOM 6590 O O . GLY B 2 191 ? 183.99500 264.95100 220.94900 1.000 55.43000 178 GLY B O 1
ATOM 6591 N N . GLN B 2 192 ? 183.41400 265.73500 222.98100 1.000 59.49000 179 GLN B N 1
ATOM 6592 C CA . GLN B 2 192 ? 182.61600 264.57600 223.34700 1.000 59.49000 179 GLN B CA 1
ATOM 6593 C C . GLN B 2 192 ? 181.25800 265.03900 223.85200 1.000 59.49000 179 GLN B C 1
ATOM 6594 O O . GLN B 2 192 ? 181.11400 266.15600 224.35500 1.000 59.49000 179 GLN B O 1
ATOM 6600 N N . ASP B 2 193 ? 180.25900 264.17200 223.69700 1.000 59.18000 180 ASP B N 1
ATOM 6601 C CA . ASP B 2 193 ? 178.88500 264.54800 223.99800 1.000 59.18000 180 ASP B CA 1
ATOM 6602 C C . ASP B 2 193 ? 178.71000 264.85300 225.48200 1.000 59.18000 180 ASP B C 1
ATOM 6603 O O . ASP B 2 193 ? 179.34200 264.24100 226.34700 1.000 59.18000 180 ASP B O 1
ATOM 6608 N N . TYR B 2 194 ? 177.84300 265.81800 225.76800 1.000 58.92000 181 TYR B N 1
ATOM 6609 C CA . TYR B 2 194 ? 177.52000 266.22800 227.12500 1.000 58.92000 181 TYR B CA 1
ATOM 6610 C C . TYR B 2 194 ? 176.02200 266.47300 227.22500 1.000 58.92000 181 TYR B C 1
ATOM 6611 O O . TYR B 2 194 ? 175.37500 266.78100 226.21700 1.000 58.92000 181 TYR B O 1
ATOM 6620 N N . PRO B 2 195 ? 175.44200 266.32600 228.41800 1.000 57.70000 182 PRO B N 1
ATOM 6621 C CA . PRO B 2 195 ? 173.99000 266.48900 228.55600 1.000 57.70000 182 PRO B CA 1
ATOM 6622 C C . PRO B 2 195 ? 173.53500 267.89600 228.19900 1.000 57.70000 182 PRO B C 1
ATOM 6623 O O . PRO B 2 195 ? 174.22800 268.88300 228.45100 1.000 57.70000 182 PRO B O 1
ATOM 6627 N N . MET B 2 196 ? 172.34400 267.97500 227.61000 1.000 62.09000 183 MET B N 1
ATOM 6628 C CA . MET B 2 196 ? 171.75200 269.23300 227.18000 1.000 62.09000 183 MET B CA 1
ATOM 6629 C C . MET B 2 196 ? 170.29200 269.28200 227.60000 1.000 62.09000 183 MET B C 1
ATOM 6630 O O . MET B 2 196 ? 169.59000 268.26800 227.55000 1.000 62.09000 183 MET B O 1
ATOM 6635 N N . THR B 2 197 ? 169.83600 270.46000 228.01300 1.000 66.59000 184 THR B N 1
ATOM 6636 C CA . THR B 2 197 ? 168.41300 270.69400 228.18800 1.000 66.59000 184 THR B CA 1
ATOM 6637 C C . THR B 2 197 ? 167.84800 271.33400 226.92300 1.000 66.59000 184 THR B C 1
ATOM 6638 O O . THR B 2 197 ? 168.58500 271.81900 226.06200 1.000 66.59000 184 THR B O 1
ATOM 6642 N N . SER B 2 198 ? 166.51800 271.32800 226.81000 1.000 67.78000 185 SER B N 1
ATOM 6643 C CA . SER B 2 198 ? 165.88000 271.83600 225.59900 1.000 67.78000 185 SER B CA 1
ATOM 6644 C C . SER B 2 198 ? 166.21300 273.30700 225.37500 1.000 67.78000 185 SER B C 1
ATOM 6645 O O . SER B 2 198 ? 166.59500 273.70900 224.26800 1.000 67.78000 185 SER B O 1
ATOM 6648 N N . THR B 2 199 ? 166.08800 274.12500 226.42100 1.000 69.92000 186 THR B N 1
ATOM 6649 C CA . THR B 2 199 ? 166.48400 275.52500 226.30900 1.000 69.92000 186 THR B CA 1
ATOM 6650 C C . THR B 2 199 ? 167.97700 275.64700 226.03800 1.000 69.92000 186 THR B C 1
ATOM 6651 O O . THR B 2 199 ? 168.40200 276.45000 225.19600 1.000 69.92000 186 THR B O 1
ATOM 6655 N N . GLN B 2 200 ? 168.78800 274.85300 226.74200 1.000 68.45000 187 GLN B N 1
ATOM 6656 C CA . GLN B 2 200 ? 170.22800 274.88400 226.52200 1.000 68.45000 187 GLN B CA 1
ATOM 6657 C C . GLN B 2 200 ? 170.57500 274.44500 225.10900 1.000 68.45000 187 GLN B C 1
ATOM 6658 O O . GLN B 2 200 ? 171.44700 275.03800 224.47000 1.000 68.45000 187 GLN B O 1
ATOM 6664 N N . ALA B 2 201 ? 169.90700 273.40800 224.60200 1.000 68.35000 188 ALA B N 1
ATOM 6665 C CA . ALA B 2 201 ? 170.15500 272.98200 223.22900 1.000 68.35000 188 ALA B CA 1
ATOM 6666 C C . ALA B 2 201 ? 169.78600 274.08100 222.24200 1.000 68.35000 188 ALA B C 1
ATOM 6667 O O . ALA B 2 201 ? 170.52700 274.34400 221.28400 1.000 68.35000 188 ALA B O 1
ATOM 6669 N N . ARG B 2 202 ? 168.65100 274.74600 222.46900 1.000 67.27000 189 ARG B N 1
ATOM 6670 C CA . ARG B 2 202 ? 168.22400 275.80200 221.55900 1.000 67.27000 189 ARG B CA 1
ATOM 6671 C C . ARG B 2 202 ? 169.21900 276.95600 221.54300 1.000 67.27000 189 ARG B C 1
ATOM 6672 O O . ARG B 2 202 ? 169.52900 277.50000 220.47700 1.000 67.27000 189 ARG B O 1
ATOM 6680 N N . GLU B 2 203 ? 169.73700 277.34400 222.71100 1.000 68.63000 190 GLU B N 1
ATOM 6681 C CA . GLU B 2 203 ? 170.68700 278.45300 222.73000 1.000 68.63000 190 GLU B CA 1
ATOM 6682 C C . GLU B 2 203 ? 172.10000 278.03200 222.34000 1.000 68.63000 190 GLU B C 1
ATOM 6683 O O . GLU B 2 203 ? 172.90800 278.89500 221.98100 1.000 68.63000 190 GLU B O 1
ATOM 6689 N N . HIS B 2 204 ? 172.41900 276.73900 222.40100 1.000 63.80000 191 HIS B N 1
ATOM 6690 C CA . HIS B 2 204 ? 173.72800 276.24900 221.99600 1.000 63.80000 191 HIS B CA 1
ATOM 6691 C C . HIS B 2 204 ? 173.78300 275.85500 220.53000 1.000 63.80000 191 HIS B C 1
ATOM 6692 O O . HIS B 2 204 ? 174.87400 275.58200 220.02000 1.000 63.80000 191 HIS B O 1
ATOM 6699 N N . SER B 2 205 ? 172.64200 275.81100 219.84400 1.000 61.09000 192 SER B N 1
ATOM 6700 C CA . SER B 2 205 ? 172.62500 275.57100 218.40800 1.000 61.09000 192 SER B CA 1
ATOM 6701 C C . SER B 2 205 ? 172.92600 276.82900 217.59500 1.000 61.09000 192 SER B C 1
ATOM 6702 O O . SER B 2 205 ? 172.64200 276.85800 216.39200 1.000 61.09000 192 SER B O 1
ATOM 6705 N N . LYS B 2 206 ? 173.48700 277.86000 218.22300 1.000 57.66000 193 LYS B N 1
ATOM 6706 C CA . LYS B 2 206 ? 173.76200 279.11000 217.52900 1.000 57.66000 193 LYS B CA 1
ATOM 6707 C C . LYS B 2 206 ? 174.88200 278.93400 216.51100 1.000 57.66000 193 LYS B C 1
ATOM 6708 O O . LYS B 2 206 ? 175.89900 278.29000 216.78300 1.000 57.66000 193 LYS B O 1
ATOM 6714 N N . PHE B 2 207 ? 174.68800 279.51800 215.32900 1.000 57.94000 194 PHE B N 1
ATOM 6715 C CA . PHE B 2 207 ? 175.67500 279.43800 214.25500 1.000 57.94000 194 PHE B CA 1
ATOM 6716 C C . PHE B 2 207 ? 175.43100 280.61000 213.31500 1.000 57.94000 194 PHE B C 1
ATOM 6717 O O . PHE B 2 207 ? 174.45600 280.59800 212.55800 1.000 57.94000 194 PHE B O 1
ATOM 6725 N N . LEU B 2 208 ? 176.30600 281.61000 213.36100 1.000 53.39000 195 LEU B N 1
ATOM 6726 C CA . LEU B 2 208 ? 176.14800 282.77300 212.50000 1.000 53.39000 195 LEU B CA 1
ATOM 6727 C C . LEU B 2 208 ? 176.43700 282.40800 211.05100 1.000 53.39000 195 LEU B C 1
ATOM 6728 O O . LEU B 2 208 ? 177.33500 281.61500 210.75700 1.000 53.39000 195 LEU B O 1
ATOM 6733 N N . ALA B 2 209 ? 175.66200 282.99900 210.14000 1.000 58.48000 196 ALA B N 1
ATOM 6734 C CA . ALA B 2 209 ? 175.73700 282.63300 208.73100 1.000 58.48000 196 ALA B CA 1
ATOM 6735 C C . ALA B 2 209 ? 177.02000 283.10800 208.06200 1.000 58.48000 196 ALA B C 1
ATOM 6736 O O . ALA B 2 209 ? 177.42900 282.51900 207.05600 1.000 58.48000 196 ALA B O 1
ATOM 6738 N N . GLU B 2 210 ? 177.66200 284.15400 208.58600 1.000 53.48000 197 GLU B N 1
ATOM 6739 C CA . GLU B 2 210 ? 178.84100 284.70400 207.92800 1.000 53.48000 197 GLU B CA 1
ATOM 6740 C C . GLU B 2 210 ? 180.02400 283.74600 207.94200 1.000 53.48000 197 GLU B C 1
ATOM 6741 O O . GLU B 2 210 ? 180.91400 283.87100 207.09300 1.000 53.48000 197 GLU B O 1
ATOM 6747 N N . GLY B 2 211 ? 180.05900 282.80000 208.87400 1.000 55.09000 198 GLY B N 1
ATOM 6748 C CA . GLY B 2 211 ? 181.13200 281.83300 208.94900 1.000 55.09000 198 GLY B CA 1
ATOM 6749 C C . GLY B 2 211 ? 180.96200 280.60500 208.08700 1.000 55.09000 198 GLY B C 1
ATOM 6750 O O . GLY B 2 211 ? 181.80000 279.70000 208.14200 1.000 55.09000 198 GLY B O 1
ATOM 6751 N N . ALA B 2 212 ? 179.89600 280.53900 207.28800 1.000 58.12000 199 ALA B N 1
ATOM 6752 C CA . ALA B 2 212 ? 179.66300 279.36100 206.45800 1.000 58.12000 199 ALA B CA 1
ATOM 6753 C C . ALA B 2 212 ? 180.75700 279.19200 205.41100 1.000 58.12000 199 ALA B C 1
ATOM 6754 O O . ALA B 2 212 ? 181.18600 278.06800 205.12700 1.000 58.12000 199 ALA B O 1
ATOM 6756 N N . ALA B 2 213 ? 181.21900 280.29700 204.82400 1.000 56.20000 200 ALA B N 1
ATOM 6757 C CA . ALA B 2 213 ? 182.22400 280.21500 203.77100 1.000 56.20000 200 ALA B CA 1
ATOM 6758 C C . ALA B 2 213 ? 183.60600 279.86000 204.30200 1.000 56.20000 200 ALA B C 1
ATOM 6759 O O . ALA B 2 213 ? 184.43900 279.36100 203.53800 1.000 56.20000 200 ALA B O 1
ATOM 6761 N N . LEU B 2 214 ? 183.86900 280.09700 205.58700 1.000 55.63000 201 LEU B N 1
ATOM 6762 C CA . LEU B 2 214 ? 185.20600 279.90500 206.13700 1.000 55.63000 201 LEU B CA 1
ATOM 6763 C C . LEU B 2 214 ? 185.56900 278.44200 206.36000 1.000 55.63000 201 LEU B C 1
ATOM 6764 O O . LEU B 2 214 ? 186.74000 278.15400 206.63000 1.000 55.63000 201 LEU B O 1
ATOM 6769 N N . ARG B 2 215 ? 184.61500 277.52100 206.25900 1.000 56.53000 202 ARG B N 1
ATOM 6770 C CA . ARG B 2 215 ? 184.91300 276.11500 206.49100 1.000 56.53000 202 ARG B CA 1
ATOM 6771 C C . ARG B 2 215 ? 185.86300 275.58200 205.42500 1.000 56.53000 202 ARG B C 1
ATOM 6772 O O . ARG B 2 215 ? 185.73400 275.89700 204.23900 1.000 56.53000 202 ARG B O 1
ATOM 6780 N N . ALA B 2 216 ? 186.82300 274.76900 205.85800 1.000 59.48000 203 ALA B N 1
ATOM 6781 C CA . ALA B 2 216 ? 187.82700 274.20600 204.96500 1.000 59.48000 203 ALA B CA 1
ATOM 6782 C C . ALA B 2 216 ? 187.26400 272.97300 204.26400 1.000 59.48000 203 ALA B C 1
ATOM 6783 O O . ALA B 2 216 ? 186.05900 272.70700 204.28900 1.000 59.48000 203 ALA B O 1
ATOM 6785 N N . ALA B 2 217 ? 188.13800 272.21200 203.61600 1.000 62.65000 204 ALA B N 1
ATOM 6786 C CA . ALA B 2 217 ? 187.71400 270.97700 202.97800 1.000 62.65000 204 ALA B CA 1
ATOM 6787 C C . ALA B 2 217 ? 187.20800 269.99900 204.03500 1.000 62.65000 204 ALA B C 1
ATOM 6788 O O . ALA B 2 217 ? 187.82500 269.85900 205.09800 1.000 62.65000 204 ALA B O 1
ATOM 6790 N N . PRO B 2 218 ? 186.09300 269.30800 203.78400 1.000 65.77000 205 PRO B N 1
ATOM 6791 C CA . PRO B 2 218 ? 185.47100 268.45000 204.80200 1.000 65.77000 205 PRO B CA 1
ATOM 6792 C C . PRO B 2 218 ? 186.09700 267.06100 204.92600 1.000 65.77000 205 PRO B C 1
ATOM 6793 O O . PRO B 2 218 ? 185.39900 266.05200 205.03900 1.000 65.77000 205 PRO B O 1
ATOM 6797 N N . ASP B 2 219 ? 187.42900 267.01000 204.91100 1.000 68.61000 206 ASP B N 1
ATOM 6798 C CA . ASP B 2 219 ? 188.14600 265.76700 205.18100 1.000 68.61000 206 ASP B CA 1
ATOM 6799 C C . ASP B 2 219 ? 189.33400 265.92100 206.11600 1.000 68.61000 206 ASP B C 1
ATOM 6800 O O . ASP B 2 219 ? 189.74500 264.92300 206.71800 1.000 68.61000 206 ASP B O 1
ATOM 6805 N N . ALA B 2 220 ? 189.90300 267.11700 206.27000 1.000 64.36000 207 ALA B N 1
ATOM 6806 C CA . ALA B 2 220 ? 191.07100 267.31500 207.11800 1.000 64.36000 207 ALA B CA 1
ATOM 6807 C C . ALA B 2 220 ? 190.73600 267.34200 208.60200 1.000 64.36000 207 ALA B C 1
ATOM 6808 O O . ALA B 2 220 ? 191.65400 267.30700 209.42800 1.000 64.36000 207 ALA B O 1
ATOM 6810 N N . VAL B 2 221 ? 189.45400 267.40900 208.96000 1.000 62.15000 208 VAL B N 1
ATOM 6811 C CA . VAL B 2 221 ? 189.07200 267.43200 210.36500 1.000 62.15000 208 VAL B CA 1
ATOM 6812 C C . VAL B 2 221 ? 189.31900 266.06200 210.98700 1.000 62.15000 208 VAL B C 1
ATOM 6813 O O . VAL B 2 221 ? 189.33300 265.03100 210.30100 1.000 62.15000 208 VAL B O 1
ATOM 6817 N N . HIS B 2 222 ? 189.53500 266.05000 212.29900 1.000 59.99000 209 HIS B N 1
ATOM 6818 C CA . HIS B 2 222 ? 189.76700 264.82500 213.05000 1.000 59.99000 209 HIS B CA 1
ATOM 6819 C C . HIS B 2 222 ? 188.73100 264.72500 214.15900 1.000 59.99000 209 HIS B C 1
ATOM 6820 O O . HIS B 2 222 ? 188.52400 265.68300 214.91100 1.000 59.99000 209 HIS B O 1
ATOM 6827 N N . THR B 2 223 ? 188.08200 263.56500 214.25600 1.000 61.51000 210 THR B N 1
ATOM 6828 C CA . THR B 2 223 ? 186.93600 263.40100 215.14100 1.000 61.51000 210 THR B CA 1
ATOM 6829 C C . THR B 2 223 ? 187.17800 262.32700 216.19300 1.000 61.51000 210 THR B C 1
ATOM 6830 O O . THR B 2 223 ? 186.31000 261.48100 216.43100 1.000 61.51000 210 THR B O 1
ATOM 6834 N N . ASP B 2 224 ? 188.34900 262.34500 216.82700 1.000 61.34000 211 ASP B N 1
ATOM 6835 C CA . ASP B 2 224 ? 188.67600 261.36900 217.86000 1.000 61.34000 211 ASP B CA 1
ATOM 6836 C C . ASP B 2 224 ? 188.41900 261.94200 219.25100 1.000 61.34000 211 ASP B C 1
ATOM 6837 O O . ASP B 2 224 ? 187.65600 261.36600 220.03200 1.000 61.34000 211 ASP B O 1
ATOM 6842 N N . GLY B 2 225 ? 189.04200 263.07200 219.57300 1.000 58.53000 212 GLY B N 1
ATOM 6843 C CA . GLY B 2 225 ? 188.86100 263.68900 220.87200 1.000 58.53000 212 GLY B CA 1
ATOM 6844 C C . GLY B 2 225 ? 190.16400 264.08800 221.53000 1.000 58.53000 212 GLY B C 1
ATOM 6845 O O . GLY B 2 225 ? 191.01400 264.72400 220.90200 1.000 58.53000 212 GLY B O 1
ATOM 6846 N N . VAL B 2 226 ? 190.33400 263.72300 222.79700 1.000 60.08000 213 VAL B N 1
ATOM 6847 C CA . VAL B 2 226 ? 191.54600 264.03700 223.53900 1.000 60.08000 213 VAL B CA 1
ATOM 6848 C C . VAL B 2 226 ? 192.53400 262.86900 223.51700 1.000 60.08000 213 VAL B C 1
ATOM 6849 O O . VAL B 2 226 ? 193.48400 262.84800 224.29700 1.000 60.08000 213 VAL B O 1
ATOM 6853 N N . ARG B 2 227 ? 192.31700 261.89300 222.63300 1.000 62.61000 214 ARG B N 1
ATOM 6854 C CA . ARG B 2 227 ? 193.19800 260.73100 222.56600 1.000 62.61000 214 ARG B CA 1
ATOM 6855 C C . ARG B 2 227 ? 194.60600 261.12800 222.14000 1.000 62.61000 214 ARG B C 1
ATOM 6856 O O . ARG B 2 227 ? 195.59500 260.63500 222.69400 1.000 62.61000 214 ARG B O 1
ATOM 6864 N N . ALA B 2 228 ? 194.71800 262.01800 221.15100 1.000 62.75000 215 ALA B N 1
ATOM 6865 C CA . ALA B 2 228 ? 196.03600 262.47200 220.71900 1.000 62.75000 215 ALA B CA 1
ATOM 6866 C C . ALA B 2 228 ? 196.72900 263.28200 221.80500 1.000 62.75000 215 ALA B C 1
ATOM 6867 O O . ALA B 2 228 ? 197.93700 263.13300 222.02200 1.000 62.75000 215 ALA B O 1
ATOM 6869 N N . MET B 2 229 ? 195.98300 264.14800 222.49600 1.000 59.12000 216 MET B N 1
ATOM 6870 C CA . MET B 2 229 ? 196.58200 264.98100 223.53300 1.000 59.12000 216 MET B CA 1
ATOM 6871 C C . MET B 2 229 ? 197.14900 264.14200 224.66900 1.000 59.12000 216 MET B C 1
ATOM 6872 O O . MET B 2 229 ? 198.14100 264.53500 225.29200 1.000 59.12000 216 MET B O 1
ATOM 6877 N N . ARG B 2 230 ? 196.54100 262.98800 224.95000 1.000 55.59000 217 ARG B N 1
ATOM 6878 C CA . ARG B 2 230 ? 197.05300 262.11600 226.00300 1.000 55.59000 217 ARG B CA 1
ATOM 6879 C C . ARG B 2 230 ? 198.45300 261.61700 225.66900 1.000 55.59000 217 ARG B C 1
ATOM 6880 O O . ARG B 2 230 ? 199.34500 261.61800 226.52600 1.000 55.59000 217 ARG B O 1
ATOM 6888 N N . GLU B 2 231 ? 198.66900 261.19800 224.42000 1.000 58.75000 218 GLU B N 1
ATOM 6889 C CA . GLU B 2 231 ? 199.97800 260.69000 224.02300 1.000 58.75000 218 GLU B CA 1
ATOM 6890 C C . GLU B 2 231 ? 201.04400 261.77100 224.13500 1.000 58.75000 218 GLU B C 1
ATOM 6891 O O . GLU B 2 231 ? 202.11300 261.55000 224.71600 1.000 58.75000 218 GLU B O 1
ATOM 6897 N N . ARG B 2 232 ? 200.76600 262.95300 223.57900 1.000 54.91000 219 ARG B N 1
ATOM 6898 C CA . ARG B 2 232 ? 201.73800 264.03800 223.62600 1.000 54.91000 219 ARG B CA 1
ATOM 6899 C C . ARG B 2 232 ? 202.01900 264.45700 225.06100 1.000 54.91000 219 ARG B C 1
ATOM 6900 O O . ARG B 2 232 ? 203.17200 264.70300 225.42800 1.000 54.91000 219 ARG B O 1
ATOM 6908 N N . LEU B 2 233 ? 200.97700 264.52900 225.89100 1.000 53.85000 220 LEU B N 1
ATOM 6909 C CA . LEU B 2 233 ? 201.17800 264.87900 227.29200 1.000 53.85000 220 LEU B CA 1
ATOM 6910 C C . LEU B 2 233 ? 202.04100 263.83500 227.98900 1.000 53.85000 220 LEU B C 1
ATOM 6911 O O . LEU B 2 233 ? 202.89100 264.17600 228.81800 1.000 53.85000 220 LEU B O 1
ATOM 6916 N N . ALA B 2 234 ? 201.84400 262.55700 227.66000 1.000 53.17000 221 ALA B N 1
ATOM 6917 C CA . ALA B 2 234 ? 202.64400 261.50400 228.27700 1.000 53.17000 221 ALA B CA 1
ATOM 6918 C C . ALA B 2 234 ? 204.10300 261.57700 227.84300 1.000 53.17000 221 ALA B C 1
ATOM 6919 O O . ALA B 2 234 ? 205.00800 261.38300 228.66400 1.000 53.17000 221 ALA B O 1
ATOM 6921 N N . THR B 2 235 ? 204.35700 261.85000 226.56400 1.000 55.46000 222 THR B N 1
ATOM 6922 C CA . THR B 2 235 ? 205.70800 261.78700 226.01800 1.000 55.46000 222 THR B CA 1
ATOM 6923 C C . THR B 2 235 ? 206.35500 263.15500 225.83100 1.000 55.46000 222 THR B C 1
ATOM 6924 O O . THR B 2 235 ? 207.42500 263.23900 225.22000 1.000 55.46000 222 THR B O 1
ATOM 6928 N N . SER B 2 236 ? 205.74700 264.21900 226.33700 1.000 54.55000 223 SER B N 1
ATOM 6929 C CA . SER B 2 236 ? 206.33000 265.54500 226.16500 1.000 54.55000 223 SER B CA 1
ATOM 6930 C C . SER B 2 236 ? 207.57800 265.68100 227.02900 1.000 54.55000 223 SER B C 1
ATOM 6931 O O . SER B 2 236 ? 207.53500 265.37600 228.22700 1.000 54.55000 223 SER B O 1
ATOM 6934 N N . PRO B 2 237 ? 208.70300 266.13200 226.46800 1.000 54.53000 224 PRO B N 1
ATOM 6935 C CA . PRO B 2 237 ? 209.93400 266.24800 227.26600 1.000 54.53000 224 PRO B CA 1
ATOM 6936 C C . PRO B 2 237 ? 209.91800 267.38900 228.27300 1.000 54.53000 224 PRO B C 1
ATOM 6937 O O . PRO B 2 237 ? 210.82000 267.44700 229.11900 1.000 54.53000 224 PRO B O 1
ATOM 6941 N N . HIS B 2 238 ? 208.94100 268.29200 228.21600 1.000 54.44000 225 HIS B N 1
ATOM 6942 C CA . HIS B 2 238 ? 208.87700 269.41900 229.13500 1.000 54.44000 225 HIS B CA 1
ATOM 6943 C C . HIS B 2 238 ? 207.44400 269.58900 229.62100 1.000 54.44000 225 HIS B C 1
ATOM 6944 O O . HIS B 2 238 ? 206.55900 268.78600 229.31200 1.000 54.44000 225 HIS B O 1
ATOM 6951 N N . LYS B 2 239 ? 207.22100 270.64900 230.39100 1.000 50.76000 226 LYS B N 1
ATOM 6952 C CA . LYS B 2 239 ? 205.91600 270.93900 230.96400 1.000 50.76000 226 LYS B CA 1
ATOM 6953 C C . LYS B 2 239 ? 205.09100 271.79800 230.01400 1.000 50.76000 226 LYS B C 1
ATOM 6954 O O . LYS B 2 239 ? 205.62500 272.61700 229.26200 1.000 50.76000 226 LYS B O 1
ATOM 6960 N N . LEU B 2 240 ? 203.77600 271.60000 230.05800 1.000 50.02000 227 LEU B N 1
ATOM 6961 C CA . LEU B 2 240 ? 202.83600 272.32900 229.22100 1.000 50.02000 227 LEU B CA 1
ATOM 6962 C C . LEU B 2 240 ? 201.84000 273.08800 230.08600 1.000 50.02000 227 LEU B C 1
ATOM 6963 O O . LEU B 2 240 ? 201.62900 272.76900 231.25900 1.000 50.02000 227 LEU B O 1
ATOM 6968 N N . GLY B 2 241 ? 201.22800 274.10400 229.48400 1.000 48.92000 228 GLY B N 1
ATOM 6969 C CA . GLY B 2 241 ? 200.17400 274.87300 230.11700 1.000 48.92000 228 GLY B CA 1
ATOM 6970 C C . GLY B 2 241 ? 198.86200 274.66100 229.38700 1.000 48.92000 228 GLY B C 1
ATOM 6971 O O . GLY B 2 241 ? 198.84300 274.41500 228.17900 1.000 48.92000 228 GLY B O 1
ATOM 6972 N N . MET B 2 242 ? 197.76100 274.75200 230.12700 1.000 49.66000 229 MET B N 1
ATOM 6973 C CA . MET B 2 242 ? 196.43200 274.51100 229.58400 1.000 49.66000 229 MET B CA 1
ATOM 6974 C C . MET B 2 242 ? 195.59700 275.77600 229.70400 1.000 49.66000 229 MET B C 1
ATOM 6975 O O . MET B 2 242 ? 195.54400 276.39000 230.77500 1.000 49.66000 229 MET B O 1
ATOM 6980 N N . VAL B 2 243 ? 194.94400 276.15700 228.60900 1.000 46.27000 230 VAL B N 1
ATOM 6981 C CA . VAL B 2 243 ? 194.11300 277.35300 228.54800 1.000 46.27000 230 VAL B CA 1
ATOM 6982 C C . VAL B 2 243 ? 192.69700 276.93100 228.18800 1.000 46.27000 230 VAL B C 1
ATOM 6983 O O . VAL B 2 243 ? 192.48800 276.23900 227.18600 1.000 46.27000 230 VAL B O 1
ATOM 6987 N N . VAL B 2 244 ? 191.72900 277.35000 228.99900 1.000 46.30000 231 VAL B N 1
ATOM 6988 C CA . VAL B 2 244 ? 190.32600 276.99900 228.80600 1.000 46.30000 231 VAL B CA 1
ATOM 6989 C C . VAL B 2 244 ? 189.53000 278.28300 228.62800 1.000 46.30000 231 VAL B C 1
ATOM 6990 O O . VAL B 2 244 ? 189.46600 279.11200 229.54400 1.000 46.30000 231 VAL B O 1
ATOM 6994 N N . ILE B 2 245 ? 188.92500 278.44800 227.45200 1.000 46.53000 232 ILE B N 1
ATOM 6995 C CA . ILE B 2 245 ? 188.06400 279.59200 227.17600 1.000 46.53000 232 ILE B CA 1
ATOM 6996 C C . ILE B 2 245 ? 186.74500 279.10200 226.59300 1.000 46.53000 232 ILE B C 1
ATOM 6997 O O . ILE B 2 245 ? 186.06400 279.83100 225.86400 1.000 46.53000 232 ILE B O 1
ATOM 7002 N N . ALA B 2 246 ? 186.37700 277.86700 226.91300 1.000 51.17000 233 ALA B N 1
ATOM 7003 C CA . ALA B 2 246 ? 185.18300 277.24000 226.36100 1.000 51.17000 233 ALA B CA 1
ATOM 7004 C C . ALA B 2 246 ? 184.61200 276.30000 227.41700 1.000 51.17000 233 ALA B C 1
ATOM 7005 O O . ALA B 2 246 ? 184.93200 276.41400 228.60400 1.000 51.17000 233 ALA B O 1
ATOM 7007 N N . GLY B 2 247 ? 183.75200 275.37900 226.98700 1.000 52.25000 234 GLY B N 1
ATOM 7008 C CA . GLY B 2 247 ? 183.21300 274.39800 227.90900 1.000 52.25000 234 GLY B CA 1
ATOM 7009 C C . GLY B 2 247 ? 184.30000 273.51000 228.48500 1.000 52.25000 234 GLY B C 1
ATOM 7010 O O . GLY B 2 247 ? 185.34600 273.28800 227.87400 1.000 52.25000 234 GLY B O 1
ATOM 7011 N N . MET B 2 248 ? 184.03700 272.99100 229.68100 1.000 56.50000 235 MET B N 1
ATOM 7012 C CA . MET B 2 248 ? 185.03300 272.26700 230.45600 1.000 56.50000 235 MET B CA 1
ATOM 7013 C C . MET B 2 248 ? 184.90300 270.75500 230.33300 1.000 56.50000 235 MET B C 1
ATOM 7014 O O . MET B 2 248 ? 185.51400 270.02900 231.12300 1.000 56.50000 235 MET B O 1
ATOM 7019 N N . THR B 2 249 ? 184.12200 270.26100 229.37100 1.000 57.23000 236 THR B N 1
ATOM 7020 C CA . THR B 2 249 ? 183.86900 268.82600 229.28100 1.000 57.23000 236 THR B CA 1
ATOM 7021 C C . THR B 2 249 ? 185.15000 268.05600 228.98300 1.000 57.23000 236 THR B C 1
ATOM 7022 O O . THR B 2 249 ? 185.58600 267.21300 229.77700 1.000 57.23000 236 THR B O 1
ATOM 7026 N N . ASP B 2 250 ? 185.77200 268.33600 227.83600 1.000 58.62000 237 ASP B N 1
ATOM 7027 C CA . ASP B 2 250 ? 186.98800 267.62000 227.46400 1.000 58.62000 237 ASP B CA 1
ATOM 7028 C C . ASP B 2 250 ? 188.12700 267.92700 228.42700 1.000 58.62000 237 ASP B C 1
ATOM 7029 O O . ASP B 2 250 ? 188.94800 267.05200 228.72500 1.000 58.62000 237 ASP B O 1
ATOM 7034 N N . ALA B 2 251 ? 188.19600 269.16400 228.92000 1.000 56.18000 238 ALA B N 1
ATOM 7035 C CA . ALA B 2 251 ? 189.21300 269.50500 229.90700 1.000 56.18000 238 ALA B CA 1
ATOM 7036 C C . ALA B 2 251 ? 189.04100 268.68200 231.17600 1.000 56.18000 238 ALA B C 1
ATOM 7037 O O . ALA B 2 251 ? 190.02500 268.21300 231.75800 1.000 56.18000 238 ALA B O 1
ATOM 7039 N N . SER B 2 252 ? 187.79600 268.49500 231.62100 1.000 53.83000 239 SER B N 1
ATOM 7040 C CA . SER B 2 252 ? 187.54700 267.63200 232.77100 1.000 53.83000 239 SER B CA 1
ATOM 7041 C C . SER B 2 252 ? 187.90900 266.18800 232.45900 1.000 53.83000 239 SER B C 1
ATOM 7042 O O . SER B 2 252 ? 188.41600 265.46600 233.32500 1.000 53.83000 239 SER B O 1
ATOM 7045 N N . ALA B 2 253 ? 187.64800 265.74800 231.22700 1.000 54.15000 240 ALA B N 1
ATOM 7046 C CA . ALA B 2 253 ? 187.97000 264.37700 230.84900 1.000 54.15000 240 ALA B CA 1
ATOM 7047 C C . ALA B 2 253 ? 189.47400 264.13100 230.87900 1.000 54.15000 240 ALA B C 1
ATOM 7048 O O . ALA B 2 253 ? 189.92600 263.04900 231.27000 1.000 54.15000 240 ALA B O 1
ATOM 7050 N N . LEU B 2 254 ? 190.26400 265.12300 230.46300 1.000 50.86000 241 LEU B N 1
ATOM 7051 C CA . LEU B 2 254 ? 191.70900 264.93400 230.38200 1.000 50.86000 241 LEU B CA 1
ATOM 7052 C C . LEU B 2 254 ? 192.32700 264.75300 231.76600 1.000 50.86000 241 LEU B C 1
ATOM 7053 O O . LEU B 2 254 ? 193.21100 263.90900 231.95000 1.000 50.86000 241 LEU B O 1
ATOM 7058 N N . LEU B 2 255 ? 191.87400 265.52300 232.75100 1.000 50.60000 242 LEU B N 1
ATOM 7059 C CA . LEU B 2 255 ? 192.46900 265.50700 234.08100 1.000 50.60000 242 LEU B CA 1
ATOM 7060 C C . LEU B 2 255 ? 191.89700 264.42900 234.99200 1.000 50.60000 242 LEU B C 1
ATOM 7061 O O . LEU B 2 255 ? 192.38600 264.26900 236.11500 1.000 50.60000 242 LEU B O 1
ATOM 7066 N N . ALA B 2 256 ? 190.88300 263.69000 234.54900 1.000 52.86000 243 ALA B N 1
ATOM 7067 C CA . ALA B 2 256 ? 190.28700 262.66500 235.39500 1.000 52.86000 243 ALA B CA 1
ATOM 7068 C C . ALA B 2 256 ? 191.06900 261.36000 235.39400 1.000 52.86000 243 ALA B C 1
ATOM 7069 O O . ALA B 2 256 ? 190.73100 260.45700 236.16700 1.000 52.86000 243 ALA B O 1
ATOM 7071 N N . GLU B 2 257 ? 192.09900 261.23700 234.56000 1.000 54.15000 244 GLU B N 1
ATOM 7072 C CA . GLU B 2 257 ? 192.84500 259.99700 234.41600 1.000 54.15000 244 GLU B CA 1
ATOM 7073 C C . GLU B 2 257 ? 194.33500 260.28700 234.52000 1.000 54.15000 244 GLU B C 1
ATOM 7074 O O . GLU B 2 257 ? 194.81100 261.33400 234.07300 1.000 54.15000 244 GLU B O 1
ATOM 7080 N N . ALA B 2 258 ? 195.06600 259.34500 235.12200 1.000 56.08000 245 ALA B N 1
ATOM 7081 C CA . ALA B 2 258 ? 196.51800 259.43000 235.28800 1.000 56.08000 245 ALA B CA 1
ATOM 7082 C C . ALA B 2 258 ? 196.90500 260.70200 236.04700 1.000 56.08000 245 ALA B C 1
ATOM 7083 O O . ALA B 2 258 ? 197.53500 261.61900 235.51700 1.000 56.08000 245 ALA B O 1
ATOM 7085 N N . GLY B 2 259 ? 196.49000 260.73000 237.31400 1.000 57.19000 246 GLY B N 1
ATOM 7086 C CA . GLY B 2 259 ? 196.74000 261.90200 238.13900 1.000 57.19000 246 GLY B CA 1
ATOM 7087 C C . GLY B 2 259 ? 198.21500 262.24100 238.24900 1.000 57.19000 246 GLY B C 1
ATOM 7088 O O . GLY B 2 259 ? 198.60700 263.40200 238.11700 1.000 57.19000 246 GLY B O 1
ATOM 7089 N N . ASP B 2 260 ? 199.05400 261.22800 238.48400 1.000 57.26000 247 ASP B N 1
ATOM 7090 C CA . ASP B 2 260 ? 200.48600 261.47600 238.62200 1.000 57.26000 247 ASP B CA 1
ATOM 7091 C C . ASP B 2 260 ? 201.08400 262.03500 237.33600 1.000 57.26000 247 ASP B C 1
ATOM 7092 O O . ASP B 2 260 ? 201.86100 262.99800 237.37100 1.000 57.26000 247 ASP B O 1
ATOM 7097 N N . LEU B 2 261 ? 200.72500 261.45300 236.19100 1.000 54.91000 248 LEU B N 1
ATOM 7098 C CA . LEU B 2 261 ? 201.21200 261.95600 234.91000 1.000 54.91000 248 LEU B CA 1
ATOM 7099 C C . LEU B 2 261 ? 200.80200 263.40700 234.70100 1.000 54.91000 248 LEU B C 1
ATOM 7100 O O . LEU B 2 261 ? 201.63000 264.26100 234.35400 1.000 54.91000 248 LEU B O 1
ATOM 7105 N N . VAL B 2 262 ? 199.52100 263.70600 234.92400 1.000 55.55000 249 VAL B N 1
ATOM 7106 C CA . VAL B 2 262 ? 198.99000 265.02100 234.60100 1.000 55.55000 249 VAL B CA 1
ATOM 7107 C C . VAL B 2 262 ? 199.45200 266.07400 235.59700 1.000 55.55000 249 VAL B C 1
ATOM 7108 O O . VAL B 2 262 ? 199.43700 267.26800 235.27800 1.000 55.55000 249 VAL B O 1
ATOM 7112 N N . ARG B 2 263 ? 199.87000 265.67300 236.80000 1.000 54.24000 250 ARG B N 1
ATOM 7113 C CA . ARG B 2 263 ? 200.45000 266.63200 237.73000 1.000 54.24000 250 ARG B CA 1
ATOM 7114 C C . ARG B 2 263 ? 201.95100 266.78200 237.55200 1.000 54.24000 250 ARG B C 1
ATOM 7115 O O . ARG B 2 263 ? 202.50900 267.81000 237.95100 1.000 54.24000 250 ARG B O 1
ATOM 7123 N N . GLU B 2 264 ? 202.61500 265.78700 236.96700 1.000 55.20000 251 GLU B N 1
ATOM 7124 C CA . GLU B 2 264 ? 204.05800 265.84600 236.80000 1.000 55.20000 251 GLU B CA 1
ATOM 7125 C C . GLU B 2 264 ? 204.45900 266.46400 235.46700 1.000 55.20000 251 GLU B C 1
ATOM 7126 O O . GLU B 2 264 ? 205.57700 266.97900 235.35300 1.000 55.20000 251 GLU B O 1
ATOM 7132 N N . LYS B 2 265 ? 203.56500 266.48600 234.47700 1.000 52.22000 252 LYS B N 1
ATOM 7133 C CA . LYS B 2 265 ? 203.85100 267.11900 233.19200 1.000 52.22000 252 LYS B CA 1
ATOM 7134 C C . LYS B 2 265 ? 202.85600 268.22800 232.85600 1.000 52.22000 252 LYS B C 1
ATOM 7135 O O . LYS B 2 265 ? 202.40500 268.35100 231.71600 1.000 52.22000 252 LYS B O 1
ATOM 7141 N N . LEU B 2 266 ? 202.50900 269.06300 233.83500 1.000 49.14000 253 LEU B N 1
ATOM 7142 C CA . LEU B 2 266 ? 201.75000 270.27900 233.57100 1.000 49.14000 253 LEU B CA 1
ATOM 7143 C C . LEU B 2 266 ? 202.26300 271.41200 234.44400 1.000 49.14000 253 LEU B C 1
ATOM 7144 O O . LEU B 2 266 ? 202.69900 271.19800 235.57800 1.000 49.14000 253 LEU B O 1
ATOM 7149 N N . ALA B 2 267 ? 202.19200 272.62800 233.90300 1.000 51.10000 254 ALA B N 1
ATOM 7150 C CA . ALA B 2 267 ? 202.66400 273.81600 234.60700 1.000 51.10000 254 ALA B CA 1
ATOM 7151 C C . ALA B 2 267 ? 201.53400 274.51800 235.35300 1.000 51.10000 254 ALA B C 1
ATOM 7152 O O . ALA B 2 267 ? 201.60000 274.68600 236.57400 1.000 51.10000 254 ALA B O 1
ATOM 7154 N N . SER B 2 268 ? 200.49400 274.93300 234.63400 1.000 50.04000 255 SER B N 1
ATOM 7155 C CA . SER B 2 268 ? 199.38300 275.65300 235.24100 1.000 50.04000 255 SER B CA 1
ATOM 7156 C C . SER B 2 268 ? 198.19100 275.61500 234.29500 1.000 50.04000 255 SER B C 1
ATOM 7157 O O . SER B 2 268 ? 198.31000 275.24200 233.12600 1.000 50.04000 255 SER B O 1
ATOM 7160 N N . ILE B 2 269 ? 197.03500 276.00800 234.82200 1.000 51.02000 256 ILE B N 1
ATOM 7161 C CA . ILE B 2 269 ? 195.79000 276.06600 234.06500 1.000 51.02000 256 ILE B CA 1
ATOM 7162 C C . ILE B 2 269 ? 195.26800 277.49500 234.11000 1.000 51.02000 256 ILE B C 1
ATOM 7163 O O . ILE B 2 269 ? 195.15600 278.08500 235.19000 1.000 51.02000 256 ILE B O 1
ATOM 7168 N N . THR B 2 270 ? 194.95000 278.04700 232.94200 1.000 50.43000 257 THR B N 1
ATOM 7169 C CA . THR B 2 270 ? 194.37200 279.38100 232.82700 1.000 50.43000 257 THR B CA 1
ATOM 7170 C C . THR B 2 270 ? 192.95700 279.25400 232.27900 1.000 50.43000 257 THR B C 1
ATOM 7171 O O . THR B 2 270 ? 192.75400 278.68000 231.20400 1.000 50.43000 257 THR B O 1
ATOM 7175 N N . ILE B 2 271 ? 191.98600 279.78700 233.01500 1.000 50.58000 258 ILE B N 1
ATOM 7176 C CA . ILE B 2 271 ? 190.57600 279.68000 232.66100 1.000 50.58000 258 ILE B CA 1
ATOM 7177 C C . ILE B 2 271 ? 189.93900 281.05900 232.73900 1.000 50.58000 258 ILE B C 1
ATOM 7178 O O . ILE B 2 271 ? 190.25400 281.84800 233.63600 1.000 50.58000 258 ILE B O 1
ATOM 7183 N N . MET B 2 272 ? 189.04400 281.35000 231.79700 1.000 51.92000 259 MET B N 1
ATOM 7184 C CA . MET B 2 272 ? 188.19100 282.53000 231.86700 1.000 51.92000 259 MET B CA 1
ATOM 7185 C C . MET B 2 272 ? 186.84600 282.09500 232.43500 1.000 51.92000 259 MET B C 1
ATOM 7186 O O . MET B 2 272 ? 186.08000 281.39500 231.76600 1.000 51.92000 259 MET B O 1
ATOM 7191 N N . GLY B 2 273 ? 186.56300 282.50600 233.66600 1.000 55.06000 260 GLY B N 1
ATOM 7192 C CA . GLY B 2 273 ? 185.32100 282.12900 234.30600 1.000 55.06000 260 GLY B CA 1
ATOM 7193 C C . GLY B 2 273 ? 185.01300 282.95800 235.53300 1.000 55.06000 260 GLY B C 1
ATOM 7194 O O . GLY B 2 273 ? 185.24000 284.17000 235.54600 1.000 55.06000 260 GLY B O 1
ATOM 7195 N N . GLY B 2 274 ? 184.49400 282.31000 236.57700 1.000 58.00000 261 GLY B N 1
ATOM 7196 C CA . GLY B 2 274 ? 184.15200 283.00200 237.79900 1.000 58.00000 261 GLY B CA 1
ATOM 7197 C C . GLY B 2 274 ? 184.42700 282.13300 239.00800 1.000 58.00000 261 GLY B C 1
ATOM 7198 O O . GLY B 2 274 ? 184.67000 280.93000 238.89500 1.000 58.00000 261 GLY B O 1
ATOM 7199 N N . ILE B 2 275 ? 184.38800 282.77100 240.17400 1.000 60.88000 262 ILE B N 1
ATOM 7200 C CA . ILE B 2 275 ? 184.62500 282.11100 241.45000 1.000 60.88000 262 ILE B CA 1
ATOM 7201 C C . ILE B 2 275 ? 183.40500 282.32300 242.33100 1.000 60.88000 262 ILE B C 1
ATOM 7202 O O . ILE B 2 275 ? 182.97100 283.46300 242.53400 1.000 60.88000 262 ILE B O 1
ATOM 7207 N N . ASP B 2 276 ? 182.85300 281.23400 242.84700 1.000 64.62000 263 ASP B N 1
ATOM 7208 C CA . ASP B 2 276 ? 181.71400 281.33700 243.74600 1.000 64.62000 263 ASP B CA 1
ATOM 7209 C C . ASP B 2 276 ? 182.15800 281.97000 245.06000 1.000 64.62000 263 ASP B C 1
ATOM 7210 O O . ASP B 2 276 ? 183.18500 281.56900 245.61800 1.000 64.62000 263 ASP B O 1
ATOM 7215 N N . PRO B 2 277 ? 181.42400 282.95700 245.58000 1.000 63.54000 264 PRO B N 1
ATOM 7216 C CA . PRO B 2 277 ? 181.86800 283.63700 246.80800 1.000 63.54000 264 PRO B CA 1
ATOM 7217 C C . PRO B 2 277 ? 181.95300 282.73100 248.02300 1.000 63.54000 264 PRO B C 1
ATOM 7218 O O . PRO B 2 277 ? 182.69900 283.04700 248.95800 1.000 63.54000 264 PRO B O 1
ATOM 7222 N N . ALA B 2 278 ? 181.22200 281.62100 248.04600 1.000 67.18000 265 ALA B N 1
ATOM 7223 C CA . ALA B 2 278 ? 181.18800 280.73100 249.19600 1.000 67.18000 265 ALA B CA 1
ATOM 7224 C C . ALA B 2 278 ? 182.19800 279.60400 249.02600 1.000 67.18000 265 ALA B C 1
ATOM 7225 O O . ALA B 2 278 ? 182.33900 279.03900 247.93800 1.000 67.18000 265 ALA B O 1
ATOM 7227 N N . ARG B 2 279 ? 182.89800 279.28400 250.11000 1.000 71.40000 266 ARG B N 1
ATOM 7228 C CA . ARG B 2 279 ? 183.88300 278.21600 250.09400 1.000 71.40000 266 ARG B CA 1
ATOM 7229 C C . ARG B 2 279 ? 183.19700 276.85200 250.09800 1.000 71.40000 266 ARG B C 1
ATOM 7230 O O . ARG B 2 279 ? 182.04000 276.70700 250.50300 1.000 71.40000 266 ARG B O 1
ATOM 7238 N N . ASP B 2 280 ? 183.93300 275.84300 249.64100 1.000 75.34000 267 ASP B N 1
ATOM 7239 C CA . ASP B 2 280 ? 183.41500 274.48500 249.60800 1.000 75.34000 267 ASP B CA 1
ATOM 7240 C C . ASP B 2 280 ? 183.33800 273.90900 251.02100 1.000 75.34000 267 ASP B C 1
ATOM 7241 O O . ASP B 2 280 ? 183.80400 274.50500 251.99700 1.000 75.34000 267 ASP B O 1
ATOM 7246 N N . ALA B 2 281 ? 182.72900 272.72500 251.12200 1.000 78.16000 268 ALA B N 1
ATOM 7247 C CA . ALA B 2 281 ? 182.61900 272.05400 252.41300 1.000 78.16000 268 ALA B CA 1
ATOM 7248 C C . ALA B 2 281 ? 183.99100 271.69100 252.96800 1.000 78.16000 268 ALA B C 1
ATOM 7249 O O . ALA B 2 281 ? 184.23100 271.80300 254.17600 1.000 78.16000 268 ALA B O 1
ATOM 7251 N N . ASP B 2 282 ? 184.90400 271.25400 252.10100 1.000 76.11000 269 ASP B N 1
ATOM 7252 C CA . ASP B 2 282 ? 186.24200 270.84900 252.50400 1.000 76.11000 269 ASP B CA 1
ATOM 7253 C C . ASP B 2 282 ? 187.25800 271.98300 252.40700 1.000 76.11000 269 ASP B C 1
ATOM 7254 O O . ASP B 2 282 ? 188.46600 271.72500 252.43300 1.000 76.11000 269 ASP B O 1
ATOM 7259 N N . GLY B 2 283 ? 186.79800 273.22600 252.29500 1.000 70.99000 270 GLY B N 1
ATOM 7260 C CA . GLY B 2 283 ? 187.69800 274.35700 252.21500 1.000 70.99000 270 GLY B CA 1
ATOM 7261 C C . GLY B 2 283 ? 188.23300 274.65800 250.83500 1.000 70.99000 270 GLY B C 1
ATOM 7262 O O . GLY B 2 283 ? 189.07800 275.55000 250.69800 1.000 70.99000 270 GLY B O 1
ATOM 7263 N N . LEU B 2 284 ? 187.77400 273.94700 249.80900 1.000 69.63000 271 LEU B N 1
ATOM 7264 C CA . LEU B 2 284 ? 188.22500 274.19200 248.45000 1.000 69.63000 271 LEU B CA 1
ATOM 7265 C C . LEU B 2 284 ? 187.48000 275.39100 247.86400 1.000 69.63000 271 LEU B C 1
ATOM 7266 O O . LEU B 2 284 ? 186.69100 276.05900 248.53800 1.000 69.63000 271 LEU B O 1
ATOM 7271 N N . VAL B 2 285 ? 187.72900 275.67000 246.58800 1.000 66.44000 272 VAL B N 1
ATOM 7272 C CA . VAL B 2 285 ? 187.10600 276.78300 245.88200 1.000 66.44000 272 VAL B CA 1
ATOM 7273 C C . VAL B 2 285 ? 186.29300 276.22100 244.72600 1.000 66.44000 272 VAL B C 1
ATOM 7274 O O . VAL B 2 285 ? 186.82400 275.48200 243.88900 1.000 66.44000 272 VAL B O 1
ATOM 7278 N N . GLN B 2 286 ? 185.00700 276.57300 244.67800 1.000 64.74000 273 GLN B N 1
ATOM 7279 C CA . GLN B 2 286 ? 184.11700 276.04100 243.66100 1.000 64.74000 273 GLN B CA 1
ATOM 7280 C C . GLN B 2 286 ? 183.77500 277.10500 242.62400 1.000 64.74000 273 GLN B C 1
ATOM 7281 O O . GLN B 2 286 ? 183.71300 278.29600 242.94500 1.000 64.74000 273 GLN B O 1
ATOM 7287 N N . PRO B 2 287 ? 183.55100 276.71100 241.37400 1.000 59.67000 274 PRO B N 1
ATOM 7288 C CA . PRO B 2 287 ? 183.08600 277.67400 240.37300 1.000 59.67000 274 PRO B CA 1
ATOM 7289 C C . PRO B 2 287 ? 181.65900 278.11300 240.65000 1.000 59.67000 274 PRO B C 1
ATOM 7290 O O . PRO B 2 287 ? 180.85900 277.37700 241.23200 1.000 59.67000 274 PRO B O 1
ATOM 7294 N N . ASP B 2 288 ? 181.34300 279.33300 240.22600 1.000 62.90000 275 ASP B N 1
ATOM 7295 C CA . ASP B 2 288 ? 179.99100 279.84300 240.37800 1.000 62.90000 275 ASP B CA 1
ATOM 7296 C C . ASP B 2 288 ? 179.08600 279.32000 239.26100 1.000 62.90000 275 ASP B C 1
ATOM 7297 O O . ASP B 2 288 ? 179.54000 278.74400 238.26900 1.000 62.90000 275 ASP B O 1
ATOM 7302 N N . THR B 2 289 ? 177.78300 279.51800 239.44100 1.000 64.47000 276 THR B N 1
ATOM 7303 C CA . THR B 2 289 ? 176.79200 279.04600 238.48500 1.000 64.47000 276 THR B CA 1
ATOM 7304 C C . THR B 2 289 ? 176.45000 280.09300 237.42800 1.000 64.47000 276 THR B C 1
ATOM 7305 O O . THR B 2 289 ? 175.78700 279.76500 236.43800 1.000 64.47000 276 THR B O 1
ATOM 7309 N N . ARG B 2 290 ? 176.91500 281.33000 237.58900 1.000 65.99000 277 ARG B N 1
ATOM 7310 C CA . ARG B 2 290 ? 176.49500 282.40900 236.70300 1.000 65.99000 277 ARG B CA 1
ATOM 7311 C C . ARG B 2 290 ? 177.41100 282.59500 235.50200 1.000 65.99000 277 ARG B C 1
ATOM 7312 O O . ARG B 2 290 ? 176.95300 283.07800 234.46000 1.000 65.99000 277 ARG B O 1
ATOM 7320 N N . ALA B 2 291 ? 178.68700 282.23200 235.61600 1.000 60.73000 278 ALA B N 1
ATOM 7321 C CA . ALA B 2 291 ? 179.61000 282.40100 234.50100 1.000 60.73000 278 ALA B CA 1
ATOM 7322 C C . ALA B 2 291 ? 179.20300 281.51600 233.33000 1.000 60.73000 278 ALA B C 1
ATOM 7323 O O . ALA B 2 291 ? 178.76600 280.37700 233.51300 1.000 60.73000 278 ALA B O 1
ATOM 7325 N N . TYR B 2 292 ? 179.34900 282.05200 232.11600 1.000 60.07000 279 TYR B N 1
ATOM 7326 C CA . TYR B 2 292 ? 178.89700 281.33800 230.92500 1.000 60.07000 279 TYR B CA 1
ATOM 7327 C C . TYR B 2 292 ? 179.65800 280.03100 230.73900 1.000 60.07000 279 TYR B C 1
ATOM 7328 O O . TYR B 2 292 ? 179.05800 278.98100 230.47500 1.000 60.07000 279 TYR B O 1
ATOM 7337 N N . ASN B 2 293 ? 180.98500 280.07600 230.86500 1.000 56.32000 2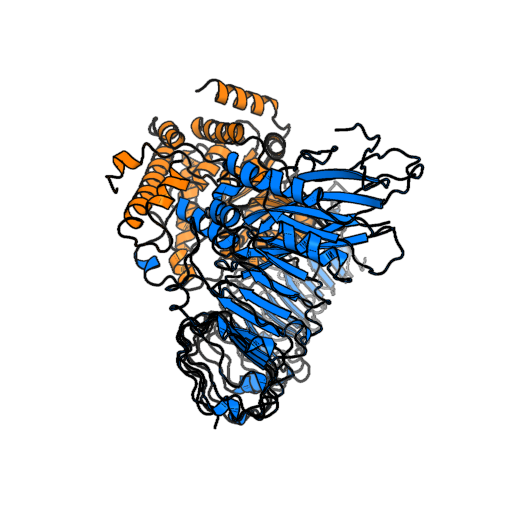80 ASN B N 1
ATOM 7338 C CA . ASN B 2 293 ? 181.77700 278.85800 230.73000 1.000 56.32000 280 ASN B CA 1
ATOM 7339 C C . ASN B 2 293 ? 181.43700 277.86100 231.82900 1.000 56.32000 280 ASN B C 1
ATOM 7340 O O . ASN B 2 293 ? 181.35600 276.65300 231.57900 1.000 56.32000 280 ASN B O 1
ATOM 7345 N N . ASN B 2 294 ? 181.23600 278.34900 233.05300 1.000 56.88000 281 ASN B N 1
ATOM 7346 C CA . ASN B 2 294 ? 180.84100 277.46800 234.14300 1.000 56.88000 281 ASN B CA 1
ATOM 7347 C C . ASN B 2 294 ? 179.42900 276.93200 233.94700 1.000 56.88000 281 ASN B C 1
ATOM 7348 O O . ASN B 2 294 ? 179.13900 275.79700 234.34200 1.000 56.88000 281 ASN B O 1
ATOM 7353 N N . ALA B 2 295 ? 178.54000 277.72500 233.34500 1.000 57.09000 282 ALA B N 1
ATOM 7354 C CA . ALA B 2 295 ? 177.16400 277.29800 233.12100 1.000 57.09000 282 ALA B CA 1
ATOM 7355 C C . ALA B 2 295 ? 177.00600 276.40500 231.89900 1.000 57.09000 282 ALA B C 1
ATOM 7356 O O . ALA B 2 295 ? 175.94000 275.80300 231.73200 1.000 57.09000 282 ALA B O 1
ATOM 7358 N N . THR B 2 296 ? 178.02200 276.31600 231.03900 1.000 56.41000 283 THR B N 1
ATOM 7359 C CA . THR B 2 296 ? 177.94500 275.39900 229.90600 1.000 56.41000 283 THR B CA 1
ATOM 7360 C C . THR B 2 296 ? 177.80100 273.95600 230.37500 1.000 56.41000 283 THR B C 1
ATOM 7361 O O . THR B 2 296 ? 176.98200 273.19900 229.84000 1.000 56.41000 283 THR B O 1
ATOM 7365 N N . ASP B 2 297 ? 178.58300 273.55900 231.37600 1.000 56.08000 284 ASP B N 1
ATOM 7366 C CA . ASP B 2 297 ? 178.44200 272.24200 231.99400 1.000 56.08000 284 ASP B CA 1
ATOM 7367 C C . ASP B 2 297 ? 178.95600 272.39700 233.41800 1.000 56.08000 284 ASP B C 1
ATOM 7368 O O . ASP B 2 297 ? 180.16900 272.46200 233.63600 1.000 56.08000 284 ASP B O 1
ATOM 7373 N N . ILE B 2 298 ? 178.03400 272.45400 234.37900 1.000 56.01000 285 ILE B N 1
ATOM 7374 C CA . ILE B 2 298 ? 178.41000 272.77000 235.75300 1.000 56.01000 285 ILE B CA 1
ATOM 7375 C C . ILE B 2 298 ? 179.18800 271.61800 236.38200 1.000 56.01000 285 ILE B C 1
ATOM 7376 O O . ILE B 2 298 ? 180.14800 271.83900 237.13300 1.000 56.01000 285 ILE B O 1
ATOM 7381 N N . HIS B 2 299 ? 178.79200 270.37500 236.09400 1.000 57.38000 286 HIS B N 1
ATOM 7382 C CA . HIS B 2 299 ? 179.47900 269.22700 236.67900 1.000 57.38000 286 HIS B CA 1
ATOM 7383 C C . HIS B 2 299 ? 180.93000 269.15600 236.22300 1.000 57.38000 286 HIS B C 1
ATOM 7384 O O . HIS B 2 299 ? 181.83400 268.92400 237.03500 1.000 57.38000 286 HIS B O 1
ATOM 7391 N N . ALA B 2 300 ? 181.17200 269.35700 234.92600 1.000 55.41000 287 ALA B N 1
ATOM 7392 C CA . ALA B 2 300 ? 182.53800 269.33000 234.41800 1.000 55.41000 287 ALA B CA 1
ATOM 7393 C C . ALA B 2 300 ? 183.36900 270.45500 235.01800 1.000 55.41000 287 ALA B C 1
ATOM 7394 O O . ALA B 2 300 ? 184.54900 270.26400 235.32900 1.000 55.41000 287 ALA B O 1
ATOM 7396 N N . ALA B 2 301 ? 182.77400 271.63900 235.18300 1.000 54.65000 288 ALA B N 1
ATOM 7397 C CA . ALA B 2 301 ? 183.50400 272.75300 235.77900 1.000 54.65000 288 ALA B CA 1
ATOM 7398 C C . ALA B 2 301 ? 183.87800 272.46100 237.22700 1.000 54.65000 288 ALA B C 1
ATOM 7399 O O . ALA B 2 301 ? 185.01800 272.70600 237.64400 1.000 54.65000 288 ALA B O 1
ATOM 7401 N N . ARG B 2 302 ? 182.93100 271.93800 238.01100 1.000 52.83000 289 ARG B N 1
ATOM 7402 C CA . ARG B 2 302 ? 183.24600 271.57800 239.38900 1.000 52.83000 289 ARG B CA 1
ATOM 7403 C C . ARG B 2 302 ? 184.33400 270.51600 239.44100 1.000 52.83000 289 ARG B C 1
ATOM 7404 O O . ARG B 2 302 ? 185.25200 270.59500 240.26700 1.000 52.83000 289 ARG B O 1
ATOM 7412 N N . ALA B 2 303 ? 184.24800 269.51200 238.56300 1.000 52.48000 290 ALA B N 1
ATOM 7413 C CA . ALA B 2 303 ? 185.26300 268.46600 238.54100 1.000 52.48000 290 ALA B CA 1
ATOM 7414 C C . ALA B 2 303 ? 186.63300 269.03300 238.19700 1.000 52.48000 290 ALA B C 1
ATOM 7415 O O . ALA B 2 303 ? 187.63300 268.67400 238.82600 1.000 52.48000 290 ALA B O 1
ATOM 7417 N N . LEU B 2 304 ? 186.69700 269.92600 237.20600 1.000 52.52000 291 LEU B N 1
ATOM 7418 C CA . LEU B 2 304 ? 187.96500 270.54900 236.84000 1.000 52.52000 291 LEU B CA 1
ATOM 7419 C C . LEU B 2 304 ? 188.56100 271.32000 238.00700 1.000 52.52000 291 LEU B C 1
ATOM 7420 O O . LEU B 2 304 ? 189.74100 271.15100 238.33800 1.000 52.52000 291 LEU B O 1
ATOM 7425 N N . TYR B 2 305 ? 187.76100 272.17800 238.64400 1.000 54.37000 292 TYR B N 1
ATOM 7426 C CA . TYR B 2 305 ? 188.28800 272.98100 239.74300 1.000 54.37000 292 TYR B CA 1
ATOM 7427 C C . TYR B 2 305 ? 188.76600 272.09700 240.88800 1.000 54.37000 292 TYR B C 1
ATOM 7428 O O . TYR B 2 305 ? 189.87300 272.28300 241.41200 1.000 54.37000 292 TYR B O 1
ATOM 7437 N N . ARG B 2 306 ? 187.95500 271.10800 241.27400 1.000 55.34000 293 ARG B N 1
ATOM 7438 C CA . ARG B 2 306 ? 188.32400 270.24900 242.39400 1.000 55.34000 293 ARG B CA 1
ATOM 7439 C C . ARG B 2 306 ? 189.56800 269.42600 242.08100 1.000 55.34000 293 ARG B C 1
ATOM 7440 O O . ARG B 2 306 ? 190.46800 269.31000 242.92000 1.000 55.34000 293 ARG B O 1
ATOM 7448 N N . ARG B 2 307 ? 189.64500 268.85400 240.87600 1.000 55.13000 294 ARG B N 1
ATOM 7449 C CA . ARG B 2 307 ? 190.80400 268.04800 240.51300 1.000 55.13000 294 ARG B CA 1
ATOM 7450 C C . ARG B 2 307 ? 192.06900 268.89100 240.45200 1.000 55.13000 294 ARG B C 1
ATOM 7451 O O . ARG B 2 307 ? 193.12500 268.47000 240.93800 1.000 55.13000 294 ARG B O 1
ATOM 7459 N N . ALA B 2 308 ? 191.98500 270.08600 239.86200 1.000 53.89000 295 ALA B N 1
ATOM 7460 C CA . ALA B 2 308 ? 193.15800 270.94900 239.78400 1.000 53.89000 295 ALA B CA 1
ATOM 7461 C C . ALA B 2 308 ? 193.62600 271.36800 241.17000 1.000 53.89000 295 ALA B C 1
ATOM 7462 O O . ALA B 2 308 ? 194.83300 271.41100 241.43700 1.000 53.89000 295 ALA B O 1
ATOM 7464 N N . GLN B 2 309 ? 192.69000 271.68000 242.06900 1.000 56.70000 296 GLN B N 1
ATOM 7465 C CA . GLN B 2 309 ? 193.09600 272.11700 243.40000 1.000 56.70000 296 GLN B CA 1
ATOM 7466 C C . GLN B 2 309 ? 193.59400 270.95600 244.25400 1.000 56.70000 296 GLN B C 1
ATOM 7467 O O . GLN B 2 309 ? 194.40500 271.16600 245.16200 1.000 56.70000 296 GLN B O 1
ATOM 7473 N N . GLN B 2 310 ? 193.13000 269.73500 243.98700 1.000 56.02000 297 GLN B N 1
ATOM 7474 C CA . GLN B 2 310 ? 193.59200 268.57200 244.73200 1.000 56.02000 297 GLN B CA 1
ATOM 7475 C C . GLN B 2 310 ? 194.85500 267.94800 244.15700 1.000 56.02000 297 GLN B C 1
ATOM 7476 O O . GLN B 2 310 ? 195.48900 267.13600 244.84000 1.000 56.02000 297 GLN B O 1
ATOM 7482 N N . LEU B 2 311 ? 195.23500 268.29400 242.93000 1.000 54.57000 298 LEU B N 1
ATOM 7483 C CA . LEU B 2 311 ? 196.41100 267.71700 242.29500 1.000 54.57000 298 LEU B CA 1
ATOM 7484 C C . LEU B 2 311 ? 197.63000 268.62700 242.35100 1.000 54.57000 298 LEU B C 1
ATOM 7485 O O . LEU B 2 311 ? 198.68500 268.25500 241.83000 1.000 54.57000 298 LEU B O 1
ATOM 7490 N N . GLY B 2 312 ? 197.51400 269.80200 242.96500 1.000 56.52000 299 GLY B N 1
ATOM 7491 C CA . GLY B 2 312 ? 198.64200 270.70200 243.09600 1.000 56.52000 299 GLY B CA 1
ATOM 7492 C C . GLY B 2 312 ? 198.94800 271.54500 241.88100 1.000 56.52000 299 GLY B C 1
ATOM 7493 O O . GLY B 2 312 ? 199.96700 272.24400 241.87600 1.000 56.52000 299 GLY B O 1
ATOM 7494 N N . ILE B 2 313 ? 198.11200 271.50500 240.85400 1.000 53.16000 300 ILE B N 1
ATOM 7495 C CA . ILE B 2 313 ? 198.34900 272.30700 239.65300 1.000 53.16000 300 ILE B CA 1
ATOM 7496 C C . ILE B 2 313 ? 197.90400 273.74300 239.92300 1.000 53.16000 300 ILE B C 1
ATOM 7497 O O . ILE B 2 313 ? 196.76200 273.95500 240.35900 1.000 53.16000 300 ILE B O 1
ATOM 7502 N N . PRO B 2 314 ? 198.76400 274.73600 239.70000 1.000 52.26000 301 PRO B N 1
ATOM 7503 C CA . PRO B 2 314 ? 198.34400 276.13100 239.88200 1.000 52.26000 301 PRO B CA 1
ATOM 7504 C C . PRO B 2 314 ? 197.19700 276.49500 238.95000 1.000 52.26000 301 PRO B C 1
ATOM 7505 O O . PRO B 2 314 ? 197.11900 276.02000 237.81600 1.000 52.26000 301 PRO B O 1
ATOM 7509 N N . LEU B 2 315 ? 196.30500 277.35100 239.44100 1.000 53.45000 302 LEU B N 1
ATOM 7510 C CA . LEU B 2 315 ? 195.09400 277.72900 238.72600 1.000 53.45000 302 LEU B CA 1
ATOM 7511 C C . LEU B 2 315 ? 195.09300 279.22700 238.45900 1.000 53.45000 302 LEU B C 1
ATOM 7512 O O . LEU B 2 315 ? 195.33100 280.02500 239.37100 1.000 53.45000 302 LEU B O 1
ATOM 7517 N N . ARG B 2 316 ? 194.81900 279.60100 237.21300 1.000 52.83000 303 ARG B N 1
ATOM 7518 C CA . ARG B 2 316 ? 194.66800 280.99300 236.80800 1.000 52.83000 303 ARG B CA 1
ATOM 7519 C C . ARG B 2 316 ? 193.23000 281.21000 236.35900 1.000 52.83000 303 ARG B C 1
ATOM 7520 O O . ARG B 2 316 ? 192.74800 280.51600 235.45700 1.000 52.83000 303 ARG B O 1
ATOM 7528 N N . ILE B 2 317 ? 192.54800 282.16800 236.98300 1.000 51.49000 304 ILE B N 1
ATOM 7529 C CA . ILE B 2 317 ? 191.14500 282.44400 236.70400 1.000 51.49000 304 ILE B CA 1
ATOM 7530 C C . ILE B 2 317 ? 190.99800 283.91400 236.34000 1.000 51.49000 304 ILE B C 1
ATOM 7531 O O . ILE B 2 317 ? 191.50100 284.78800 237.05500 1.000 51.49000 304 ILE B O 1
ATOM 7536 N N . LEU B 2 318 ? 190.30900 284.18400 235.23600 1.000 52.18000 305 LEU B N 1
ATOM 7537 C CA . LEU B 2 318 ? 190.05100 285.53900 234.76900 1.000 52.18000 305 LEU B CA 1
ATOM 7538 C C . LEU B 2 318 ? 188.55600 285.82000 234.82100 1.000 52.18000 305 LEU B C 1
ATOM 7539 O O . LEU B 2 318 ? 187.75000 285.00300 234.36400 1.000 52.18000 305 LEU B O 1
ATOM 7544 N N . SER B 2 319 ? 188.19100 286.97200 235.37400 1.000 55.64000 306 SER B N 1
ATOM 7545 C CA . SER B 2 319 ? 186.79500 287.37500 235.45800 1.000 55.64000 306 SER B CA 1
ATOM 7546 C C . SER B 2 319 ? 186.36800 288.02600 234.14400 1.000 55.64000 306 SER B C 1
ATOM 7547 O O . SER B 2 319 ? 187.06800 287.95900 233.13000 1.000 55.64000 306 SER B O 1
ATOM 7550 N N . LYS B 2 320 ? 185.20000 288.66500 234.15000 1.000 56.44000 307 LYS B N 1
ATOM 7551 C CA . LYS B 2 320 ? 184.64600 289.29200 232.96000 1.000 56.44000 307 LYS B CA 1
ATOM 7552 C C . LYS B 2 320 ? 184.93100 290.78700 232.87600 1.000 56.44000 307 LYS B C 1
ATOM 7553 O O . LYS B 2 320 ? 184.73000 291.37800 231.81100 1.000 56.44000 307 LYS B O 1
ATOM 7559 N N . GLU B 2 321 ? 185.39600 291.40900 233.95900 1.000 57.70000 308 GLU B N 1
ATOM 7560 C CA . GLU B 2 321 ? 185.62600 292.84800 233.99300 1.000 57.70000 308 GLU B CA 1
ATOM 7561 C C . GLU B 2 321 ? 187.02200 293.24700 233.53100 1.000 57.70000 308 GLU B C 1
ATOM 7562 O O . GLU B 2 321 ? 187.30700 294.44700 233.43200 1.000 57.70000 308 GLU B O 1
ATOM 7568 N N . ALA B 2 322 ? 187.89700 292.28000 233.25000 1.000 54.08000 309 ALA B N 1
ATOM 7569 C CA . ALA B 2 322 ? 189.20500 292.62000 232.70300 1.000 54.08000 309 ALA B CA 1
ATOM 7570 C C . ALA B 2 322 ? 189.06400 293.32400 231.36100 1.000 54.08000 309 ALA B C 1
ATOM 7571 O O . ALA B 2 322 ? 189.76600 294.30500 231.08700 1.000 54.08000 309 ALA B O 1
ATOM 7573 N N . ALA B 2 323 ? 188.15200 292.84400 230.51400 1.000 56.00000 310 ALA B N 1
ATOM 7574 C CA . ALA B 2 323 ? 187.86900 293.54000 229.26500 1.000 56.00000 310 ALA B CA 1
ATOM 7575 C C . ALA B 2 323 ? 187.28500 294.92100 229.51800 1.000 56.00000 310 ALA B C 1
ATOM 7576 O O . ALA B 2 323 ? 187.55100 295.85500 228.75400 1.000 56.00000 310 ALA B O 1
ATOM 7578 N N . TYR B 2 324 ? 186.48500 295.06800 230.57700 1.000 57.35000 311 TYR B N 1
ATOM 7579 C CA . TYR B 2 324 ? 185.97000 296.38500 230.93700 1.000 57.35000 311 TYR B CA 1
ATOM 7580 C C . TYR B 2 324 ? 187.10800 297.34600 231.24700 1.000 57.35000 311 TYR B C 1
ATOM 7581 O O . TYR B 2 324 ? 187.09100 298.50500 230.81500 1.000 57.35000 311 TYR B O 1
ATOM 7590 N N . ARG B 2 325 ? 188.11200 296.88000 231.99000 1.000 58.13000 312 ARG B N 1
ATOM 7591 C CA . ARG B 2 325 ? 189.26000 297.72600 232.29000 1.000 58.13000 312 ARG B CA 1
ATOM 7592 C C . ARG B 2 325 ? 190.16500 297.92900 231.08100 1.000 58.13000 312 ARG B C 1
ATOM 7593 O O . ARG B 2 325 ? 190.88900 298.92700 231.02800 1.000 58.13000 312 ARG B O 1
ATOM 7601 N N . ALA B 2 326 ? 190.13400 297.02200 230.10700 1.000 58.11000 313 ALA B N 1
ATOM 7602 C CA . ALA B 2 326 ? 191.04200 297.05400 228.96200 1.000 58.11000 313 ALA B CA 1
ATOM 7603 C C . ALA B 2 326 ? 190.26400 297.03100 227.65200 1.000 58.11000 313 ALA B C 1
ATOM 7604 O O . ALA B 2 326 ? 190.54000 296.24100 226.74800 1.000 58.11000 313 ALA B O 1
ATOM 7606 N N . ALA B 2 327 ? 189.26900 297.90600 227.53800 1.000 56.59000 314 ALA B N 1
ATOM 7607 C CA . ALA B 2 327 ? 188.46300 297.98100 226.32900 1.000 56.59000 314 ALA B CA 1
ATOM 7608 C C . ALA B 2 327 ? 189.29800 298.47500 225.14900 1.000 56.59000 314 ALA B C 1
ATOM 7609 O O . ALA B 2 327 ? 190.33600 299.12000 225.31200 1.000 56.59000 314 ALA B O 1
ATOM 7611 N N . VAL B 2 328 ? 188.82400 298.16900 223.94400 1.000 54.89000 315 VAL B N 1
ATOM 7612 C CA . VAL B 2 328 ? 189.55500 298.49100 222.72000 1.000 54.89000 315 VAL B CA 1
ATOM 7613 C C . VAL B 2 328 ? 188.72800 299.44600 221.86300 1.000 54.89000 315 VAL B C 1
ATOM 7614 O O . VAL B 2 328 ? 187.49500 299.32600 221.81200 1.000 54.89000 315 VAL B O 1
ATOM 7618 N N . PRO B 2 329 ? 189.34800 300.42900 221.21500 1.000 54.05000 316 PRO B N 1
ATOM 7619 C CA . PRO B 2 329 ? 188.60500 301.30900 220.30300 1.000 54.05000 316 PRO B CA 1
ATOM 7620 C C . PRO B 2 329 ? 188.20000 300.57300 219.03900 1.000 54.05000 316 PRO B C 1
ATOM 7621 O O . PRO B 2 329 ? 188.81500 299.55900 218.67600 1.000 54.05000 316 PRO B O 1
ATOM 7625 N N . PRO B 2 330 ? 187.16600 301.05000 218.33900 1.000 53.40000 317 PRO B N 1
ATOM 7626 C CA . PRO B 2 330 ? 186.72000 300.35500 217.12300 1.000 53.40000 317 PRO B CA 1
ATOM 7627 C C . PRO B 2 330 ? 187.65800 300.52300 215.94500 1.000 53.40000 317 PRO B C 1
ATOM 7628 O O . PRO B 2 330 ? 187.55600 299.75100 214.98400 1.000 53.40000 317 PRO B O 1
ATOM 7632 N N . ALA B 2 331 ? 188.56300 301.50500 215.98100 1.000 59.70000 318 ALA B N 1
ATOM 7633 C CA . ALA B 2 331 ? 189.50300 301.68700 214.88000 1.000 59.70000 318 ALA B CA 1
ATOM 7634 C C . ALA B 2 331 ? 190.42900 300.49100 214.71700 1.000 59.70000 318 ALA B C 1
ATOM 7635 O O . ALA B 2 331 ? 191.05500 300.34500 213.66400 1.000 59.70000 318 ALA B O 1
ATOM 7637 N N . PHE B 2 332 ? 190.53000 299.63900 215.73800 1.000 59.97000 319 PHE B N 1
ATOM 7638 C CA . PHE B 2 332 ? 191.30200 298.40700 215.62500 1.000 59.97000 319 PHE B CA 1
ATOM 7639 C C . PHE B 2 332 ? 190.74200 297.50100 214.53200 1.000 59.97000 319 PHE B C 1
ATOM 7640 O O . PHE B 2 332 ? 191.49200 296.96500 213.70400 1.000 59.97000 319 PHE B O 1
ATOM 7648 N N . TYR B 2 333 ? 189.41900 297.32400 214.51000 1.000 56.82000 320 TYR B N 1
ATOM 7649 C CA . TYR B 2 333 ? 188.80300 296.46200 213.50700 1.000 56.82000 320 TYR B CA 1
ATOM 7650 C C . TYR B 2 333 ? 189.01400 297.01300 212.10300 1.000 56.82000 320 TYR B C 1
ATOM 7651 O O . TYR B 2 333 ? 189.37100 296.26900 211.18000 1.000 56.82000 320 TYR B O 1
ATOM 7660 N N . GLU B 2 334 ? 188.80900 298.32000 211.92700 1.000 54.90000 321 GLU B N 1
ATOM 7661 C CA . GLU B 2 334 ? 189.02700 298.93000 210.62100 1.000 54.90000 321 GLU B CA 1
ATOM 7662 C C . GLU B 2 334 ? 190.48800 298.82300 210.20400 1.000 54.90000 321 GLU B C 1
ATOM 7663 O O . GLU B 2 334 ? 190.79000 298.58500 209.03000 1.000 54.90000 321 GLU B O 1
ATOM 7669 N N . GLY B 2 335 ? 191.40900 298.99200 211.15300 1.000 57.99000 322 GLY B N 1
ATOM 7670 C CA . GLY B 2 335 ? 192.81800 298.86100 210.82800 1.000 57.99000 322 GLY B CA 1
ATOM 7671 C C . GLY B 2 335 ? 193.18100 297.46900 210.35100 1.000 57.99000 322 GLY B C 1
ATOM 7672 O O . GLY B 2 335 ? 193.90400 297.31100 209.36400 1.000 57.99000 322 GLY B O 1
ATOM 7673 N N . ILE B 2 336 ? 192.68400 296.43900 211.04000 1.000 57.03000 323 ILE B N 1
ATOM 7674 C CA . ILE B 2 336 ? 193.01400 295.08000 210.61800 1.000 57.03000 323 ILE B CA 1
ATOM 7675 C C . ILE B 2 336 ? 192.31900 294.72100 209.30900 1.000 57.03000 323 ILE B C 1
ATOM 7676 O O . ILE B 2 336 ? 192.85000 293.93000 208.52100 1.000 57.03000 323 ILE B O 1
ATOM 7681 N N . ALA B 2 337 ? 191.14100 295.28300 209.04200 1.000 56.67000 324 ALA B N 1
ATOM 7682 C CA . ALA B 2 337 ? 190.40900 294.93300 207.83100 1.000 56.67000 324 ALA B CA 1
ATOM 7683 C C . ALA B 2 337 ? 190.70600 295.85200 206.65100 1.000 56.67000 324 ALA B C 1
ATOM 7684 O O . ALA B 2 337 ? 190.16200 295.63100 205.56500 1.000 56.67000 324 ALA B O 1
ATOM 7686 N N . ARG B 2 338 ? 191.54400 296.87500 206.83600 1.000 57.83000 325 ARG B N 1
ATOM 7687 C CA . ARG B 2 338 ? 191.83400 297.80100 205.74600 1.000 57.83000 325 ARG B CA 1
ATOM 7688 C C . ARG B 2 338 ? 192.53700 297.12500 204.57600 1.000 57.83000 325 ARG B C 1
ATOM 7689 O O . ARG B 2 338 ? 192.41400 297.58300 203.43400 1.000 57.83000 325 ARG B O 1
ATOM 7697 N N . ASN B 2 339 ? 193.27600 296.04800 204.82700 1.000 59.65000 326 ASN B N 1
ATOM 7698 C CA . ASN B 2 339 ? 194.09500 295.42100 203.79800 1.000 59.65000 326 ASN B CA 1
ATOM 7699 C C . ASN B 2 339 ? 193.39400 294.26600 203.09500 1.000 59.65000 326 ASN B C 1
ATOM 7700 O O . ASN B 2 339 ? 194.03800 293.54400 202.32700 1.000 59.65000 326 ASN B O 1
ATOM 7705 N N . GLY B 2 340 ? 192.10100 294.07200 203.33800 1.000 56.54000 327 GLY B N 1
ATOM 7706 C CA . GLY B 2 340 ? 191.35900 293.04300 202.63900 1.000 56.54000 327 GLY B CA 1
ATOM 7707 C C . GLY B 2 340 ? 191.61800 291.63100 203.10300 1.000 56.54000 327 GLY B C 1
ATOM 7708 O O . GLY B 2 340 ? 191.35900 290.68800 202.34900 1.000 56.54000 327 GLY B O 1
ATOM 7709 N N . HIS B 2 341 ? 192.12600 291.45200 204.31400 1.000 55.11000 328 HIS B N 1
ATOM 7710 C CA . HIS B 2 341 ? 192.31100 290.11400 204.85200 1.000 55.11000 328 HIS B CA 1
ATOM 7711 C C . HIS B 2 341 ? 190.94900 289.45100 205.02600 1.000 55.11000 328 HIS B C 1
ATOM 7712 O O . HIS B 2 341 ? 190.05300 290.04500 205.64300 1.000 55.11000 328 HIS B O 1
ATOM 7719 N N . PRO B 2 342 ? 190.74000 288.24600 204.48500 1.000 54.05000 329 PRO B N 1
ATOM 7720 C CA . PRO B 2 342 ? 189.43300 287.59100 204.66700 1.000 54.05000 329 PRO B CA 1
ATOM 7721 C C . PRO B 2 342 ? 189.05000 287.41200 206.12500 1.000 54.05000 329 PRO B C 1
ATOM 7722 O O . PRO B 2 342 ? 187.87900 287.59500 206.48300 1.000 54.05000 329 PRO B O 1
ATOM 7726 N N . VAL B 2 343 ? 190.01400 287.08200 206.98300 1.000 51.17000 330 VAL B N 1
ATOM 7727 C CA . VAL B 2 343 ? 189.71800 286.91100 208.40100 1.000 51.17000 330 VAL B CA 1
ATOM 7728 C C . VAL B 2 343 ? 189.30800 288.24100 209.02400 1.000 51.17000 330 VAL B C 1
ATOM 7729 O O . VAL B 2 343 ? 188.28400 288.33000 209.71300 1.000 51.17000 330 VAL B O 1
ATOM 7733 N N . GLY B 2 344 ? 190.09500 289.29300 208.77900 1.000 51.49000 331 GLY B N 1
ATOM 7734 C CA . GLY B 2 344 ? 189.75700 290.60100 209.31700 1.000 51.49000 331 GLY B CA 1
ATOM 7735 C C . GLY B 2 344 ? 188.42000 291.10500 208.81200 1.000 51.49000 331 GLY B C 1
ATOM 7736 O O . GLY B 2 344 ? 187.64800 291.70900 209.56200 1.000 51.49000 331 GLY B O 1
ATOM 7737 N N . GLU B 2 345 ? 188.12800 290.85800 207.53300 1.000 52.50000 332 GLU B N 1
ATOM 7738 C CA . GLU B 2 345 ? 186.80900 291.17300 207.00000 1.000 52.50000 332 GLU B CA 1
ATOM 7739 C C . GLU B 2 345 ? 185.72500 290.41500 207.75300 1.000 52.50000 332 GLU B C 1
ATOM 7740 O O . GLU B 2 345 ? 184.66000 290.96800 208.04700 1.000 52.50000 332 GLU B O 1
ATOM 7746 N N . TYR B 2 346 ? 185.98200 289.14500 208.07600 1.000 48.75000 333 TYR B N 1
ATOM 7747 C CA . TYR B 2 346 ? 185.00200 288.35700 208.81300 1.000 48.75000 333 TYR B CA 1
ATOM 7748 C C . TYR B 2 346 ? 184.72200 288.96400 210.18300 1.000 48.75000 333 TYR B C 1
ATOM 7749 O O . TYR B 2 346 ? 183.56000 289.10600 210.58400 1.000 48.75000 333 TYR B O 1
ATOM 7758 N N . LEU B 2 347 ? 185.77600 289.32800 210.92300 1.000 49.85000 334 LEU B N 1
ATOM 7759 C CA . LEU B 2 347 ? 185.52600 289.89500 212.25000 1.000 49.85000 334 LEU B CA 1
ATOM 7760 C C . LEU B 2 347 ? 184.84800 291.25500 212.15400 1.000 49.85000 334 LEU B C 1
ATOM 7761 O O . LEU B 2 347 ? 183.97400 291.57100 212.97000 1.000 49.85000 334 LEU B O 1
ATOM 7766 N N . ARG B 2 348 ? 185.23400 292.08000 211.17800 1.000 52.99000 335 ARG B N 1
ATOM 7767 C CA . ARG B 2 348 ? 184.56700 293.36900 211.01800 1.000 52.99000 335 ARG B CA 1
ATOM 7768 C C . ARG B 2 348 ? 183.08500 293.17400 210.73300 1.000 52.99000 335 ARG B C 1
ATOM 7769 O O . ARG B 2 348 ? 182.23000 293.84300 211.32800 1.000 52.99000 335 ARG B O 1
ATOM 7777 N N . ASP B 2 349 ? 182.76400 292.24100 209.83400 1.000 55.08000 336 ASP B N 1
ATOM 7778 C CA . ASP B 2 349 ? 181.37200 291.97600 209.49800 1.000 55.08000 336 ASP B CA 1
ATOM 7779 C C . ASP B 2 349 ? 180.59400 291.48900 210.71100 1.000 55.08000 336 ASP B C 1
ATOM 7780 O O . ASP B 2 349 ? 179.47500 291.95000 210.96200 1.000 55.08000 336 ASP B O 1
ATOM 7785 N N . VAL B 2 350 ? 181.17000 290.56400 211.48400 1.000 52.47000 337 VAL B N 1
ATOM 7786 C CA . VAL B 2 350 ? 180.42700 290.00100 212.60800 1.000 52.47000 337 VAL B CA 1
ATOM 7787 C C . VAL B 2 350 ? 180.23400 291.04300 213.70500 1.000 52.47000 337 VAL B C 1
ATOM 7788 O O . VAL B 2 350 ? 179.16100 291.12200 214.31600 1.000 52.47000 337 VAL B O 1
ATOM 7792 N N . GLN B 2 351 ? 181.24800 291.87700 213.95700 1.000 51.69000 338 GLN B N 1
ATOM 7793 C CA . GLN B 2 351 ? 181.09500 292.91000 214.97400 1.000 51.69000 338 GLN B CA 1
ATOM 7794 C C . GLN B 2 351 ? 180.06600 293.94900 214.55000 1.000 51.69000 338 GLN B C 1
ATOM 7795 O O . GLN B 2 351 ? 179.22600 294.36100 215.36000 1.000 51.69000 338 GLN B O 1
ATOM 7801 N N . LYS B 2 352 ? 180.10300 294.37100 213.28200 1.000 55.17000 339 LYS B N 1
ATOM 7802 C CA . LYS B 2 352 ? 179.10100 295.31000 212.78800 1.000 55.17000 339 LYS B CA 1
ATOM 7803 C C . LYS B 2 352 ? 177.70200 294.71900 212.88400 1.000 55.17000 339 LYS B C 1
ATOM 7804 O O . LYS B 2 352 ? 176.75900 295.39900 213.31000 1.000 55.17000 339 LYS B O 1
ATOM 7810 N N . ASN B 2 353 ? 177.55000 293.44800 212.50200 1.000 56.62000 340 ASN B N 1
ATOM 7811 C CA . ASN B 2 353 ? 176.24100 292.80800 212.54600 1.000 56.62000 340 ASN B CA 1
ATOM 7812 C C . ASN B 2 353 ? 175.71000 292.74700 213.96900 1.000 56.62000 340 ASN B C 1
ATOM 7813 O O . ASN B 2 353 ? 174.55600 293.10500 214.23000 1.000 56.62000 340 ASN B O 1
ATOM 7818 N N . ALA B 2 354 ? 176.54700 292.30200 214.90800 1.000 55.22000 341 ALA B N 1
ATOM 7819 C CA . ALA B 2 354 ? 176.10900 292.19300 216.29300 1.000 55.22000 341 ALA B CA 1
ATOM 7820 C C . ALA B 2 354 ? 175.75700 293.55700 216.87100 1.000 55.22000 341 ALA B C 1
ATOM 7821 O O . ALA B 2 354 ? 174.73200 293.71000 217.55100 1.000 55.22000 341 ALA B O 1
ATOM 7823 N N . LEU B 2 355 ? 176.58700 294.56700 216.60100 1.000 58.12000 342 LEU B N 1
ATOM 7824 C CA . LEU B 2 355 ? 176.33100 295.88400 217.16500 1.000 58.12000 342 LEU B CA 1
ATOM 7825 C C . LEU B 2 355 ? 175.05700 296.49500 216.59700 1.000 58.12000 342 LEU B C 1
ATOM 7826 O O . LEU B 2 355 ? 174.27500 297.09800 217.34100 1.000 58.12000 342 LEU B O 1
ATOM 7831 N N . LYS B 2 356 ? 174.81000 296.34800 215.29000 1.000 58.84000 343 LYS B N 1
ATOM 7832 C CA . LYS B 2 356 ? 173.58800 296.94700 214.76500 1.000 58.84000 343 LYS B CA 1
ATOM 7833 C C . LYS B 2 356 ? 172.35600 296.14400 215.15700 1.000 58.84000 343 LYS B C 1
ATOM 7834 O O . LYS B 2 356 ? 171.27800 296.72400 215.32400 1.000 58.84000 343 LYS B O 1
ATOM 7840 N N . GLY B 2 357 ? 172.49000 294.82900 215.33900 1.000 57.93000 344 GLY B N 1
ATOM 7841 C CA . GLY B 2 357 ? 171.39000 294.07100 215.90800 1.000 57.93000 344 GLY B CA 1
ATOM 7842 C C . GLY B 2 357 ? 171.03000 294.55200 217.29900 1.000 57.93000 344 GLY B C 1
ATOM 7843 O O . GLY B 2 357 ? 169.85200 294.72700 217.62100 1.000 57.93000 344 GLY B O 1
ATOM 7844 N N . LEU B 2 358 ? 172.04300 294.80000 218.13400 1.000 57.97000 345 LEU B N 1
ATOM 7845 C CA . LEU B 2 358 ? 171.78100 295.34900 219.46100 1.000 57.97000 345 LEU B CA 1
ATOM 7846 C C . LEU B 2 358 ? 171.14700 296.73200 219.36700 1.000 57.97000 345 LEU B C 1
ATOM 7847 O O . LEU B 2 358 ? 170.20400 297.04300 220.10500 1.000 57.97000 345 LEU B O 1
ATOM 7852 N N . TRP B 2 359 ? 171.65100 297.57700 218.46400 1.000 58.35000 346 TRP B N 1
ATOM 7853 C CA . TRP B 2 359 ? 171.14500 298.94100 218.36300 1.000 58.35000 346 TRP B CA 1
ATOM 7854 C C . TRP B 2 359 ? 169.70500 298.97700 217.87100 1.000 58.35000 346 TRP B C 1
ATOM 7855 O O . TRP B 2 359 ? 168.94300 299.87200 218.25400 1.000 58.35000 346 TRP B O 1
ATOM 7866 N N . GLU B 2 360 ? 169.31700 298.03800 217.01000 1.000 58.24000 347 GLU B N 1
ATOM 7867 C CA . GLU B 2 360 ? 167.91900 297.95900 216.60600 1.000 58.24000 347 GLU B CA 1
ATOM 7868 C C . GLU B 2 360 ? 167.05100 297.33200 217.68800 1.000 58.24000 347 GLU B C 1
ATOM 7869 O O . GLU B 2 360 ? 165.89100 297.72700 217.85000 1.000 58.24000 347 GLU B O 1
ATOM 7875 N N . GLY B 2 361 ? 167.58500 296.36200 218.43400 1.000 60.39000 348 GLY B N 1
ATOM 7876 C CA . GLY B 2 361 ? 166.80600 295.74600 219.49500 1.000 60.39000 348 GLY B CA 1
ATOM 7877 C C . GLY B 2 361 ? 166.51000 296.69400 220.64100 1.000 60.39000 348 GLY B C 1
ATOM 7878 O O . GLY B 2 361 ? 165.40900 296.67800 221.19800 1.000 60.39000 348 GLY B O 1
ATOM 7879 N N . ILE B 2 362 ? 167.48500 297.52700 221.01300 1.000 60.80000 349 ILE B N 1
ATOM 7880 C CA . ILE B 2 362 ? 167.27500 298.44100 222.13200 1.000 60.80000 349 ILE B CA 1
ATOM 7881 C C . ILE B 2 362 ? 166.19400 299.45900 221.79100 1.000 60.80000 349 ILE B C 1
ATOM 7882 O O . ILE B 2 362 ? 165.45400 299.91100 222.67400 1.000 60.80000 349 ILE B O 1
ATOM 7887 N N . GLN B 2 363 ? 166.0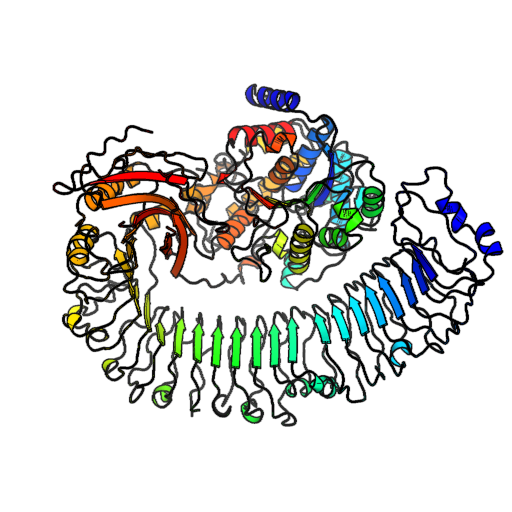7300 299.82600 220.51900 1.000 61.64000 350 GLN B N 1
ATOM 7888 C CA . GLN B 2 363 ? 164.97200 300.67600 220.09300 1.000 61.64000 350 GLN B CA 1
ATOM 7889 C C . GLN B 2 363 ? 163.64500 299.95400 220.29200 1.000 61.64000 350 GLN B C 1
ATOM 7890 O O . GLN B 2 363 ? 163.55600 298.72900 220.17100 1.000 61.64000 350 GLN B O 1
ATOM 7896 N N . ALA B 2 364 ? 162.60900 300.73200 220.60900 1.000 66.64000 351 ALA B N 1
ATOM 7897 C CA . ALA B 2 364 ? 161.28200 300.20700 220.93700 1.000 66.64000 351 ALA B CA 1
ATOM 7898 C C . ALA B 2 364 ? 161.32800 299.27000 222.14200 1.000 66.64000 351 ALA B C 1
ATOM 7899 O O . ALA B 2 364 ? 160.58700 298.28500 222.19600 1.000 66.64000 351 ALA B O 1
ATOM 7901 N N . ASN B 2 365 ? 162.23000 299.56800 223.08400 1.000 67.98000 352 ASN B N 1
ATOM 7902 C CA . ASN B 2 365 ? 162.36300 298.93500 224.39700 1.000 67.98000 352 ASN B CA 1
ATOM 7903 C C . ASN B 2 365 ? 162.02200 297.44700 224.39700 1.000 67.98000 352 ASN B C 1
ATOM 7904 O O . ASN B 2 365 ? 161.31000 296.96000 225.28200 1.000 67.98000 352 ASN B O 1
ATOM 7909 N N . LEU B 2 366 ? 162.55300 296.71000 223.42100 1.000 65.55000 353 LEU B N 1
ATOM 7910 C CA . LEU B 2 366 ? 162.29600 295.27500 223.36300 1.000 65.55000 353 LEU B CA 1
ATOM 7911 C C . LEU B 2 366 ? 162.97600 294.54500 224.51500 1.000 65.55000 353 LEU B C 1
ATOM 7912 O O . LEU B 2 366 ? 162.38900 293.63600 225.11200 1.000 65.55000 353 LEU B O 1
ATOM 7917 N N . ILE B 2 367 ? 164.20400 294.92900 224.84500 1.000 66.17000 354 ILE B N 1
ATOM 7918 C CA . ILE B 2 367 ? 164.97800 294.27100 225.89300 1.000 66.17000 354 ILE B CA 1
ATOM 7919 C C . ILE B 2 367 ? 164.68800 294.97700 227.21600 1.000 66.17000 354 ILE B C 1
ATOM 7920 O O . ILE B 2 367 ? 164.87900 296.20000 227.30500 1.000 66.17000 354 ILE B O 1
ATOM 7925 N N . PRO B 2 368 ? 164.21400 294.26900 228.23800 1.000 67.17000 355 PRO B N 1
ATOM 7926 C CA . PRO B 2 368 ? 163.91200 294.92700 229.51200 1.000 67.17000 355 PRO B CA 1
ATOM 7927 C C . PRO B 2 368 ? 165.17100 295.35000 230.25000 1.000 67.17000 355 PRO B C 1
ATOM 7928 O O . PRO B 2 368 ? 166.23400 294.73800 230.12300 1.000 67.17000 355 PRO B O 1
ATOM 7932 N N . GLY B 2 369 ? 165.03500 296.41800 231.03200 1.000 64.54000 356 GLY B N 1
ATOM 7933 C CA . GLY B 2 369 ? 166.10300 296.89900 231.88100 1.000 64.54000 356 GLY B CA 1
ATOM 7934 C C . GLY B 2 369 ? 167.15000 297.74400 231.19400 1.000 64.54000 356 GLY B C 1
ATOM 7935 O O . GLY B 2 369 ? 168.05400 298.25000 231.87100 1.000 64.54000 356 GLY B O 1
ATOM 7936 N N . LEU B 2 370 ? 167.06300 297.91900 229.87800 1.000 63.69000 357 LEU B N 1
ATOM 7937 C CA . LEU B 2 370 ? 168.02700 298.70600 229.12600 1.000 63.69000 357 LEU B CA 1
ATOM 7938 C C . LEU B 2 370 ? 167.29000 299.75900 228.31200 1.000 63.69000 357 LEU B C 1
ATOM 7939 O O . LEU B 2 370 ? 166.18300 299.52600 227.82000 1.000 63.69000 357 LEU B O 1
ATOM 7944 N N . ASP B 2 371 ? 167.92100 300.92200 228.17100 1.000 60.82000 358 ASP B N 1
ATOM 7945 C CA . ASP B 2 371 ? 167.34100 302.04400 227.45000 1.000 60.82000 358 ASP B CA 1
ATOM 7946 C C . ASP B 2 371 ? 168.43300 302.71300 226.62600 1.000 60.82000 358 ASP B C 1
ATOM 7947 O O . ASP B 2 371 ? 169.58100 302.26000 226.59200 1.000 60.82000 358 ASP B O 1
ATOM 7952 N N . THR B 2 372 ? 168.06400 303.80300 225.95100 1.000 58.10000 359 THR B N 1
ATOM 7953 C CA . THR B 2 372 ? 169.03500 304.53600 225.14700 1.000 58.10000 359 THR B CA 1
ATOM 7954 C C . THR B 2 372 ? 170.12000 305.16200 226.01300 1.000 58.10000 359 THR B C 1
ATOM 7955 O O . THR B 2 372 ? 171.26600 305.29700 225.56800 1.000 58.10000 359 THR B O 1
ATOM 7959 N N . ALA B 2 373 ? 169.78600 305.54200 227.24800 1.000 59.35000 360 ALA B N 1
ATOM 7960 C CA . ALA B 2 373 ? 170.78500 306.12200 228.13900 1.000 59.35000 360 ALA B CA 1
ATOM 7961 C C . ALA B 2 373 ? 171.87600 305.11500 228.47900 1.000 59.35000 360 ALA B C 1
ATOM 7962 O O . ALA B 2 373 ? 173.05700 305.47200 228.55500 1.000 59.35000 360 ALA B O 1
ATOM 7964 N N . TRP B 2 374 ? 171.50000 303.85200 228.69200 1.000 56.83000 361 TRP B N 1
ATOM 7965 C CA . TRP B 2 374 ? 172.48500 302.83800 229.05700 1.000 56.83000 361 TRP B CA 1
ATOM 7966 C C . TRP B 2 374 ? 173.47600 302.59300 227.92700 1.000 56.83000 361 TRP B C 1
ATOM 7967 O O . TRP B 2 374 ? 174.66700 302.37600 228.17600 1.000 56.83000 361 TRP B O 1
ATOM 7978 N N . PHE B 2 375 ? 173.00300 302.61200 226.67800 1.000 54.84000 362 PHE B N 1
ATOM 7979 C CA . PHE B 2 375 ? 173.89900 302.38800 225.54800 1.000 54.84000 362 PHE B CA 1
ATOM 7980 C C . PHE B 2 375 ? 174.96100 303.47700 225.47300 1.000 54.84000 362 PHE B C 1
ATOM 7981 O O . PHE B 2 375 ? 176.14300 303.18700 225.26000 1.000 54.84000 362 PHE B O 1
ATOM 7989 N N . PHE B 2 376 ? 174.56400 304.73600 225.66200 1.000 57.60000 363 PHE B N 1
ATOM 7990 C CA . PHE B 2 376 ? 175.51900 305.83400 225.60100 1.000 57.60000 363 PHE B CA 1
ATOM 7991 C C . PHE B 2 376 ? 176.41900 305.90800 226.82600 1.000 57.60000 363 PHE B C 1
ATOM 7992 O O . PHE B 2 376 ? 177.36800 306.69800 226.82700 1.000 57.60000 363 PHE B O 1
ATOM 8000 N N . ARG B 2 377 ? 176.14700 305.12000 227.86500 1.000 57.62000 364 ARG B N 1
ATOM 8001 C CA . ARG B 2 377 ? 177.01800 305.12100 229.03400 1.000 57.62000 364 ARG B CA 1
ATOM 8002 C C . ARG B 2 377 ? 178.22900 304.22100 228.82200 1.000 57.62000 364 ARG B C 1
ATOM 8003 O O . ARG B 2 377 ? 179.37500 304.68200 228.86000 1.000 57.62000 364 ARG B O 1
ATOM 8011 N N . THR B 2 378 ? 177.99300 302.93300 228.58800 1.000 57.25000 365 THR B N 1
ATOM 8012 C CA . THR B 2 378 ? 179.06700 301.95200 228.52300 1.000 57.25000 365 THR B CA 1
ATOM 8013 C C . THR B 2 378 ? 179.61700 301.74300 227.11800 1.000 57.25000 365 THR B C 1
ATOM 8014 O O . THR B 2 378 ? 180.57100 300.97700 226.95400 1.000 57.25000 365 THR B O 1
ATOM 8018 N N . PHE B 2 379 ? 179.04600 302.39000 226.10000 1.000 55.13000 366 PHE B N 1
ATOM 8019 C CA . PHE B 2 379 ? 179.56100 302.28900 224.74100 1.000 55.13000 366 PHE B CA 1
ATOM 8020 C C . PHE B 2 379 ? 180.02800 303.61200 224.15500 1.000 55.13000 366 PHE B C 1
ATOM 8021 O O . PHE B 2 379 ? 180.58500 303.60900 223.05300 1.000 55.13000 366 PHE B O 1
ATOM 8029 N N . VAL B 2 380 ? 179.82200 304.73400 224.84200 1.000 56.65000 367 VAL B N 1
ATOM 8030 C CA . VAL B 2 380 ? 180.20400 306.03300 224.29800 1.000 56.65000 367 VAL B CA 1
ATOM 8031 C C . VAL B 2 380 ? 181.19400 306.71100 225.23600 1.000 56.65000 367 VAL B C 1
ATOM 8032 O O . VAL B 2 380 ? 182.32700 307.01600 224.84700 1.000 56.65000 367 VAL B O 1
ATOM 8036 N N . ALA B 2 381 ? 180.77500 306.95100 226.47500 1.000 58.48000 368 ALA B N 1
ATOM 8037 C CA . ALA B 2 381 ? 181.61400 307.64300 227.44600 1.000 58.48000 368 ALA B CA 1
ATOM 8038 C C . ALA B 2 381 ? 181.40300 307.09200 228.85200 1.000 58.48000 368 ALA B C 1
ATOM 8039 O O . ALA B 2 381 ? 181.58500 307.80300 229.84000 1.000 58.48000 368 ALA B O 1
ATOM 8041 N N . GLY B 2 394 ? 168.28500 311.35500 220.32200 1.000 61.11000 381 GLY B N 1
ATOM 8042 C CA . GLY B 2 394 ? 167.10300 310.53900 220.11800 1.000 61.11000 381 GLY B CA 1
ATOM 8043 C C . GLY B 2 394 ? 167.42600 309.14000 219.63300 1.000 61.11000 381 GLY B C 1
ATOM 8044 O O . GLY B 2 394 ? 167.99100 308.33400 220.37000 1.000 61.11000 381 GLY B O 1
ATOM 8045 N N . ALA B 2 395 ? 167.06200 308.84900 218.38300 1.000 62.43000 382 ALA B N 1
ATOM 8046 C CA . ALA B 2 395 ? 167.35700 307.54600 217.78100 1.000 62.43000 382 ALA B CA 1
ATOM 8047 C C . ALA B 2 395 ? 167.61500 307.77800 216.29100 1.000 62.43000 382 ALA B C 1
ATOM 8048 O O . ALA B 2 395 ? 166.68700 307.78000 215.48000 1.000 62.43000 382 ALA B O 1
ATOM 8050 N N . MET B 2 396 ? 168.88700 307.96900 215.94900 1.000 67.92000 383 MET B N 1
ATOM 8051 C CA . MET B 2 396 ? 169.30700 308.19500 214.57700 1.000 67.92000 383 MET B CA 1
ATOM 8052 C C . MET B 2 396 ? 169.69400 306.87300 213.91600 1.000 67.92000 383 MET B C 1
ATOM 8053 O O . MET B 2 396 ? 169.56800 305.79300 214.49700 1.000 67.92000 383 MET B O 1
ATOM 8058 N N . SER B 2 397 ? 170.17200 306.96500 212.67800 1.000 70.45000 384 SER B N 1
ATOM 8059 C CA . SER B 2 397 ? 170.66400 305.79200 211.97200 1.000 70.45000 384 SER B CA 1
ATOM 8060 C C . SER B 2 397 ? 171.96100 305.29700 212.60200 1.000 70.45000 384 SER B C 1
ATOM 8061 O O . SER B 2 397 ? 172.72500 306.06600 213.19100 1.000 70.45000 384 SER B O 1
ATOM 8064 N N . PHE B 2 398 ? 172.20400 303.99100 212.47300 1.000 63.70000 385 PHE B N 1
ATOM 8065 C CA . PHE B 2 398 ? 173.39300 303.40100 213.08100 1.000 63.70000 385 PHE B CA 1
ATOM 8066 C C . PHE B 2 398 ? 174.67300 303.93700 212.45200 1.000 63.70000 385 PHE B C 1
ATOM 8067 O O . PHE B 2 398 ? 175.69400 304.04700 213.13900 1.000 63.70000 385 PHE B O 1
ATOM 8075 N N . ASP B 2 399 ? 174.63400 304.30400 211.16900 1.000 69.63000 386 ASP B N 1
ATOM 8076 C CA . ASP B 2 399 ? 175.84100 304.77000 210.49400 1.000 69.63000 386 ASP B CA 1
ATOM 8077 C C . ASP B 2 399 ? 176.43500 306.01000 211.15000 1.000 69.63000 386 ASP B C 1
ATOM 8078 O O . ASP B 2 399 ? 177.62700 306.28000 210.96900 1.000 69.63000 386 ASP B O 1
ATOM 8083 N N . ALA B 2 400 ? 175.63900 306.76600 211.90500 1.000 68.41000 387 ALA B N 1
ATOM 8084 C CA . ALA B 2 400 ? 176.16000 307.87700 212.68800 1.000 68.41000 387 ALA B CA 1
ATOM 8085 C C . ALA B 2 400 ? 176.47900 307.48800 214.12500 1.000 68.41000 387 ALA B C 1
ATOM 8086 O O . ALA B 2 400 ? 177.30800 308.14800 214.76100 1.000 68.41000 387 ALA B O 1
ATOM 8088 N N . ILE B 2 401 ? 175.83100 306.44700 214.65000 1.000 62.68000 388 ILE B N 1
ATOM 8089 C CA . ILE B 2 401 ? 176.13400 305.97700 215.99800 1.000 62.68000 388 ILE B CA 1
ATOM 8090 C C . ILE B 2 401 ? 177.50000 305.30400 216.03700 1.000 62.68000 388 ILE B C 1
ATOM 8091 O O . ILE B 2 401 ? 178.25900 305.46300 217.00100 1.000 62.68000 388 ILE B O 1
ATOM 8096 N N . TRP B 2 402 ? 177.83500 304.54800 214.99100 1.000 58.87000 389 TRP B N 1
ATOM 8097 C CA . TRP B 2 402 ? 179.07000 303.76400 214.96100 1.000 58.87000 389 TRP B CA 1
ATOM 8098 C C . TRP B 2 402 ? 180.33800 304.56800 215.23100 1.000 58.87000 389 TRP B C 1
ATOM 8099 O O . TRP B 2 402 ? 181.18500 304.08600 215.99900 1.000 58.87000 389 TRP B O 1
ATOM 8110 N N . PRO B 2 403 ? 180.55300 305.75300 214.64500 1.000 59.21000 390 PRO B N 1
ATOM 8111 C CA . PRO B 2 403 ? 181.80000 306.47800 214.94200 1.000 59.21000 390 PRO B CA 1
ATOM 8112 C C . PRO B 2 403 ? 181.98900 306.80800 216.41300 1.000 59.21000 390 PRO B C 1
ATOM 8113 O O . PRO B 2 403 ? 183.13100 306.82100 216.89000 1.000 59.21000 390 PRO B O 1
ATOM 8117 N N . GLN B 2 404 ? 180.91500 307.07300 217.14900 1.000 60.46000 391 GLN B N 1
ATOM 8118 C CA . GLN B 2 404 ? 181.02400 307.52000 218.53800 1.000 60.46000 391 GLN B CA 1
ATOM 8119 C C . GLN B 2 404 ? 180.96800 306.36400 219.54500 1.000 60.46000 391 GLN B C 1
ATOM 8120 O O . GLN B 2 404 ? 180.29900 306.41500 220.57500 1.000 60.46000 391 GLN B O 1
ATOM 8126 N N . VAL B 2 405 ? 181.75700 305.32200 219.29100 1.000 58.07000 392 VAL B N 1
ATOM 8127 C CA . VAL B 2 405 ? 181.92400 304.22000 220.23200 1.000 58.07000 392 VAL B CA 1
ATOM 8128 C C . VAL B 2 405 ? 183.41100 304.05000 220.50400 1.000 58.07000 392 VAL B C 1
ATOM 8129 O O . VAL B 2 405 ? 184.23800 304.22800 219.60300 1.000 58.07000 392 VAL B O 1
ATOM 8133 N N . THR B 2 406 ? 183.75900 303.76100 221.76400 1.000 55.39000 393 THR B N 1
ATOM 8134 C CA . THR B 2 406 ? 185.16000 303.64500 222.15100 1.000 55.39000 393 THR B CA 1
ATOM 8135 C C . THR B 2 406 ? 185.46700 302.51900 223.13200 1.000 55.39000 393 THR B C 1
ATOM 8136 O O . THR B 2 406 ? 186.62400 302.40200 223.54700 1.000 55.39000 393 THR B O 1
ATOM 8140 N N . LYS B 2 407 ? 184.49700 301.69500 223.52300 1.000 55.91000 394 LYS B N 1
ATOM 8141 C CA . LYS B 2 407 ? 184.69000 300.76800 224.63800 1.000 55.91000 394 LYS B CA 1
ATOM 8142 C C . LYS B 2 407 ? 184.21700 299.36100 224.28300 1.000 55.91000 394 LYS B C 1
ATOM 8143 O O . LYS B 2 407 ? 183.46500 298.72800 225.02600 1.000 55.91000 394 LYS B O 1
ATOM 8149 N N . LEU B 2 408 ? 184.65400 298.84800 223.13600 1.000 54.12000 395 LEU B N 1
ATOM 8150 C CA . LEU B 2 408 ? 184.38400 297.45700 222.79900 1.000 54.12000 395 LEU B CA 1
ATOM 8151 C C . LEU B 2 408 ? 185.24000 296.52300 223.65600 1.000 54.12000 395 LEU B C 1
ATOM 8152 O O . LEU B 2 408 ? 186.28500 296.90800 224.18700 1.000 54.12000 395 LEU B O 1
ATOM 8157 N N . ASN B 2 409 ? 184.78800 295.27600 223.78400 1.000 52.98000 396 ASN B N 1
ATOM 8158 C CA . ASN B 2 409 ? 185.35200 294.33000 224.73800 1.000 52.98000 396 ASN B CA 1
ATOM 8159 C C . ASN B 2 409 ? 186.02200 293.15000 224.04800 1.000 52.98000 396 ASN B C 1
ATOM 8160 O O . ASN B 2 409 ? 185.51700 292.63100 223.04800 1.000 52.98000 396 ASN B O 1
ATOM 8165 N N . LEU B 2 410 ? 187.15300 292.72300 224.61300 1.000 52.32000 397 LEU B N 1
ATOM 8166 C CA . LEU B 2 410 ? 187.85100 291.49900 224.23300 1.000 52.32000 397 LEU B CA 1
ATOM 8167 C C . LEU B 2 410 ? 188.11500 290.69800 225.50100 1.000 52.32000 397 LEU B C 1
ATOM 8168 O O . LEU B 2 410 ? 188.82500 291.17100 226.39300 1.000 52.32000 397 LEU B O 1
ATOM 8173 N N . TYR B 2 411 ? 187.56100 289.48600 225.57900 1.000 54.34000 398 TYR B N 1
ATOM 8174 C CA . TYR B 2 411 ? 187.56600 288.71100 226.81900 1.000 54.34000 398 TYR B CA 1
ATOM 8175 C C . TYR B 2 411 ? 188.65700 287.64400 226.85800 1.000 54.34000 398 TYR B C 1
ATOM 8176 O O . TYR B 2 411 ? 189.52000 287.67000 227.74000 1.000 54.34000 398 TYR B O 1
ATOM 8185 N N . ASP B 2 412 ? 188.63100 286.69700 225.92100 1.000 53.14000 399 ASP B N 1
ATOM 8186 C CA . ASP B 2 412 ? 189.55600 285.56500 225.95000 1.000 53.14000 399 ASP B CA 1
ATOM 8187 C C . ASP B 2 412 ? 191.01500 285.89900 225.63300 1.000 53.14000 399 ASP B C 1
ATOM 8188 O O . ASP B 2 412 ? 191.90400 285.22300 226.16700 1.000 53.14000 399 ASP B O 1
ATOM 8193 N N . PRO B 2 413 ? 191.32800 286.88000 224.77600 1.000 50.13000 400 PRO B N 1
ATOM 8194 C CA . PRO B 2 413 ? 192.75000 287.19500 224.55500 1.000 50.13000 400 PRO B CA 1
ATOM 8195 C C . PRO B 2 413 ? 193.49600 287.56500 225.82300 1.000 50.13000 400 PRO B C 1
ATOM 8196 O O . PRO B 2 413 ? 194.68700 287.24800 225.94600 1.000 50.13000 400 PRO B O 1
ATOM 8200 N N . LEU B 2 414 ? 192.83200 288.22200 226.77600 1.000 48.75000 401 LEU B N 1
ATOM 8201 C CA . LEU B 2 414 ? 193.48800 288.53600 228.03900 1.000 48.75000 401 LEU B CA 1
ATOM 8202 C C . LEU B 2 414 ? 193.84100 287.27400 228.81300 1.000 48.75000 401 LEU B C 1
ATOM 8203 O O . LEU B 2 414 ? 194.85500 287.24300 229.51700 1.000 48.75000 401 LEU B O 1
ATOM 8208 N N . THR B 2 415 ? 193.02600 286.22200 228.69300 1.000 48.91000 402 THR B N 1
ATOM 8209 C CA . THR B 2 415 ? 193.36400 284.95100 229.32600 1.000 48.91000 402 THR B CA 1
ATOM 8210 C C . THR B 2 415 ? 194.64500 284.37100 228.74400 1.000 48.91000 402 THR B C 1
ATOM 8211 O O . THR B 2 415 ? 195.51400 283.89400 229.48300 1.000 48.91000 402 THR B O 1
ATOM 8215 N N . LEU B 2 416 ? 194.77700 284.40200 227.41600 1.000 43.63000 403 LEU B N 1
ATOM 8216 C CA . LEU B 2 416 ? 195.99800 283.91800 226.78300 1.000 43.63000 403 LEU B CA 1
ATOM 8217 C C . LEU B 2 416 ? 197.19600 284.76200 227.19500 1.000 43.63000 403 LEU B C 1
ATOM 8218 O O . LEU B 2 416 ? 198.29000 284.23200 227.42200 1.000 43.63000 403 LEU B O 1
ATOM 8223 N N . LEU B 2 417 ? 197.00900 286.08100 227.29600 1.000 45.48000 404 LEU B N 1
ATOM 8224 C CA . LEU B 2 417 ? 198.09400 286.94700 227.74400 1.000 45.48000 404 LEU B CA 1
ATOM 8225 C C . LEU B 2 417 ? 198.51000 286.61900 229.17200 1.000 45.48000 404 LEU B C 1
ATOM 8226 O O . LEU B 2 417 ? 199.70300 286.61800 229.49600 1.000 45.48000 404 LEU B O 1
ATOM 8231 N N . ALA B 2 418 ? 197.53800 286.34100 230.04300 1.000 47.91000 405 ALA B N 1
ATOM 8232 C CA . ALA B 2 418 ? 197.85200 286.01400 231.43000 1.000 47.91000 405 ALA B CA 1
ATOM 8233 C C . ALA B 2 418 ? 198.46700 284.62800 231.56100 1.000 47.91000 405 ALA B C 1
ATOM 8234 O O . ALA B 2 418 ? 199.18300 284.36100 232.53300 1.000 47.91000 405 ALA B O 1
ATOM 8236 N N . ALA B 2 419 ? 198.19100 283.73400 230.61000 1.000 49.34000 406 ALA B N 1
ATOM 8237 C CA . ALA B 2 419 ? 198.74400 282.38500 230.68400 1.000 49.34000 406 ALA B CA 1
ATOM 8238 C C . ALA B 2 419 ? 200.26500 282.40000 230.59300 1.000 49.34000 406 ALA B C 1
ATOM 8239 O O . ALA B 2 419 ? 200.94400 281.66500 231.31900 1.000 49.34000 406 ALA B O 1
ATOM 8241 N N . LEU B 2 420 ? 200.81400 283.22500 229.71400 1.000 46.58000 407 LEU B N 1
ATOM 8242 C CA . LEU B 2 420 ? 202.26000 283.27900 229.53000 1.000 46.58000 407 LEU B CA 1
ATOM 8243 C C . LEU B 2 420 ? 202.91200 284.00600 230.69900 1.000 46.58000 407 LEU B C 1
ATOM 8244 O O . LEU B 2 420 ? 202.58300 285.17300 230.95000 1.000 46.58000 407 LEU B O 1
ATOM 8249 N N . PRO B 2 421 ? 203.82700 283.37100 231.43600 1.000 50.63000 408 PRO B N 1
ATOM 8250 C CA . PRO B 2 421 ? 204.47700 284.06900 232.55700 1.000 50.63000 408 PRO B CA 1
ATOM 8251 C C . PRO B 2 421 ? 205.34200 285.24100 232.13000 1.000 50.63000 408 PRO B C 1
ATOM 8252 O O . PRO B 2 421 ? 205.62200 286.11400 232.96100 1.000 50.63000 408 PRO B O 1
ATOM 8256 N N . GLY B 2 422 ? 205.78500 285.28600 230.87200 1.000 50.93000 409 GLY B N 1
ATOM 8257 C CA . GLY B 2 422 ? 206.62100 286.39400 230.43600 1.000 50.93000 409 GLY B CA 1
ATOM 8258 C C . GLY B 2 422 ? 205.89100 287.72300 230.46500 1.000 50.93000 409 GLY B C 1
ATOM 8259 O O . GLY B 2 422 ? 206.41200 288.72300 230.96300 1.000 50.93000 409 GLY B O 1
ATOM 8260 N N . ALA B 2 423 ? 204.67000 287.75000 229.93500 1.000 49.59000 410 ALA B N 1
ATOM 8261 C CA . ALA B 2 423 ? 203.86000 288.95900 229.92600 1.000 49.59000 410 ALA B CA 1
ATOM 8262 C C . ALA B 2 423 ? 202.94700 289.07600 231.13900 1.000 49.59000 410 ALA B C 1
ATOM 8263 O O . ALA B 2 423 ? 202.29200 290.11100 231.30200 1.000 49.59000 410 ALA B O 1
ATOM 8265 N N . ALA B 2 424 ? 202.88300 288.04500 231.98400 1.000 52.42000 411 ALA B N 1
ATOM 8266 C CA . ALA B 2 424 ? 202.02900 288.11000 233.16500 1.000 52.42000 411 ALA B CA 1
ATOM 8267 C C . ALA B 2 424 ? 202.50400 289.18300 234.13500 1.000 52.42000 411 ALA B C 1
ATOM 8268 O O . ALA B 2 424 ? 201.69300 289.93400 234.68800 1.000 52.42000 411 ALA B O 1
ATOM 8270 N N . ARG B 2 425 ? 203.81500 289.27100 234.35400 1.000 59.16000 412 ARG B N 1
ATOM 8271 C CA . ARG B 2 425 ? 204.36000 290.26100 235.27300 1.000 59.16000 412 ARG B CA 1
ATOM 8272 C C . ARG B 2 425 ? 204.40100 291.66000 234.67800 1.000 59.16000 412 ARG B C 1
ATOM 8273 O O . ARG B 2 425 ? 204.50600 292.63500 235.43100 1.000 59.16000 412 ARG B O 1
ATOM 8281 N N . LEU B 2 426 ? 204.32700 291.78100 233.35200 1.000 55.96000 413 LEU B N 1
ATOM 8282 C CA . LEU B 2 426 ? 204.48100 293.08600 232.72000 1.000 55.96000 413 LEU B CA 1
ATOM 8283 C C . LEU B 2 426 ? 203.28800 293.99100 233.00600 1.000 55.96000 413 LEU B C 1
ATOM 8284 O O . LEU B 2 426 ? 203.46000 295.19000 233.25200 1.000 55.96000 413 LEU B O 1
ATOM 8289 N N . LEU B 2 427 ? 202.07300 293.44300 232.98000 1.000 55.72000 414 LEU B N 1
ATOM 8290 C CA . LEU B 2 427 ? 200.87200 294.25700 233.12200 1.000 55.72000 414 LEU B CA 1
ATOM 8291 C C . LEU B 2 427 ? 199.85700 293.73400 234.13100 1.000 55.72000 414 LEU B C 1
ATOM 8292 O O . LEU B 2 427 ? 199.03000 294.52500 234.59900 1.000 55.72000 414 LEU B O 1
ATOM 8297 N N . PHE B 2 428 ? 199.87600 292.45000 234.47700 1.000 56.47000 415 PHE B N 1
ATOM 8298 C CA . PHE B 2 428 ? 198.96400 291.92200 235.48000 1.000 56.47000 415 PHE B CA 1
ATOM 8299 C C . PHE B 2 428 ? 199.59800 291.95600 236.86800 1.000 56.47000 415 PHE B C 1
ATOM 8300 O O . PHE B 2 428 ? 200.77200 292.28900 237.04300 1.000 56.47000 415 PHE B O 1
ATOM 8308 N N . GLN B 2 429 ? 198.79200 291.60500 237.86500 1.000 61.31000 416 GLN B N 1
ATOM 8309 C CA . GLN B 2 429 ? 199.23700 291.51100 239.24800 1.000 61.31000 416 GLN B CA 1
ATOM 8310 C C . GLN B 2 429 ? 198.32100 290.53500 239.97700 1.000 61.31000 416 GLN B C 1
ATOM 8311 O O . GLN B 2 429 ? 197.32500 290.94800 240.58600 1.000 61.31000 416 GLN B O 1
ATOM 8317 N N . PRO B 2 430 ? 198.60600 289.23700 239.91100 1.000 58.38000 417 PRO B N 1
ATOM 8318 C CA . PRO B 2 430 ? 197.68900 288.24800 240.49100 1.000 58.38000 417 PRO B CA 1
ATOM 8319 C C . PRO B 2 430 ? 197.54100 288.42000 241.99500 1.000 58.38000 417 PRO B C 1
ATOM 8320 O O . PRO B 2 430 ? 198.48800 288.78200 242.69600 1.000 58.38000 417 PRO B O 1
ATOM 8324 N N . THR B 2 431 ? 196.33200 288.15800 242.48500 1.000 59.66000 418 THR B N 1
ATOM 8325 C CA . THR B 2 431 ? 196.03200 288.24500 243.90900 1.000 59.66000 418 THR B CA 1
ATOM 8326 C C . THR B 2 431 ? 195.85700 286.84800 244.48300 1.000 59.66000 418 THR B C 1
ATOM 8327 O O . THR B 2 431 ? 194.91300 286.14000 244.09700 1.000 59.66000 418 THR B O 1
ATOM 8331 N N . PRO B 2 432 ? 196.73000 286.40300 245.38400 1.000 62.83000 419 PRO B N 1
ATOM 8332 C CA . PRO B 2 432 ? 196.55900 285.07200 245.97800 1.000 62.83000 419 PRO B CA 1
ATOM 8333 C C . PRO B 2 432 ? 195.28700 284.99400 246.80900 1.000 62.83000 419 PRO B C 1
ATOM 8334 O O . PRO B 2 432 ? 194.89500 285.95500 247.47400 1.000 62.83000 419 PRO B O 1
ATOM 8338 N N . MET B 2 433 ? 194.64100 283.82900 246.76300 1.000 67.01000 420 MET B N 1
ATOM 8339 C CA . MET B 2 433 ? 193.43700 283.59400 247.54600 1.000 67.01000 420 MET B CA 1
ATOM 8340 C C . MET B 2 433 ? 193.41100 282.22200 248.19900 1.000 67.01000 420 MET B C 1
ATOM 8341 O O . MET B 2 433 ? 192.46200 281.92600 248.93100 1.000 67.01000 420 MET B O 1
ATOM 8346 N N . HIS B 2 434 ? 194.40600 281.37900 247.95200 1.000 69.93000 421 HIS B N 1
ATOM 8347 C CA . HIS B 2 434 ? 194.40600 280.02600 248.48000 1.000 69.93000 421 HIS B CA 1
ATOM 8348 C C . HIS B 2 434 ? 194.59500 280.02300 249.99100 1.000 69.93000 421 HIS B C 1
ATOM 8349 O O . HIS B 2 434 ? 195.23400 280.90900 250.56500 1.000 69.93000 421 HIS B O 1
ATOM 8356 N N . ARG B 2 435 ? 194.02800 279.00800 250.63600 1.000 77.06000 422 ARG B N 1
ATOM 8357 C CA . ARG B 2 435 ? 194.31000 278.77600 252.04300 1.000 77.06000 422 ARG B CA 1
ATOM 8358 C C . ARG B 2 435 ? 195.78300 278.41800 252.20300 1.000 77.06000 422 ARG B C 1
ATOM 8359 O O . ARG B 2 435 ? 196.42600 277.92800 251.27100 1.000 77.06000 422 ARG B O 1
ATOM 8367 N N . GLU B 2 436 ? 196.32700 278.69100 253.39300 1.000 81.19000 423 GLU B N 1
ATOM 8368 C CA . GLU B 2 436 ? 197.74900 278.45700 253.62300 1.000 81.19000 423 GLU B CA 1
ATOM 8369 C C . GLU B 2 436 ? 198.13000 277.01500 253.31300 1.000 81.19000 423 GLU B C 1
ATOM 8370 O O . GLU B 2 436 ? 199.18600 276.75800 252.72300 1.000 81.19000 423 GLU B O 1
ATOM 8376 N N . GLY B 2 437 ? 197.28900 276.06200 253.70200 1.000 82.82000 424 GLY B N 1
ATOM 8377 C CA . GLY B 2 437 ? 197.45700 274.70400 253.22700 1.000 82.82000 424 GLY B CA 1
ATOM 8378 C C . GLY B 2 437 ? 196.51700 274.38700 252.08300 1.000 82.82000 424 GLY B C 1
ATOM 8379 O O . GLY B 2 437 ? 195.35500 274.03600 252.31100 1.000 82.82000 424 GLY B O 1
ATOM 8380 N N . ALA B 2 438 ? 197.01500 274.48900 250.85100 1.000 76.65000 425 ALA B N 1
ATOM 8381 C CA . ALA B 2 438 ? 196.24000 274.22900 249.64200 1.000 76.65000 425 ALA B CA 1
ATOM 8382 C C . ALA B 2 438 ? 197.16500 274.40200 248.44400 1.000 76.65000 425 ALA B C 1
ATOM 8383 O O . ALA B 2 438 ? 198.31100 274.84100 248.57600 1.000 76.65000 425 ALA B O 1
ATOM 8385 N N . SER B 2 439 ? 196.64800 274.05100 247.27000 1.000 68.23000 426 SER B N 1
ATOM 8386 C CA . SER B 2 439 ? 197.36800 274.30600 246.03600 1.000 68.23000 426 SER B CA 1
ATOM 8387 C C . SER B 2 439 ? 197.29800 275.79200 245.68900 1.000 68.23000 426 SER B C 1
ATOM 8388 O O . SER B 2 439 ? 196.29800 276.45800 245.97200 1.000 68.23000 426 SER B O 1
ATOM 8391 N N . PRO B 2 440 ? 198.35100 276.33900 245.08100 1.000 63.65000 427 PRO B N 1
ATOM 8392 C CA . PRO B 2 440 ? 198.35400 277.77100 244.73900 1.000 63.65000 427 PRO B CA 1
ATOM 8393 C C . PRO B 2 440 ? 197.29200 278.09400 243.69600 1.000 63.65000 427 PRO B C 1
ATOM 8394 O O . PRO B 2 440 ? 197.33500 277.59200 242.57200 1.000 63.65000 427 PRO B O 1
ATOM 8398 N N . VAL B 2 441 ? 196.33500 278.93500 244.08000 1.000 61.83000 428 VAL B N 1
ATOM 8399 C CA . VAL B 2 441 ? 195.30200 279.43000 243.17900 1.000 61.83000 428 VAL B CA 1
ATOM 8400 C C . VAL B 2 441 ? 195.14900 280.92900 243.40000 1.000 61.83000 428 VAL B C 1
ATOM 8401 O O . VAL B 2 441 ? 195.13100 281.40000 244.54300 1.000 61.83000 428 VAL B O 1
ATOM 8405 N N . GLU B 2 442 ? 195.06300 281.68100 242.30500 1.000 58.22000 429 GLU B N 1
ATOM 8406 C CA . GLU B 2 442 ? 194.95200 283.13000 242.37000 1.000 58.22000 429 GLU B CA 1
ATOM 8407 C C . GLU B 2 442 ? 194.00600 283.62500 241.28600 1.000 58.22000 429 GLU B C 1
ATOM 8408 O O . GLU B 2 442 ? 193.81900 282.97300 240.25500 1.000 58.22000 429 GLU B O 1
ATOM 8414 N N . HIS B 2 443 ? 193.41600 284.79200 241.53200 1.000 56.13000 430 HIS B N 1
ATOM 8415 C CA . HIS B 2 443 ? 192.37100 285.36100 240.69100 1.000 56.13000 430 HIS B CA 1
ATOM 8416 C C . HIS B 2 443 ? 192.80800 286.74400 240.23400 1.000 56.13000 430 HIS B C 1
ATOM 8417 O O . HIS B 2 443 ? 193.28300 287.54600 241.04500 1.000 56.13000 430 HIS B O 1
ATOM 8424 N N . VAL B 2 444 ? 192.65100 287.02100 238.94300 1.000 56.21000 431 VAL B N 1
ATOM 8425 C CA . VAL B 2 444 ? 192.96500 288.32500 238.37000 1.000 56.21000 431 VAL B CA 1
ATOM 8426 C C . VAL B 2 444 ? 191.65600 288.98000 237.95000 1.000 56.21000 431 VAL B C 1
ATOM 8427 O O . VAL B 2 444 ? 190.93400 288.45000 237.09600 1.000 56.21000 431 VAL B O 1
ATOM 8431 N N . GLY B 2 445 ? 191.35200 290.12900 238.54600 1.000 58.34000 432 GLY B N 1
ATOM 8432 C CA . GLY B 2 445 ? 190.12700 290.84600 238.25100 1.000 58.34000 432 GLY B CA 1
ATOM 8433 C C . GLY B 2 445 ? 190.37000 292.23100 237.69000 1.000 58.34000 432 GLY B C 1
ATOM 8434 O O . GLY B 2 445 ? 191.38600 292.46900 237.02900 1.000 58.34000 432 GLY B O 1
ATOM 8435 N N . HIS B 2 446 ? 189.44400 293.15900 237.94400 1.000 60.04000 433 HIS B N 1
ATOM 8436 C CA . HIS B 2 446 ? 189.59100 294.50900 237.41000 1.000 60.04000 433 HIS B CA 1
ATOM 8437 C C . HIS B 2 446 ? 190.66800 295.29500 238.14700 1.000 60.04000 433 HIS B C 1
ATOM 8438 O O . HIS B 2 446 ? 191.33900 296.13700 237.54100 1.000 60.04000 433 HIS B O 1
ATOM 8445 N N . ALA B 2 447 ? 190.84900 295.03900 239.44200 1.000 60.24000 434 ALA B N 1
ATOM 8446 C CA . ALA B 2 447 ? 191.83100 295.78200 240.21900 1.000 60.24000 434 ALA B CA 1
ATOM 8447 C C . ALA B 2 447 ? 193.25900 295.32900 239.95500 1.000 60.24000 434 ALA B C 1
ATOM 8448 O O . ALA B 2 447 ? 194.19500 296.08900 240.22400 1.000 60.24000 434 ALA B O 1
ATOM 8450 N N . GLU B 2 448 ? 193.44800 294.11300 239.44200 1.000 60.67000 435 GLU B N 1
ATOM 8451 C CA . GLU B 2 448 ? 194.79400 293.60100 239.22100 1.000 60.67000 435 GLU B CA 1
ATOM 8452 C C . GLU B 2 448 ? 195.44500 294.19400 237.97900 1.000 60.67000 435 GLU B C 1
ATOM 8453 O O . GLU B 2 448 ? 196.67000 294.34900 237.94600 1.000 60.67000 435 GLU B O 1
ATOM 8459 N N . VAL B 2 449 ? 194.66000 294.52400 236.95500 1.000 59.60000 436 VAL B N 1
ATOM 8460 C CA . VAL B 2 449 ? 195.21600 295.16200 235.76800 1.000 59.60000 436 VAL B CA 1
ATOM 8461 C C . VAL B 2 449 ? 195.65700 296.57000 236.14200 1.000 59.60000 436 VAL B C 1
ATOM 8462 O O . VAL B 2 449 ? 194.83600 297.41300 236.52200 1.000 59.60000 436 VAL B O 1
ATOM 8466 N N . VAL B 2 450 ? 196.95900 296.83100 236.04300 1.000 60.29000 437 VAL B N 1
ATOM 8467 C CA . VAL B 2 450 ? 197.52100 298.08600 236.52600 1.000 60.29000 437 VAL B CA 1
ATOM 8468 C C . VAL B 2 450 ? 197.81100 299.02000 235.36100 1.000 60.29000 437 VAL B C 1
ATOM 8469 O O . VAL B 2 450 ? 197.80400 300.24600 235.52100 1.000 60.29000 437 VAL B O 1
ATOM 8473 N N . ARG B 2 451 ? 198.06400 298.45700 234.18200 1.000 60.82000 438 ARG B N 1
ATOM 8474 C CA . ARG B 2 451 ? 198.45000 299.23300 233.00400 1.000 60.82000 438 ARG B CA 1
ATOM 8475 C C . ARG B 2 451 ? 197.54100 298.87100 231.83700 1.000 60.82000 438 ARG B C 1
ATOM 8476 O O . ARG B 2 451 ? 197.94600 298.15800 230.91100 1.000 60.82000 438 ARG B O 1
ATOM 8484 N N . PRO B 2 452 ? 196.29400 299.34800 231.85400 1.000 61.20000 439 PRO B N 1
ATOM 8485 C CA . PRO B 2 452 ? 195.38400 299.05400 230.73400 1.000 61.20000 439 PRO B CA 1
ATOM 8486 C C . PRO B 2 452 ? 195.84700 299.61800 229.40200 1.000 61.20000 439 PRO B C 1
ATOM 8487 O O . PRO B 2 452 ? 195.53700 299.03400 228.35500 1.000 61.20000 439 PRO B O 1
ATOM 8491 N N . GLU B 2 453 ? 196.56600 300.74400 229.40400 1.000 61.92000 440 GLU B N 1
ATOM 8492 C CA . GLU B 2 453 ? 196.99800 301.35000 228.14800 1.000 61.92000 440 GLU B CA 1
ATOM 8493 C C . GLU B 2 453 ? 197.93500 300.42200 227.38500 1.000 61.92000 440 GLU B C 1
ATOM 8494 O O . GLU B 2 453 ? 197.75500 300.18600 226.18300 1.000 61.92000 440 GLU B O 1
ATOM 8500 N N . LYS B 2 454 ? 198.93700 299.87000 228.07300 1.000 60.11000 441 LYS B N 1
ATOM 8501 C CA . LYS B 2 454 ? 199.81500 298.91500 227.41000 1.000 60.11000 441 LYS B CA 1
ATOM 8502 C C . LYS B 2 454 ? 199.07400 297.64100 227.03300 1.000 60.11000 441 LYS B C 1
ATOM 8503 O O . LYS B 2 454 ? 199.43100 296.99800 226.04500 1.000 60.11000 441 LYS B O 1
ATOM 8509 N N . ALA B 2 455 ? 198.04200 297.26400 227.78900 1.000 60.76000 442 ALA B N 1
ATOM 8510 C CA . ALA B 2 455 ? 197.24700 296.10000 227.41000 1.000 60.76000 442 ALA B CA 1
ATOM 8511 C C . ALA B 2 455 ? 196.55500 296.32600 226.07200 1.000 60.76000 442 ALA B C 1
ATOM 8512 O O . ALA B 2 455 ? 196.61900 295.47800 225.17200 1.000 60.76000 442 ALA B O 1
ATOM 8514 N N . ARG B 2 456 ? 195.89900 297.47900 225.91900 1.000 59.18000 443 ARG B N 1
ATOM 8515 C CA . ARG B 2 456 ? 195.27500 297.80700 224.64300 1.000 59.18000 443 ARG B CA 1
ATOM 8516 C C . ARG B 2 456 ? 196.31600 297.88400 223.53700 1.000 59.18000 443 ARG B C 1
ATOM 8517 O O . ARG B 2 456 ? 196.06100 297.47100 222.39800 1.000 59.18000 443 ARG B O 1
ATOM 8525 N N . LEU B 2 457 ? 197.49900 298.41300 223.85800 1.000 58.57000 444 LEU B N 1
ATOM 8526 C CA . LEU B 2 457 ? 198.56600 298.48400 222.86700 1.000 58.57000 444 LEU B CA 1
ATOM 8527 C C . LEU B 2 457 ? 198.99200 297.09400 222.40800 1.000 58.57000 444 LEU B C 1
ATOM 8528 O O . LEU B 2 457 ? 199.20400 296.87300 221.21300 1.000 58.57000 444 LEU B O 1
ATOM 8533 N N . LEU B 2 458 ? 199.12900 296.14400 223.33900 1.000 56.78000 445 LEU B N 1
ATOM 8534 C CA . LEU B 2 458 ? 199.48400 294.78200 222.94500 1.000 56.78000 445 LEU B CA 1
ATOM 8535 C C . LEU B 2 458 ? 198.39300 294.14200 222.09800 1.000 56.78000 445 LEU B C 1
ATOM 8536 O O . LEU B 2 458 ? 198.68600 293.51400 221.07600 1.000 56.78000 445 LEU B O 1
ATOM 8541 N N . LEU B 2 459 ? 197.13000 294.27400 222.50400 1.000 58.05000 446 LEU B N 1
ATOM 8542 C CA . LEU B 2 459 ? 196.06400 293.73100 221.66400 1.000 58.05000 446 LEU B CA 1
ATOM 8543 C C . LEU B 2 459 ? 196.14000 294.29700 220.25100 1.000 58.05000 446 LEU B C 1
ATOM 8544 O O . LEU B 2 459 ? 196.19500 293.54100 219.27200 1.000 58.05000 446 LEU B O 1
ATOM 8549 N N . SER B 2 460 ? 196.22200 295.62400 220.12800 1.000 57.81000 447 SER B N 1
ATOM 8550 C CA . SER B 2 460 ? 196.26600 296.23800 218.80400 1.000 57.81000 447 SER B CA 1
ATOM 8551 C C . SER B 2 460 ? 197.49100 295.78600 218.01600 1.000 57.81000 447 SER B C 1
ATOM 8552 O O . SER B 2 460 ? 197.39100 295.48500 216.82200 1.000 57.81000 447 SER B O 1
ATOM 8555 N N . ALA B 2 461 ? 198.65200 295.71000 218.67000 1.000 59.59000 448 ALA B N 1
ATOM 8556 C CA . ALA B 2 461 ? 199.88900 295.37600 217.97200 1.000 59.59000 448 ALA B CA 1
ATOM 8557 C C . ALA B 2 461 ? 199.90200 293.91900 217.52900 1.000 59.59000 448 ALA B C 1
ATOM 8558 O O . ALA B 2 461 ? 199.94800 293.62200 216.33000 1.000 59.59000 448 ALA B O 1
ATOM 8560 N N . LEU B 2 462 ? 199.85600 292.99000 218.48600 1.000 54.66000 449 LEU B N 1
ATOM 8561 C CA . LEU B 2 462 ? 199.90500 291.58100 218.12000 1.000 54.66000 449 LEU B CA 1
ATOM 8562 C C . LEU B 2 462 ? 198.61700 291.07000 217.49300 1.000 54.66000 449 LEU B C 1
ATOM 8563 O O . LEU B 2 462 ? 198.53900 289.87100 217.20900 1.000 54.66000 449 LEU B O 1
ATOM 8568 N N . ALA B 2 463 ? 197.61200 291.91300 217.26000 1.000 56.11000 450 ALA B N 1
ATOM 8569 C CA . ALA B 2 463 ? 196.52800 291.51200 216.37700 1.000 56.11000 450 ALA B CA 1
ATOM 8570 C C . ALA B 2 463 ? 196.62600 292.13500 214.99300 1.000 56.11000 450 ALA B C 1
ATOM 8571 O O . ALA B 2 463 ? 196.20300 291.51200 214.01400 1.000 56.11000 450 ALA B O 1
ATOM 8573 N N . LYS B 2 464 ? 197.18000 293.34400 214.88500 1.000 56.88000 451 LYS B N 1
ATOM 8574 C CA . LYS B 2 464 ? 197.24900 294.03000 213.60000 1.000 56.88000 451 LYS B CA 1
ATOM 8575 C C . LYS B 2 464 ? 198.32300 293.43900 212.69400 1.000 56.88000 451 LYS B C 1
ATOM 8576 O O . LYS B 2 464 ? 198.10700 293.29900 211.48600 1.000 56.88000 451 LYS B O 1
ATOM 8582 N N . ALA B 2 465 ? 199.48500 293.09700 213.25500 1.000 53.76000 452 ALA B N 1
ATOM 8583 C CA . ALA B 2 465 ? 200.59600 292.63000 212.42900 1.000 53.76000 452 ALA B CA 1
ATOM 8584 C C . ALA B 2 465 ? 200.26700 291.31300 211.73800 1.000 53.76000 452 ALA B C 1
ATOM 8585 O O . ALA B 2 465 ? 200.56800 291.13300 210.55200 1.000 53.76000 452 ALA B O 1
ATOM 8587 N N . ALA B 2 466 ? 199.65200 290.38200 212.45800 1.000 53.58000 453 ALA B N 1
ATOM 8588 C CA . ALA B 2 466 ? 199.31600 289.08300 211.88900 1.000 53.58000 453 ALA B CA 1
ATOM 8589 C C . ALA B 2 466 ? 198.08800 289.18200 210.99400 1.000 53.58000 453 ALA B C 1
ATOM 8590 O O . ALA B 2 466 ? 198.16300 289.69200 209.87600 1.000 53.58000 453 ALA B O 1
#

Organism: Nicotiana benthamiana (NCBI:txid4100)

Foldseek 3Di:
DQDDDQDEPVPPPPCVSVVCQEQVNCVVVPEYEEDEDPYEDDPDDDAHAPQDLHYAYYEDEAHDAAEHHQPHQNLEYEEYEYAHEHNECPDPAPRAYEHYAEAYYELHAAHAEDHECPHYENHAADEYYNHAHYADHHLVVQVHQHYEAAYDYNHARYEEHRQERNHQAYEHDADELNLHYEADHAYDDAHLHYHYDHDENHQYAEHDPRCLSVLSHLEEAYEQNAHYAEYELSCLSHAAYAHENHCHHAEYYAHPLPHQHYAHAHYYNYAYQEHNQPQLSNLHYAEHEYEAHAHPQEYHPPPVNSPAHAEYYAYNLQRHEEHPAHPHARYAYDEHENHAHYQEHHQCCLVHEPHQYEEDYAHANYADYHACSPPNQNHAAYYDHYDRPLDDHPPLLVHARYAHYEEHYDFDADPATDADVLSVPDPLVPPCSVLSYENYAADEYERRAHADDDPNQQVHDNPAHYYYYHHPNYDDDDDHYLHYQHYEEEQVPDLCPQLVRPVPRVHHAEYEYHYSNLQRVQLDVCDAPPDDDPVVCVVCLVVVVVSVVRHDQDCQDDDPDPHWHKYKYADADHSPPFQAKDFFPLWDWAQDDDPPVPFAWFFKKKKWKKKAFAPCPVVVVVVVVCVVVPPDDPVVPPPDDDPDDRQKDKTKFKKWKDLPTDIDMDIDIHGDSNGMGMMMMMITDTDVGMITMHGDPDPPPIRTGMMGIAIWGDPPGPSPDPDRDD/DDVVLVVLVVVLLVLADDAAAEEEEEDAPQPALFVLLLVLLQVLVVVSRHYDYAEYEHDLADPVQQLQRLQLVCLSCVLSPNPHYAGEYADDDDADPVSRVVSHDHDPLSNVSGDPSPRHYYDHCPVVQVCLQPPPAAHEYEYEAAQRSVLVNCVPDLVSNLVRYAAYFYEWAWDPDADPVRFTAGDCPTPNCVNHVVSRRSNRVSCFVSQHEYEYEYQCQQVLQFEFPVLLCLQPVVPRPSSVSNVVRVVVVVVVVLVCQPVPNDPPDHPVNCCVSFACPRDDVVVVNVRGGGHGHGRSVSVQCRRPSNVVVFFAWDWDGDPPIRTYTYTYSVGGDCSPSVNSSSSNSNRVD

Sequence (1079 aa):
IEGLLLTEPEQFEEGELEYMYSAEALKKTRRLRILVKEYYNRGFDEPVAYLPNSLLWLEWRNYSSNSFPSNFEPSKLVYLTMKGSSIIELWNGAKRLAFLTTLDLSYCHKLIQTPDFRMITNLERLILSSCDALVEVHPSVGFLKNLILLNMDHCISLERLPAIIQSECLEVLDLNYCFNLKMFPEVERNMTHLKKLDLTSTGIRELPASIEHLSSLENLQMHSCNQLVSLPSSIWRFRNLKISECEKLGSLPEIHGNSNCTRELILKLVSIKELPTSIGNLTSLNFLEICNCKTISSLSSSIWGLTSLTTLKLLDCRKLKNLPGIPLDLLRIIDMSWCSCISSLPHNIWMLKFLRILCISYCSRLEYLPENLGHLEHLEELLADGTGILRLPSSVARLNKLEVLSFRKKFAIGPKVQYSSSMLNLPDDVFGSLGSLGSVVKLNLSGNGFCNLPETMNQLFCLEYLDITFCQRLEALPELPPSIKELYVDEHLALRIMEDLVIKCKELNLIAVTKIEYQNFYRWLDSIWSDVSELLENSQKQQLDDMLQLIPFSYLSTAKREEVLKIVIHGTRIPEWFRWQDRSATTMSVNLPEYWYTENFLGFAICCSCCFYHSARSYDVEFEGSMHHYNYDSSYWKEYEEPSYDFYERDSIEITAKLLKKVCSFSMNVLRRATAVPNMCFAFFPFYGIFETCLSPGDIRHRGKQWGFNLVYKDETGGSVTHEMLLTPTETAVLRELRLHRPPLPLDTLLFTDPNKDPDDVVTYTIAKQLQAEGFLRLTDVVVTLGDADMRSQRAQLAKGVFDRLALPEVRVARGQDYPMTSTQAREHSKFLAEGAALRAAPDAVHTDGVRAMRERLATSPHKLGMVVIAGMTDASALLAEAGDLVREKLASITIMGGIDPARDADGLVQPDTRAYNNATDIHAARALYRRAQQLGIPLRILSKEAAYRAAVPPAFYEGIARNGHPVGEYLRDVQKNALKGLWEGIQANLIPGLDTAWFFRTFVAGAMSFDAIWPQVTKLNLYDPLTLLAALPGAARLLFQPTPMHREGASPVEHVGHAEVVRPEKARLLLSALAKAA

B-factor: mean 64.67, std 13.33, range [30.5, 103.85]

GO terms:
  GO:0005515 protein binding (F, IPI)

Secondary structure (DSSP, 8-state):
---EEE--STTT-SSHHHHHTSTTTGGGTS---EEEE-SPPSS---------TT-SEEEESS--SSSPPTT---S--SEEEE--S----SSSS----SS--EEEEES-TT-------SS-----EEEEE--SS-----GGGGG-S---EEEEES-SS-----SEE--SS--EEEEES------PPEE-S---S--EEEEES----B--GGGGGGGGS-EEEEES--S--B--GGGGG-SEEEEEEES-----PPP-SS-----EEEEEEE---S--S-GGGG----EEEEE--S------SSGGGSSS--EEEEE--TT-------------EEEEES--S-----GGGGT-----EEEEES-TT--------TT-TT--EEEE-SS---SPPTTGGG-----EEEEE-----SSS---THHHHH--GGG--TTTT--S--EEEEES---S---TTTTTS----EEEEES--S--------S--SEEEEEGGG-HHHHHHHTTT-S---EEEEE-HHHHHHT-SSGGGTS---HHHHHHHHHHHHHHHHS----TTSS-S-SS-EEEEEE-SS--S--S--B-STT--EE---S-GGGS-EEEEEEEEEEEEE-TTHHHHHHHHHHHTT----GGGGGG--PPP--SEEEEEEEEEEE--EEEEEEEEEEESSS-EEEEEEEEEEE----EEEE--S--SS-----EEEEEEESTTT---------/--HHHHHHHHHHHHT--SS-EEEEEEE--SSSHHHHHHHHHHHHHHHTTSEEEEEEEE-SS-HHHHHHHHHHHHHHHHHTT-TTPEEE--------HHHHHHH----GGGSTT---TTS-B---SHHHHHHHHH-SS-EEEEE-S-SHHHHHHHTS-HHHHHHSEEEEEEE----SSBPTTS-B---SSSHHHHH-HHHHHHHHHHHHHTT--EEEE-SSHHHHT-B-THHHHHHHTT--HHHHHHHHHHHHHHHHHHHHHGGG-STT--HHHHHHHTT-----HHHHGGG---B---HHHHHHHHSHHHHHHH---EE---SSS--EEEE-TTT---HHHHHHHHHHHHH--

Solvent-accessible surface area: 46812 Å² total; per-residue (Å²): 108,82,30,49,126,10,68,77,19,101,119,69,138,128,37,78,12,33,133,79,9,38,43,150,20,9,124,148,14,190,130,3,110,58,12,20,7,98,17,18,26,82,50,128,61,95,90,23,71,56,8,11,78,54,2,55,94,5,42,14,48,62,16,34,74,68,55,12,22,104,89,2,104,9,52,106,0,51,57,3,11,1,85,0,44,32,1,52,72,5,23,130,30,67,48,138,3,36,121,0,38,10,8,16,4,8,52,1,52,105,1,101,69,8,15,48,10,147,73,11,58,93,0,61,91,6,38,2,19,18,0,36,48,1,71,47,8,40,73,30,2,4,130,4,126,80,4,36,52,10,40,2,36,78,1,18,32,0,50,129,20,3,54,73,13,51,4,69,53,2,37,36,17,11,0,28,18,0,32,59,3,112,107,8,7,62,9,99,150,93,6,112,120,26,163,92,32,25,21,37,16,1,8,0,113,56,12,24,71,26,6,77,36,5,29,38,29,75,51,20,97,2,87,34,0,24,85,1,53,47,14,23,34,8,2,6,92,0,80,50,2,64,10,6,65,1,63,100,9,41,59,25,14,98,14,152,46,71,2,96,39,0,76,48,8,31,6,58,72,2,28,2,95,85,8,14,84,29,10,32,82,1,61,32,3,63,45,10,23,4,24,48,2,146,48,1,46,55,19,15,71,88,17,27,46,1,89,24,4,43,18,26,57,11,59,26,0,55,94,6,118,87,24,79,23,28,135,52,93,93,1,67,36,21,26,14,20,58,5,30,33,4,66,34,16,15,130,35,27,86,93,13,67,68,2,55,40,28,7,10,11,11,0,51,144,0,91,161,32,22,91,71,25,21,128,12,70,48,2,64,53,32,45,9,29,9,35,23,7,63,84,35,11,76,53,11,38,150,5,96,78,1,77,27,11,10,12,26,26,97,36,79,25,12,106,110,8,154,30,69,78,46,8,104,126,32,80,22,114,111,24,32,33,7,4,64,9,20,53,0,46,60,4,14,12,1,6,22,1,5,30,60,25,12,129,60,15,84,110,0,114,50,0,50,79,7,3,16,4,7,6,31,117,16,110,53,25,67,47,23,1,71,30,7,66,28,5,7,12,16,16,112,49,2,84,126,15,5,31,68,39,7,98,150,10,140,32,6,17,4,3,0,4,8,50,4,60,0,3,17,50,8,98,57,20,11,3,45,41,50,98,70,49,90,127,31,2,90,78,12,25,123,47,10,33,74,8,13,147,85,20,33,43,59,37,61,71,111,94,126,50,153,48,6,6,11,3,0,2,4,1,34,88,9,4,136,91,2,134,30,34,29,148,73,71,76,67,6,73,0,93,9,38,106,178,49,138,122,65,79,10,7,0,12,0,2,2,6,3,8,22,0,35,5,80,0,21,38,20,26,19,41,32,19,1,21,0,12,26,21,46,56,82,63,81,74,16,144,117,56,111,82,48,24,56,61,13,18,46,106,24,58,4,82,3,25,11,57,94,143,131,64,73,27,57,2,9,1,8,2,2,19,128,0,11,4,1,15,0,2,2,7,0,1,15,27,135,252,13,52,6,62,4,55,30,41,101,28,41,33,86,18,78,5,94,26,8,0,1,8,2,2,31,91,94,166,67,48,27,103,12,105,6,132,92,165,147,77,109,70,27,53,52,11,27,152,75,2,96,150,54,132,33,125,118,76,48,37,2,1,1,1,0,14,0,0,25,22,2,2,4,1,2,0,1,14,4,0,49,21,1,46,69,37,20,5,1,95,2,4,11,1,0,1,3,5,2,78,48,103,32,3,34,58,1,0,19,2,0,35,2,2,0,80,112,9,72,4,107,82,1,59,2,3,62,3,44,70,14,44,58,24,69,72,50,38,142,75,11,71,59,46,32,86,52,0,49,86,18,106,32,60,109,117,51,22,90,81,79,8,15,130,22,3,41,84,102,1,16,79,10,109,116,114,3,9,2,2,0,6,2,5,0,9,3,0,17,23,2,0,42,39,19,15,74,18,0,128,102,36,4,40,34,0,6,0,14,9,10,14,36,80,60,62,43,112,91,30,35,7,38,2,12,81,87,15,76,9,0,48,7,14,62,71,10,0,74,34,2,2,104,80,0,20,110,19,35,6,44,3,36,0,1,14,42,36,2,1,38,77,6,18,3,47,17,70,8,3,79,11,25,2,157,137,45,68,72,5,4,77,15,4,72,78,2,9,57,67,20,4,86,33,1,10,104,11,7,83,80,126,62,1,68,81,16,80,48,60,15,1,68,63,14,1,34,96,103,49,133,76,18,118,59,10,32,92,82,1,75,53,5,7,3,14,9,0,2,0,1,3,0,20,5,89,14,2,6,171,34,0,9,107,53,40,98,19,59,96,162,68,59,12,68,2,27,40,0,10,40,42,14,2,62,118,23,92,71,1,90,42,1,8,24,4,4,6,77,72,35

InterPro domains:
  IPR000157 Toll/interleukin-1 receptor homology (TIR) domain [PF01582] (12-178)
  IPR000157 Toll/interleukin-1 receptor homology (TIR) domain [PS50104] (10-179)
  IPR000157 Toll/interleukin-1 receptor homology (TIR) domain [SM00255] (11-151)
  IPR002182 NB-ARC [PF00931] (197-365)
  IPR027417 P-loop containing nucleoside triphosphate hydrolase [G3DSA:3.40.50.300] (181-343)
  IPR027417 P-loop containing nucleoside triphosphate hydrolase [SSF52540] (181-441)
  IPR032675 Leucine-rich repeat domain superfamily [G3DSA:3.80.10.10] (495-764)
  IPR032675 Leucine-rich repeat domain superfamily [G3DSA:3.80.10.10] (765-861)
  IPR032675 Leucine-rich repeat domain superfamily [G3DSA:3.80.10.10] (862-1061)
  IPR035897 Toll/interleukin-1 receptor homology (TIR) domain superfamily [G3DSA:3.40.50.10140] (6-180)
  IPR035897 Toll/interleukin-1 receptor homology (TIR) domain superfamily [SSF52200] (3-153)
  IPR042197 Apoptotic protease-activating factors, helical domain [G3DSA:1.10.8.430] (347-431)
  IPR044974 Disease resistance protein, plants [PTHR11017] (11-776)
  IPR045344 C-JID domain [PF20160] (1120-1294)
  IPR058192 Disease resistance protein Roq1-like, winged-helix domain [PF23282] (434-499)
  IPR058546 Disease resistance protein RPS4B/Roq1-like, leucine-rich repeats [PF23286] (694-771)